Protein 2QGA (pdb70)

Solvent-accessible surface area: 38377 Å² total; per-residue (Å²): 148,90,138,157,68,179,40,57,15,54,4,196,51,69,204,28,3,24,77,8,52,68,35,29,47,69,75,2,15,3,74,41,4,0,22,2,1,0,84,0,1,22,0,0,7,60,66,81,50,28,32,148,115,14,74,126,93,0,45,93,29,0,62,103,10,9,93,63,24,70,110,82,16,15,64,98,2,75,37,8,33,157,137,44,134,85,23,0,75,0,0,14,110,3,1,45,47,72,0,131,104,18,188,64,138,19,0,72,142,6,23,12,8,5,21,0,2,11,20,23,13,0,0,16,13,0,0,23,0,31,6,5,56,36,0,4,64,97,22,0,3,46,12,0,58,127,0,22,100,44,0,41,68,3,0,79,115,17,7,134,9,32,1,3,0,49,14,98,43,121,54,13,8,0,0,2,3,0,0,5,0,0,10,12,6,10,23,0,57,54,0,8,17,27,3,114,130,21,142,16,22,0,0,0,0,0,17,0,0,0,1,3,3,0,78,43,4,22,143,128,19,83,3,17,96,18,0,20,60,0,0,131,117,26,23,107,7,63,36,23,24,11,4,20,23,11,5,25,7,7,12,3,0,16,4,6,14,0,1,18,11,0,0,4,0,0,13,11,0,0,39,6,0,98,43,7,20,71,63,91,7,7,110,19,105,68,124,115,101,131,173,105,81,51,17,113,16,0,73,45,0,48,32,8,0,98,69,0,20,58,43,1,80,67,0,20,33,116,2,3,43,10,135,21,0,5,12,92,73,8,30,87,28,11,107,49,2,8,32,0,2,2,19,0,1,4,0,0,67,14,0,20,118,0,1,90,54,18,62,9,32,137,166,41,4,98,86,26,2,81,146,26,9,47,14,1,26,46,0,0,25,6,3,0,43,63,55,97,59,83,82,0,145,38,35,9,124,127,34,13,202,87,92,136,66,67,71,72,30,1,47,83,0,2,132,71,80,0,60,105,6,68,115,106,22,6,60,101,6,53,132,21,44,1,34,89,4,19,7,48,0,27,90,0,0,98,26,0,105,204,48,25,49,133,150,88,136,162,70,180,40,56,14,56,4,193,53,66,107,30,3,22,76,8,51,68,34,30,44,76,73,2,16,4,65,37,5,0,18,2,0,0,90,0,0,17,0,0,6,62,65,84,48,26,30,150,107,12,73,130,73,0,44,83,33,0,53,101,8,10,102,97,25,54,109,79,16,15,64,106,1,70,39,13,36,147,153,41,139,83,27,1,73,0,0,15,110,4,0,41,49,70,0,129,120,19,169,47,142,35,0,76,129,6,21,13,8,4,19,0,2,12,18,24,12,0,0,16,14,0,0,22,0,31,6,4,59,36,0,4,65,94,23,0,2,46,12,0,50,127,0,32,95,41,0,45,71,2,0,78,111,16,9,134,7,29,0,2,0,48,14,102,42,120,54,15,8,0,0,2,2,0,0,5,0,0,10,11,8,15,23,0,65,72,2,8,19,28,2,109,167,21,129,13,20,0,0,0,0,1,19,0,0,0,0,4,4,0,80,41,5,23,138,137,22,69,1,16,96,19,0,21,78,0,0,129,120,26,24,91,6,59,35,22,25,11,4,21,22,10,6,24,9,8,14,4,0,16,4,4,11,1,1,19,13,0,0,3,0,0,12,11,0,1,38,4,0,98,43,6,22,73,58,92,6,7,109,23,105,170,101,27,123,118,101,133,174,98,51,47,17,111,13,1,72,45,0,51,33,6,0,97,70,0,18,56,42,1,84,67,0,23,37,111,2,3,44,11,133,20,1,6,12,94,72,7,27,91,31,11,106,53,1,8,32,0,1,2,18,0,1,4,0,0,68,16,0,18,125,0,0,88,58,10,49,12,26,132,168,47,4,96,98,25,2,80,142,26,9,44,15,0,27,46,0,0,23,7,3,0,42,62,58,116,61,81,81,2,144,74,35,11,115,116,37,14,202,90,93,134,68,67,74,70,32,1,31,76,0,1,106,74,79,0,64,103,7,70,111,109,22,6,61,112,4,52,132,22,44,1,34,90,4,18,8,49,0,30,87,0,0,105,34,0,108,161,27,13,100

B-factor: mean 28.93, std 9.99, range [12.29, 94.06]

Secondary structure (DSSP, 8-state):
-GGG-SSTTTTTTHHHHGGGGGTSSHHHHHHHHHHHHHHHHHHHHHHTSSS----HHHHHHHHHHHH---HHHHHHHHHHHHHHS-HHHHHHHHHHHHHHTS--HHHHHHGGGTTTT--HHHHHHHHHHHHHHHHIIIIIHHHHHHHHHHHHHHHHHTTT-EEEEEETTEEEEEEEHHHHHHHHHHHHHHHHHHHHHSPPEE----TTSS-HHHHHH-TT--HHHHHHHHHHHHH--EE----SSS---HHHHHHHHHHHHHHHHHHHHHHHHHHHHHTTSEEE---S-TT----HHHHHHHHHHHHHHHHHHHHHHHTT--STTB-THHHHHHTTHHHHHHHHHHHHHHHHHHHHHEEE-HHHHHHHHHT-GGGGHHHHHHHHHHTT-S-HHHHHHHHHTTS---HHHHHHHHHHHSTTS-HHHHHHHHH--GGG--TTHHHHHHTHHHHS--/-GGG-SSTTTTTTHHHHGGGGGTSSHHHHHHHHHHHHHHHHHHHHHHTSSSPPPPHHHHHHHHHHHH---HHHHHHHHHHHHHHS-HHHHHHHHHHHHHHTSS-HHHHHHGGGTTTT--HHHHHHHHHHHHHHHHIIIIIHHHHHHHHHHHHHHHHHTTT-EEEEEETTEEEEEEEHHHHHHHHHHHHHHHHHHHHHSPPEE----TTSS-HHHHHH-TTS-HHHHHHHHHHHHH--EE----SSS---HHHHHHHHHHHHHHHHHHHHHHHHHHHHHTTSEEE----SS-TT----HHHHHHHHHHHHHHHHHHHHHHHTT--STT--THHHHHHTTHHHHHHHHHHHHHHHHHHHTTEEE-HHHHHHHHHT-GGGGHHHHHHHHHHTT-S-HHHHHHHHHTTS---HHHHHHHHHHHSTTS-HHHHHHHHH--TTT--TTHHHHHHTHHHH--

Foldseek 3Di:
DQCPPPDCCSHVCCVLQVVLVCLADVLNLLLQLLQLLLLVLVLCLVVVQPHHRDDPVVNVLSVCSNVDQDVVLVVQLVVQCVVVVPNSVSSLVSSLVSQVPSPGPVSPVCSVCRCPQFDSQLSNLLSNLLSVVCCCVPPQLVLLVLLLVLLLVLLQVFLQQKFFDADVHHGAFIFIRLLVSLVLSLQSVVLSVQLVPQAREHETQHQFLPSPSVCVSRVPDPVVVSRCCSCCVSRVHHYDSDATNHDQCVSVLSNLVSLLSNLVSLLVVLVVVQVCVVLVFKDFLDPPDPPDDHLVLSVLLNVLSVVLNVLSVVCNVPSNDAPPSGDCPVVVSSSCPSVSSSSSSSSSVSSSVSSVGIDGDSVSRVVVQQFPQVNCLVVVLVQCVVVPDDPSVVVLCVQCVPHDDHLVSNLCCLVPVVVPDDVVVSVVSNVDGSSNRHPCSSVCSNCSVVPSDD/DLCVPPDCCSHVCVVLAVVLVCLADLQNLLLQLLLLLLLVLLLCLVVVQDHDHDDPVVNVLSVCSNVDQDVVLSVQLVVQCVVVVDNSVSSLVSSLVSLVPDPDPVSPVCSVCRCPQFDSQQSNLLSNLLSVVCCCVPPQLVLLVLLLVLLLVLLQVFLQQKFFDADVHHGAFIAIRSLVSLVLSLQSVVLSVQLVPLAREHETQHDFLPSPSVCVSHVVDPVVVSGCCSCCVSRVHHYDSDATSHDQCVSVLSNLVSLLSNLVSLLVVLVVVQVCVVLVFKDFDDVDPPDVPHHHLVLSVLLNVLSVVLNVLSVVCNVPSNDAPDSGDCPVVVSSSCPSVSSSSSSSSSVSSVVSSVGIDGDSVSRVVVQQFPQVNLLVVLLVQCVVVPHDPSVVVLCVQCPPHDDHPVSQLVCLVPVVVVDDVVVSVVSNVDGSSVRHPCSSVCSNCSVPPSD

InterPro domains:
  IPR000362 Fumarate lyase family [PR00149] (115-133)
  IPR000362 Fumarate lyase family [PR00149] (161-179)
  IPR000362 Fumarate lyase family [PR00149] (250-277)
  IPR000362 Fumarate lyase family [PR00149] (293-309)
  IPR004769 Adenylosuccinate lyase [TIGR00928] (10-456)
  IPR008948 L-Aspartase-like [SSF48557] (4-449)
  IPR013539 Adenylosuccinate lyase PurB, C-terminal [PF08328] (330-446)
  IPR020557 Fumarate lyase, conserved site [PS00163] (293-302)
  IPR022761 Fumarate lyase, N-terminal [PF00206] (12-311)
  IPR024083 Fumarase/histidase, N-terminal [G3DSA:1.10.275.10] (1-115)
  IPR047136 Adenylosuccinate lyase PurB, bacteria [NF006764] (2-456)
  IPR047136 Adenylosuccinate lyase PurB, bacteria [PTHR43411] (2-458)

Sequence (909 aa):
EEHLKNISPIDGRYKKACGELSAFFSEHALIKHRIIVEVRWLLFLNEEELFFEKVTDHSVEVLNQIATNITDSDIARVKAIEEETNHDVKAVEYFVKEKLKNSKREDLLKIKEYVHYLCTSEDINNVAYATCLKACLNDVVIPCLEKIMLKLKDLAVEYSHVPLLSRTHGQPASSTTFGKEMANFYARIHHHVGVIRRVKVCAKFNGAVGNFNAHKVASKDTDWVNTIGLFLKKHFNLTYSIYCTQIQDHDYICELCDGLARANGTLIDLCVDIWLYISNNLLKLKSSTMPHKVNPIDFENAEGNLHIANAFFKLFSSKLPTSRLQRDLSDSTVLRNIGSSLAYCLIAYKSVLKGLNKIIDIDRRNLEEELNQQNWSTLAEPIQIVMKRHNYVDAYEELKQFTRGKVIDQKIMQEFIKKTKCAFLPQDVVDQLLELTPATYTGYADYLAKNVERLSGEEHLKNISPIDGRYKKACGELSAFFSEHALIKHRIIVEVRWLLFLNEEELFFEKVTDHSVEVLNQIATNITDSDIARVKAIEEETNHDVKAVEYFVKEKLKNSKREDLLKIKEYVHYLCTSEDINNVAYATCLKACLNDVVIPCLEKIMLKLKDLAVEYSHVPLLSRTHGQPASSTTFGKEMANFYARIHHHVGVIRRVKVCAKFNGAVGNFNAHKVASKDTDWVNTIGLFLKKHFNLTYSIYCTQIQDHDYICELCDGLARANGTLIDLCVDIWLYISNNLLKLKVGSSTMPHKVNPIDFENAEGNLHIANAFFKLFSSSKLPTSSRLQRDLSDSTVLRNIGSSLAYCLIAYKSVLKGLNKIDIDRRNLEEELNQNWSTLAEPIQIVMKRHNYVDAYEELKQFTRGKVIDQKIMQEFIKTKCAFLPQDVVDQLLELTPATYTGYADYLAKNVERLSG

Radius of gyration: 33.31 Å; Cα contacts (8 Å, |Δi|>4): 1459; chains: 2; bounding box: 88×102×46 Å

Organism: Plasmodium vivax (strain Salvador I) (NCBI:txid126793)

Structure (mmCIF, N/CA/C/O backbone):
data_2QGA
#
_entry.id   2QGA
#
_cell.length_a   118.247
_cell.length_b   179.545
_cell.length_c   68.575
_cell.angle_alpha   90.00
_cell.angle_beta   99.37
_cell.angle_gamma   90.00
#
_symmetry.space_group_name_H-M   'C 1 2 1'
#
loop_
_entity.id
_entity.type
_entity.pdbx_description
1 polymer 'Adenylosuccinate lyase'
2 non-polymer 'CALCIUM ION'
3 non-polymer 'SULFATE ION'
4 non-polymer 'ADENOSINE MONOPHOSPHATE'
5 water water
#
loop_
_atom_site.group_PDB
_atom_site.id
_atom_site.type_symbol
_atom_site.label_atom_id
_atom_site.label_alt_id
_atom_site.label_comp_id
_atom_site.label_asym_id
_atom_site.label_entity_id
_atom_site.label_seq_id
_atom_site.pdbx_PDB_ins_code
_atom_site.Cartn_x
_atom_site.Cartn_y
_atom_site.Cartn_z
_atom_site.occupancy
_atom_site.B_iso_or_equiv
_atom_site.auth_seq_id
_atom_site.auth_comp_id
_atom_site.auth_asym_id
_atom_site.auth_atom_id
_atom_site.pdbx_PDB_model_num
ATOM 1 N N A GLU A 1 3 ? 33.577 43.974 -3.616 0.50 36.70 1 GLU B N 1
ATOM 2 N N B GLU A 1 3 ? 34.321 43.048 -3.115 0.50 38.03 1 GLU B N 1
ATOM 3 C CA A GLU A 1 3 ? 33.584 42.480 -3.825 0.50 36.98 1 GLU B CA 1
ATOM 4 C CA B GLU A 1 3 ? 33.870 41.639 -3.391 0.50 37.49 1 GLU B CA 1
ATOM 5 C C A GLU A 1 3 ? 32.322 41.817 -3.222 0.50 36.75 1 GLU B C 1
ATOM 6 C C B GLU A 1 3 ? 32.420 41.403 -2.926 0.50 37.11 1 GLU B C 1
ATOM 7 O O A GLU A 1 3 ? 31.709 40.919 -3.826 0.50 36.52 1 GLU B O 1
ATOM 8 O O B GLU A 1 3 ? 31.725 40.486 -3.397 0.50 36.52 1 GLU B O 1
ATOM 19 N N . HIS A 1 4 ? 31.954 42.252 -2.017 1.00 36.08 2 HIS B N 1
ATOM 20 C CA . HIS A 1 4 ? 30.614 42.098 -1.545 1.00 35.31 2 HIS B CA 1
ATOM 21 C C . HIS A 1 4 ? 29.676 42.821 -2.551 1.00 34.02 2 HIS B C 1
ATOM 22 O O . HIS A 1 4 ? 28.477 42.621 -2.546 1.00 33.20 2 HIS B O 1
ATOM 29 N N . LEU A 1 5 ? 30.250 43.662 -3.415 1.00 32.50 3 LEU B N 1
ATOM 30 C CA . LEU A 1 5 ? 29.493 44.339 -4.488 1.00 31.61 3 LEU B CA 1
ATOM 31 C C . LEU A 1 5 ? 29.018 43.361 -5.555 1.00 29.27 3 LEU B C 1
ATOM 32 O O . LEU A 1 5 ? 28.150 43.684 -6.331 1.00 27.95 3 LEU B O 1
ATOM 37 N N . LYS A 1 6 ? 29.587 42.161 -5.579 1.00 27.30 4 LYS B N 1
ATOM 38 C CA . LYS A 1 6 ? 29.144 41.159 -6.547 1.00 24.98 4 LYS B CA 1
ATOM 39 C C . LYS A 1 6 ? 28.041 40.275 -5.984 1.00 23.94 4 LYS B C 1
ATOM 40 O O . LYS A 1 6 ? 27.536 39.414 -6.684 1.00 24.18 4 LYS B O 1
ATOM 46 N N . ASN A 1 7 ? 27.681 40.482 -4.717 1.00 21.58 5 ASN B N 1
ATOM 47 C CA . ASN A 1 7 ? 26.586 39.735 -4.116 1.00 21.75 5 ASN B CA 1
ATOM 48 C C . ASN A 1 7 ? 25.258 40.143 -4.752 1.00 20.54 5 ASN B C 1
ATOM 49 O O . ASN A 1 7 ? 25.067 41.309 -5.114 1.00 17.97 5 ASN B O 1
ATOM 54 N N . ILE A 1 8 ? 24.360 39.170 -4.869 1.00 21.02 6 ILE B N 1
ATOM 55 C CA . ILE A 1 8 ? 23.056 39.377 -5.536 1.00 20.55 6 ILE B CA 1
ATOM 56 C C . ILE A 1 8 ? 22.048 40.038 -4.611 1.00 20.85 6 ILE B C 1
ATOM 57 O O . ILE A 1 8 ? 21.335 40.959 -5.018 1.00 21.06 6 ILE B O 1
ATOM 62 N N . SER A 1 9 ? 21.981 39.556 -3.368 1.00 19.98 7 SER B N 1
ATOM 63 C CA . SER A 1 9 ? 21.096 40.122 -2.346 1.00 19.12 7 SER B CA 1
ATOM 64 C C . SER A 1 9 ? 21.582 41.473 -1.832 1.00 19.70 7 SER B C 1
ATOM 65 O O . SER A 1 9 ? 22.765 41.612 -1.463 1.00 19.77 7 SER B O 1
ATOM 68 N N . PRO A 1 10 ? 20.695 42.490 -1.819 1.00 19.22 8 PRO B N 1
ATOM 69 C CA . PRO A 1 10 ? 21.118 43.789 -1.286 1.00 18.97 8 PRO B CA 1
ATOM 70 C C . PRO A 1 10 ? 21.516 43.749 0.199 1.00 19.64 8 PRO B C 1
ATOM 71 O O . PRO A 1 10 ? 22.235 44.627 0.634 1.00 18.06 8 PRO B O 1
ATOM 75 N N . ILE A 1 11 ? 21.056 42.723 0.913 1.00 19.94 9 ILE B N 1
ATOM 76 C CA . ILE A 1 11 ? 21.387 42.443 2.322 1.00 23.14 9 ILE B CA 1
ATOM 77 C C . ILE A 1 11 ? 22.906 42.275 2.508 1.00 23.18 9 ILE B C 1
ATOM 78 O O . ILE A 1 11 ? 23.512 42.829 3.444 1.00 23.63 9 ILE B O 1
ATOM 83 N N . ASP A 1 12 ? 23.491 41.482 1.634 1.00 22.83 10 ASP B N 1
ATOM 84 C CA . ASP A 1 12 ? 24.928 41.246 1.662 1.00 23.88 10 ASP B CA 1
ATOM 85 C C . ASP A 1 12 ? 25.713 42.116 0.662 1.00 23.65 10 ASP B C 1
ATOM 86 O O . ASP A 1 12 ? 26.930 41.981 0.530 1.00 23.39 10 ASP B O 1
ATOM 91 N N . GLY A 1 13 ? 25.012 42.973 -0.079 1.00 23.59 11 GLY B N 1
ATOM 92 C CA . GLY A 1 13 ? 25.676 43.889 -0.995 1.00 23.41 11 GLY B CA 1
ATOM 93 C C . GLY A 1 13 ? 25.570 45.315 -0.526 1.00 23.20 11 GLY B C 1
ATOM 94 O O . GLY A 1 13 ? 26.272 45.711 0.403 1.00 23.64 11 GLY B O 1
ATOM 95 N N . ARG A 1 14 ? 24.664 46.086 -1.129 1.00 22.18 12 ARG B N 1
ATOM 96 C CA . ARG A 1 14 ? 24.594 47.550 -0.861 1.00 22.45 12 ARG B CA 1
ATOM 97 C C . ARG A 1 14 ? 24.389 47.873 0.629 1.00 22.48 12 ARG B C 1
ATOM 98 O O . ARG A 1 14 ? 24.962 48.827 1.135 1.00 22.50 12 ARG B O 1
ATOM 106 N N . TYR A 1 15 ? 23.590 47.063 1.327 1.00 21.93 13 TYR B N 1
ATOM 107 C CA . TYR A 1 15 ? 23.234 47.348 2.723 1.00 22.16 13 TYR B CA 1
ATOM 108 C C . TYR A 1 15 ? 24.012 46.538 3.771 1.00 22.68 13 TYR B C 1
ATOM 109 O O . TYR A 1 15 ? 23.615 46.511 4.963 1.00 23.13 13 TYR B O 1
ATOM 118 N N . LYS A 1 16 ? 25.102 45.894 3.351 1.00 24.20 14 LYS B N 1
ATOM 119 C CA . LYS A 1 16 ? 25.881 45.055 4.268 1.00 25.40 14 LYS B CA 1
ATOM 120 C C . LYS A 1 16 ? 26.264 45.800 5.533 1.00 25.96 14 LYS B C 1
ATOM 121 O O . LYS A 1 16 ? 26.172 45.245 6.617 1.00 25.49 14 LYS B O 1
ATOM 127 N N . LYS A 1 17 ? 26.650 47.069 5.390 1.00 27.96 15 LYS B N 1
ATOM 128 C CA . LYS A 1 17 ? 27.092 47.902 6.515 1.00 31.19 15 LYS B CA 1
ATOM 129 C C . LYS A 1 17 ? 25.992 48.064 7.578 1.00 30.42 15 LYS B C 1
ATOM 130 O O . LYS A 1 17 ? 26.247 47.952 8.790 1.00 31.96 15 LYS B O 1
ATOM 136 N N . ALA A 1 18 ? 24.760 48.266 7.122 1.00 29.21 16 ALA B N 1
ATOM 137 C CA . ALA A 1 18 ? 23.608 48.480 8.001 1.00 28.63 16 ALA B CA 1
ATOM 138 C C . ALA A 1 18 ? 23.098 47.228 8.709 1.00 28.02 16 ALA B C 1
ATOM 139 O O . ALA A 1 18 ? 22.382 47.324 9.680 1.00 28.05 16 ALA B O 1
ATOM 141 N N . CYS A 1 19 ? 23.423 46.046 8.221 1.00 27.23 17 CYS B N 1
ATOM 142 C CA . CYS A 1 19 ? 22.839 44.861 8.826 1.00 27.44 17 CYS B CA 1
ATOM 143 C C . CYS A 1 19 ? 23.849 43.775 9.176 1.00 26.35 17 CYS B C 1
ATOM 144 O O . CYS A 1 19 ? 23.456 42.717 9.586 1.00 25.85 17 CYS B O 1
ATOM 147 N N . GLY A 1 20 ? 25.142 44.059 9.021 1.00 26.28 18 GLY B N 1
ATOM 148 C CA . GLY A 1 20 ? 26.198 43.081 9.214 1.00 26.48 18 GLY B CA 1
ATOM 149 C C . GLY A 1 20 ? 26.233 42.411 10.561 1.00 27.37 18 GLY B C 1
ATOM 150 O O . GLY A 1 20 ? 26.604 41.237 10.644 1.00 28.24 18 GLY B O 1
ATOM 151 N N . GLU A 1 21 ? 25.808 43.117 11.609 1.00 27.00 19 GLU B N 1
ATOM 152 C CA . GLU A 1 21 ? 25.740 42.522 12.958 1.00 27.46 19 GLU B CA 1
ATOM 153 C C . GLU A 1 21 ? 24.778 41.319 13.031 1.00 26.49 19 GLU B C 1
ATOM 154 O O . GLU A 1 21 ? 24.856 40.493 13.957 1.00 26.08 19 GLU B O 1
ATOM 160 N N . LEU A 1 22 ? 23.892 41.194 12.043 1.00 24.62 20 LEU B N 1
ATOM 161 C CA . LEU A 1 22 ? 23.021 40.021 11.975 1.00 23.70 20 LEU B CA 1
ATOM 162 C C . LEU A 1 22 ? 23.733 38.715 11.625 1.00 23.48 20 LEU B C 1
ATOM 163 O O . LEU A 1 22 ? 23.232 37.644 11.944 1.00 22.84 20 LEU B O 1
ATOM 168 N N . SER A 1 23 ? 24.869 38.760 10.933 1.00 24.58 21 SER B N 1
ATOM 169 C CA . SER A 1 23 ? 25.475 37.471 10.520 1.00 25.35 21 SER B CA 1
ATOM 170 C C . SER A 1 23 ? 25.893 36.550 11.699 1.00 24.69 21 SER B C 1
ATOM 171 O O . SER A 1 23 ? 25.914 35.338 11.537 1.00 24.67 21 SER B O 1
ATOM 174 N N . ALA A 1 24 ? 26.132 37.118 12.885 1.00 25.00 22 ALA B N 1
ATOM 175 C CA . ALA A 1 24 ? 26.414 36.329 14.107 1.00 25.62 22 ALA B CA 1
ATOM 176 C C . ALA A 1 24 ? 25.227 35.463 14.563 1.00 26.11 22 ALA B C 1
ATOM 177 O O . ALA A 1 24 ? 25.395 34.526 15.365 1.00 25.96 22 ALA B O 1
ATOM 179 N N . PHE A 1 25 ? 24.034 35.807 14.065 1.00 25.51 23 PHE B N 1
ATOM 180 C CA . PHE A 1 25 ? 22.782 35.166 14.459 1.00 25.32 23 PHE B CA 1
ATOM 181 C C . PHE A 1 25 ? 22.307 34.289 13.297 1.00 25.16 23 PHE B C 1
ATOM 182 O O . PHE A 1 25 ? 21.847 33.179 13.500 1.00 24.24 23 PHE B O 1
ATOM 190 N N . PHE A 1 26 ? 22.467 34.801 12.080 1.00 25.62 24 PHE B N 1
ATOM 191 C CA . PHE A 1 26 ? 21.893 34.183 10.920 1.00 26.40 24 PHE B CA 1
ATOM 192 C C . PHE A 1 26 ? 22.861 34.291 9.759 1.00 27.59 24 PHE B C 1
ATOM 193 O O . PHE A 1 26 ? 23.071 35.379 9.179 1.00 29.78 24 PHE B O 1
ATOM 201 N N . SER A 1 27 ? 23.463 33.166 9.445 1.00 26.68 25 SER B N 1
ATOM 202 C CA . SER A 1 27 ? 24.285 32.950 8.273 1.00 27.21 25 SER B CA 1
ATOM 203 C C . SER A 1 27 ? 24.538 31.475 8.416 1.00 27.31 25 SER B C 1
ATOM 204 O O . SER A 1 27 ? 24.306 30.915 9.495 1.00 27.37 25 SER B O 1
ATOM 207 N N . GLU A 1 28 ? 25.021 30.824 7.376 1.00 27.69 26 GLU B N 1
ATOM 208 C CA . GLU A 1 28 ? 25.311 29.410 7.547 1.00 28.60 26 GLU B CA 1
ATOM 209 C C . GLU A 1 28 ? 26.423 29.158 8.569 1.00 28.21 26 GLU B C 1
ATOM 210 O O . GLU A 1 28 ? 26.391 28.156 9.281 1.00 28.70 26 GLU B O 1
ATOM 216 N N . HIS A 1 29 ? 27.388 30.071 8.631 1.00 27.25 27 HIS B N 1
ATOM 217 C CA . HIS A 1 29 ? 28.447 30.031 9.629 1.00 26.54 27 HIS B CA 1
ATOM 218 C C . HIS A 1 29 ? 27.842 30.056 11.047 1.00 25.91 27 HIS B C 1
ATOM 219 O O . HIS A 1 29 ? 28.192 29.213 11.883 1.00 25.87 27 HIS B O 1
ATOM 226 N N . ALA A 1 30 ? 26.916 30.983 11.313 1.00 23.66 28 ALA B N 1
ATOM 227 C CA . ALA A 1 30 ? 26.247 31.049 12.629 1.00 22.69 28 ALA B CA 1
ATOM 228 C C . ALA A 1 30 ? 25.464 29.779 12.953 1.00 23.21 28 ALA B C 1
ATOM 229 O O . ALA A 1 30 ? 25.454 29.329 14.102 1.00 21.80 28 ALA B O 1
ATOM 231 N N . LEU A 1 31 ? 24.809 29.207 11.943 1.00 22.89 29 LEU B N 1
ATOM 232 C CA . LEU A 1 31 ? 23.981 28.013 12.126 1.00 24.42 29 LEU B CA 1
ATOM 233 C C . LEU A 1 31 ? 24.882 26.811 12.450 1.00 24.41 29 LEU B C 1
ATOM 234 O O . LEU A 1 31 ? 24.556 26.009 13.338 1.00 24.20 29 LEU B O 1
ATOM 239 N N . ILE A 1 32 ? 25.995 26.695 11.717 1.00 24.87 30 ILE B N 1
ATOM 240 C CA . ILE A 1 32 ? 26.993 25.632 11.950 1.00 25.09 30 ILE B CA 1
ATOM 241 C C . ILE A 1 32 ? 27.532 25.759 13.360 1.00 25.21 30 ILE B C 1
ATOM 242 O O . ILE A 1 32 ? 27.577 24.797 14.088 1.00 25.62 30 ILE B O 1
ATOM 247 N N . LYS A 1 33 ? 27.889 26.972 13.749 1.00 25.57 31 LYS B N 1
ATOM 248 C CA . LYS A 1 33 ? 28.437 27.238 15.035 1.00 25.68 31 LYS B CA 1
ATOM 249 C C . LYS A 1 33 ? 27.460 26.841 16.127 1.00 26.32 31 LYS B C 1
ATOM 250 O O . LYS A 1 33 ? 27.838 26.241 17.133 1.00 26.16 31 LYS B O 1
ATOM 256 N N . HIS A 1 34 ? 26.194 27.187 15.944 1.00 25.78 32 HIS B N 1
ATOM 257 C CA . HIS A 1 34 ? 25.226 26.891 16.995 1.00 25.89 32 HIS B CA 1
ATOM 258 C C . HIS A 1 34 ? 24.828 25.432 17.094 1.00 25.00 32 HIS B C 1
ATOM 259 O O . HIS A 1 34 ? 24.556 24.925 18.170 1.00 24.41 32 HIS B O 1
ATOM 266 N N . ARG A 1 35 ? 24.867 24.750 15.969 1.00 24.62 33 ARG B N 1
ATOM 267 C CA . ARG A 1 35 ? 24.637 23.322 15.954 1.00 24.93 33 ARG B CA 1
ATOM 268 C C . ARG A 1 35 ? 25.722 22.576 16.749 1.00 25.31 33 ARG B C 1
ATOM 269 O O . ARG A 1 35 ? 25.410 21.688 17.541 1.00 24.94 33 ARG B O 1
ATOM 277 N N . ILE A 1 36 ? 26.983 22.938 16.509 1.00 25.58 34 ILE B N 1
ATOM 278 C CA . ILE A 1 36 ? 28.121 22.422 17.283 1.00 25.93 34 ILE B CA 1
ATOM 279 C C . ILE A 1 36 ? 27.898 22.643 18.771 1.00 25.23 34 ILE B C 1
ATOM 280 O O . ILE A 1 36 ? 28.086 21.726 19.568 1.00 26.07 34 ILE B O 1
ATOM 285 N N . ILE A 1 37 ? 27.452 23.845 19.144 1.00 25.61 35 ILE B N 1
ATOM 286 C CA . ILE A 1 37 ? 27.175 24.182 20.552 1.00 24.65 35 ILE B CA 1
ATOM 287 C C . ILE A 1 37 ? 26.082 23.308 21.160 1.00 25.01 35 ILE B C 1
ATOM 288 O O . ILE A 1 37 ? 26.227 22.839 22.307 1.00 25.52 35 ILE B O 1
ATOM 293 N N . VAL A 1 38 ? 24.994 23.096 20.416 1.00 23.89 36 VAL B N 1
ATOM 294 C CA . VAL A 1 38 ? 23.886 22.250 20.898 1.00 23.80 36 VAL B CA 1
ATOM 295 C C . VAL A 1 38 ? 24.397 20.808 21.111 1.00 24.23 36 VAL B C 1
ATOM 296 O O . VAL A 1 38 ? 24.157 20.232 22.147 1.00 22.85 36 VAL B O 1
ATOM 300 N N . GLU A 1 39 ? 25.097 20.259 20.119 1.00 24.25 37 GLU B N 1
ATOM 301 C CA . GLU A 1 39 ? 25.688 18.912 20.248 1.00 24.93 37 GLU B CA 1
ATOM 302 C C . GLU A 1 39 ? 26.569 18.764 21.504 1.00 24.75 37 GLU B C 1
ATOM 303 O O . GLU A 1 39 ? 26.435 17.804 22.244 1.00 25.04 37 GLU B O 1
ATOM 309 N N . VAL A 1 40 ? 27.446 19.732 21.737 1.00 25.37 38 VAL B N 1
ATOM 310 C CA . VAL A 1 40 ? 28.366 19.730 22.872 1.00 24.36 38 VAL B CA 1
ATOM 311 C C . VAL A 1 40 ? 27.609 19.802 24.184 1.00 24.38 38 VAL B C 1
ATOM 312 O O . VAL A 1 40 ? 27.860 19.001 25.067 1.00 22.67 38 VAL B O 1
ATOM 316 N N . ARG A 1 41 ? 26.653 20.730 24.293 1.00 24.32 39 ARG B N 1
ATOM 317 C CA . ARG A 1 41 ? 25.812 20.813 25.488 1.00 24.36 39 ARG B CA 1
ATOM 318 C C . ARG A 1 41 ? 24.935 19.588 25.761 1.00 23.63 39 ARG B C 1
ATOM 319 O O . ARG A 1 41 ? 24.724 19.267 26.920 1.00 24.64 39 ARG B O 1
ATOM 327 N N . TRP A 1 42 ? 24.436 18.900 24.737 1.00 23.21 40 TRP B N 1
ATOM 328 C CA . TRP A 1 42 ? 23.729 17.616 24.954 1.00 24.30 40 TRP B CA 1
ATOM 329 C C . TRP A 1 42 ? 24.646 16.570 25.599 1.00 24.97 40 TRP B C 1
ATOM 330 O O . TRP A 1 42 ? 24.234 15.886 26.543 1.00 25.15 40 TRP B O 1
ATOM 341 N N . LEU A 1 43 ? 25.866 16.449 25.086 1.00 26.49 41 LEU B N 1
ATOM 342 C CA . LEU A 1 43 ? 26.835 15.491 25.653 1.00 27.12 41 LEU B CA 1
ATOM 343 C C . LEU A 1 43 ? 27.200 15.919 27.067 1.00 27.81 41 LEU B C 1
ATOM 344 O O . LEU A 1 43 ? 27.212 15.097 27.975 1.00 27.84 41 LEU B O 1
ATOM 349 N N . LEU A 1 44 ? 27.451 17.208 27.271 1.00 28.36 42 LEU B N 1
ATOM 350 C CA . LEU A 1 44 ? 27.670 17.730 28.643 1.00 28.03 42 LEU B CA 1
ATOM 351 C C . LEU A 1 44 ? 26.534 17.378 29.581 1.00 28.71 42 LEU B C 1
ATOM 352 O O . LEU A 1 44 ? 26.752 16.975 30.755 1.00 27.92 42 LEU B O 1
ATOM 357 N N . PHE A 1 45 ? 25.305 17.512 29.075 1.00 28.13 43 PHE B N 1
ATOM 358 C CA . PHE A 1 45 ? 24.112 17.157 29.838 1.00 27.81 43 PHE B CA 1
ATOM 359 C C . PHE A 1 45 ? 24.025 15.645 30.142 1.00 28.49 43 PHE B C 1
ATOM 360 O O . PHE A 1 45 ? 23.735 15.260 31.295 1.00 28.31 43 PHE B O 1
ATOM 368 N N . LEU A 1 46 ? 24.267 14.791 29.151 1.00 28.77 44 LEU B N 1
ATOM 369 C CA . LEU A 1 46 ? 24.324 13.326 29.414 1.00 30.13 44 LEU B CA 1
ATOM 370 C C . LEU A 1 46 ? 25.404 12.985 30.472 1.00 31.10 44 LEU B C 1
ATOM 371 O O . LEU A 1 46 ? 25.208 12.140 31.342 1.00 31.50 44 LEU B O 1
ATOM 376 N N . ASN A 1 47 ? 26.534 13.670 30.391 1.00 33.33 45 ASN B N 1
ATOM 377 C CA . ASN A 1 47 ? 27.590 13.541 31.405 1.00 34.99 45 ASN B CA 1
ATOM 378 C C . ASN A 1 47 ? 27.161 13.971 32.829 1.00 36.08 45 ASN B C 1
ATOM 379 O O . ASN A 1 47 ? 27.393 13.218 33.795 1.00 36.59 45 ASN B O 1
ATOM 384 N N . GLU A 1 48 ? 26.544 15.160 32.957 1.00 36.88 46 GLU B N 1
ATOM 385 C CA . GLU A 1 48 ? 25.928 15.639 34.210 1.00 37.37 46 GLU B CA 1
ATOM 386 C C . GLU A 1 48 ? 24.953 14.616 34.780 1.00 37.55 46 GLU B C 1
ATOM 387 O O . GLU A 1 48 ? 24.921 14.369 35.998 1.00 37.65 46 GLU B O 1
ATOM 393 N N . GLU A 1 49 ? 24.124 14.051 33.906 1.00 36.42 47 GLU B N 1
ATOM 394 C CA . GLU A 1 49 ? 23.030 13.198 34.353 1.00 36.50 47 GLU B CA 1
ATOM 395 C C . GLU A 1 49 ? 23.443 11.732 34.608 1.00 35.48 47 GLU B C 1
ATOM 396 O O . GLU A 1 49 ? 22.750 11.003 35.304 1.00 35.15 47 GLU B O 1
ATOM 402 N N . GLU A 1 50 ? 24.554 11.323 34.000 1.00 35.39 48 GLU B N 1
ATOM 403 C CA . GLU A 1 50 ? 25.097 9.952 34.089 1.00 34.60 48 GLU B CA 1
ATOM 404 C C . GLU A 1 50 ? 24.100 8.888 33.694 1.00 34.36 48 GLU B C 1
ATOM 405 O O . GLU A 1 50 ? 24.041 7.804 34.304 1.00 34.04 48 GLU B O 1
ATOM 411 N N . LEU A 1 51 ? 23.330 9.185 32.651 1.00 33.18 49 LEU B N 1
ATOM 412 C CA . LEU A 1 51 ? 22.274 8.285 32.207 1.00 32.42 49 LEU B CA 1
ATOM 413 C C . LEU A 1 51 ? 22.818 7.044 31.499 1.00 32.10 49 LEU B C 1
ATOM 414 O O . LEU A 1 51 ? 22.157 6.003 31.496 1.00 31.71 49 LEU B O 1
ATOM 419 N N . PHE A 1 52 ? 24.014 7.165 30.909 1.00 31.70 50 PHE B N 1
ATOM 420 C CA . PHE A 1 52 ? 24.574 6.117 30.052 1.00 32.21 50 PHE B CA 1
ATOM 421 C C . PHE A 1 52 ? 26.047 5.799 30.327 1.00 32.52 50 PHE B C 1
ATOM 422 O O . PHE A 1 52 ? 26.546 4.783 29.882 1.00 32.84 50 PHE B O 1
ATOM 430 N N . PHE A 1 53 ? 26.722 6.666 31.066 1.00 33.53 51 PHE B N 1
ATOM 431 C CA . PHE A 1 53 ? 28.127 6.475 31.414 1.00 35.34 51 PHE B CA 1
ATOM 432 C C . PHE A 1 53 ? 28.410 7.276 32.666 1.00 37.18 51 PHE B C 1
ATOM 433 O O . PHE A 1 53 ? 27.610 8.128 33.048 1.00 36.89 51 PHE B O 1
ATOM 441 N N . GLU A 1 54 ? 29.507 6.960 33.352 1.00 39.34 52 GLU B N 1
ATOM 442 C CA . GLU A 1 54 ? 29.858 7.708 34.565 1.00 41.06 52 GLU B CA 1
ATOM 443 C C . GLU A 1 54 ? 30.559 9.028 34.213 1.00 40.35 52 GLU B C 1
ATOM 444 O O . GLU A 1 54 ? 31.239 9.123 33.190 1.00 40.22 52 GLU B O 1
ATOM 450 N N . LYS A 1 55 ? 30.357 10.046 35.044 1.00 40.95 53 LYS B N 1
ATOM 451 C CA . LYS A 1 55 ? 30.951 11.370 34.821 1.00 42.21 53 LYS B CA 1
ATOM 452 C C . LYS A 1 55 ? 32.409 11.243 34.398 1.00 42.47 53 LYS B C 1
ATOM 453 O O . LYS A 1 55 ? 33.202 10.585 35.079 1.00 42.58 53 LYS B O 1
ATOM 459 N N . VAL A 1 56 ? 32.763 11.842 33.268 1.00 42.70 54 VAL B N 1
ATOM 460 C CA . VAL A 1 56 ? 34.164 11.918 32.866 1.00 42.66 54 VAL B CA 1
ATOM 461 C C . VAL A 1 56 ? 34.971 12.823 33.815 1.00 43.30 54 VAL B C 1
ATOM 462 O O . VAL A 1 56 ? 34.421 13.427 34.749 1.00 41.90 54 VAL B O 1
ATOM 466 N N . THR A 1 57 ? 36.283 12.887 33.577 1.00 44.66 55 THR B N 1
ATOM 467 C CA . THR A 1 57 ? 37.193 13.674 34.409 1.00 46.39 55 THR B CA 1
ATOM 468 C C . THR A 1 57 ? 36.922 15.162 34.296 1.00 47.85 55 THR B C 1
ATOM 469 O O . THR A 1 57 ? 36.534 15.658 33.221 1.00 47.74 55 THR B O 1
ATOM 473 N N . ASP A 1 58 ? 37.153 15.866 35.407 1.00 48.90 56 ASP B N 1
ATOM 474 C CA . ASP A 1 58 ? 36.973 17.317 35.479 1.00 50.25 56 ASP B CA 1
ATOM 475 C C . ASP A 1 58 ? 37.607 18.041 34.280 1.00 49.94 56 ASP B C 1
ATOM 476 O O . ASP A 1 58 ? 36.974 18.897 33.654 1.00 49.87 56 ASP B O 1
ATOM 481 N N . HIS A 1 59 ? 38.838 17.674 33.944 1.00 49.50 57 HIS B N 1
ATOM 482 C CA . HIS A 1 59 ? 39.514 18.298 32.825 1.00 49.11 57 HIS B CA 1
ATOM 483 C C . HIS A 1 59 ? 38.913 17.884 31.490 1.00 48.55 57 HIS B C 1
ATOM 484 O O . HIS A 1 59 ? 38.933 18.665 30.536 1.00 48.58 57 HIS B O 1
ATOM 491 N N . SER A 1 60 ? 38.396 16.657 31.408 1.00 47.72 58 SER B N 1
ATOM 492 C CA . SER A 1 60 ? 37.754 16.202 30.176 1.00 46.42 58 SER B CA 1
ATOM 493 C C . SER A 1 60 ? 36.460 16.965 29.864 1.00 45.78 58 SER B C 1
ATOM 494 O O . SER A 1 60 ? 36.139 17.152 28.691 1.00 44.72 58 SER B O 1
ATOM 497 N N . VAL A 1 61 ? 35.743 17.410 30.903 1.00 45.08 59 VAL B N 1
ATOM 498 C CA . VAL A 1 61 ? 34.579 18.267 30.702 1.00 45.55 59 VAL B CA 1
ATOM 499 C C . VAL A 1 61 ? 34.950 19.699 30.265 1.00 45.94 59 VAL B C 1
ATOM 500 O O . VAL A 1 61 ? 34.134 20.368 29.603 1.00 45.59 59 VAL B O 1
ATOM 504 N N . GLU A 1 62 ? 36.159 20.155 30.642 1.00 46.08 60 GLU B N 1
ATOM 505 C CA . GLU A 1 62 ? 36.737 21.436 30.198 1.00 46.53 60 GLU B CA 1
ATOM 506 C C . GLU A 1 62 ? 37.080 21.349 28.719 1.00 45.44 60 GLU B C 1
ATOM 507 O O . GLU A 1 62 ? 36.785 22.268 27.957 1.00 45.20 60 GLU B O 1
ATOM 513 N N . VAL A 1 63 ? 37.673 20.225 28.325 1.00 44.25 61 VAL B N 1
ATOM 514 C CA . VAL A 1 63 ? 38.049 19.952 26.937 1.00 43.23 61 VAL B CA 1
ATOM 515 C C . VAL A 1 63 ? 36.808 19.833 26.021 1.00 43.01 61 VAL B C 1
ATOM 516 O O . VAL A 1 63 ? 36.771 20.386 24.900 1.00 42.09 61 VAL B O 1
ATOM 520 N N . LEU A 1 64 ? 35.814 19.088 26.495 1.00 42.32 62 LEU B N 1
ATOM 521 C CA . LEU A 1 64 ? 34.518 19.035 25.830 1.00 41.98 62 LEU B CA 1
ATOM 522 C C . LEU A 1 64 ? 33.910 20.435 25.638 1.00 41.91 62 LEU B C 1
ATOM 523 O O . LEU A 1 64 ? 33.554 20.787 24.513 1.00 42.47 62 LEU B O 1
ATOM 528 N N . ASN A 1 65 ? 33.819 21.227 26.705 1.00 41.48 63 ASN B N 1
ATOM 529 C CA . ASN A 1 65 ? 33.237 22.570 26.600 1.00 42.57 63 ASN B CA 1
ATOM 530 C C . ASN A 1 65 ? 33.979 23.483 25.595 1.00 42.01 63 ASN B C 1
ATOM 531 O O . ASN A 1 65 ? 33.364 24.346 24.958 1.00 41.25 63 ASN B O 1
ATOM 536 N N . GLN A 1 66 ? 35.289 23.265 25.436 1.00 41.11 64 GLN B N 1
ATOM 537 C CA . GLN A 1 66 ? 36.116 24.100 24.565 1.00 40.68 64 GLN B CA 1
ATOM 538 C C . GLN A 1 66 ? 35.898 23.819 23.088 1.00 38.28 64 GLN B C 1
ATOM 539 O O . GLN A 1 66 ? 36.241 24.657 22.246 1.00 38.06 64 GLN B O 1
ATOM 545 N N . ILE A 1 67 ? 35.348 22.643 22.764 1.00 36.35 65 ILE B N 1
ATOM 546 C CA . ILE A 1 67 ? 34.908 22.356 21.391 1.00 34.71 65 ILE B CA 1
ATOM 547 C C . ILE A 1 67 ? 33.825 23.393 21.065 1.00 34.70 65 ILE B C 1
ATOM 548 O O . ILE A 1 67 ? 33.778 23.909 19.954 1.00 34.26 65 ILE B O 1
ATOM 553 N N . ALA A 1 68 ? 32.995 23.728 22.057 1.00 34.70 66 ALA B N 1
ATOM 554 C CA . ALA A 1 68 ? 31.891 24.681 21.853 1.00 35.96 66 ALA B CA 1
ATOM 555 C C . ALA A 1 68 ? 32.276 26.158 22.013 1.00 36.91 66 ALA B C 1
ATOM 556 O O . ALA A 1 68 ? 31.644 27.028 21.412 1.00 37.20 66 ALA B O 1
ATOM 558 N N . THR A 1 69 ? 33.261 26.445 22.860 1.00 37.92 67 THR B N 1
ATOM 559 C CA . THR A 1 69 ? 33.541 27.843 23.238 1.00 39.08 67 THR B CA 1
ATOM 560 C C . THR A 1 69 ? 34.643 28.432 22.382 1.00 39.54 67 THR B C 1
ATOM 561 O O . THR A 1 69 ? 34.933 29.615 22.485 1.00 40.19 67 THR B O 1
ATOM 565 N N . ASN A 1 70 ? 35.255 27.618 21.530 1.00 39.91 68 ASN B N 1
ATOM 566 C CA . ASN A 1 70 ? 36.241 28.128 20.606 1.00 40.65 68 ASN B CA 1
ATOM 567 C C . ASN A 1 70 ? 36.058 27.553 19.207 1.00 41.09 68 ASN B C 1
ATOM 568 O O . ASN A 1 70 ? 36.859 26.726 18.740 1.00 42.12 68 ASN B O 1
ATOM 570 N N . ILE A 1 71 ? 34.991 27.998 18.538 1.00 40.32 69 ILE B N 1
ATOM 571 C CA . ILE A 1 71 ? 34.698 27.564 17.179 1.00 38.77 69 ILE B CA 1
ATOM 572 C C . ILE A 1 71 ? 35.255 28.623 16.241 1.00 39.15 69 ILE B C 1
ATOM 573 O O . ILE A 1 71 ? 35.024 29.811 16.462 1.00 38.85 69 ILE B O 1
ATOM 578 N N . THR A 1 72 ? 36.002 28.193 15.217 1.00 38.26 70 THR B N 1
ATOM 579 C CA . THR A 1 72 ? 36.772 29.102 14.359 1.00 38.05 70 THR B CA 1
ATOM 580 C C . THR A 1 72 ? 36.280 28.989 12.945 1.00 38.13 70 THR B C 1
ATOM 581 O O . THR A 1 72 ? 35.487 28.093 12.642 1.00 38.14 70 THR B O 1
ATOM 585 N N . ASP A 1 73 ? 36.780 29.859 12.061 1.00 38.65 71 ASP B N 1
ATOM 586 C CA . ASP A 1 73 ? 36.453 29.754 10.636 1.00 38.97 71 ASP B CA 1
ATOM 587 C C . ASP A 1 73 ? 36.909 28.403 10.084 1.00 38.82 71 ASP B C 1
ATOM 588 O O . ASP A 1 73 ? 36.204 27.769 9.280 1.00 38.76 71 ASP B O 1
ATOM 593 N N . SER A 1 74 ? 38.088 27.960 10.536 1.00 38.55 72 SER B N 1
ATOM 594 C CA . SER A 1 74 ? 38.619 26.640 10.201 1.00 38.20 72 SER B CA 1
ATOM 595 C C . SER A 1 74 ? 37.647 25.484 10.524 1.00 37.00 72 SER B C 1
ATOM 596 O O . SER A 1 74 ? 37.413 24.610 9.697 1.00 36.84 72 SER B O 1
ATOM 599 N N . ASP A 1 75 ? 37.117 25.477 11.742 1.00 36.95 73 ASP B N 1
ATOM 600 C CA . ASP A 1 75 ? 36.100 24.512 12.168 1.00 36.38 73 ASP B CA 1
ATOM 601 C C . ASP A 1 75 ? 34.901 24.521 11.226 1.00 35.93 73 ASP B C 1
ATOM 602 O O . ASP A 1 75 ? 34.353 23.464 10.868 1.00 35.47 73 ASP B O 1
ATOM 607 N N . ILE A 1 76 ? 34.504 25.725 10.814 1.00 35.65 74 ILE B N 1
ATOM 608 C CA . ILE A 1 76 ? 33.359 25.874 9.926 1.00 35.57 74 ILE B CA 1
ATOM 609 C C . ILE A 1 76 ? 33.646 25.267 8.552 1.00 35.47 74 ILE B C 1
ATOM 610 O O . ILE A 1 76 ? 32.805 24.530 7.995 1.00 34.85 74 ILE B O 1
ATOM 615 N N . ALA A 1 77 ? 34.846 25.538 8.023 1.00 35.82 75 ALA B N 1
ATOM 616 C CA . ALA A 1 77 ? 35.261 25.005 6.713 1.00 35.56 75 ALA B CA 1
ATOM 617 C C . ALA A 1 77 ? 35.348 23.486 6.759 1.00 35.93 75 ALA B C 1
ATOM 618 O O . ALA A 1 77 ? 35.039 22.809 5.769 1.00 35.49 75 ALA B O 1
ATOM 620 N N . ARG A 1 78 ? 35.750 22.957 7.919 1.00 35.74 76 ARG B N 1
ATOM 621 C CA . ARG A 1 78 ? 35.795 21.510 8.146 1.00 35.36 76 ARG B CA 1
ATOM 622 C C . ARG A 1 78 ? 34.402 20.847 8.056 1.00 34.76 76 ARG B C 1
ATOM 623 O O . ARG A 1 78 ? 34.235 19.795 7.408 1.00 34.86 76 ARG B O 1
ATOM 631 N N . VAL A 1 79 ? 33.405 21.466 8.686 1.00 33.51 77 VAL B N 1
ATOM 632 C CA . VAL A 1 79 ? 32.024 20.991 8.598 1.00 32.32 77 VAL B CA 1
ATOM 633 C C . VAL A 1 79 ? 31.554 21.005 7.129 1.00 32.35 77 VAL B C 1
ATOM 634 O O . VAL A 1 79 ? 30.977 20.025 6.615 1.00 31.31 77 VAL B O 1
ATOM 638 N N . LYS A 1 80 ? 31.833 22.110 6.444 1.00 31.85 78 LYS B N 1
ATOM 639 C CA . LYS A 1 80 ? 31.492 22.212 5.026 1.00 32.15 78 LYS B CA 1
ATOM 640 C C . LYS A 1 80 ? 32.141 21.123 4.182 1.00 32.70 78 LYS B C 1
ATOM 641 O O . LYS A 1 80 ? 31.460 20.503 3.366 1.00 33.38 78 LYS B O 1
ATOM 647 N N . ALA A 1 81 ? 33.439 20.881 4.405 1.00 32.67 79 ALA B N 1
ATOM 648 C CA . ALA A 1 81 ? 34.171 19.780 3.783 1.00 32.94 79 ALA B CA 1
ATOM 649 C C . ALA A 1 81 ? 33.501 18.415 3.979 1.00 33.15 79 ALA B C 1
ATOM 650 O O . ALA A 1 81 ? 33.359 17.644 3.016 1.00 33.55 79 ALA B O 1
ATOM 652 N N . ILE A 1 82 ? 33.100 18.117 5.214 1.00 33.71 80 ILE B N 1
ATOM 653 C CA . ILE A 1 82 ? 32.412 16.856 5.522 1.00 34.32 80 ILE B CA 1
ATOM 654 C C . ILE A 1 82 ? 31.062 16.763 4.765 1.00 34.99 80 ILE B C 1
ATOM 655 O O . ILE A 1 82 ? 30.684 15.691 4.227 1.00 33.46 80 ILE B O 1
ATOM 660 N N . GLU A 1 83 ? 30.379 17.909 4.691 1.00 35.38 81 GLU B N 1
ATOM 661 C CA . GLU A 1 83 ? 29.080 18.018 4.021 1.00 35.76 81 GLU B CA 1
ATOM 662 C C . GLU A 1 83 ? 29.117 17.693 2.527 1.00 36.39 81 GLU B C 1
ATOM 663 O O . GLU A 1 83 ? 28.148 17.167 1.986 1.00 35.14 81 GLU B O 1
ATOM 669 N N . GLU A 1 84 ? 30.220 18.017 1.861 1.00 38.03 82 GLU B N 1
ATOM 670 C CA . GLU A 1 84 ? 30.434 17.589 0.460 1.00 41.27 82 GLU B CA 1
ATOM 671 C C . GLU A 1 84 ? 30.323 16.070 0.323 1.00 40.52 82 GLU B C 1
ATOM 672 O O . GLU A 1 84 ? 29.856 15.577 -0.696 1.00 40.33 82 GLU B O 1
ATOM 678 N N . GLU A 1 85 ? 30.779 15.348 1.346 1.00 40.98 83 GLU B N 1
ATOM 679 C CA . GLU A 1 85 ? 30.654 13.888 1.403 1.00 42.69 83 GLU B CA 1
ATOM 680 C C . GLU A 1 85 ? 29.213 13.464 1.745 1.00 41.31 83 GLU B C 1
ATOM 681 O O . GLU A 1 85 ? 28.581 12.692 1.012 1.00 41.70 83 GLU B O 1
ATOM 687 N N . THR A 1 86 ? 28.697 13.983 2.858 1.00 40.34 84 THR B N 1
ATOM 688 C CA . THR A 1 86 ? 27.420 13.518 3.400 1.00 38.15 84 THR B CA 1
ATOM 689 C C . THR A 1 86 ? 26.195 14.005 2.628 1.00 37.63 84 THR B C 1
ATOM 690 O O . THR A 1 86 ? 25.179 13.292 2.570 1.00 37.41 84 THR B O 1
ATOM 694 N N . ASN A 1 87 ? 26.280 15.203 2.043 1.00 36.45 85 ASN B N 1
ATOM 695 C CA . ASN A 1 87 ? 25.104 15.950 1.612 1.00 35.98 85 ASN B CA 1
ATOM 696 C C . ASN A 1 87 ? 24.005 15.971 2.713 1.00 34.73 85 ASN B C 1
ATOM 697 O O . ASN A 1 87 ? 22.796 15.859 2.434 1.00 34.02 85 ASN B O 1
ATOM 702 N N . HIS A 1 88 ? 24.452 16.086 3.962 1.00 33.34 86 HIS B N 1
ATOM 703 C CA . HIS A 1 88 ? 23.577 16.172 5.117 1.00 32.07 86 HIS B CA 1
ATOM 704 C C . HIS A 1 88 ? 24.312 17.059 6.118 1.00 31.96 86 HIS B C 1
ATOM 705 O O . HIS A 1 88 ? 25.386 16.682 6.634 1.00 30.87 86 HIS B O 1
ATOM 712 N N . ASP A 1 89 ? 23.736 18.244 6.375 1.00 31.30 87 ASP B N 1
ATOM 713 C CA . ASP A 1 89 ? 24.435 19.284 7.125 1.00 30.40 87 ASP B CA 1
ATOM 714 C C . ASP A 1 89 ? 24.627 18.943 8.604 1.00 30.33 87 ASP B C 1
ATOM 715 O O . ASP A 1 89 ? 25.754 19.063 9.109 1.00 29.92 87 ASP B O 1
ATOM 720 N N . VAL A 1 90 ? 23.569 18.476 9.273 1.00 29.49 88 VAL B N 1
ATOM 721 C CA . VAL A 1 90 ? 23.661 18.128 10.699 1.00 30.34 88 VAL B CA 1
ATOM 722 C C . VAL A 1 90 ? 24.538 16.897 10.934 1.00 30.76 88 VAL B C 1
ATOM 723 O O . VAL A 1 90 ? 25.264 16.837 11.911 1.00 31.26 88 VAL B O 1
ATOM 727 N N . LYS A 1 91 ? 24.430 15.919 10.039 1.00 31.27 89 LYS B N 1
ATOM 728 C CA . LYS A 1 91 ? 25.299 14.747 10.061 1.00 32.18 89 LYS B CA 1
ATOM 729 C C . LYS A 1 91 ? 26.738 15.210 10.033 1.00 31.51 89 LYS B C 1
ATOM 730 O O . LYS A 1 91 ? 27.559 14.721 10.790 1.00 31.45 89 LYS B O 1
ATOM 736 N N . ALA A 1 92 ? 27.026 16.192 9.183 1.00 31.46 90 ALA B N 1
ATOM 737 C CA . ALA A 1 92 ? 28.391 16.702 9.036 1.00 31.49 90 ALA B CA 1
ATOM 738 C C . ALA A 1 92 ? 28.867 17.308 10.357 1.00 31.87 90 ALA B C 1
ATOM 739 O O . ALA A 1 92 ? 30.048 17.202 10.680 1.00 31.64 90 ALA B O 1
ATOM 741 N N . VAL A 1 93 ? 27.953 17.934 11.113 1.00 31.29 91 VAL B N 1
ATOM 742 C CA . VAL A 1 93 ? 28.285 18.395 12.483 1.00 32.08 91 VAL B CA 1
ATOM 743 C C . VAL A 1 93 ? 28.534 17.231 13.477 1.00 32.39 91 VAL B C 1
ATOM 744 O O . VAL A 1 93 ? 29.432 17.334 14.316 1.00 32.48 91 VAL B O 1
ATOM 748 N N . GLU A 1 94 ? 27.740 16.159 13.408 1.00 33.41 92 GLU B N 1
ATOM 749 C CA . GLU A 1 94 ? 27.997 14.984 14.260 1.00 35.66 92 GLU B CA 1
ATOM 750 C C . GLU A 1 94 ? 29.439 14.521 14.019 1.00 35.52 92 GLU B C 1
ATOM 751 O O . GLU A 1 94 ? 30.224 14.441 14.957 1.00 35.07 92 GLU B O 1
ATOM 757 N N . TYR A 1 95 ? 29.775 14.254 12.750 1.00 36.25 93 TYR B N 1
ATOM 758 C CA . TYR A 1 95 ? 31.134 13.821 12.379 1.00 37.04 93 TYR B CA 1
ATOM 759 C C . TYR A 1 95 ? 32.200 14.748 12.918 1.00 36.04 93 TYR B C 1
ATOM 760 O O . TYR A 1 95 ? 33.220 14.275 13.391 1.00 36.15 93 TYR B O 1
ATOM 769 N N . PHE A 1 96 ? 31.961 16.058 12.860 1.00 34.91 94 PHE B N 1
ATOM 770 C CA . PHE A 1 96 ? 32.962 17.042 13.276 1.00 33.81 94 PHE B CA 1
ATOM 771 C C . PHE A 1 96 ? 33.238 16.988 14.774 1.00 34.12 94 PHE B C 1
ATOM 772 O O . PHE A 1 96 ? 34.393 17.094 15.193 1.00 33.31 94 PHE B O 1
ATOM 780 N N . VAL A 1 97 ? 32.173 16.883 15.577 1.00 34.23 95 VAL B N 1
ATOM 781 C CA . VAL A 1 97 ? 32.309 16.857 17.042 1.00 35.31 95 VAL B CA 1
ATOM 782 C C . VAL A 1 97 ? 33.014 15.552 17.490 1.00 36.16 95 VAL B C 1
ATOM 783 O O . VAL A 1 97 ? 33.805 15.545 18.426 1.00 34.90 95 VAL B O 1
ATOM 787 N N . LYS A 1 98 ? 32.710 14.469 16.789 1.00 38.03 96 LYS B N 1
ATOM 788 C CA . LYS A 1 98 ? 33.305 13.178 17.064 1.00 40.23 96 LYS B CA 1
ATOM 789 C C . LYS A 1 98 ? 34.791 13.217 16.806 1.00 41.43 96 LYS B C 1
ATOM 790 O O . LYS A 1 98 ? 35.563 12.821 17.672 1.00 41.91 96 LYS B O 1
ATOM 796 N N . GLU A 1 99 ? 35.190 13.756 15.652 1.00 43.03 97 GLU B N 1
ATOM 797 C CA . GLU A 1 99 ? 36.614 13.854 15.307 1.00 45.26 97 GLU B 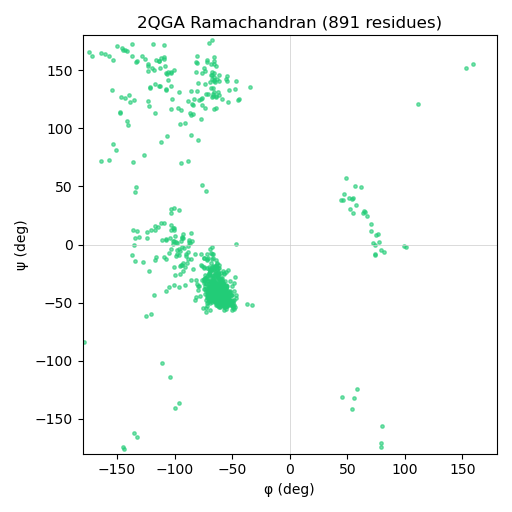CA 1
ATOM 798 C C . GLU A 1 99 ? 37.405 14.794 16.212 1.00 44.94 97 GLU B C 1
ATOM 799 O O . GLU A 1 99 ? 38.566 14.538 16.485 1.00 45.00 97 GLU B O 1
ATOM 805 N N . LYS A 1 100 ? 36.769 15.847 16.714 1.00 45.69 98 LYS B N 1
ATOM 806 C CA . LYS A 1 100 ? 37.372 16.681 17.768 1.00 46.06 98 LYS B CA 1
ATOM 807 C C . LYS A 1 100 ? 37.584 15.857 19.027 1.00 46.43 98 LYS B C 1
ATOM 808 O O . LYS A 1 100 ? 38.584 16.022 19.734 1.00 46.63 98 LYS B O 1
ATOM 814 N N . LEU A 1 101 ? 36.635 14.962 19.299 1.00 46.75 99 LEU B N 1
ATOM 815 C CA . LEU A 1 101 ? 36.730 14.078 20.455 1.00 47.04 99 LEU B CA 1
ATOM 816 C C . LEU A 1 101 ? 37.777 12.972 20.236 1.00 47.66 99 LEU B C 1
ATOM 817 O O . LEU A 1 101 ? 38.555 12.685 21.131 1.00 47.27 99 LEU B O 1
ATOM 822 N N . LYS A 1 102 ? 37.801 12.377 19.043 1.00 48.81 100 LYS B N 1
ATOM 823 C CA . LYS A 1 102 ? 38.803 11.351 18.724 1.00 50.45 100 LYS B CA 1
ATOM 824 C C . LYS A 1 102 ? 40.228 11.919 18.884 1.00 51.06 100 LYS B C 1
ATOM 825 O O . LYS A 1 102 ? 41.134 11.209 19.315 1.00 51.23 100 LYS B O 1
ATOM 831 N N . ASN A 1 103 ? 40.401 13.208 18.579 1.00 51.74 101 ASN B N 1
ATOM 832 C CA . ASN A 1 103 ? 41.718 13.843 18.549 1.00 52.54 101 ASN B CA 1
ATOM 833 C C . ASN A 1 103 ? 42.081 14.543 19.845 1.00 52.91 101 ASN B C 1
ATOM 834 O O . ASN A 1 103 ? 43.151 15.135 19.951 1.00 53.44 101 ASN B O 1
ATOM 839 N N . SER A 1 104 ? 41.209 14.441 20.843 1.00 53.57 102 SER B N 1
ATOM 840 C CA . SER A 1 104 ? 41.336 15.224 22.086 1.00 54.01 102 SER B CA 1
ATOM 841 C C . SER A 1 104 ? 42.501 14.834 23.004 1.00 54.82 102 SER B C 1
ATOM 842 O O . SER A 1 104 ? 42.940 15.632 23.848 1.00 54.88 102 SER B O 1
ATOM 845 N N . LYS A 1 105 ? 42.985 13.607 22.827 1.00 55.58 103 LYS B N 1
ATOM 846 C CA . LYS A 1 105 ? 43.979 12.976 23.710 1.00 56.96 103 LYS B CA 1
ATOM 847 C C . LYS A 1 105 ? 43.418 12.827 25.129 1.00 56.79 103 LYS B C 1
ATOM 848 O O . LYS A 1 105 ? 44.059 13.244 26.104 1.00 57.19 103 LYS B O 1
ATOM 854 N N . ARG A 1 106 ? 42.206 12.267 25.224 1.00 55.94 104 ARG B N 1
ATOM 855 C CA . ARG A 1 106 ? 41.591 11.918 26.508 1.00 55.07 104 ARG B CA 1
ATOM 856 C C . ARG A 1 106 ? 40.892 10.567 26.363 1.00 54.38 104 ARG B C 1
ATOM 857 O O . ARG A 1 106 ? 40.088 10.360 25.442 1.00 54.26 104 ARG B O 1
ATOM 865 N N . GLU A 1 107 ? 41.209 9.662 27.284 1.00 52.95 105 GLU B N 1
ATOM 866 C CA . GLU A 1 107 ? 40.698 8.299 27.264 1.00 51.90 105 GLU B CA 1
ATOM 867 C C . GLU A 1 107 ? 39.184 8.272 27.406 1.00 49.62 105 GLU B C 1
ATOM 868 O O . GLU A 1 107 ? 38.503 7.587 26.640 1.00 48.85 105 GLU B O 1
ATOM 874 N N . ASP A 1 108 ? 38.685 9.012 28.399 1.00 47.44 106 ASP B N 1
ATOM 875 C CA . ASP A 1 108 ? 37.277 8.999 28.746 1.00 46.05 106 ASP B CA 1
ATOM 876 C C . ASP A 1 108 ? 36.405 9.678 27.686 1.00 45.27 106 ASP B C 1
ATOM 877 O O . ASP A 1 108 ? 35.244 9.332 27.548 1.00 45.20 106 ASP B O 1
ATOM 882 N N . LEU A 1 109 ? 37.002 10.596 26.931 1.00 43.96 107 LEU B N 1
ATOM 883 C CA . LEU A 1 109 ? 36.347 11.262 25.809 1.00 43.31 107 LEU B CA 1
ATOM 884 C C . LEU A 1 109 ? 36.295 10.388 24.549 1.00 43.01 107 LEU B C 1
ATOM 885 O O . LEU A 1 109 ? 35.309 10.428 23.796 1.00 42.05 107 LEU B O 1
ATOM 890 N N . LEU A 1 110 ? 37.342 9.588 24.331 1.00 42.99 108 LEU B N 1
ATOM 891 C CA . LEU A 1 110 ? 37.318 8.539 23.295 1.00 43.22 108 LEU B CA 1
ATOM 892 C C . LEU A 1 110 ? 36.231 7.534 23.633 1.00 43.12 108 LEU B C 1
ATOM 893 O O . LEU A 1 110 ? 35.558 7.008 22.742 1.00 43.21 108 LEU B O 1
ATOM 898 N N . LYS A 1 111 ? 36.062 7.282 24.930 1.00 43.05 109 LYS B N 1
ATOM 899 C CA . LYS A 1 111 ? 35.021 6.369 25.441 1.00 44.10 109 LYS B CA 1
ATOM 900 C C . LYS A 1 111 ? 33.585 6.819 25.140 1.00 43.59 109 LYS B C 1
ATOM 901 O O . LYS A 1 111 ? 32.723 5.984 24.863 1.00 44.50 109 LYS B O 1
ATOM 907 N N . ILE A 1 112 ? 33.332 8.130 25.186 1.00 43.04 110 ILE B N 1
ATOM 908 C CA . ILE A 1 112 ? 31.952 8.666 25.109 1.00 41.78 110 ILE B CA 1
ATOM 909 C C . ILE A 1 112 ? 31.580 9.292 23.756 1.00 41.50 110 ILE B C 1
ATOM 910 O O . ILE A 1 112 ? 30.424 9.628 23.517 1.00 41.43 110 ILE B O 1
ATOM 915 N N . LYS A 1 113 ? 32.550 9.428 22.864 1.00 40.64 111 LYS B N 1
ATOM 916 C CA . LYS A 1 113 ? 32.301 10.035 21.562 1.00 39.44 111 LYS B CA 1
ATOM 917 C C . LYS A 1 113 ? 31.222 9.351 20.747 1.00 37.85 111 LYS B C 1
ATOM 918 O O . LYS A 1 113 ? 30.635 9.981 19.875 1.00 36.78 111 LYS B O 1
ATOM 924 N N . GLU A 1 114 ? 30.958 8.065 21.001 1.00 36.47 112 GLU B N 1
ATOM 925 C CA . GLU A 1 114 ? 29.891 7.362 20.264 1.00 35.66 112 GLU B CA 1
ATOM 926 C C . GLU A 1 114 ? 28.510 7.856 20.685 1.00 33.96 112 GLU B C 1
ATOM 927 O O . GLU A 1 114 ? 27.525 7.523 20.042 1.00 34.59 112 GLU B O 1
ATOM 933 N N . TYR A 1 115 ? 28.466 8.623 21.773 1.00 31.99 113 TYR B N 1
ATOM 934 C CA . TYR A 1 115 ? 27.244 9.208 22.300 1.00 30.69 113 TYR B CA 1
ATOM 935 C C . TYR A 1 115 ? 26.991 10.625 21.747 1.00 29.77 113 TYR B C 1
ATOM 936 O O . TYR A 1 115 ? 26.058 11.275 22.177 1.00 29.05 113 TYR B O 1
ATOM 945 N N . VAL A 1 116 ? 27.807 11.094 20.809 1.00 28.78 114 VAL B N 1
ATOM 946 C CA . VAL A 1 116 ? 27.506 12.366 20.152 1.00 28.42 114 VAL B CA 1
ATOM 947 C C . VAL A 1 116 ? 26.164 12.199 19.443 1.00 27.44 114 VAL B C 1
ATOM 948 O O . VAL A 1 116 ? 25.969 11.214 18.708 1.00 27.14 114 VAL B O 1
ATOM 952 N N . HIS A 1 117 ? 25.227 13.129 19.691 1.00 26.53 115 HIS B N 1
ATOM 953 C CA . HIS A 1 117 ? 23.917 13.107 19.020 1.00 25.71 115 HIS B CA 1
ATOM 954 C C . HIS A 1 117 ? 23.109 11.895 19.471 1.00 25.41 115 HIS B C 1
ATOM 955 O O . HIS A 1 117 ? 22.233 11.436 18.731 1.00 25.26 115 HIS B O 1
ATOM 962 N N . TYR A 1 118 ? 23.383 11.356 20.669 1.00 25.19 116 TYR B N 1
ATOM 963 C CA . TYR A 1 118 ? 22.697 10.116 21.099 1.00 25.09 116 TYR B CA 1
ATOM 964 C C . TYR A 1 118 ? 21.218 10.372 21.280 1.00 24.68 116 TYR B C 1
ATOM 965 O O . TYR A 1 118 ? 20.853 11.334 21.964 1.00 24.81 116 TYR B O 1
ATOM 974 N N . LEU A 1 119 ? 20.386 9.502 20.695 1.00 23.58 117 LEU B N 1
ATOM 975 C CA . LEU A 1 119 ? 18.893 9.586 20.800 1.00 24.74 117 LEU B CA 1
ATOM 976 C C . LEU A 1 119 ? 18.247 10.732 19.948 1.00 25.12 117 LEU B C 1
ATOM 977 O O . LEU A 1 119 ? 17.026 10.776 19.766 1.00 26.20 117 LEU B O 1
ATOM 982 N N . CYS A 1 120 ? 19.069 11.603 19.390 1.00 24.74 118 CYS B N 1
ATOM 983 C CA . CYS A 1 120 ? 18.586 12.797 18.690 1.00 25.97 118 CYS B CA 1
ATOM 984 C C . CYS A 1 120 ? 18.140 12.576 17.252 1.00 25.13 118 CYS B C 1
ATOM 985 O O . CYS A 1 120 ? 18.563 11.616 16.597 1.00 26.52 118 CYS B O 1
ATOM 988 N N . THR A 1 121 ? 17.284 13.480 16.766 1.00 24.56 119 THR B N 1
ATOM 989 C CA . THR A 1 121 ? 17.081 13.661 15.340 1.00 23.59 119 THR B CA 1
ATOM 990 C C . THR A 1 121 ? 17.715 15.013 14.947 1.00 23.06 119 THR B C 1
ATOM 991 O O . THR A 1 121 ? 17.999 15.841 15.812 1.00 22.64 119 THR B O 1
ATOM 995 N N . SER A 1 122 ? 17.998 15.232 13.669 1.00 22.74 120 SER B N 1
ATOM 996 C CA . SER A 1 122 ? 18.683 16.498 13.287 1.00 23.57 120 SER B CA 1
ATOM 997 C C . SER A 1 122 ? 17.902 17.740 13.747 1.00 22.39 120 SER B C 1
ATOM 998 O O . SER A 1 122 ? 18.503 18.704 14.172 1.00 22.59 120 SER B O 1
ATOM 1001 N N . GLU A 1 123 ? 16.564 17.679 13.694 1.00 23.07 121 GLU B N 1
ATOM 1002 C CA . GLU A 1 123 ? 15.700 18.818 14.058 1.00 24.02 121 GLU B CA 1
ATOM 1003 C C . GLU A 1 123 ? 15.735 19.145 15.546 1.00 23.94 121 GLU B C 1
ATOM 1004 O O . GLU A 1 123 ? 15.394 20.258 15.936 1.00 23.89 121 GLU B O 1
ATOM 1010 N N . ASP A 1 124 ? 16.118 18.167 16.382 1.00 23.48 122 ASP B N 1
ATOM 1011 C CA . ASP A 1 124 ? 16.429 18.463 17.798 1.00 23.17 122 ASP B CA 1
ATOM 1012 C C . ASP A 1 124 ? 17.537 19.483 17.905 1.00 22.06 122 ASP B C 1
ATOM 1013 O O . ASP A 1 124 ? 17.421 20.438 18.664 1.00 21.79 122 ASP B O 1
ATOM 1018 N N . ILE A 1 125 ? 18.583 19.292 17.110 1.00 22.40 123 ILE B N 1
ATOM 1019 C CA . ILE A 1 125 ? 19.677 20.232 17.054 1.00 22.90 123 ILE B CA 1
ATOM 1020 C C . ILE A 1 125 ? 19.270 21.569 16.365 1.00 23.20 123 ILE B C 1
ATOM 1021 O O . ILE A 1 125 ? 19.549 22.662 16.903 1.00 22.58 123 ILE B O 1
ATOM 1026 N N . ASN A 1 126 ? 18.618 21.475 15.206 1.00 22.67 124 ASN B N 1
ATOM 1027 C CA . ASN A 1 126 ? 18.238 22.665 14.403 1.00 22.95 124 ASN B CA 1
ATOM 1028 C C . ASN A 1 126 ? 17.309 23.593 15.169 1.00 22.80 124 ASN B C 1
ATOM 1029 O O . ASN A 1 126 ? 17.528 24.804 15.222 1.00 23.39 124 ASN B O 1
ATOM 1034 N N . ASN A 1 127 ? 16.257 23.030 15.758 1.00 21.91 125 ASN B N 1
ATOM 1035 C CA . ASN A 1 127 ? 15.276 23.881 16.367 1.00 22.24 125 ASN B CA 1
ATOM 1036 C C . ASN A 1 127 ? 15.816 24.625 17.579 1.00 21.49 125 ASN B C 1
ATOM 1037 O O . ASN A 1 127 ? 15.393 25.761 17.837 1.00 19.67 125 ASN B O 1
ATOM 1042 N N . VAL A 1 128 ? 16.724 23.999 18.337 1.00 20.78 126 VAL B N 1
ATOM 1043 C CA . VAL A 1 128 ? 17.308 24.706 19.477 1.00 20.11 126 VAL B CA 1
ATOM 1044 C C . VAL A 1 128 ? 18.265 25.777 18.969 1.00 20.74 126 VAL B C 1
ATOM 1045 O O . VAL A 1 128 ? 18.288 26.882 19.486 1.00 19.20 126 VAL B O 1
ATOM 1049 N N . ALA A 1 129 ? 19.066 25.435 17.960 1.00 21.33 127 ALA B N 1
ATOM 1050 C CA . ALA A 1 129 ? 19.931 26.417 17.316 1.00 23.33 127 ALA B CA 1
ATOM 1051 C C . ALA A 1 129 ? 19.158 27.647 16.777 1.00 23.64 127 ALA B C 1
ATOM 1052 O O . ALA A 1 129 ? 19.570 28.773 16.998 1.00 23.80 127 ALA B O 1
ATOM 1054 N N . TYR A 1 130 ? 18.046 27.411 16.084 1.00 24.59 128 TYR B N 1
ATOM 1055 C CA . TYR A 1 130 ? 17.207 28.512 15.581 1.00 24.71 128 TYR B CA 1
ATOM 1056 C C . TYR A 1 130 ? 16.590 29.285 16.722 1.00 24.34 128 TYR B C 1
ATOM 1057 O O . TYR A 1 130 ? 16.621 30.534 16.668 1.00 22.89 128 TYR B O 1
ATOM 1066 N N . ALA A 1 131 ? 16.031 28.563 17.724 1.00 22.25 129 ALA B N 1
ATOM 1067 C CA . ALA A 1 131 ? 15.373 29.219 18.867 1.00 24.18 129 ALA B CA 1
ATOM 1068 C C . ALA A 1 131 ? 16.284 30.181 19.589 1.00 23.92 129 ALA B C 1
ATOM 1069 O O . ALA A 1 131 ? 15.886 31.299 19.891 1.00 24.88 129 ALA B O 1
ATOM 1071 N N . THR A 1 132 ? 17.494 29.736 19.886 1.00 24.03 130 THR B N 1
ATOM 1072 C CA . THR A 1 132 ? 18.417 30.549 20.667 1.00 24.83 130 THR B CA 1
ATOM 1073 C C . THR A 1 132 ? 18.914 31.755 19.852 1.00 23.78 130 THR B C 1
ATOM 1074 O O . THR A 1 132 ? 19.120 32.829 20.410 1.00 23.56 130 THR B O 1
ATOM 1078 N N . CYS A 1 133 ? 19.134 31.537 18.558 1.00 23.64 131 CYS B N 1
ATOM 1079 C CA . CYS A 1 133 ? 19.611 32.571 17.649 1.00 24.78 131 CYS B CA 1
ATOM 1080 C C . CYS A 1 133 ? 18.560 33.646 17.458 1.00 24.07 131 CYS B C 1
ATOM 1081 O O . CYS A 1 133 ? 18.864 34.837 17.544 1.00 25.24 131 CYS B O 1
ATOM 1084 N N . LEU A 1 134 ? 17.327 33.212 17.218 1.00 23.78 132 LEU B N 1
ATOM 1085 C CA . LEU A 1 134 ? 16.201 34.130 17.041 1.00 23.71 132 LEU B CA 1
ATOM 1086 C C . LEU A 1 134 ? 15.950 34.912 18.328 1.00 24.65 132 LEU B C 1
ATOM 1087 O O . LEU A 1 134 ? 15.804 36.149 18.289 1.00 24.52 132 LEU B O 1
ATOM 1092 N N . LYS A 1 135 ? 15.907 34.222 19.477 1.00 24.25 133 LYS B N 1
ATOM 1093 C CA . LYS A 1 135 ? 15.696 34.912 20.738 1.00 24.39 133 LYS B CA 1
ATOM 1094 C C . LYS A 1 135 ? 16.743 35.987 21.012 1.00 24.53 133 LYS B C 1
ATOM 1095 O O . LYS A 1 135 ? 16.384 37.125 21.300 1.00 25.20 133 LYS B O 1
ATOM 1101 N N . ALA A 1 136 ? 18.020 35.608 20.953 1.00 24.29 134 ALA B N 1
ATOM 1102 C CA . ALA A 1 136 ? 19.135 36.520 21.159 1.00 24.94 134 ALA B CA 1
ATOM 1103 C C . ALA A 1 136 ? 19.107 37.677 20.127 1.00 24.41 134 ALA B C 1
ATOM 1104 O O . ALA A 1 136 ? 19.211 38.845 20.482 1.00 24.59 134 ALA B O 1
ATOM 1106 N N . CYS A 1 137 ? 18.915 37.358 18.852 1.00 24.88 135 CYS B N 1
ATOM 1107 C CA . CYS A 1 137 ? 18.831 38.410 17.829 1.00 23.90 135 CYS B CA 1
ATOM 1108 C C . CYS A 1 137 ? 17.768 39.471 18.151 1.00 23.93 135 CYS B C 1
ATOM 1109 O O . CYS A 1 137 ? 18.034 40.683 18.061 1.00 23.27 135 CYS B O 1
ATOM 1112 N N . LEU A 1 138 ? 16.562 39.017 18.487 1.00 23.67 136 LEU B N 1
ATOM 1113 C CA . LEU A 1 138 ? 15.458 39.953 18.755 1.00 23.76 136 LEU B CA 1
ATOM 1114 C C . LEU A 1 138 ? 15.771 40.720 20.019 1.00 24.25 136 LEU B C 1
ATOM 1115 O O . LEU A 1 138 ? 15.681 41.934 20.006 1.00 22.34 136 LEU B O 1
ATOM 1120 N N . ASN A 1 139 ? 16.174 40.007 21.079 1.00 24.92 137 ASN B N 1
ATOM 1121 C CA . ASN A 1 139 ? 16.417 40.647 22.372 1.00 27.45 137 ASN B CA 1
ATOM 1122 C C . ASN A 1 139 ? 17.604 41.640 22.292 1.00 26.58 137 ASN B C 1
ATOM 1123 O O . ASN A 1 139 ? 17.573 42.712 22.906 1.00 25.26 137 ASN B O 1
ATOM 1128 N N . ASP A 1 140 ? 18.630 41.300 21.499 1.00 26.91 138 ASP B N 1
ATOM 1129 C CA . ASP A 1 140 ? 19.883 42.071 21.503 1.00 27.94 138 ASP B CA 1
ATOM 1130 C C . ASP A 1 140 ? 20.074 43.080 20.376 1.00 26.62 138 ASP B C 1
ATOM 1131 O O . ASP A 1 140 ? 20.829 44.023 20.554 1.00 26.37 138 ASP B O 1
ATOM 1136 N N . VAL A 1 141 ? 19.441 42.857 19.223 1.00 25.54 139 VAL B N 1
ATOM 1137 C CA . VAL A 1 141 ? 19.603 43.734 18.035 1.00 24.25 139 VAL B CA 1
ATOM 1138 C C . VAL A 1 141 ? 18.259 44.351 17.588 1.00 24.00 139 VAL B C 1
ATOM 1139 O O . VAL A 1 141 ? 18.101 45.580 17.585 1.00 22.40 139 VAL B O 1
ATOM 1143 N N . VAL A 1 142 ? 17.303 43.488 17.251 1.00 23.52 140 VAL B N 1
ATOM 1144 C CA . VAL A 1 142 ? 16.098 43.910 16.557 1.00 25.07 140 VAL B CA 1
ATOM 1145 C C . VAL A 1 142 ? 15.172 44.748 17.417 1.00 25.30 140 VAL B C 1
ATOM 1146 O O . VAL A 1 142 ? 14.878 45.862 17.048 1.00 25.78 140 VAL B O 1
ATOM 1150 N N . ILE A 1 143 ? 14.753 44.237 18.577 1.00 25.51 141 ILE B N 1
ATOM 1151 C CA . ILE A 1 143 ? 13.874 45.009 19.448 1.00 26.07 141 ILE B CA 1
ATOM 1152 C C . ILE A 1 143 ? 14.546 46.285 20.004 1.00 25.77 141 ILE B C 1
ATOM 1153 O O . ILE A 1 143 ? 13.907 47.343 20.032 1.00 26.00 141 ILE B O 1
ATOM 1158 N N . PRO A 1 144 ? 15.824 46.202 20.469 1.00 24.76 142 PRO B N 1
ATOM 1159 C CA . PRO A 1 144 ? 16.441 47.473 20.831 1.00 23.81 142 PRO B CA 1
ATOM 1160 C C . PRO A 1 144 ? 16.438 48.501 19.698 1.00 23.59 142 PRO B C 1
ATOM 1161 O O . PRO A 1 144 ? 16.285 49.673 19.980 1.00 22.65 142 PRO B O 1
ATOM 1165 N N . CYS A 1 145 ? 16.615 48.097 18.440 1.00 23.53 143 CYS B N 1
ATOM 1166 C CA . CYS A 1 145 ? 16.466 49.079 17.349 1.00 23.22 143 CYS B CA 1
ATOM 1167 C C . CYS A 1 145 ? 15.035 49.698 17.264 1.00 23.11 143 CYS B C 1
ATOM 1168 O O . CYS A 1 145 ? 14.885 50.920 17.115 1.00 22.66 143 CYS B O 1
ATOM 1171 N N . LEU A 1 146 ? 13.984 48.870 17.364 1.00 22.95 144 LEU B N 1
ATOM 1172 C CA . LEU A 1 146 ? 12.602 49.393 17.512 1.00 23.35 144 LEU B CA 1
ATOM 1173 C C . LEU A 1 146 ? 12.395 50.328 18.704 1.00 23.13 144 LEU B C 1
ATOM 1174 O O . LEU A 1 146 ? 11.712 51.344 18.607 1.00 23.37 144 LEU B O 1
ATOM 1179 N N . GLU A 1 147 ? 12.949 49.952 19.845 1.00 22.89 145 GLU B N 1
ATOM 1180 C CA . GLU A 1 147 ? 12.958 50.803 21.025 1.00 23.43 145 GLU B CA 1
ATOM 1181 C C . GLU A 1 147 ? 13.671 52.130 20.852 1.00 22.69 145 GLU B C 1
ATOM 1182 O O . GLU A 1 147 ? 13.242 53.107 21.443 1.00 23.16 145 GLU B O 1
ATOM 1188 N N . LYS A 1 148 ? 14.693 52.199 19.996 1.00 23.69 146 LYS B N 1
ATOM 1189 C CA . LYS A 1 148 ? 15.305 53.493 19.631 1.00 23.24 146 LYS B CA 1
ATOM 1190 C C . LYS A 1 148 ? 14.381 54.396 18.819 1.00 21.73 146 LYS B C 1
ATOM 1191 O O . LYS A 1 148 ? 14.365 55.603 19.006 1.00 20.74 146 LYS B O 1
ATOM 1197 N N . ILE A 1 149 ? 13.622 53.813 17.896 1.00 21.09 147 ILE B N 1
ATOM 1198 C CA . ILE A 1 149 ? 12.557 54.556 17.202 1.00 19.94 147 ILE B CA 1
ATOM 1199 C C . ILE A 1 149 ? 11.476 55.055 18.201 1.00 19.80 147 ILE B C 1
ATOM 1200 O O . ILE A 1 149 ? 11.082 56.214 18.167 1.00 18.54 147 ILE B O 1
ATOM 1205 N N . MET A 1 150 ? 11.001 54.161 19.069 1.00 21.53 148 MET B N 1
ATOM 1206 C CA . MET A 1 150 ? 10.081 54.534 20.170 1.00 24.30 148 MET B CA 1
ATOM 1207 C C . MET A 1 150 ? 10.585 55.738 20.947 1.00 23.81 148 MET B C 1
ATOM 1208 O O . MET A 1 150 ? 9.885 56.722 21.116 1.00 24.84 148 MET B O 1
ATOM 1213 N N . LEU A 1 151 ? 11.829 55.663 21.397 1.00 24.61 149 LEU B N 1
ATOM 1214 C CA . LEU A 1 151 ? 12.431 56.742 22.156 1.00 23.86 149 LEU B CA 1
ATOM 1215 C C . LEU A 1 151 ? 12.431 58.070 21.378 1.00 23.13 149 LEU B C 1
ATOM 1216 O O . LEU A 1 151 ? 12.099 59.120 21.929 1.00 21.71 149 LEU B O 1
ATOM 1221 N N . LYS A 1 152 ? 12.839 58.029 20.107 1.00 21.85 150 LYS B N 1
ATOM 1222 C CA . LYS A 1 152 ? 12.836 59.236 19.265 1.00 21.09 150 LYS B CA 1
ATOM 1223 C C . LYS A 1 152 ? 11.419 59.811 19.032 1.00 20.77 150 LYS B C 1
ATOM 1224 O O . LYS A 1 152 ? 11.227 61.045 19.080 1.00 20.43 150 LYS B O 1
ATOM 1230 N N . LEU A 1 153 ? 10.443 58.931 18.755 1.00 20.55 151 LEU B N 1
ATOM 1231 C CA . LEU A 1 153 ? 9.038 59.372 18.611 1.00 20.56 151 LEU B CA 1
ATOM 1232 C C . LEU A 1 153 ? 8.550 60.053 19.908 1.00 20.95 151 LEU B C 1
ATOM 1233 O O . LEU A 1 153 ? 7.834 61.064 19.863 1.00 19.66 151 LEU B O 1
ATOM 1238 N N . LYS A 1 154 ? 8.931 59.498 21.058 1.00 21.14 152 LYS B N 1
ATOM 1239 C CA . LYS A 1 154 ? 8.530 60.116 22.314 1.00 22.76 152 LYS B CA 1
ATOM 1240 C C . LYS A 1 154 ? 9.256 61.437 22.545 1.00 22.34 152 LYS B C 1
ATOM 1241 O O . LYS A 1 154 ? 8.662 62.391 23.033 1.00 22.35 152 LYS B O 1
ATOM 1247 N N . ASP A 1 155 ? 10.526 61.517 22.143 1.00 21.48 153 ASP B N 1
ATOM 1248 C CA . ASP A 1 155 ? 11.245 62.774 22.223 1.00 21.12 153 ASP B CA 1
ATOM 1249 C C . ASP A 1 155 ? 10.619 63.855 21.315 1.00 20.99 153 ASP B C 1
ATOM 1250 O O . ASP A 1 155 ? 10.537 65.057 21.685 1.00 20.62 153 ASP B O 1
ATOM 1255 N N . LEU A 1 156 ? 10.223 63.452 20.114 1.00 18.19 154 LEU B N 1
ATOM 1256 C CA . LEU A 1 156 ? 9.509 64.353 19.231 1.00 18.33 154 LEU B CA 1
ATOM 1257 C C . LEU A 1 156 ? 8.134 64.779 19.774 1.00 17.60 154 LEU B C 1
ATOM 1258 O O . LEU A 1 156 ? 7.732 65.943 19.667 1.00 18.79 154 LEU B O 1
ATOM 1263 N N . ALA A 1 157 ? 7.413 63.822 20.339 1.00 17.36 155 ALA B N 1
ATOM 1264 C CA . ALA A 1 157 ? 6.108 64.069 20.936 1.00 19.01 155 ALA B CA 1
ATOM 1265 C C . ALA A 1 157 ? 6.213 65.133 22.057 1.00 20.13 155 ALA B C 1
ATOM 1266 O O . ALA A 1 157 ? 5.402 66.067 22.127 1.00 20.95 155 ALA B O 1
ATOM 1268 N N . VAL A 1 158 ? 7.240 65.029 22.893 1.00 21.23 156 VAL B N 1
ATOM 1269 C CA . VAL A 1 158 ? 7.439 65.995 23.979 1.00 23.36 156 VAL B CA 1
ATOM 1270 C C . VAL A 1 158 ? 7.927 67.344 23.461 1.00 24.36 156 VAL B C 1
ATOM 1271 O O . VAL A 1 158 ? 7.353 68.412 23.768 1.00 24.46 156 VAL B O 1
ATOM 1275 N N . GLU A 1 159 ? 8.938 67.317 22.607 1.00 25.74 157 GLU B N 1
ATOM 1276 C CA . GLU A 1 159 ? 9.520 68.564 22.127 1.00 26.74 157 GLU B CA 1
ATOM 1277 C C . GLU A 1 159 ? 8.468 69.408 21.364 1.00 25.71 157 GLU B C 1
ATOM 1278 O O . GLU A 1 159 ? 8.417 70.630 21.495 1.00 25.48 157 GLU B O 1
ATOM 1284 N N . TYR A 1 160 ? 7.627 68.753 20.568 1.00 24.49 158 TYR B N 1
ATOM 1285 C CA . TYR A 1 160 ? 6.696 69.471 19.703 1.00 22.02 158 TYR B CA 1
ATOM 1286 C C . TYR A 1 160 ? 5.268 69.329 20.172 1.00 21.09 158 TYR B C 1
ATOM 1287 O O . TYR A 1 160 ? 4.335 69.581 19.401 1.00 20.59 158 TYR B O 1
ATOM 1296 N N . SER A 1 161 ? 5.085 68.933 21.439 1.00 21.04 159 SER B N 1
ATOM 1297 C CA . SER A 1 161 ? 3.750 68.731 22.022 1.00 19.27 159 SER B CA 1
ATOM 1298 C C . SER A 1 161 ? 2.831 69.910 21.788 1.00 19.63 159 SER B C 1
ATOM 1299 O O . SER A 1 161 ? 1.628 69.759 21.554 1.00 19.20 159 SER B O 1
ATOM 1302 N N . HIS A 1 162 ? 3.381 71.117 21.803 1.00 20.92 160 HIS B N 1
ATOM 1303 C CA . HIS A 1 162 ? 2.534 72.281 21.792 1.00 22.93 160 HIS B CA 1
ATOM 1304 C C . HIS A 1 162 ? 2.441 72.926 20.383 1.00 23.63 160 HIS B C 1
ATOM 1305 O O . HIS A 1 162 ? 1.779 73.928 20.202 1.00 27.47 160 HIS B O 1
ATOM 1312 N N . VAL A 1 163 ? 3.115 72.371 19.376 1.00 23.37 161 VAL B N 1
ATOM 1313 C CA . VAL A 1 163 ? 3.217 73.073 18.086 1.00 20.57 161 VAL B CA 1
ATOM 1314 C C . VAL A 1 163 ? 1.957 72.750 17.285 1.00 20.04 161 VAL B C 1
ATOM 1315 O O . VAL A 1 163 ? 1.757 71.603 16.900 1.00 20.51 161 VAL B O 1
ATOM 1319 N N . PRO A 1 164 ? 1.091 73.744 17.058 1.00 18.84 162 PRO B N 1
ATOM 1320 C CA . PRO A 1 164 ? -0.154 73.482 16.331 1.00 18.86 162 PRO B CA 1
ATOM 1321 C C . PRO A 1 164 ? 0.069 73.126 14.841 1.00 20.37 162 PRO B C 1
ATOM 1322 O O . PRO A 1 164 ? 1.006 73.651 14.197 1.00 18.82 162 PRO B O 1
ATOM 1326 N N . LEU A 1 165 ? -0.810 72.235 14.350 1.00 18.94 163 LEU B N 1
ATOM 1327 C CA . LEU A 1 165 ? -0.712 71.639 13.029 1.00 18.74 163 LEU B CA 1
ATOM 1328 C C . LEU A 1 165 ? -2.112 71.436 12.546 1.00 17.88 163 LEU B C 1
ATOM 1329 O O . LEU A 1 165 ? -2.944 70.850 13.250 1.00 18.09 163 LEU B O 1
ATOM 1334 N N . LEU A 1 166 ? -2.382 71.955 11.357 1.00 18.76 164 LEU B N 1
ATOM 1335 C CA . LEU A 1 166 ? -3.657 71.716 10.688 1.00 19.72 164 LEU B CA 1
ATOM 1336 C C . LEU A 1 166 ? -3.850 70.226 10.331 1.00 19.80 164 LEU B C 1
ATOM 1337 O O . LEU A 1 166 ? -3.076 69.643 9.550 1.00 21.20 164 LEU B O 1
ATOM 1342 N N . SER A 1 167 ? -4.882 69.615 10.916 1.00 19.95 165 SER B N 1
ATOM 1343 C CA . SER A 1 167 ? -5.205 68.221 10.636 1.00 18.55 165 SER B CA 1
ATOM 1344 C C . SER A 1 167 ? -5.789 68.110 9.235 1.00 18.36 165 SER B C 1
ATOM 1345 O O . SER A 1 167 ? -6.340 69.068 8.684 1.00 18.40 165 SER B O 1
ATOM 1348 N N . ARG A 1 168 ? -5.686 66.913 8.681 1.00 17.74 166 ARG B N 1
ATOM 1349 C CA . ARG A 1 168 ? -6.282 66.607 7.397 1.00 17.13 166 ARG B CA 1
ATOM 1350 C C . ARG A 1 168 ? -6.986 65.284 7.445 1.00 16.59 166 ARG B C 1
ATOM 1351 O O . ARG A 1 168 ? -6.384 64.260 7.776 1.00 14.97 166 ARG B O 1
ATOM 1359 N N . THR A 1 169 ? -8.269 65.301 7.099 1.00 16.36 167 THR B N 1
ATOM 1360 C CA . THR A 1 169 ? -9.052 64.069 7.014 1.00 17.26 167 THR B CA 1
ATOM 1361 C C . THR A 1 169 ? -9.535 64.039 5.576 1.00 16.95 167 THR B C 1
ATOM 1362 O O . THR A 1 169 ? -9.976 65.073 5.050 1.00 16.54 167 THR B O 1
ATOM 1366 N N . HIS A 1 170 ? -9.437 62.880 4.936 1.00 17.20 168 HIS B N 1
ATOM 1367 C CA . HIS A 1 170 ? -9.596 62.746 3.471 1.00 18.64 168 HIS B CA 1
ATOM 1368 C C . HIS A 1 170 ? -8.682 63.718 2.721 1.00 18.65 168 HIS B C 1
ATOM 1369 O O . HIS A 1 170 ? -9.054 64.177 1.655 1.00 18.12 168 HIS B O 1
ATOM 1376 N N . GLY A 1 171 ? -7.516 64.045 3.296 1.00 18.25 169 GLY B N 1
ATOM 1377 C CA . GLY A 1 171 ? -6.571 65.003 2.695 1.00 18.30 169 GLY B CA 1
ATOM 1378 C C . GLY A 1 171 ? -6.910 66.481 2.872 1.00 19.01 169 GLY B C 1
ATOM 1379 O O . GLY A 1 171 ? -6.134 67.353 2.476 1.00 19.58 169 GLY B O 1
ATOM 1380 N N . GLN A 1 172 ? -8.062 66.775 3.467 1.00 19.51 170 GLN B N 1
ATOM 1381 C CA . GLN A 1 172 ? -8.556 68.130 3.568 1.00 19.30 170 GLN B CA 1
ATOM 1382 C C . GLN A 1 172 ? -8.675 68.666 5.029 1.00 19.44 170 GLN B C 1
ATOM 1383 O O . GLN A 1 172 ? -8.765 67.865 5.968 1.00 18.83 170 GLN B O 1
ATOM 1389 N N . PRO A 1 173 ? -8.691 70.019 5.203 1.00 19.20 171 PRO B N 1
ATOM 1390 C CA . PRO A 1 173 ? -8.620 70.656 6.510 1.00 19.63 171 PRO B CA 1
ATOM 1391 C C . PRO A 1 173 ? -9.657 70.131 7.495 1.00 19.96 171 PRO B C 1
ATOM 1392 O O . PRO A 1 173 ? -10.849 69.978 7.164 1.00 19.93 171 PRO B O 1
ATOM 1396 N N . ALA A 1 174 ? -9.160 69.846 8.699 1.00 19.67 172 ALA B N 1
ATOM 1397 C CA . ALA A 1 174 ? -9.957 69.393 9.808 1.00 19.87 172 ALA B CA 1
ATOM 1398 C C . ALA A 1 174 ? -9.391 70.074 11.070 1.00 19.87 172 ALA B C 1
ATOM 1399 O O . ALA A 1 174 ? -8.270 70.621 11.047 1.00 21.06 172 ALA B O 1
ATOM 1401 N N . SER A 1 175 ? -10.152 70.017 12.157 1.00 19.68 173 SER B N 1
ATOM 1402 C CA . SER A 1 175 ? -9.728 70.469 13.499 1.00 19.88 173 SER B CA 1
ATOM 1403 C C . SER A 1 175 ? -8.250 70.256 13.854 1.00 19.57 173 SER B C 1
ATOM 1404 O O . SER A 1 175 ? -7.693 69.172 13.658 1.00 19.23 173 SER B O 1
ATOM 1407 N N . SER A 1 176 ? -7.622 71.265 14.438 1.00 19.72 174 SER B N 1
ATOM 1408 C CA . SER A 1 176 ? -6.157 71.204 14.603 1.00 19.87 174 SER B CA 1
ATOM 1409 C C . SER A 1 176 ? -5.706 70.118 15.543 1.00 18.89 174 SER B C 1
ATOM 1410 O O . SER A 1 176 ? -6.465 69.627 16.389 1.00 19.23 174 SER B O 1
ATOM 1413 N N . THR A 1 177 ? -4.433 69.805 15.404 1.00 17.56 175 THR B N 1
ATOM 1414 C CA . THR A 1 177 ? -3.731 68.898 16.273 1.00 16.79 175 THR B CA 1
ATOM 1415 C C . THR A 1 177 ? -2.417 69.568 16.582 1.00 16.07 175 THR B C 1
ATOM 1416 O O . THR A 1 177 ? -2.298 70.774 16.427 1.00 15.78 175 THR B O 1
ATOM 1420 N N . THR A 1 178 ? -1.437 68.813 17.066 1.00 16.22 176 THR B N 1
ATOM 1421 C CA . THR A 1 178 ? -0.093 69.360 17.158 1.00 16.50 176 THR B CA 1
ATOM 1422 C C . THR A 1 178 ? 0.854 68.342 16.594 1.00 17.12 176 THR B C 1
ATOM 1423 O O . THR A 1 178 ? 0.531 67.188 16.558 1.00 17.15 176 THR B O 1
ATOM 1427 N N . PHE A 1 179 ? 2.042 68.782 16.163 1.00 17.70 177 PHE B N 1
ATOM 1428 C CA . PHE A 1 179 ? 2.973 67.845 15.579 1.00 18.76 177 PHE B CA 1
ATOM 1429 C C . PHE A 1 179 ? 3.370 66.760 16.596 1.00 18.12 177 PHE B C 1
ATOM 1430 O O . PHE A 1 179 ? 3.436 65.574 16.231 1.00 19.05 177 PHE B O 1
ATOM 1438 N N . GLY A 1 180 ? 3.623 67.150 17.852 1.00 18.10 178 GLY B N 1
ATOM 1439 C CA . GLY A 1 180 ? 3.980 66.195 18.898 1.00 15.31 178 GLY B CA 1
ATOM 1440 C C . GLY A 1 180 ? 2.911 65.156 19.118 1.00 16.09 178 GLY B C 1
ATOM 1441 O O . GLY A 1 180 ? 3.199 63.965 19.345 1.00 16.62 178 GLY B O 1
ATOM 1442 N N . LYS A 1 181 ? 1.650 65.585 19.090 1.00 16.68 179 LYS B N 1
ATOM 1443 C CA . LYS A 1 181 ? 0.537 64.638 19.229 1.00 16.41 179 LYS B CA 1
ATOM 1444 C C . LYS A 1 181 ? 0.519 63.581 18.114 1.00 17.25 179 LYS B C 1
ATOM 1445 O O . LYS A 1 181 ? 0.348 62.379 18.357 1.00 17.16 179 LYS B O 1
ATOM 1451 N N . GLU A 1 182 ? 0.728 64.011 16.882 1.00 17.24 180 GLU B N 1
ATOM 1452 C CA . GLU A 1 182 ? 0.738 63.049 15.767 1.00 17.22 180 GLU B CA 1
ATOM 1453 C C . GLU A 1 182 ? 1.896 62.041 15.903 1.00 18.02 180 GLU B C 1
ATOM 1454 O O . GLU A 1 182 ? 1.735 60.849 15.568 1.00 18.31 180 GLU B O 1
ATOM 1460 N N . MET A 1 183 ? 3.031 62.480 16.454 1.00 17.25 181 MET B N 1
ATOM 1461 C CA . MET A 1 183 ? 4.142 61.528 16.760 1.00 17.61 181 MET B CA 1
ATOM 1462 C C . MET A 1 183 ? 3.852 60.619 17.984 1.00 18.35 181 MET B C 1
ATOM 1463 O O . MET A 1 183 ? 4.227 59.411 17.979 1.00 19.17 181 MET B O 1
ATOM 1468 N N . ALA A 1 184 ? 3.168 61.177 18.986 1.00 17.45 182 ALA B N 1
ATOM 1469 C CA . ALA A 1 184 ? 2.693 60.388 20.144 1.00 17.95 182 ALA B CA 1
ATOM 1470 C C . ALA A 1 184 ? 1.798 59.231 19.723 1.00 17.64 182 ALA B C 1
ATOM 1471 O O . ALA A 1 184 ? 1.950 58.121 20.264 1.00 16.95 182 ALA B O 1
ATOM 1473 N N . ASN A 1 185 ? 0.912 59.454 18.735 1.00 17.34 183 ASN B N 1
ATOM 1474 C CA . ASN A 1 185 ? 0.087 58.368 18.225 1.00 17.34 183 ASN B CA 1
ATOM 1475 C C . ASN A 1 185 ? 0.922 57.196 17.775 1.00 16.42 183 ASN B C 1
ATOM 1476 O O . ASN A 1 185 ? 0.604 56.072 18.117 1.00 17.94 183 ASN B O 1
ATOM 1481 N N . PHE A 1 186 ? 1.976 57.437 16.986 1.00 17.14 184 PHE B N 1
ATOM 1482 C CA . PHE A 1 186 ? 2.859 56.347 16.546 1.00 16.30 184 PHE B CA 1
ATOM 1483 C C . PHE A 1 186 ? 3.644 55.689 17.701 1.00 16.85 184 PHE B C 1
ATOM 1484 O O . PHE A 1 186 ? 3.816 54.463 17.730 1.00 16.47 184 PHE B O 1
ATOM 1492 N N . TYR A 1 187 ? 4.154 56.502 18.618 1.00 17.08 185 TYR B N 1
ATOM 1493 C CA . TYR A 1 187 ? 4.788 55.969 19.833 1.00 18.42 185 TYR B CA 1
ATOM 1494 C C . TYR A 1 187 ? 3.845 54.947 20.533 1.00 18.22 185 TYR B C 1
ATOM 1495 O O . TYR A 1 187 ? 4.278 53.843 20.895 1.00 17.47 185 TYR B O 1
ATOM 1504 N N . ALA A 1 188 ? 2.579 55.334 20.759 1.00 17.61 186 ALA B N 1
ATOM 1505 C CA . ALA A 1 188 ? 1.675 54.457 21.514 1.00 18.24 186 ALA B CA 1
ATOM 1506 C C . ALA A 1 188 ? 1.474 53.111 20.799 1.00 17.63 186 ALA B C 1
ATOM 1507 O O . ALA A 1 188 ? 1.437 52.033 21.415 1.00 16.68 186 ALA B O 1
ATOM 1509 N N . ARG A 1 189 ? 1.404 53.159 19.477 1.00 16.88 187 ARG B N 1
ATOM 1510 C CA . ARG A 1 189 ? 1.219 51.912 18.735 1.00 16.68 187 ARG B CA 1
ATOM 1511 C C . ARG A 1 189 ? 2.490 51.027 18.763 1.00 15.97 187 ARG B C 1
ATOM 1512 O O . ARG A 1 189 ? 2.411 49.826 18.991 1.00 16.11 187 ARG B O 1
ATOM 1520 N N . ILE A 1 190 ? 3.660 51.614 18.542 1.00 17.08 188 ILE B N 1
ATOM 1521 C CA . ILE A 1 190 ? 4.897 50.844 18.550 1.00 17.61 188 ILE B CA 1
ATOM 1522 C C . ILE A 1 190 ? 5.159 50.278 19.943 1.00 18.49 188 ILE B C 1
ATOM 1523 O O . ILE A 1 190 ? 5.571 49.129 20.072 1.00 17.80 188 ILE B O 1
ATOM 1528 N N . HIS A 1 191 ? 4.923 51.097 20.976 1.00 18.97 189 HIS B N 1
ATOM 1529 C CA . HIS A 1 191 ? 5.006 50.594 22.349 1.00 20.36 189 HIS B CA 1
ATOM 1530 C C . HIS A 1 191 ? 4.127 49.340 22.512 1.00 20.12 189 HIS B C 1
ATOM 1531 O O . HIS A 1 191 ? 4.605 48.307 22.992 1.00 20.34 189 HIS B O 1
ATOM 1538 N N . HIS A 1 192 ? 2.878 49.391 22.055 1.00 20.15 190 HIS B N 1
ATOM 1539 C CA . HIS A 1 192 ? 2.011 48.219 22.166 1.00 20.32 190 HIS B CA 1
ATOM 1540 C C . HIS A 1 192 ? 2.584 47.009 21.415 1.00 20.41 190 HIS B C 1
ATOM 1541 O O . HIS A 1 192 ? 2.639 45.890 21.958 1.00 20.22 190 HIS B O 1
ATOM 1548 N N . HIS A 1 193 ? 3.006 47.222 20.162 1.00 20.17 191 HIS B N 1
ATOM 1549 C CA . HIS A 1 193 ? 3.567 46.131 19.378 1.00 19.76 191 HIS B CA 1
ATOM 1550 C C . HIS A 1 193 ? 4.781 45.485 20.018 1.00 19.48 191 HIS B C 1
ATOM 1551 O O . HIS A 1 193 ? 4.875 44.270 20.071 1.00 18.95 191 HIS B O 1
ATOM 1558 N N . VAL A 1 194 ? 5.710 46.302 20.495 1.00 20.35 192 VAL B N 1
ATOM 1559 C CA . VAL A 1 194 ? 6.925 45.795 21.152 1.00 21.36 192 VAL B CA 1
ATOM 1560 C C . VAL A 1 194 ? 6.552 44.937 22.387 1.00 21.69 192 VAL B C 1
ATOM 1561 O O . VAL A 1 194 ? 7.170 43.911 22.637 1.00 22.78 192 VAL B O 1
ATOM 1565 N N . GLY A 1 195 ? 5.538 45.353 23.135 1.00 21.61 193 GLY B N 1
ATOM 1566 C CA . GLY A 1 195 ? 5.092 44.592 24.294 1.00 22.89 193 GLY B CA 1
ATOM 1567 C C . GLY A 1 195 ? 4.549 43.232 23.890 1.00 22.80 193 GLY B C 1
ATOM 1568 O O . GLY A 1 195 ? 4.901 42.230 24.498 1.00 23.49 193 GLY B O 1
ATOM 1569 N N . VAL A 1 196 ? 3.725 43.181 22.841 1.00 22.73 194 VAL B N 1
ATOM 1570 C CA . VAL A 1 196 ? 3.252 41.916 22.316 1.00 22.08 194 VAL B CA 1
ATOM 1571 C C . VAL A 1 196 ? 4.395 41.005 21.853 1.00 23.00 194 VAL B C 1
ATOM 1572 O O . VAL A 1 196 ? 4.451 39.818 22.230 1.00 22.72 194 VAL B O 1
ATOM 1576 N N . ILE A 1 197 ? 5.306 41.538 21.047 1.00 21.84 195 ILE B N 1
ATOM 1577 C CA . ILE A 1 197 ? 6.435 40.762 20.566 1.00 22.44 195 ILE B CA 1
ATOM 1578 C C . ILE A 1 197 ? 7.274 40.201 21.743 1.00 24.01 195 ILE B C 1
ATOM 1579 O O . ILE A 1 197 ? 7.620 39.007 21.738 1.00 24.40 195 ILE B O 1
ATOM 1584 N N . ARG A 1 198 ? 7.592 41.051 22.728 1.00 24.64 196 ARG B N 1
ATOM 1585 C CA . ARG A 1 198 ? 8.365 40.623 23.910 1.00 26.46 196 ARG B CA 1
ATOM 1586 C C . ARG A 1 198 ? 7.660 39.505 24.718 1.00 26.02 196 ARG B C 1
ATOM 1587 O O . ARG A 1 198 ? 8.317 38.707 25.345 1.00 24.34 196 ARG B O 1
ATOM 1595 N N . ARG A 1 199 ? 6.326 39.464 24.703 1.00 26.46 197 ARG B N 1
ATOM 1596 C CA . ARG A 1 199 ? 5.585 38.439 25.415 1.00 27.57 197 ARG B CA 1
ATOM 1597 C C . ARG A 1 199 ? 5.451 37.090 24.685 1.00 26.44 197 ARG B C 1
ATOM 1598 O O . ARG A 1 199 ? 4.940 36.132 25.263 1.00 26.88 197 ARG B O 1
ATOM 1606 N N . VAL A 1 200 ? 5.860 37.008 23.420 1.00 24.97 198 VAL B N 1
ATOM 1607 C CA . VAL A 1 200 ? 5.864 35.704 22.732 1.00 24.36 198 VAL B CA 1
ATOM 1608 C C . VAL A 1 200 ? 6.926 34.810 23.407 1.00 25.83 198 VAL B C 1
ATOM 1609 O O . VAL A 1 200 ? 8.063 35.230 23.592 1.00 25.76 198 VAL B O 1
ATOM 1613 N N . LYS A 1 201 ? 6.533 33.591 23.781 1.00 26.09 199 LYS B N 1
ATOM 1614 C CA . LYS A 1 201 ? 7.458 32.621 24.366 1.00 27.30 199 LYS B CA 1
ATOM 1615 C C . LYS A 1 201 ? 8.202 31.889 23.260 1.00 25.71 199 LYS B C 1
ATOM 1616 O O . LYS A 1 201 ? 7.572 31.247 22.422 1.00 25.82 199 LYS B O 1
ATOM 1622 N N . VAL A 1 202 ? 9.525 32.000 23.241 1.00 25.89 200 VAL B N 1
ATOM 1623 C CA . VAL A 1 202 ? 10.339 31.214 22.296 1.00 25.19 200 VAL B CA 1
ATOM 1624 C C . VAL A 1 202 ? 10.418 29.759 22.833 1.00 26.30 200 VAL B C 1
ATOM 1625 O O . VAL A 1 202 ? 10.791 29.544 24.001 1.00 25.75 200 VAL B O 1
ATOM 1629 N N . CYS A 1 203 ? 10.047 28.796 21.983 1.00 25.91 201 CYS B N 1
ATOM 1630 C CA . CYS A 1 203 ? 9.836 27.373 22.362 1.00 27.29 201 CYS B CA 1
ATOM 1631 C C . CYS A 1 203 ? 10.802 26.508 21.629 1.00 25.78 201 CYS B C 1
ATOM 1632 O O . CYS A 1 203 ? 11.146 26.802 20.495 1.00 27.49 201 CYS B O 1
ATOM 1635 N N . ALA A 1 204 ? 11.174 25.396 22.237 1.00 24.94 202 ALA B N 1
ATOM 1636 C CA . ALA A 1 204 ? 12.032 24.415 21.576 1.00 24.06 202 ALA B CA 1
ATOM 1637 C C . ALA A 1 204 ? 11.631 22.981 22.010 1.00 22.90 202 ALA B C 1
ATOM 1638 O O . ALA A 1 204 ? 10.860 22.811 22.967 1.00 23.02 202 ALA B O 1
ATOM 1640 N N . LYS A 1 205 ? 12.139 21.971 21.296 1.00 22.37 203 LYS B N 1
ATOM 1641 C CA . LYS A 1 205 ? 11.890 20.559 21.662 1.00 21.57 203 LYS B CA 1
ATOM 1642 C C . LYS A 1 205 ? 13.190 19.758 21.541 1.00 21.45 203 LYS B C 1
ATOM 1643 O O . LYS A 1 205 ? 14.199 20.268 21.061 1.00 21.41 203 LYS B O 1
ATOM 1649 N N . PHE A 1 206 ? 13.180 18.501 21.973 1.00 22.25 204 PHE B N 1
ATOM 1650 C CA . PHE A 1 206 ? 14.367 17.651 21.833 1.00 22.82 204 PHE B CA 1
ATOM 1651 C C . PHE A 1 206 ? 13.865 16.219 22.040 1.00 22.99 204 PHE B C 1
ATOM 1652 O O . PHE A 1 206 ? 14.046 15.638 23.103 1.00 24.70 204 PHE B O 1
ATOM 1660 N N . ASN A 1 207 ? 13.128 15.712 21.065 1.00 22.10 205 ASN B N 1
ATOM 1661 C CA . ASN A 1 207 ? 12.241 14.568 21.282 1.00 22.57 205 ASN B CA 1
ATOM 1662 C C . ASN A 1 207 ? 12.513 13.364 20.342 1.00 22.19 205 ASN B C 1
ATOM 1663 O O . ASN A 1 207 ? 11.711 12.425 20.274 1.00 22.85 205 ASN B O 1
ATOM 1668 N N . GLY A 1 208 ? 13.617 13.381 19.607 1.00 21.98 206 GLY B N 1
ATOM 1669 C CA . GLY A 1 208 ? 13.931 12.241 18.728 1.00 21.65 206 GLY B CA 1
ATOM 1670 C C . GLY A 1 208 ? 13.186 12.206 17.406 1.00 22.43 206 GLY B C 1
ATOM 1671 O O . GLY A 1 208 ? 12.469 13.145 17.093 1.00 24.07 206 GLY B O 1
ATOM 1672 N N . ALA A 1 209 ? 13.350 11.120 16.634 1.00 21.65 207 ALA B N 1
ATOM 1673 C CA . ALA A 1 209 ? 12.842 10.958 15.254 1.00 22.14 207 ALA B CA 1
ATOM 1674 C C . ALA A 1 209 ? 11.523 11.650 14.902 1.00 22.58 207 ALA B C 1
ATOM 1675 O O . ALA A 1 209 ? 11.442 12.341 13.876 1.00 23.18 207 ALA B O 1
ATOM 1677 N N . VAL A 1 210 ? 10.490 11.416 15.714 1.00 21.76 208 VAL B N 1
ATOM 1678 C CA . VAL A 1 210 ? 9.130 11.781 15.332 1.00 22.06 208 VAL B CA 1
ATOM 1679 C C . VAL A 1 210 ? 8.388 12.436 16.486 1.00 21.79 208 VAL B C 1
ATOM 1680 O O . VAL A 1 210 ? 7.183 12.575 16.423 1.00 22.73 208 VAL B O 1
ATOM 1684 N N . GLY A 1 211 ? 9.113 12.807 17.542 1.00 21.80 209 GLY B N 1
ATOM 1685 C CA . GLY A 1 211 ? 8.553 13.588 18.629 1.00 21.46 209 GLY B CA 1
ATOM 1686 C C . GLY A 1 211 ? 8.153 12.800 19.855 1.00 22.55 209 GLY B C 1
ATOM 1687 O O . GLY A 1 211 ? 7.750 13.392 20.849 1.00 23.42 209 GLY B O 1
ATOM 1688 N N . ASN A 1 212 ? 8.326 11.471 19.804 1.00 23.08 210 ASN B N 1
ATOM 1689 C CA . ASN A 1 212 ? 7.747 10.536 20.789 1.00 23.96 210 ASN B CA 1
ATOM 1690 C C . ASN A 1 212 ? 8.730 9.869 21.804 1.00 24.59 210 ASN B C 1
ATOM 1691 O O . ASN A 1 212 ? 8.313 9.065 22.628 1.00 26.04 210 ASN B O 1
ATOM 1696 N N . PHE A 1 213 ? 10.010 10.256 21.754 1.00 24.44 211 PHE B N 1
ATOM 1697 C CA . PHE A 1 213 ? 11.071 9.670 22.557 1.00 24.50 211 PHE B CA 1
ATOM 1698 C C . PHE A 1 213 ? 11.151 8.148 22.301 1.00 24.45 211 PHE B C 1
ATOM 1699 O O . PHE A 1 213 ? 11.406 7.400 23.242 1.00 24.75 211 PHE B O 1
ATOM 1707 N N . ASN A 1 214 ? 10.879 7.689 21.073 1.00 24.18 212 ASN B N 1
ATOM 1708 C CA . ASN A 1 214 ? 11.009 6.258 20.740 1.00 24.19 212 ASN B CA 1
ATOM 1709 C C . ASN A 1 214 ? 12.357 5.669 21.176 1.00 25.30 212 ASN B C 1
ATOM 1710 O O . ASN A 1 214 ? 12.383 4.656 21.889 1.00 25.37 212 ASN B O 1
ATOM 1715 N N . ALA A 1 215 ? 13.449 6.299 20.733 1.00 25.23 213 ALA B N 1
ATOM 1716 C CA . ALA A 1 215 ? 14.816 5.851 20.998 1.00 25.87 213 ALA B CA 1
ATOM 1717 C C . ALA A 1 215 ? 15.103 5.940 22.484 1.00 26.71 213 ALA B C 1
ATOM 1718 O O . ALA A 1 215 ? 15.701 5.008 23.080 1.00 27.47 213 ALA B O 1
ATOM 1720 N N . HIS A 1 216 ? 14.668 7.053 23.083 1.00 26.62 214 HIS B N 1
ATOM 1721 C CA . HIS A 1 216 ? 14.976 7.378 24.468 1.00 27.33 214 HIS B CA 1
ATOM 1722 C C . HIS A 1 216 ? 14.398 6.334 25.404 1.00 28.33 214 HIS B C 1
ATOM 1723 O O . HIS A 1 216 ? 15.032 5.953 26.394 1.00 28.38 214 HIS B O 1
ATOM 1730 N N . LYS A 1 217 ? 13.149 5.964 25.130 1.00 28.17 215 LYS B N 1
ATOM 1731 C CA . LYS A 1 217 ? 12.428 4.986 25.910 1.00 28.60 215 LYS B CA 1
ATOM 1732 C C . LYS A 1 217 ? 13.128 3.592 25.875 1.00 28.51 215 LYS B C 1
ATOM 1733 O O . LYS A 1 217 ? 13.219 2.937 26.899 1.00 28.54 215 LYS B O 1
ATOM 1739 N N . VAL A 1 218 ? 13.605 3.169 24.705 1.00 28.30 216 VAL B N 1
ATOM 1740 C CA . VAL A 1 218 ? 14.299 1.896 24.554 1.00 29.36 216 VAL B CA 1
ATOM 1741 C C . VAL A 1 218 ? 15.619 1.955 25.307 1.00 30.51 216 VAL B C 1
ATOM 1742 O O . VAL A 1 218 ? 15.945 0.996 26.019 1.00 30.80 216 VAL B O 1
ATOM 1746 N N . ALA A 1 219 ? 16.325 3.095 25.182 1.00 30.39 217 ALA B N 1
ATOM 1747 C CA . ALA A 1 219 ? 17.663 3.309 25.757 1.00 31.72 217 ALA B CA 1
ATOM 1748 C C . ALA A 1 219 ? 17.657 3.374 27.276 1.00 32.34 217 ALA B C 1
ATOM 1749 O O . ALA A 1 219 ? 18.599 2.891 27.933 1.00 31.74 217 ALA B O 1
ATOM 1751 N N . SER A 1 220 ? 16.619 4.004 27.830 1.00 32.70 218 SER B N 1
ATOM 1752 C CA . SER A 1 220 ? 16.516 4.167 29.286 1.00 33.33 218 SER B CA 1
ATOM 1753 C C . SER A 1 220 ? 15.067 4.233 29.733 1.00 34.14 218 SER B C 1
ATOM 1754 O O . SER A 1 220 ? 14.521 5.319 29.979 1.00 34.47 218 SER B O 1
ATOM 1757 N N . LYS A 1 221 ? 14.459 3.057 29.866 1.00 34.84 219 LYS B N 1
ATOM 1758 C CA . LYS A 1 221 ? 13.017 2.915 30.092 1.00 36.08 219 LYS B CA 1
ATOM 1759 C C . LYS A 1 221 ? 12.469 3.547 31.396 1.00 35.73 219 LYS B C 1
ATOM 1760 O O . LYS A 1 221 ? 11.266 3.812 31.505 1.00 35.93 219 LYS B O 1
ATOM 1766 N N . ASP A 1 222 ? 13.325 3.791 32.376 1.00 35.47 220 ASP B N 1
ATOM 1767 C CA . ASP A 1 222 ? 12.844 4.392 33.614 1.00 35.86 220 ASP B CA 1
ATOM 1768 C C . ASP A 1 222 ? 13.086 5.900 33.745 1.00 35.20 220 ASP B C 1
ATOM 1769 O O . ASP A 1 222 ? 12.838 6.479 34.813 1.00 34.61 220 ASP B O 1
ATOM 1774 N N . THR A 1 223 ? 13.567 6.534 32.675 1.00 33.53 221 THR B N 1
ATOM 1775 C CA . THR A 1 223 ? 13.819 7.981 32.715 1.00 32.92 221 THR B CA 1
ATOM 1776 C C . THR A 1 223 ? 12.524 8.742 32.360 1.00 32.33 221 THR B C 1
ATOM 1777 O O . THR A 1 223 ? 11.831 8.377 31.420 1.00 32.54 221 THR B O 1
ATOM 1781 N N . ASP A 1 224 ? 12.169 9.744 33.154 1.00 32.28 222 ASP B N 1
ATOM 1782 C CA . ASP A 1 224 ? 11.054 10.639 32.801 1.00 32.11 222 ASP B CA 1
ATOM 1783 C C . ASP A 1 224 ? 11.632 11.643 31.784 1.00 30.80 222 ASP B C 1
ATOM 1784 O O . ASP A 1 224 ? 12.195 12.680 32.150 1.00 30.78 222 ASP B O 1
ATOM 1789 N N . TRP A 1 225 ? 11.552 11.287 30.506 1.00 30.02 223 TRP B N 1
ATOM 1790 C CA . TRP A 1 225 ? 12.117 12.136 29.469 1.00 29.31 223 TRP B CA 1
ATOM 1791 C C . TRP A 1 225 ? 11.440 13.513 29.320 1.00 28.82 223 TRP B C 1
ATOM 1792 O O . TRP A 1 225 ? 12.111 14.482 29.015 1.00 28.33 223 TRP B O 1
ATOM 1803 N N . VAL A 1 226 ? 10.133 13.610 29.541 1.00 29.11 224 VAL B N 1
ATOM 1804 C CA . VAL A 1 226 ? 9.472 14.932 29.477 1.00 29.67 224 VAL B CA 1
ATOM 1805 C C . VAL A 1 226 ? 10.158 15.889 30.466 1.00 29.67 224 VAL B C 1
ATOM 1806 O O . VAL A 1 226 ? 10.545 17.021 30.121 1.00 28.87 224 VAL B O 1
ATOM 1810 N N . ASN A 1 227 ? 10.349 15.406 31.686 1.00 30.21 225 ASN B N 1
ATOM 1811 C CA . ASN A 1 227 ? 11.004 16.205 32.716 1.00 30.61 225 ASN B CA 1
ATOM 1812 C C . ASN A 1 227 ? 12.497 16.446 32.499 1.00 29.83 225 ASN B C 1
ATOM 1813 O O . ASN A 1 227 ? 12.988 17.556 32.750 1.00 29.77 225 ASN B O 1
ATOM 1818 N N . THR A 1 228 ? 13.186 15.444 31.948 1.00 28.64 226 THR B N 1
ATOM 1819 C CA . THR A 1 228 ? 14.637 15.502 31.681 1.00 28.48 226 THR B CA 1
ATOM 1820 C C . THR A 1 228 ? 14.974 16.526 30.582 1.00 28.02 226 THR B C 1
ATOM 1821 O O . THR A 1 228 ? 15.958 17.259 30.699 1.00 29.09 226 THR B O 1
ATOM 1825 N N . ILE A 1 229 ? 14.150 16.559 29.539 1.00 27.63 227 ILE B N 1
ATOM 1826 C CA . ILE A 1 229 ? 14.321 17.507 28.424 1.00 27.26 227 ILE B CA 1
ATOM 1827 C C . ILE A 1 229 ? 13.939 18.924 28.841 1.00 26.86 227 ILE B C 1
ATOM 1828 O O . ILE A 1 229 ? 14.653 19.867 28.509 1.00 27.58 227 ILE B O 1
ATOM 1833 N N . GLY A 1 230 ? 12.868 19.060 29.617 1.00 26.33 228 GLY B N 1
ATOM 1834 C CA . GLY A 1 230 ? 12.524 20.321 30.247 1.00 26.75 228 GLY B CA 1
ATOM 1835 C C . GLY A 1 230 ? 13.711 20.933 30.954 1.00 27.01 228 GLY B C 1
ATOM 1836 O O . GLY A 1 230 ? 14.056 22.113 30.737 1.00 27.75 228 GLY B O 1
ATOM 1837 N N . LEU A 1 231 ? 14.381 20.112 31.757 1.00 26.38 229 LEU B N 1
ATOM 1838 C CA . LEU A 1 231 ? 15.613 20.495 32.443 1.00 26.46 229 LEU B CA 1
ATOM 1839 C C . LEU A 1 231 ? 16.736 20.847 31.467 1.00 25.61 229 LEU B C 1
ATOM 1840 O O . LEU A 1 231 ? 17.381 21.891 31.619 1.00 25.43 229 LEU B O 1
ATOM 1845 N N . PHE A 1 232 ? 16.980 19.980 30.486 1.00 25.21 230 PHE B N 1
ATOM 1846 C CA . PHE A 1 232 ? 18.029 20.230 29.505 1.00 25.30 230 PHE B CA 1
ATOM 1847 C C . PHE A 1 232 ? 17.877 21.612 28.857 1.00 25.67 230 PHE B C 1
ATOM 1848 O O . PHE A 1 232 ? 18.835 22.406 28.807 1.00 25.91 230 PHE B O 1
ATOM 1856 N N . LEU A 1 233 ? 16.665 21.884 28.381 1.00 26.07 231 LEU B N 1
ATOM 1857 C CA . LEU A 1 233 ? 16.356 23.114 27.648 1.00 27.03 231 LEU B CA 1
ATOM 1858 C C . LEU A 1 233 ? 16.419 24.353 28.508 1.00 27.58 231 LEU B C 1
ATOM 1859 O O . LEU A 1 233 ? 16.968 25.358 28.085 1.00 27.84 231 LEU B O 1
ATOM 1864 N N . LYS A 1 234 ? 15.874 24.287 29.722 1.00 28.33 232 LYS B N 1
ATOM 1865 C CA . LYS A 1 234 ? 15.963 25.398 30.672 1.00 30.68 232 LYS B CA 1
ATOM 1866 C C . LYS A 1 234 ? 17.400 25.634 31.160 1.00 30.09 232 LYS B C 1
ATOM 1867 O O . LYS A 1 234 ? 17.915 26.760 31.092 1.00 29.15 232 LYS B O 1
ATOM 1873 N N . LYS A 1 235 ? 18.063 24.567 31.598 1.00 30.39 233 LYS B N 1
ATOM 1874 C CA . LYS A 1 235 ? 19.414 24.688 32.179 1.00 30.80 233 LYS B CA 1
ATOM 1875 C C . LYS A 1 235 ? 20.466 25.077 31.154 1.00 29.91 233 LYS B C 1
ATOM 1876 O O . LYS A 1 235 ? 21.286 25.939 31.417 1.00 29.61 233 LYS B O 1
ATOM 1882 N N . HIS A 1 236 ? 20.450 24.447 29.978 1.00 29.37 234 HIS B N 1
ATOM 1883 C CA . HIS A 1 236 ? 21.489 24.714 29.013 1.00 28.79 234 HIS B CA 1
ATOM 1884 C C . HIS A 1 236 ? 21.191 25.845 28.029 1.00 28.06 234 HIS B C 1
ATOM 1885 O O . HIS A 1 236 ? 22.100 26.403 27.443 1.00 27.28 234 HIS B O 1
ATOM 1892 N N . PHE A 1 237 ? 19.926 26.208 27.863 1.00 27.58 235 PHE B N 1
ATOM 1893 C CA . PHE A 1 237 ? 19.607 27.230 26.850 1.00 26.53 235 PHE B CA 1
ATOM 1894 C C . PHE A 1 237 ? 18.637 28.303 27.294 1.00 26.62 235 PHE B C 1
ATOM 1895 O O . PHE A 1 237 ? 18.367 29.222 26.521 1.00 27.02 235 PHE B O 1
ATOM 1903 N N . ASN A 1 238 ? 18.165 28.216 28.533 1.00 26.90 236 ASN B N 1
ATOM 1904 C CA . ASN A 1 238 ? 17.072 29.040 29.027 1.00 28.19 236 ASN B CA 1
ATOM 1905 C C . ASN A 1 238 ? 15.855 29.116 28.071 1.00 28.09 236 ASN B C 1
ATOM 1906 O O . ASN A 1 238 ? 15.264 30.172 27.882 1.00 27.81 236 ASN B O 1
ATOM 1911 N N . LEU A 1 239 ? 15.471 27.975 27.507 1.00 27.51 237 LEU B N 1
ATOM 1912 C CA . LEU A 1 239 ? 14.309 27.895 26.627 1.00 27.14 237 LEU B CA 1
ATOM 1913 C C . LEU A 1 239 ? 13.082 27.212 27.249 1.00 27.20 237 LEU B C 1
ATOM 1914 O O . LEU A 1 239 ? 13.210 26.268 28.038 1.00 26.93 237 LEU B O 1
ATOM 1919 N N . THR A 1 240 ? 11.904 27.684 26.849 1.00 27.72 238 THR B N 1
ATOM 1920 C CA . THR A 1 240 ? 10.608 27.058 27.162 1.00 28.66 238 THR B CA 1
ATOM 1921 C C . THR A 1 240 ? 10.447 25.791 26.333 1.00 28.12 238 THR B C 1
ATOM 1922 O O . THR A 1 240 ? 10.797 25.772 25.137 1.00 27.89 238 THR B O 1
ATOM 1926 N N . TYR A 1 241 ? 9.938 24.735 26.970 1.00 27.49 239 TYR B N 1
ATOM 1927 C CA . TYR A 1 241 ? 9.795 23.431 26.310 1.00 26.65 239 TYR B CA 1
ATOM 1928 C C . TYR A 1 241 ? 8.390 23.249 25.705 1.00 26.43 239 TYR B C 1
ATOM 1929 O O . TYR A 1 241 ? 7.395 23.235 26.435 1.00 26.65 239 TYR B O 1
ATOM 1938 N N . SER A 1 242 ? 8.293 23.137 24.377 1.00 26.00 240 SER B N 1
ATOM 1939 C CA . SER A 1 242 ? 7.019 22.746 23.806 1.00 26.38 240 SER B CA 1
ATOM 1940 C C . SER A 1 242 ? 7.038 21.223 23.584 1.00 25.06 240 SER B C 1
ATOM 1941 O O . SER A 1 242 ? 7.671 20.707 22.642 1.00 25.00 240 SER B O 1
ATOM 1944 N N . ILE A 1 243 ? 6.337 20.522 24.478 1.00 24.39 241 ILE B N 1
ATOM 1945 C CA . ILE A 1 243 ? 6.354 19.055 24.550 1.00 23.26 241 ILE B CA 1
ATOM 1946 C C . ILE A 1 243 ? 5.893 18.395 23.262 1.00 22.42 241 ILE B C 1
ATOM 1947 O O . ILE A 1 243 ? 6.519 17.433 22.825 1.00 22.97 241 ILE B O 1
ATOM 1952 N N . TYR A 1 244 ? 4.828 18.927 22.647 1.00 21.89 242 TYR B N 1
ATOM 1953 C CA . TYR A 1 244 ? 4.171 18.314 21.494 1.00 21.60 242 TYR B CA 1
ATOM 1954 C C . TYR A 1 244 ? 4.760 18.719 20.161 1.00 21.77 242 TYR B C 1
ATOM 1955 O O . TYR A 1 244 ? 4.819 19.904 19.836 1.00 21.98 242 TYR B O 1
ATOM 1964 N N . CYS A 1 245 ? 5.188 17.729 19.388 1.00 21.32 243 CYS B N 1
ATOM 1965 C CA . CYS A 1 245 ? 5.905 17.965 18.130 1.00 22.02 243 CYS B CA 1
ATOM 1966 C C . CYS A 1 245 ? 5.898 16.670 17.311 1.00 21.68 243 CYS B C 1
ATOM 1967 O O . CYS A 1 245 ? 5.620 15.593 17.862 1.00 22.94 243 CYS B O 1
ATOM 1970 N N . THR A 1 246 ? 6.228 16.771 16.026 1.00 21.31 244 THR B N 1
ATOM 1971 C CA . THR A 1 246 ? 6.503 15.623 15.178 1.00 20.62 244 THR B CA 1
ATOM 1972 C C . THR A 1 246 ? 8.018 15.500 15.102 1.00 20.50 244 THR B C 1
ATOM 1973 O O . THR A 1 246 ? 8.684 15.703 16.106 1.00 21.08 244 THR B O 1
ATOM 1977 N N . GLN A 1 247 ? 8.560 15.165 13.936 1.00 19.56 245 GLN B N 1
ATOM 1978 C CA . GLN A 1 247 ? 9.989 15.368 13.738 1.00 20.10 245 GLN B CA 1
ATOM 1979 C C . GLN A 1 247 ? 10.372 16.864 13.891 1.00 20.56 245 GLN B C 1
ATOM 1980 O O . GLN A 1 247 ? 11.451 17.195 14.385 1.00 19.74 245 GLN B O 1
ATOM 1986 N N . ILE A 1 248 ? 9.466 17.767 13.492 1.00 20.98 246 ILE B N 1
ATOM 1987 C CA . ILE A 1 248 ? 9.734 19.213 13.597 1.00 20.56 246 ILE B CA 1
ATOM 1988 C C . ILE A 1 248 ? 9.042 19.835 14.812 1.00 21.34 246 ILE B C 1
ATOM 1989 O O . ILE A 1 248 ? 7.986 19.365 15.258 1.00 21.46 246 ILE B O 1
ATOM 1994 N N . GLN A 1 249 ? 9.661 20.885 15.347 1.00 21.44 247 GLN B N 1
ATOM 1995 C CA . GLN A 1 249 ? 8.999 21.844 16.237 1.00 21.10 247 GLN B CA 1
ATOM 1996 C C . GLN A 1 249 ? 7.941 22.557 15.347 1.00 21.87 247 GLN B C 1
ATOM 1997 O O . GLN A 1 249 ? 8.205 22.764 14.139 1.00 20.74 247 GLN B O 1
ATOM 2003 N N . ASP A 1 250 ? 6.741 22.843 15.881 1.00 21.99 248 ASP B N 1
ATOM 2004 C CA . ASP A 1 250 ? 5.601 23.304 15.034 1.00 22.77 248 ASP B CA 1
ATOM 2005 C C . ASP A 1 250 ? 5.797 24.678 14.324 1.00 23.25 248 ASP B C 1
ATOM 2006 O O . ASP A 1 250 ? 5.094 25.023 13.343 1.00 24.45 248 ASP B O 1
ATOM 2011 N N . HIS A 1 251 ? 6.751 25.452 14.820 1.00 23.49 249 HIS B N 1
ATOM 2012 C CA . HIS A 1 251 ? 7.112 26.774 14.288 1.00 23.72 249 HIS B CA 1
ATOM 2013 C C . HIS A 1 251 ? 6.077 27.868 14.591 1.00 23.36 249 HIS B C 1
ATOM 2014 O O . HIS A 1 251 ? 6.271 29.021 14.131 1.00 22.81 249 HIS B O 1
ATOM 2021 N N . ASP A 1 252 ? 5.003 27.538 15.307 1.00 21.41 250 ASP B N 1
ATOM 2022 C CA . ASP A 1 252 ? 3.969 28.539 15.585 1.00 21.74 250 ASP B CA 1
ATOM 2023 C C . ASP A 1 252 ? 4.510 29.788 16.267 1.00 22.58 250 ASP B C 1
ATOM 2024 O O . ASP A 1 252 ? 4.027 30.867 15.976 1.00 23.04 250 ASP B O 1
ATOM 2029 N N . TYR A 1 253 ? 5.518 29.657 17.146 1.00 22.45 251 TYR B N 1
ATOM 2030 C CA . TYR A 1 253 ? 6.059 30.817 17.854 1.00 21.94 251 TYR B CA 1
ATOM 2031 C C . TYR A 1 253 ? 6.798 31.754 16.879 1.00 21.30 251 TYR B C 1
ATOM 2032 O O . TYR A 1 253 ? 6.801 32.951 17.095 1.00 20.06 251 TYR B O 1
ATOM 2041 N N . ILE A 1 254 ? 7.447 31.194 15.851 1.00 20.27 252 ILE B N 1
ATOM 2042 C CA . ILE A 1 254 ? 8.103 31.991 14.789 1.00 19.28 252 ILE B CA 1
ATOM 2043 C C . ILE A 1 254 ? 7.039 32.851 14.064 1.00 18.66 252 ILE B C 1
ATOM 2044 O O . ILE A 1 254 ? 7.211 34.053 13.918 1.00 17.83 252 ILE B O 1
ATOM 2049 N N . CYS A 1 255 ? 5.937 32.230 13.670 1.00 18.24 253 CYS B N 1
ATOM 2050 C CA . CYS A 1 255 ? 4.811 32.925 13.036 1.00 18.89 253 CYS B CA 1
ATOM 2051 C C . CYS A 1 255 ? 4.273 34.084 13.895 1.00 19.61 253 CYS B C 1
ATOM 2052 O O . CYS A 1 255 ? 4.013 35.209 13.368 1.00 19.01 253 CYS B O 1
ATOM 2055 N N . GLU A 1 256 ? 4.099 33.831 15.200 1.00 18.00 254 GLU B N 1
ATOM 2056 C CA . GLU A 1 256 ? 3.688 34.870 16.122 1.00 18.60 254 GLU B CA 1
ATOM 2057 C C . GLU A 1 256 ? 4.623 36.033 16.218 1.00 17.59 254 GLU B C 1
ATOM 2058 O O . GLU A 1 256 ? 4.180 37.159 16.239 1.00 17.15 254 GLU B O 1
ATOM 2064 N N . LEU A 1 257 ? 5.928 35.762 16.312 1.00 18.87 255 LEU B N 1
ATOM 2065 C CA . LEU A 1 257 ? 6.942 36.826 16.351 1.00 19.69 255 LEU B CA 1
ATOM 2066 C C . LEU A 1 257 ? 6.925 37.642 15.054 1.00 19.40 255 LEU B C 1
ATOM 2067 O O . LEU A 1 257 ? 6.931 38.895 15.079 1.00 20.94 255 LEU B O 1
ATOM 2072 N N . CYS A 1 258 ? 6.864 36.930 13.937 1.00 19.36 256 CYS B N 1
ATOM 2073 C CA . CYS A 1 258 ? 6.808 37.516 12.595 1.00 20.02 256 CYS B CA 1
ATOM 2074 C C . CYS A 1 258 ? 5.557 38.366 12.340 1.00 19.10 256 CYS B C 1
ATOM 2075 O O . CYS A 1 258 ? 5.661 39.489 11.782 1.00 16.65 256 CYS B O 1
ATOM 2078 N N . ASP A 1 259 ? 4.393 37.845 12.741 1.00 18.36 257 ASP B N 1
ATOM 2079 C CA . ASP A 1 259 ? 3.155 38.619 12.701 1.00 19.53 257 ASP B CA 1
ATOM 2080 C C . ASP A 1 259 ? 3.292 39.918 13.521 1.00 19.55 257 ASP B C 1
ATOM 2081 O O . ASP A 1 259 ? 2.909 40.975 13.059 1.00 20.31 257 ASP B O 1
ATOM 2086 N N . GLY A 1 260 ? 3.798 39.817 14.752 1.00 19.99 258 GLY B N 1
ATOM 2087 C CA . GLY A 1 260 ? 4.050 40.973 15.617 1.00 18.74 258 GLY B CA 1
ATOM 2088 C C . GLY A 1 260 ? 4.982 42.005 14.997 1.00 18.85 258 GLY B C 1
ATOM 2089 O O . GLY A 1 260 ? 4.642 43.175 14.928 1.00 19.20 258 GLY B O 1
ATOM 2090 N N . LEU A 1 261 ? 6.131 41.566 14.488 1.00 18.62 259 LEU B N 1
ATOM 2091 C CA . LEU A 1 261 ? 7.014 42.427 13.691 1.00 17.31 259 LEU B CA 1
ATOM 2092 C C . LEU A 1 261 ? 6.310 43.052 12.485 1.00 17.44 259 LEU B C 1
ATOM 2093 O O . LEU A 1 261 ? 6.509 44.231 12.206 1.00 17.32 259 LEU B O 1
ATOM 2098 N N . ALA A 1 262 ? 5.498 42.271 11.772 1.00 17.34 260 ALA B N 1
ATOM 2099 C CA . ALA A 1 262 ? 4.833 42.799 10.585 1.00 18.44 260 ALA B CA 1
ATOM 2100 C C . ALA A 1 262 ? 3.831 43.892 10.945 1.00 17.83 260 ALA B C 1
ATOM 2101 O O . ALA A 1 262 ? 3.645 44.846 10.184 1.00 18.92 260 ALA B O 1
ATOM 2103 N N . ARG A 1 263 ? 3.184 43.775 12.107 1.00 18.39 261 ARG B N 1
ATOM 2104 C CA . ARG A 1 263 ? 2.280 44.827 12.576 1.00 17.29 261 ARG B CA 1
ATOM 2105 C C . ARG A 1 263 ? 3.030 46.060 12.987 1.00 16.77 261 ARG B C 1
ATOM 2106 O O . ARG A 1 263 ? 2.636 47.162 12.650 1.00 17.83 261 ARG B O 1
ATOM 2114 N N . ALA A 1 264 ? 4.159 45.905 13.651 1.00 17.04 262 ALA B N 1
ATOM 2115 C CA . ALA A 1 264 ? 5.013 47.066 13.906 1.00 16.95 262 ALA B CA 1
ATOM 2116 C C . ALA A 1 264 ? 5.476 47.715 12.597 1.00 17.28 262 ALA B C 1
ATOM 2117 O O . ALA A 1 264 ? 5.466 48.961 12.480 1.00 16.10 262 ALA B O 1
ATOM 2119 N N . ASN A 1 265 ? 5.862 46.885 11.617 1.00 16.28 263 ASN B N 1
ATOM 2120 C CA . ASN A 1 265 ? 6.229 47.412 10.266 1.00 17.47 263 ASN B CA 1
ATOM 2121 C C . ASN A 1 265 ? 5.121 48.210 9.546 1.00 16.63 263 ASN B C 1
ATOM 2122 O O . ASN A 1 265 ? 5.387 49.242 8.929 1.00 17.46 263 ASN B O 1
ATOM 2127 N N . GLY A 1 266 ? 3.887 47.720 9.630 1.00 17.06 264 GLY B N 1
ATOM 2128 C CA . GLY A 1 266 ? 2.736 48.438 9.091 1.00 17.59 264 GLY B CA 1
ATOM 2129 C C . GLY A 1 266 ? 2.585 49.812 9.749 1.00 17.41 264 GLY B C 1
ATOM 2130 O O . GLY A 1 266 ? 2.297 50.793 9.086 1.00 17.87 264 GLY B O 1
ATOM 2131 N N . THR A 1 267 ? 2.738 49.880 11.071 1.00 17.20 265 THR B N 1
ATOM 2132 C CA . THR A 1 267 ? 2.709 51.173 11.787 1.00 17.13 265 THR B CA 1
ATOM 2133 C C . THR A 1 267 ? 3.848 52.078 11.292 1.00 16.43 265 THR B C 1
ATOM 2134 O O . THR A 1 267 ? 3.666 53.289 11.150 1.00 16.44 265 THR B O 1
ATOM 2138 N N . LEU A 1 268 ? 5.023 51.495 11.047 1.00 15.54 266 LEU B N 1
ATOM 2139 C CA . LEU A 1 268 ? 6.144 52.304 10.611 1.00 16.06 266 LEU B CA 1
ATOM 2140 C C . LEU A 1 268 ? 5.964 52.743 9.170 1.00 15.32 266 LEU B C 1
ATOM 2141 O O . LEU A 1 268 ? 6.401 53.803 8.799 1.00 15.03 266 LEU B O 1
ATOM 2146 N N . ILE A 1 269 ? 5.287 51.938 8.368 1.00 16.18 267 ILE B N 1
ATOM 2147 C CA . ILE A 1 269 ? 4.954 52.383 6.998 1.00 16.69 267 ILE B CA 1
ATOM 2148 C C . ILE A 1 269 ? 3.989 53.587 7.045 1.00 16.90 267 ILE B C 1
ATOM 2149 O O . ILE A 1 269 ? 4.135 54.544 6.274 1.00 16.70 267 ILE B O 1
ATOM 2154 N N . ASP A 1 270 ? 3.004 53.518 7.942 1.00 16.64 268 ASP B N 1
ATOM 2155 C CA . ASP A 1 270 ? 2.030 54.579 8.152 1.00 16.71 268 ASP B CA 1
ATOM 2156 C C . ASP A 1 270 ? 2.779 55.877 8.469 1.00 16.86 268 ASP B C 1
ATOM 2157 O O . ASP A 1 270 ? 2.487 56.938 7.915 1.00 15.15 268 ASP B O 1
ATOM 2162 N N . LEU A 1 271 ? 3.734 55.776 9.402 1.00 17.30 269 LEU B N 1
ATOM 2163 C CA . LEU A 1 271 ? 4.608 56.895 9.807 1.00 15.89 269 LEU B CA 1
ATOM 2164 C C . LEU A 1 271 ? 5.479 57.434 8.640 1.00 15.77 269 LEU B C 1
ATOM 2165 O O . LEU A 1 271 ? 5.534 58.636 8.399 1.00 13.90 269 LEU B O 1
ATOM 2170 N N . CYS A 1 272 ? 6.173 56.549 7.935 1.00 16.00 270 CYS B N 1
ATOM 2171 C CA . CYS A 1 272 ? 6.979 56.992 6.775 1.00 16.35 270 CYS B CA 1
ATOM 2172 C C . CYS A 1 272 ? 6.178 57.808 5.761 1.00 16.43 270 CYS B C 1
ATOM 2173 O O . CYS A 1 272 ? 6.670 58.850 5.320 1.00 16.66 270 CYS B O 1
ATOM 2176 N N . VAL A 1 273 ? 4.957 57.363 5.419 1.00 16.56 271 VAL B N 1
ATOM 2177 C CA . VAL A 1 273 ? 4.117 58.050 4.427 1.00 16.48 271 VAL B CA 1
ATOM 2178 C C . VAL A 1 273 ? 3.617 59.370 5.018 1.00 17.39 271 VAL B C 1
ATOM 2179 O O . VAL A 1 273 ? 3.593 60.383 4.323 1.00 17.11 271 VAL B O 1
ATOM 2183 N N . ASP A 1 274 ? 3.251 59.380 6.306 1.00 15.65 272 ASP B N 1
ATOM 2184 C CA . ASP A 1 274 ? 2.778 60.660 6.889 1.00 16.11 272 ASP B CA 1
ATOM 2185 C C . ASP A 1 274 ? 3.879 61.722 6.948 1.00 15.75 272 ASP B C 1
ATOM 2186 O O . ASP A 1 274 ? 3.637 62.880 6.608 1.00 17.11 272 ASP B O 1
ATOM 2191 N N . ILE A 1 275 ? 5.080 61.347 7.390 1.00 15.82 273 ILE B N 1
ATOM 2192 C CA . ILE A 1 275 ? 6.226 62.303 7.413 1.00 15.82 273 ILE B CA 1
ATOM 2193 C C . ILE A 1 275 ? 6.509 62.837 5.989 1.00 15.66 273 ILE B C 1
ATOM 2194 O O . ILE A 1 275 ? 6.745 64.037 5.763 1.00 14.78 273 ILE B O 1
ATOM 2199 N N . TRP A 1 276 ? 6.453 61.922 5.021 1.00 15.20 274 TRP B N 1
ATOM 2200 C CA . TRP A 1 276 ? 6.607 62.269 3.594 1.00 15.45 274 TRP B CA 1
ATOM 2201 C C . TRP A 1 276 ? 5.556 63.312 3.196 1.00 15.52 274 TRP B C 1
ATOM 2202 O O . TRP A 1 276 ? 5.898 64.288 2.565 1.00 16.72 274 TRP B O 1
ATOM 2213 N N . LEU A 1 277 ? 4.288 63.098 3.584 1.00 15.08 275 LEU B N 1
ATOM 2214 C CA . LEU A 1 277 ? 3.179 64.062 3.346 1.00 14.88 275 LEU B CA 1
ATOM 2215 C C . LEU A 1 277 ? 3.385 65.400 4.063 1.00 15.56 275 LEU B C 1
ATOM 2216 O O . LEU A 1 277 ? 3.089 66.441 3.492 1.00 14.95 275 LEU B O 1
ATOM 2221 N N . TYR A 1 278 ? 3.880 65.372 5.311 1.00 16.70 276 TYR B N 1
ATOM 2222 C CA . TYR A 1 278 ? 4.146 66.640 6.033 1.00 17.47 276 TYR B CA 1
ATOM 2223 C C . TYR A 1 278 ? 5.245 67.441 5.340 1.00 17.10 276 TYR B C 1
ATOM 2224 O O . TYR A 1 278 ? 5.139 68.649 5.190 1.00 15.59 276 TYR B O 1
ATOM 2233 N N . ILE A 1 279 ? 6.307 66.740 4.967 1.00 18.25 277 ILE B N 1
ATOM 2234 C CA . ILE A 1 279 ? 7.407 67.336 4.198 1.00 19.24 277 ILE B CA 1
ATOM 2235 C C . ILE A 1 279 ? 6.917 67.866 2.844 1.00 19.08 277 ILE B C 1
ATOM 2236 O O . ILE A 1 279 ? 7.270 68.968 2.469 1.00 20.01 277 ILE B O 1
ATOM 2241 N N . SER A 1 280 ? 6.078 67.100 2.150 1.00 18.42 278 SER B N 1
ATOM 2242 C CA . SER A 1 280 ? 5.493 67.536 0.870 1.00 18.91 278 SER B CA 1
ATOM 2243 C C . SER A 1 280 ? 4.717 68.861 0.998 1.00 20.28 278 SER B C 1
ATOM 2244 O O . SER A 1 280 ? 4.746 69.723 0.092 1.00 20.88 278 SER B O 1
ATOM 2247 N N . ASN A 1 281 ? 4.003 68.993 2.113 1.00 19.39 279 ASN B N 1
ATOM 2248 C CA . ASN A 1 281 ? 3.205 70.163 2.405 1.00 20.39 279 ASN B CA 1
ATOM 2249 C C . ASN A 1 281 ? 4.029 71.270 3.080 1.00 19.86 279 ASN B C 1
ATOM 2250 O O . ASN A 1 281 ? 3.460 72.240 3.575 1.00 21.69 279 ASN B O 1
ATOM 2255 N N . ASN A 1 282 ? 5.352 71.100 3.115 1.00 19.82 280 ASN B N 1
ATOM 2256 C CA . ASN A 1 282 ? 6.314 72.100 3.594 1.00 19.54 280 ASN B CA 1
ATOM 2257 C C . ASN A 1 282 ? 6.212 72.435 5.101 1.00 19.93 280 ASN B C 1
ATOM 2258 O O . ASN A 1 282 ? 6.567 73.535 5.528 1.00 19.00 280 ASN B O 1
ATOM 2263 N N . LEU A 1 283 ? 5.740 71.479 5.896 1.00 19.24 281 LEU B N 1
ATOM 2264 C CA . LEU A 1 283 ? 5.424 71.757 7.318 1.00 19.36 281 LEU B CA 1
ATOM 2265 C C . LEU A 1 283 ? 6.548 71.264 8.185 1.00 20.34 281 LEU B C 1
ATOM 2266 O O . LEU A 1 283 ? 6.666 71.657 9.358 1.00 20.54 281 LEU B O 1
ATOM 2271 N N . LEU A 1 284 ? 7.345 70.357 7.610 1.00 20.58 282 LEU B N 1
ATOM 2272 C CA . LEU A 1 284 ? 8.599 69.895 8.198 1.00 21.84 282 LEU B CA 1
ATOM 2273 C C . LEU A 1 284 ? 9.702 70.229 7.243 1.00 24.39 282 LEU B C 1
ATOM 2274 O O . LEU A 1 284 ? 9.487 70.304 6.032 1.00 23.88 282 LEU B O 1
ATOM 2279 N N . LYS A 1 285 ? 10.891 70.421 7.798 1.00 27.05 283 LYS B N 1
ATOM 2280 C CA . LYS A 1 285 ? 12.093 70.588 7.007 1.00 30.68 283 LYS B CA 1
ATOM 2281 C C . LYS A 1 285 ? 13.109 69.540 7.418 1.00 31.59 283 LYS B C 1
ATOM 2282 O O . LYS A 1 285 ? 13.078 69.027 8.539 1.00 30.59 283 LYS B O 1
ATOM 2288 N N . LEU A 1 286 ? 13.983 69.205 6.476 1.00 33.79 284 LEU B N 1
ATOM 2289 C CA . LEU A 1 286 ? 15.034 68.208 6.675 1.00 35.13 284 LEU B CA 1
ATOM 2290 C C . LEU A 1 286 ? 16.431 68.831 6.779 1.00 36.44 284 LEU B C 1
ATOM 2291 O O . LEU A 1 286 ? 16.802 69.626 5.922 1.00 35.83 284 LEU B O 1
ATOM 2296 N N . LYS A 1 287 ? 17.202 68.404 7.785 1.00 38.44 285 LYS B N 1
ATOM 2297 C CA . LYS A 1 287 ? 18.621 68.814 8.007 1.00 40.42 285 LYS B CA 1
ATOM 2298 C C . LYS A 1 287 ? 19.534 68.786 6.769 1.00 41.62 285 LYS B C 1
ATOM 2299 O O . LYS A 1 287 ? 19.836 67.713 6.212 1.00 44.30 285 LYS B O 1
ATOM 2301 N N . SER A 1 295 ? 19.027 66.298 -4.495 1.00 42.22 293 SER B N 1
ATOM 2302 C CA . SER A 1 295 ? 18.631 66.597 -5.885 1.00 41.65 293 SER B CA 1
ATOM 2303 C C . SER A 1 295 ? 19.816 66.910 -6.815 1.00 42.17 293 SER B C 1
ATOM 2304 O O . SER A 1 295 ? 20.586 67.861 -6.603 1.00 41.96 293 SER B O 1
ATOM 2307 N N . SER A 1 296 ? 19.926 66.107 -7.867 1.00 42.32 294 SER B N 1
ATOM 2308 C CA . SER A 1 296 ? 21.022 66.222 -8.821 1.00 42.82 294 SER B CA 1
ATOM 2309 C C . SER A 1 296 ? 20.907 67.473 -9.709 1.00 42.32 294 SER B C 1
ATOM 2310 O O . SER A 1 296 ? 21.888 67.847 -10.375 1.00 42.87 294 SER B O 1
ATOM 2313 N N . THR A 1 297 ? 19.736 68.129 -9.697 1.00 41.07 295 THR B N 1
ATOM 2314 C CA . THR A 1 297 ? 19.484 69.319 -10.547 1.00 40.31 295 THR B CA 1
ATOM 2315 C C . THR A 1 297 ? 19.183 70.651 -9.821 1.00 39.05 295 THR B C 1
ATOM 2316 O O . THR A 1 297 ? 19.706 71.695 -10.219 1.00 39.34 295 THR B O 1
ATOM 2320 N N . MET A 1 298 ? 18.344 70.611 -8.780 1.00 37.63 296 MET B N 1
ATOM 2321 C CA . MET A 1 298 ? 17.940 71.804 -8.001 1.00 36.01 296 MET B CA 1
ATOM 2322 C C . MET A 1 298 ? 18.793 71.942 -6.738 1.00 35.93 296 MET B C 1
ATOM 2323 O O . MET A 1 298 ? 18.771 71.055 -5.893 1.00 35.77 296 MET B O 1
ATOM 2328 N N . PRO A 1 299 ? 19.571 73.041 -6.627 1.00 35.91 297 PRO B N 1
ATOM 2329 C CA . PRO A 1 299 ? 20.616 73.290 -5.607 1.00 35.98 297 PRO B CA 1
ATOM 2330 C C . PRO A 1 299 ? 20.186 73.261 -4.143 1.00 35.34 297 PRO B C 1
ATOM 2331 O O . PRO A 1 299 ? 20.990 72.898 -3.278 1.00 35.65 297 PRO B O 1
ATOM 2335 N N . HIS A 1 300 ? 18.953 73.660 -3.865 1.00 35.40 298 HIS B N 1
ATOM 2336 C CA . HIS A 1 300 ? 18.439 73.689 -2.470 1.00 35.25 298 HIS B CA 1
ATOM 2337 C C . HIS A 1 300 ? 17.402 72.601 -2.086 1.00 34.46 298 HIS B C 1
ATOM 2338 O O . HIS A 1 300 ? 16.880 72.608 -0.951 1.00 34.67 298 HIS B O 1
ATOM 2345 N N . LYS A 1 301 ? 17.132 71.671 -3.007 1.00 32.94 299 LYS B N 1
ATOM 2346 C CA . LYS A 1 301 ? 16.139 70.627 -2.777 1.00 32.06 299 LYS B CA 1
ATOM 2347 C C . LYS A 1 301 ? 16.683 69.483 -1.901 1.00 32.03 299 LYS B C 1
ATOM 2348 O O . LYS A 1 301 ? 17.717 68.890 -2.203 1.00 31.54 299 LYS B O 1
ATOM 2354 N N . VAL A 1 302 ? 15.978 69.213 -0.810 1.00 31.99 300 VAL B N 1
ATOM 2355 C CA . VAL A 1 302 ? 16.318 68.107 0.097 1.00 31.95 300 VAL B CA 1
ATOM 2356 C C . VAL A 1 302 ? 15.127 67.140 0.220 1.00 30.37 300 VAL B C 1
ATOM 2357 O O . VAL A 1 302 ? 14.032 67.507 0.675 1.00 30.51 300 VAL B O 1
ATOM 2361 N N . ASN A 1 303 ? 15.367 65.892 -0.183 1.00 27.86 301 ASN B N 1
ATOM 2362 C CA . ASN A 1 303 ? 14.304 64.904 -0.305 1.00 25.28 301 ASN B CA 1
ATOM 2363 C C . ASN A 1 303 ? 14.302 63.918 0.853 1.00 22.87 301 ASN B C 1
ATOM 2364 O O . ASN A 1 303 ? 15.354 63.549 1.319 1.00 22.74 301 ASN B O 1
ATOM 2369 N N . PRO A 1 304 ? 13.118 63.444 1.241 1.00 21.27 302 PRO B N 1
ATOM 2370 C CA . PRO A 1 304 ? 12.893 62.495 2.340 1.00 20.45 302 PRO B CA 1
ATOM 2371 C C . PRO A 1 304 ? 13.351 61.059 2.011 1.00 20.82 302 PRO B C 1
ATOM 2372 O O . PRO A 1 304 ? 12.629 60.118 2.301 1.00 19.51 302 PRO B O 1
ATOM 2376 N N . ILE A 1 305 ? 14.552 60.899 1.438 1.00 21.65 303 ILE B N 1
ATOM 2377 C CA . ILE A 1 305 ? 14.989 59.597 0.919 1.00 23.02 303 ILE B CA 1
ATOM 2378 C C . ILE A 1 305 ? 15.151 58.516 2.009 1.00 21.54 303 ILE B C 1
ATOM 2379 O O . ILE A 1 305 ? 15.007 57.335 1.714 1.00 21.60 303 ILE B O 1
ATOM 2384 N N . ASP A 1 306 ? 15.442 58.903 3.253 1.00 20.60 304 ASP B N 1
ATOM 2385 C CA . ASP A 1 306 ? 15.475 57.911 4.349 1.00 19.82 304 ASP B CA 1
ATOM 2386 C C . ASP A 1 306 ? 14.124 57.259 4.620 1.00 18.84 304 ASP B C 1
ATOM 2387 O O . ASP A 1 306 ? 14.039 56.053 4.851 1.00 18.46 304 ASP B O 1
ATOM 2392 N N . PHE A 1 307 ? 13.078 58.063 4.640 1.00 17.18 305 PHE B N 1
ATOM 2393 C CA . PHE A 1 307 ? 11.747 57.550 4.869 1.00 18.06 305 PHE B CA 1
ATOM 2394 C C . PHE A 1 307 ? 11.307 56.713 3.661 1.00 17.53 305 PHE B C 1
ATOM 2395 O O . PHE A 1 307 ? 10.673 55.695 3.834 1.00 17.25 305 PHE B O 1
ATOM 2403 N N . GLU A 1 308 ? 11.658 57.150 2.439 1.00 17.40 306 GLU B N 1
ATOM 2404 C CA . GLU A 1 308 ? 11.271 56.378 1.238 1.00 17.09 306 GLU B CA 1
ATOM 2405 C C . GLU A 1 308 ? 11.948 54.993 1.173 1.00 16.97 306 GLU B C 1
ATOM 2406 O O . GLU A 1 308 ? 11.315 53.992 0.817 1.00 16.93 306 GLU B O 1
ATOM 2412 N N . ASN A 1 309 ? 13.233 54.950 1.514 1.00 17.01 307 ASN B N 1
ATOM 2413 C CA . ASN A 1 309 ? 13.967 53.687 1.646 1.00 17.06 307 ASN B CA 1
ATOM 2414 C C . ASN A 1 309 ? 13.343 52.793 2.719 1.00 16.33 307 ASN B C 1
ATOM 2415 O O . ASN A 1 309 ? 13.196 51.596 2.496 1.00 16.72 307 ASN B O 1
ATOM 2420 N N . ALA A 1 310 ? 13.048 53.360 3.909 1.00 16.56 308 ALA B N 1
ATOM 2421 C CA . ALA A 1 310 ? 12.424 52.609 4.977 1.00 16.42 308 ALA B CA 1
ATOM 2422 C C . ALA A 1 310 ? 11.166 51.982 4.445 1.00 16.72 308 ALA B C 1
ATOM 2423 O O . ALA A 1 310 ? 10.935 50.821 4.633 1.00 16.83 308 ALA B O 1
ATOM 2425 N N . GLU A 1 311 ? 10.319 52.795 3.805 1.00 17.98 309 GLU B N 1
ATOM 2426 C CA . GLU A 1 311 ? 8.997 52.371 3.321 1.00 17.50 309 GLU B CA 1
ATOM 2427 C C . GLU A 1 311 ? 9.112 51.110 2.451 1.00 17.11 309 GLU B C 1
ATOM 2428 O O . GLU A 1 311 ? 8.387 50.113 2.649 1.00 16.81 309 GLU B O 1
ATOM 2434 N N . GLY A 1 312 ? 10.045 51.154 1.499 1.00 17.04 310 GLY B N 1
ATOM 2435 C CA . GLY A 1 312 ? 10.324 50.031 0.626 1.00 16.62 310 GLY B CA 1
ATOM 2436 C C . GLY A 1 312 ? 10.802 48.771 1.365 1.00 15.82 310 GLY B C 1
ATOM 2437 O O . GLY A 1 312 ? 10.314 47.699 1.107 1.00 15.97 310 GLY B O 1
ATOM 2438 N N . ASN A 1 313 ? 11.775 48.899 2.259 1.00 15.35 311 ASN B N 1
ATOM 2439 C CA . ASN A 1 313 ? 12.285 47.761 3.040 1.00 15.18 311 ASN B CA 1
ATOM 2440 C C . ASN A 1 313 ? 11.301 47.177 4.068 1.00 15.12 311 ASN B C 1
ATOM 2441 O O . ASN A 1 313 ? 11.354 46.018 4.403 1.00 16.09 311 ASN B O 1
ATOM 2446 N N . LEU A 1 314 ? 10.397 47.989 4.572 1.00 14.93 312 LEU B N 1
ATOM 2447 C CA . LEU A 1 314 ? 9.331 47.472 5.445 1.00 16.21 312 LEU B CA 1
ATOM 2448 C C . LEU A 1 314 ? 8.362 46.599 4.635 1.00 16.85 312 LEU B C 1
ATOM 2449 O O . LEU A 1 314 ? 7.950 45.572 5.112 1.00 16.22 312 LEU B O 1
ATOM 2454 N N . HIS A 1 315 ? 8.008 47.016 3.408 1.00 16.71 313 HIS B N 1
ATOM 2455 C CA . HIS A 1 315 ? 7.219 46.152 2.526 1.00 17.25 313 HIS B CA 1
ATOM 2456 C C . HIS A 1 315 ? 7.904 44.821 2.257 1.00 16.38 313 HIS B C 1
ATOM 2457 O O . HIS A 1 315 ? 7.273 43.795 2.246 1.00 16.99 313 HIS B O 1
ATOM 2464 N N . ILE A 1 316 ? 9.203 44.855 1.999 1.00 17.03 314 ILE B N 1
ATOM 2465 C CA . ILE A 1 316 ? 9.973 43.623 1.803 1.00 17.08 314 ILE B CA 1
ATOM 2466 C C . ILE A 1 316 ? 9.998 42.714 3.040 1.00 16.58 314 ILE B C 1
ATOM 2467 O O . ILE A 1 316 ? 9.734 41.503 2.917 1.00 17.38 314 ILE B O 1
ATOM 2472 N N . ALA A 1 317 ? 10.379 43.254 4.216 1.00 16.42 315 ALA B N 1
ATOM 2473 C CA . ALA A 1 317 ? 10.332 42.464 5.456 1.00 16.01 315 ALA B CA 1
ATOM 2474 C C . ALA A 1 317 ? 8.936 41.789 5.525 1.00 16.46 315 ALA B C 1
ATOM 2475 O O . ALA A 1 317 ? 8.845 40.594 5.786 1.00 18.61 315 ALA B O 1
ATOM 2477 N N . ASN A 1 318 ? 7.864 42.548 5.286 1.00 16.23 316 ASN B N 1
ATOM 2478 C CA . ASN A 1 318 ? 6.498 41.998 5.423 1.00 15.73 316 ASN B CA 1
ATOM 2479 C C . ASN A 1 318 ? 6.163 40.929 4.432 1.00 15.99 316 ASN B C 1
ATOM 2480 O O . ASN A 1 318 ? 5.378 40.036 4.755 1.00 16.90 316 ASN B O 1
ATOM 2485 N N . ALA A 1 319 ? 6.721 41.019 3.220 1.00 16.09 317 ALA B N 1
ATOM 2486 C CA . ALA A 1 319 ? 6.557 39.903 2.260 1.00 16.98 317 ALA B CA 1
ATOM 2487 C C . ALA A 1 319 ? 7.086 38.566 2.839 1.00 16.77 317 ALA B C 1
ATOM 2488 O O . ALA A 1 319 ? 6.389 37.562 2.803 1.00 17.33 317 ALA B O 1
ATOM 2490 N N . PHE A 1 320 ? 8.294 38.572 3.400 1.00 16.16 318 PHE B N 1
ATOM 2491 C CA . PHE A 1 320 ? 8.839 37.398 4.101 1.00 17.19 318 PHE B CA 1
ATOM 2492 C C . PHE A 1 320 ? 7.959 36.960 5.286 1.00 17.61 318 PHE B C 1
ATOM 2493 O O . PHE A 1 320 ? 7.697 35.765 5.499 1.00 18.31 318 PHE B O 1
ATOM 2501 N N . PHE A 1 321 ? 7.542 37.923 6.088 1.00 16.82 319 PHE B N 1
ATOM 2502 C CA . PHE A 1 321 ? 6.733 37.616 7.254 1.00 18.78 319 PHE B CA 1
ATOM 2503 C C . PHE A 1 321 ? 5.427 36.947 6.854 1.00 20.96 319 PHE B C 1
ATOM 2504 O O . PHE A 1 321 ? 5.039 35.965 7.496 1.00 21.09 319 PHE B O 1
ATOM 2512 N N . LYS A 1 322 ? 4.769 37.442 5.790 1.00 20.74 320 LYS B N 1
ATOM 2513 C CA . LYS A 1 322 ? 3.530 36.799 5.334 1.00 21.81 320 LYS B CA 1
ATOM 2514 C C . LYS A 1 322 ? 3.784 35.380 4.820 1.00 20.26 320 LYS B C 1
ATOM 2515 O O . LYS A 1 322 ? 2.986 34.493 5.085 1.00 17.51 320 LYS B O 1
ATOM 2521 N N . LEU A 1 323 ? 4.906 35.204 4.122 1.00 19.45 321 LEU B N 1
ATOM 2522 C CA . LEU A 1 323 ? 5.386 33.903 3.680 1.00 20.53 321 LEU B CA 1
ATOM 2523 C C . LEU A 1 323 ? 5.571 32.919 4.836 1.00 19.48 321 LEU B C 1
ATOM 2524 O O . LEU A 1 323 ? 4.993 31.800 4.827 1.00 19.71 321 LEU B O 1
ATOM 2529 N N . PHE A 1 324 ? 6.339 33.327 5.838 1.00 18.18 322 PHE B N 1
ATOM 2530 C CA . PHE A 1 324 ? 6.555 32.480 7.008 1.00 19.48 322 PHE B CA 1
ATOM 2531 C C . PHE A 1 324 ? 5.242 32.065 7.625 1.00 19.33 322 PHE B C 1
ATOM 2532 O O . PHE A 1 324 ? 4.993 30.878 7.801 1.00 19.27 322 PHE B O 1
ATOM 2540 N N . SER A 1 325 ? 4.377 33.034 7.933 1.00 20.87 323 SER B N 1
ATOM 2541 C CA . SER A 1 325 ? 3.120 32.719 8.608 1.00 22.67 323 SER B CA 1
ATOM 2542 C C . SER A 1 325 ? 2.165 31.845 7.821 1.00 23.39 323 SER B C 1
ATOM 2543 O O . SER A 1 325 ? 1.312 31.187 8.414 1.00 23.40 323 SER B O 1
ATOM 2546 N N . SER A 1 326 ? 2.281 31.849 6.500 1.00 23.09 324 SER B N 1
ATOM 2547 C CA . SER A 1 326 ? 1.408 31.014 5.737 1.00 24.21 324 SER B CA 1
ATOM 2548 C C . SER A 1 326 ? 1.952 29.618 5.447 1.00 22.96 324 SER B C 1
ATOM 2549 O O . SER A 1 326 ? 1.166 28.678 5.463 1.00 21.87 324 SER B O 1
ATOM 2552 N N . LYS A 1 327 ? 3.271 29.484 5.237 1.00 22.38 325 LYS B N 1
ATOM 2553 C CA . LYS A 1 327 ? 3.904 28.209 4.887 1.00 23.41 325 LYS B CA 1
ATOM 2554 C C . LYS A 1 327 ? 4.503 27.447 6.054 1.00 23.60 325 LYS B C 1
ATOM 2555 O O . LYS A 1 327 ? 4.449 26.232 6.057 1.00 24.51 325 LYS B O 1
ATOM 2561 N N . LEU A 1 328 ? 5.088 28.124 7.037 1.00 23.21 326 LEU B N 1
ATOM 2562 C CA . LEU A 1 328 ? 5.627 27.389 8.200 1.00 23.64 326 LEU B CA 1
ATOM 2563 C C . LEU A 1 328 ? 4.651 26.455 8.958 1.00 23.68 326 LEU B C 1
ATOM 2564 O O . LEU A 1 328 ? 5.086 25.398 9.430 1.00 23.19 326 LEU B O 1
ATOM 2569 N N . PRO A 1 329 ? 3.364 26.850 9.115 1.00 23.45 327 PRO B N 1
ATOM 2570 C CA . PRO A 1 329 ? 2.380 26.044 9.857 1.00 24.01 327 PRO B CA 1
ATOM 2571 C C . PRO A 1 329 ? 1.992 24.728 9.234 1.00 23.47 327 PRO B C 1
ATOM 2572 O O . PRO A 1 329 ? 1.323 23.948 9.888 1.00 22.62 327 PRO B O 1
ATOM 2576 N N . THR A 1 330 ? 2.350 24.493 7.979 1.00 23.96 328 THR B N 1
ATOM 2577 C CA . THR A 1 330 ? 1.921 23.256 7.338 1.00 24.97 328 THR B CA 1
ATOM 2578 C C . THR A 1 330 ? 3.152 22.407 6.985 1.00 25.81 328 THR B C 1
ATOM 2579 O O . THR A 1 330 ? 4.176 22.921 6.515 1.00 26.81 328 THR B O 1
ATOM 2583 N N . SER A 1 331 ? 3.038 21.110 7.228 1.00 26.97 329 SER B N 1
ATOM 2584 C CA . SER A 1 331 ? 4.114 20.150 6.945 1.00 26.99 329 SER B CA 1
ATOM 2585 C C . SER A 1 331 ? 3.416 18.811 6.732 1.00 26.69 329 SER B C 1
ATOM 2586 O O . SER A 1 331 ? 2.503 18.421 7.516 1.00 28.62 329 SER B O 1
ATOM 2589 N N . ARG A 1 332 ? 3.783 18.103 5.682 1.00 24.48 330 ARG B N 1
ATOM 2590 C CA . ARG A 1 332 ? 3.029 16.893 5.368 1.00 24.25 330 ARG B CA 1
ATOM 2591 C C . ARG A 1 332 ? 3.378 15.799 6.357 1.00 24.25 330 ARG B C 1
ATOM 2592 O O . ARG A 1 332 ? 4.541 15.367 6.439 1.00 24.02 330 ARG B O 1
ATOM 2600 N N . LEU A 1 333 ? 2.357 15.377 7.108 1.00 23.94 331 LEU B N 1
ATOM 2601 C CA . LEU A 1 333 ? 2.486 14.317 8.125 1.00 23.99 331 LEU B CA 1
ATOM 2602 C C . LEU A 1 333 ? 3.538 14.646 9.210 1.00 24.38 331 LEU B C 1
ATOM 2603 O O . LEU A 1 333 ? 3.462 15.692 9.872 1.00 24.31 331 LEU B O 1
ATOM 2608 N N . GLN A 1 334 ? 4.515 13.762 9.397 1.00 23.56 332 GLN B N 1
ATOM 2609 C CA . GLN A 1 334 ? 5.447 13.895 10.510 1.00 22.58 332 GLN B CA 1
ATOM 2610 C C . GLN A 1 334 ? 6.660 14.762 10.126 1.00 22.10 332 GLN B C 1
ATOM 2611 O O . GLN A 1 334 ? 7.524 15.040 10.960 1.00 22.01 332 GLN B O 1
ATOM 2617 N N . ARG A 1 335 ? 6.722 15.116 8.842 1.00 22.36 333 ARG B N 1
ATOM 2618 C CA . ARG A 1 335 ? 7.205 16.416 8.301 1.00 21.88 333 ARG B CA 1
ATOM 2619 C C . ARG A 1 335 ? 7.611 16.240 6.819 1.00 22.33 333 ARG B C 1
ATOM 2620 O O . ARG A 1 335 ? 7.918 15.115 6.355 1.00 22.26 333 ARG B O 1
ATOM 2628 N N . ASP A 1 336 ? 7.574 17.331 6.068 1.00 22.07 334 ASP B N 1
ATOM 2629 C CA . ASP A 1 336 ? 8.246 17.370 4.769 1.00 20.89 334 ASP B CA 1
ATOM 2630 C C . ASP A 1 336 ? 9.384 18.349 4.962 1.00 21.06 334 ASP B C 1
ATOM 2631 O O . ASP A 1 336 ? 9.356 19.128 5.904 1.00 21.08 334 ASP B O 1
ATOM 2636 N N . LEU A 1 337 ? 10.397 18.299 4.111 1.00 21.85 335 LEU B N 1
ATOM 2637 C CA . LEU A 1 337 ? 11.575 19.112 4.337 1.00 22.39 335 LEU B CA 1
ATOM 2638 C C . LEU A 1 337 ? 11.524 20.509 3.754 1.00 22.53 335 LEU B C 1
ATOM 2639 O O . LEU A 1 337 ? 12.523 21.252 3.851 1.00 23.27 335 LEU B O 1
ATOM 2644 N N . SER A 1 338 ? 10.392 20.902 3.161 1.00 22.42 336 SER B N 1
ATOM 2645 C CA . SER A 1 338 ? 10.315 22.201 2.497 1.00 23.02 336 SER B CA 1
ATOM 2646 C C . SER A 1 338 ? 10.478 23.396 3.473 1.00 23.73 336 SER B C 1
ATOM 2647 O O . SER A 1 338 ? 10.855 24.499 3.046 1.00 23.68 336 SER B O 1
ATOM 2650 N N . ASP A 1 339 ? 10.165 23.202 4.757 1.00 23.70 337 ASP B N 1
ATOM 2651 C CA . ASP A 1 339 ? 10.443 24.222 5.757 1.00 23.67 337 ASP B CA 1
ATOM 2652 C C . ASP A 1 339 ? 11.941 24.597 6.002 1.00 23.09 337 ASP B C 1
ATOM 2653 O O . ASP A 1 339 ? 12.229 25.708 6.421 1.00 23.18 337 ASP B O 1
ATOM 2658 N N . SER A 1 340 ? 12.863 23.671 5.751 1.00 22.14 338 SER B N 1
ATOM 2659 C CA . SER A 1 340 ? 14.272 23.861 6.032 1.00 22.70 338 SER B CA 1
ATOM 2660 C C . SER A 1 340 ? 14.784 25.060 5.253 1.00 22.20 338 SER B C 1
ATOM 2661 O O . SER A 1 340 ? 15.381 25.991 5.828 1.00 20.34 338 SER B O 1
ATOM 2664 N N . THR A 1 341 ? 14.517 25.070 3.943 1.00 22.46 339 THR B N 1
ATOM 2665 C CA . THR A 1 341 ? 15.065 26.140 3.127 1.00 21.93 339 THR B CA 1
ATOM 2666 C C . THR A 1 341 ? 14.382 27.488 3.435 1.00 22.37 339 THR B C 1
ATOM 2667 O O . THR A 1 341 ? 15.028 28.537 3.410 1.00 23.81 339 THR B O 1
ATOM 2671 N N . VAL A 1 342 ? 13.107 27.444 3.802 1.00 21.31 340 VAL B N 1
ATOM 2672 C CA . VAL A 1 342 ? 12.379 28.630 4.207 1.00 20.28 340 VAL B CA 1
ATOM 2673 C C . VAL A 1 342 ? 12.942 29.280 5.476 1.00 20.99 340 VAL B C 1
ATOM 2674 O O . VAL A 1 342 ? 13.157 30.494 5.498 1.00 20.33 340 VAL B O 1
ATOM 2678 N N . LEU A 1 343 ? 13.226 28.476 6.503 1.00 20.41 341 LEU B N 1
ATOM 2679 C CA . LEU A 1 343 ? 13.807 28.969 7.764 1.00 21.49 341 LEU B CA 1
ATOM 2680 C C . LEU A 1 343 ? 15.158 29.643 7.565 1.00 20.21 341 LEU B C 1
ATOM 2681 O O . LEU A 1 343 ? 15.538 30.487 8.362 1.00 20.37 341 LEU B O 1
ATOM 2686 N N . ARG A 1 344 ? 15.870 29.292 6.492 1.00 20.31 342 ARG B N 1
ATOM 2687 C CA . ARG A 1 344 ? 17.192 29.917 6.199 1.00 20.00 342 ARG B CA 1
ATOM 2688 C C . ARG A 1 344 ? 17.041 31.396 5.826 1.00 19.39 342 ARG B C 1
ATOM 2689 O O . ARG A 1 344 ? 18.020 32.113 5.752 1.00 20.55 342 ARG B O 1
ATOM 2697 N N . ASN A 1 345 ? 15.802 31.843 5.655 1.00 19.12 343 ASN B N 1
ATOM 2698 C CA . ASN A 1 345 ? 15.487 33.216 5.296 1.00 18.01 343 ASN B CA 1
ATOM 2699 C C . ASN A 1 345 ? 15.015 34.081 6.437 1.00 18.66 343 ASN B C 1
ATOM 2700 O O . ASN A 1 345 ? 14.672 35.234 6.233 1.00 16.76 343 ASN B O 1
ATOM 2705 N N . ILE A 1 346 ? 14.991 33.525 7.644 1.00 18.42 344 ILE B N 1
ATOM 2706 C CA . ILE A 1 346 ? 14.619 34.335 8.822 1.00 20.18 344 ILE B CA 1
ATOM 2707 C C . ILE A 1 346 ? 15.568 35.527 9.015 1.00 20.03 344 ILE B C 1
ATOM 2708 O O . ILE A 1 346 ? 15.113 36.656 9.322 1.00 18.65 344 ILE B O 1
ATOM 2713 N N . GLY A 1 347 ? 16.873 35.281 8.820 1.00 19.47 345 GLY B N 1
ATOM 2714 C CA . GLY A 1 347 ? 17.867 36.347 8.955 1.00 19.67 345 GLY B CA 1
ATOM 2715 C C . GLY A 1 347 ? 17.673 37.466 7.938 1.00 19.01 345 GLY B C 1
ATOM 2716 O O . GLY A 1 347 ? 17.727 38.618 8.299 1.00 18.84 345 GLY B O 1
ATOM 2717 N N . SER A 1 348 ? 17.452 37.118 6.659 1.00 20.66 346 SER B N 1
ATOM 2718 C CA . SER A 1 348 ? 17.061 38.090 5.613 1.00 20.13 346 SER B CA 1
ATOM 2719 C C . SER A 1 348 ? 15.869 38.941 5.988 1.00 19.11 346 SER B C 1
ATOM 2720 O O . SER A 1 348 ? 15.895 40.147 5.798 1.00 19.40 346 SER B O 1
ATOM 2723 N N . SER A 1 349 ? 14.805 38.319 6.480 1.00 18.14 347 SER B N 1
ATOM 2724 C CA . SER A 1 349 ? 13.610 39.067 6.916 1.00 17.87 347 SER B CA 1
ATOM 2725 C C . SER A 1 349 ? 13.929 40.113 7.998 1.00 17.72 347 SER B C 1
ATOM 2726 O O . SER A 1 349 ? 13.425 41.228 7.930 1.00 16.44 347 SER B O 1
ATOM 2729 N N . LEU A 1 350 ? 14.789 39.745 8.952 1.00 17.52 348 LEU B N 1
ATOM 2730 C CA . LEU A 1 350 ? 15.204 40.648 10.025 1.00 17.51 348 LEU B CA 1
ATOM 2731 C C . LEU A 1 350 ? 16.220 41.687 9.547 1.00 16.23 348 LEU B C 1
ATOM 2732 O O . LEU A 1 350 ? 16.249 42.812 10.062 1.00 17.68 348 LEU B O 1
ATOM 2737 N N . ALA A 1 351 ? 17.043 41.337 8.558 1.00 16.14 349 ALA B N 1
ATOM 2738 C CA . ALA A 1 351 ? 17.914 42.322 7.890 1.00 15.60 349 ALA B CA 1
ATOM 2739 C C . ALA A 1 351 ? 17.101 43.411 7.182 1.00 15.79 349 ALA B C 1
ATOM 2740 O O . ALA A 1 351 ? 17.440 44.566 7.317 1.00 15.67 349 ALA B O 1
ATOM 2742 N N . TYR A 1 352 ? 16.065 43.056 6.402 1.00 16.13 350 TYR B N 1
ATOM 2743 C CA . TYR A 1 352 ? 15.132 44.090 5.908 1.00 17.28 350 TYR B CA 1
ATOM 2744 C C . TYR A 1 352 ? 14.522 45.003 6.995 1.00 16.85 350 TYR B C 1
ATOM 2745 O O . TYR A 1 352 ? 14.462 46.218 6.819 1.00 16.96 350 TYR B O 1
ATOM 2754 N N . CYS A 1 353 ? 14.028 44.425 8.092 1.00 16.57 351 CYS B N 1
ATOM 2755 C CA . CYS A 1 353 ? 13.614 45.192 9.258 1.00 16.94 351 CYS B CA 1
ATOM 2756 C C . CYS A 1 353 ? 14.704 46.144 9.698 1.00 16.25 351 CYS B C 1
ATOM 2757 O O . CYS A 1 353 ? 14.466 47.340 9.812 1.00 17.48 351 CYS B O 1
ATOM 2760 N N . LEU A 1 354 ? 15.923 45.627 9.884 1.00 16.53 352 LEU B N 1
ATOM 2761 C CA . LEU A 1 354 ? 16.993 46.450 10.484 1.00 18.24 352 LEU B CA 1
ATOM 2762 C C . LEU A 1 354 ? 17.403 47.580 9.552 1.00 18.15 352 LEU B C 1
ATOM 2763 O O . LEU A 1 354 ? 17.603 48.728 9.985 1.00 19.10 352 LEU B O 1
ATOM 2768 N N . ILE A 1 355 ? 17.478 47.275 8.262 1.00 17.90 353 ILE B N 1
ATOM 2769 C CA . ILE A 1 355 ? 17.750 48.332 7.283 1.00 17.53 353 ILE B CA 1
ATOM 2770 C C . ILE A 1 355 ? 16.712 49.428 7.370 1.00 16.49 353 ILE B C 1
ATOM 2771 O O . ILE A 1 355 ? 17.050 50.608 7.395 1.00 17.16 353 ILE B O 1
ATOM 2776 N N . ALA A 1 356 ? 15.442 49.048 7.319 1.00 15.89 354 ALA B N 1
ATOM 2777 C CA . ALA A 1 356 ? 14.322 49.971 7.412 1.00 15.42 354 ALA B CA 1
ATOM 2778 C C . ALA A 1 356 ? 14.343 50.775 8.741 1.00 14.70 354 ALA B C 1
ATOM 2779 O O . ALA A 1 356 ? 14.116 51.974 8.732 1.00 15.53 354 ALA B O 1
ATOM 2781 N N . TYR A 1 357 ? 14.578 50.106 9.868 1.00 15.74 355 TYR B N 1
ATOM 2782 C CA . TYR A 1 357 ? 14.547 50.799 11.181 1.00 16.88 355 TYR B CA 1
ATOM 2783 C C . TYR A 1 357 ? 15.653 51.819 11.280 1.00 16.85 355 TYR B C 1
ATOM 2784 O O . TYR A 1 357 ? 15.436 52.912 11.763 1.00 17.53 355 TYR B O 1
ATOM 2793 N N . LYS A 1 358 ? 16.837 51.454 10.805 1.00 18.64 356 LYS B N 1
ATOM 2794 C CA . LYS A 1 358 ? 17.956 52.388 10.728 1.00 19.73 356 LYS B CA 1
ATOM 2795 C C . LYS A 1 358 ? 17.694 53.580 9.774 1.00 19.62 356 LYS B C 1
ATOM 2796 O O . LYS A 1 358 ? 18.056 54.709 10.100 1.00 20.90 356 LYS B O 1
ATOM 2802 N N . SER A 1 359 ? 17.046 53.362 8.623 1.00 19.32 357 SER B N 1
ATOM 2803 C CA . SER A 1 359 ? 16.591 54.507 7.786 1.00 18.86 357 SER B CA 1
ATOM 2804 C C . SER A 1 359 ? 15.559 55.436 8.493 1.00 18.22 357 SER B C 1
ATOM 2805 O O . SER A 1 359 ? 15.674 56.666 8.410 1.00 18.30 357 SER B O 1
ATOM 2808 N N . VAL A 1 360 ? 14.567 54.852 9.158 1.00 17.02 358 VAL B N 1
ATOM 2809 C CA . VAL A 1 360 ? 13.629 55.645 9.981 1.00 17.85 358 VAL B CA 1
ATOM 2810 C C . VAL A 1 360 ? 14.365 56.492 10.995 1.00 17.54 358 VAL B C 1
ATOM 2811 O O . VAL A 1 360 ? 14.108 57.678 11.081 1.00 18.01 358 VAL B O 1
ATOM 2815 N N . LEU A 1 361 ? 15.274 55.879 11.745 1.00 18.58 359 LEU B N 1
ATOM 2816 C CA . LEU A 1 361 ? 16.058 56.617 12.742 1.00 20.87 359 LEU B CA 1
ATOM 2817 C C . LEU A 1 361 ? 16.861 57.749 12.122 1.00 21.27 359 LEU B C 1
ATOM 2818 O O . LEU A 1 361 ? 16.853 58.881 12.645 1.00 21.74 359 LEU B O 1
ATOM 2823 N N . LYS A 1 362 ? 17.528 57.468 11.003 1.00 21.32 360 LYS B N 1
ATOM 2824 C CA . LYS A 1 362 ? 18.256 58.504 10.271 1.00 23.14 360 LYS B CA 1
ATOM 2825 C C . LYS A 1 362 ? 17.304 59.657 9.796 1.00 21.52 360 LYS B C 1
ATOM 2826 O O . LYS A 1 362 ? 17.613 60.859 9.954 1.00 19.09 360 LYS B O 1
ATOM 2832 N N . GLY A 1 363 ? 16.153 59.302 9.217 1.00 20.46 361 GLY B N 1
ATOM 2833 C CA . GLY A 1 363 ? 15.196 60.329 8.817 1.00 18.15 361 GLY B CA 1
ATOM 2834 C C . GLY A 1 363 ? 14.640 61.154 9.995 1.00 19.15 361 GLY B C 1
ATOM 2835 O O . GLY A 1 363 ? 14.559 62.383 9.910 1.00 18.29 361 GLY B O 1
ATOM 2836 N N . LEU A 1 364 ? 14.193 60.484 11.061 1.00 18.49 362 LEU B N 1
ATOM 2837 C CA . LEU A 1 364 ? 13.616 61.195 12.215 1.00 19.94 362 LEU B CA 1
ATOM 2838 C C . LEU A 1 364 ? 14.615 62.156 12.828 1.00 21.33 362 LEU B C 1
ATOM 2839 O O . LEU A 1 364 ? 14.231 63.216 13.299 1.00 22.09 362 LEU B O 1
ATOM 2844 N N . ASN A 1 365 ? 15.889 61.792 12.789 1.00 22.98 363 ASN B N 1
ATOM 2845 C CA . ASN A 1 365 ? 16.923 62.692 13.279 1.00 25.24 363 ASN B CA 1
ATOM 2846 C C . ASN A 1 365 ? 17.250 63.901 12.367 1.00 25.43 363 ASN B C 1
ATOM 2847 O O . ASN A 1 365 ? 17.853 64.881 12.831 1.00 24.96 363 ASN B O 1
ATOM 2852 N N . LYS A 1 366 ? 16.755 63.894 11.123 1.00 24.09 364 LYS B N 1
ATOM 2853 C CA . LYS A 1 366 ? 16.837 65.071 10.250 1.00 25.48 364 LYS B CA 1
ATOM 2854 C C . LYS A 1 366 ? 15.684 66.101 10.381 1.00 25.16 364 LYS B C 1
ATOM 2855 O O . LYS A 1 366 ? 15.799 67.241 9.892 1.00 25.20 364 LYS B O 1
ATOM 2861 N N A ILE A 1 367 ? 14.599 65.673 11.035 0.50 24.90 365 ILE B N 1
ATOM 2862 N N B ILE A 1 367 ? 14.605 65.704 11.044 0.50 24.99 365 ILE B N 1
ATOM 2863 C CA A ILE A 1 367 ? 13.352 66.441 11.150 0.50 24.63 365 ILE B CA 1
ATOM 2864 C CA B ILE A 1 367 ? 13.342 66.442 10.999 0.50 24.84 365 ILE B CA 1
ATOM 2865 C C A ILE A 1 367 ? 13.545 67.752 11.905 0.50 24.81 365 ILE B C 1
ATOM 2866 C C B ILE A 1 367 ? 13.324 67.667 11.923 0.50 24.92 365 ILE B C 1
ATOM 2867 O O A ILE A 1 367 ? 14.168 67.780 12.962 0.50 24.33 365 ILE B O 1
ATOM 2868 O O B ILE A 1 367 ? 13.598 67.554 13.119 0.50 24.04 365 ILE B O 1
ATOM 2877 N N . ASP A 1 368 ? 12.992 68.826 11.353 1.00 25.16 366 ASP B N 1
ATOM 2878 C CA . ASP A 1 368 ? 12.636 69.996 12.145 1.00 26.03 366 ASP B CA 1
ATOM 2879 C C . ASP A 1 368 ? 11.270 70.487 11.693 1.00 24.99 366 ASP B C 1
ATOM 2880 O O . ASP A 1 368 ? 10.889 70.255 10.557 1.00 23.71 366 ASP B O 1
ATOM 2885 N N . ILE A 1 369 ? 10.550 71.179 12.567 1.00 24.34 367 ILE B N 1
ATOM 2886 C CA . ILE A 1 369 ? 9.307 71.854 12.182 1.00 24.80 367 ILE B CA 1
ATOM 2887 C C . ILE A 1 369 ? 9.573 73.120 11.351 1.00 24.84 367 ILE B C 1
ATOM 2888 O O . ILE A 1 369 ? 10.610 73.781 11.482 1.00 24.04 367 ILE B O 1
ATOM 2893 N N . ASP A 1 370 ? 8.651 73.443 10.463 1.00 25.15 368 ASP B N 1
ATOM 2894 C CA . ASP A 1 370 ? 8.672 74.745 9.814 1.00 25.98 368 ASP B CA 1
ATOM 2895 C C . ASP A 1 370 ? 7.536 75.597 10.400 1.00 26.32 368 ASP B C 1
ATOM 2896 O O . ASP A 1 370 ? 6.384 75.526 9.942 1.00 25.31 368 ASP B O 1
ATOM 2901 N N . ARG A 1 371 ? 7.861 76.394 11.427 1.00 27.13 369 ARG B N 1
ATOM 2902 C CA . ARG A 1 371 ? 6.840 77.098 12.239 1.00 27.98 369 ARG B CA 1
ATOM 2903 C C . ARG A 1 371 ? 6.040 78.078 11.407 1.00 26.28 369 ARG B C 1
ATOM 2904 O O . ARG A 1 371 ? 4.820 78.128 11.490 1.00 24.29 369 ARG B O 1
ATOM 2912 N N . ARG A 1 372 ? 6.729 78.845 10.567 1.00 26.50 370 ARG B N 1
ATOM 2913 C CA . ARG A 1 372 ? 6.040 79.819 9.738 1.00 26.72 370 ARG B CA 1
ATOM 2914 C C . ARG A 1 372 ? 4.998 79.145 8.846 1.00 25.53 370 ARG B C 1
ATOM 2915 O O . ARG A 1 372 ? 3.890 79.674 8.672 1.00 25.03 370 ARG B O 1
ATOM 2923 N N . ASN A 1 373 ? 5.351 78.000 8.238 1.00 24.40 371 ASN B N 1
ATOM 2924 C CA . ASN A 1 373 ? 4.437 77.362 7.282 1.00 23.54 371 ASN B CA 1
ATOM 2925 C C . ASN A 1 373 ? 3.290 76.705 8.039 1.00 22.55 371 ASN B C 1
ATOM 2926 O O . ASN A 1 373 ? 2.155 76.786 7.602 1.00 23.60 371 ASN B O 1
ATOM 2931 N N . LEU A 1 374 ? 3.597 76.107 9.183 1.00 21.10 372 LEU B N 1
ATOM 2932 C CA . LEU A 1 374 ? 2.562 75.591 10.086 1.00 21.41 372 LEU B CA 1
ATOM 2933 C C . LEU A 1 374 ? 1.570 76.695 10.469 1.00 21.31 372 LEU B C 1
ATOM 2934 O O . LEU A 1 374 ? 0.363 76.517 10.307 1.00 20.11 372 LEU B O 1
ATOM 2939 N N . GLU A 1 375 ? 2.086 77.848 10.931 1.00 21.94 373 GLU B N 1
ATOM 2940 C CA . GLU A 1 375 ? 1.230 78.985 11.335 1.00 24.05 373 GLU B CA 1
ATOM 2941 C C . GLU A 1 375 ? 0.412 79.558 10.188 1.00 23.08 373 GLU B C 1
ATOM 2942 O O . GLU A 1 375 ? -0.790 79.817 10.333 1.00 22.46 373 GLU B O 1
ATOM 2948 N N . GLU A 1 376 ? 1.073 79.784 9.049 1.00 22.51 374 GLU B N 1
ATOM 2949 C CA . GLU A 1 376 ? 0.399 80.335 7.870 1.00 24.14 374 GLU B CA 1
ATOM 2950 C C . GLU A 1 376 ? -0.759 79.449 7.402 1.00 22.20 374 GLU B C 1
ATOM 2951 O O . GLU A 1 376 ? -1.848 79.929 7.084 1.00 21.41 374 GLU B O 1
ATOM 2957 N N . GLU A 1 377 ? -0.522 78.144 7.339 1.00 21.92 375 GLU B N 1
ATOM 2958 C CA . GLU A 1 377 ? -1.593 77.231 6.917 1.00 21.09 375 GLU B CA 1
ATOM 2959 C C . GLU A 1 377 ? -2.797 77.304 7.864 1.00 20.63 375 GLU B C 1
ATOM 2960 O O . GLU A 1 377 ? -3.941 77.350 7.423 1.00 21.89 375 GLU B O 1
ATOM 2966 N N . LEU A 1 378 ? -2.540 77.326 9.166 1.00 22.04 376 LEU B N 1
ATOM 2967 C CA . LEU A 1 378 ? -3.615 77.326 10.143 1.00 22.22 376 LEU B CA 1
ATOM 2968 C C . LEU A 1 378 ? -4.422 78.608 10.000 1.00 22.82 376 LEU B C 1
ATOM 2969 O O . LEU A 1 378 ? -5.656 78.587 10.051 1.00 23.27 376 LEU B O 1
ATOM 2974 N N . ASN A 1 379 ? -3.711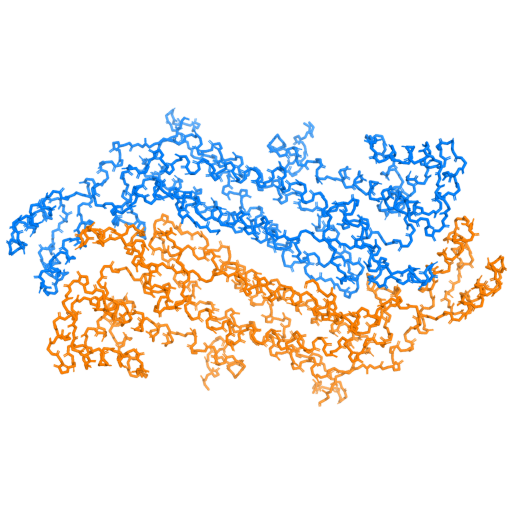 79.713 9.757 1.00 23.69 377 ASN B N 1
ATOM 2975 C CA . ASN A 1 379 ? -4.333 81.035 9.649 1.00 24.20 377 ASN B CA 1
ATOM 2976 C C . ASN A 1 379 ? -5.147 81.234 8.363 1.00 24.46 377 ASN B C 1
ATOM 2977 O O . ASN A 1 379 ? -5.929 82.179 8.257 1.00 24.92 377 ASN B O 1
ATOM 2982 N N . GLN A 1 380 ? -4.979 80.325 7.408 1.00 23.94 378 GLN B N 1
ATOM 2983 C CA A GLN A 1 380 ? -5.787 80.349 6.188 0.50 23.67 378 GLN B CA 1
ATOM 2984 C CA B GLN A 1 380 ? -5.739 80.304 6.151 0.50 24.44 378 GLN B CA 1
ATOM 2985 C C . GLN A 1 380 ? -6.883 79.269 6.177 1.00 23.30 378 GLN B C 1
ATOM 2986 O O . GLN A 1 380 ? -7.494 78.980 5.136 1.00 22.24 378 GLN B O 1
ATOM 2997 N N . ASN A 1 381 ? -7.168 78.702 7.354 1.00 22.52 379 ASN B N 1
ATOM 2998 C CA . ASN A 1 381 ? -8.169 77.615 7.476 1.00 21.87 379 ASN B CA 1
ATOM 2999 C C . ASN A 1 381 ? -9.160 77.782 8.644 1.00 22.23 379 ASN B C 1
ATOM 3000 O O . ASN A 1 381 ? -9.480 76.842 9.387 1.00 21.72 379 ASN B O 1
ATOM 3005 N N . TRP A 1 382 ? -9.651 79.011 8.754 1.00 22.48 380 TRP B N 1
ATOM 3006 C CA . TRP A 1 382 ? -10.735 79.423 9.653 1.00 22.68 380 TRP B CA 1
ATOM 3007 C C . TRP A 1 382 ? -12.044 78.648 9.515 1.00 23.32 380 TRP B C 1
ATOM 3008 O O . TRP A 1 382 ? -12.809 78.561 10.476 1.00 22.32 380 TRP B O 1
ATOM 3019 N N . SER A 1 383 ? -12.301 78.037 8.356 1.00 24.05 381 SER B N 1
ATOM 3020 C CA . SER A 1 383 ? -13.493 77.172 8.236 1.00 24.18 381 SER B CA 1
ATOM 3021 C C . SER A 1 383 ? -13.516 76.036 9.272 1.00 24.38 381 SER B C 1
ATOM 3022 O O . SER A 1 383 ? -14.584 75.541 9.594 1.00 23.67 381 SER B O 1
ATOM 3025 N N . THR A 1 384 ? -12.347 75.622 9.779 1.00 23.39 382 THR B N 1
ATOM 3026 C CA . THR A 1 384 ? -12.270 74.541 10.775 1.00 23.27 382 THR B CA 1
ATOM 3027 C C . THR A 1 384 ? -12.848 74.926 12.156 1.00 23.31 382 THR B C 1
ATOM 3028 O O . THR A 1 384 ? -12.906 74.090 13.064 1.00 23.99 382 THR B O 1
ATOM 3032 N N . LEU A 1 385 ? -13.261 76.177 12.318 1.00 22.65 383 LEU B N 1
ATOM 3033 C CA . LEU A 1 385 ? -13.854 76.623 13.599 1.00 23.20 383 LEU B CA 1
ATOM 3034 C C . LEU A 1 385 ? -15.366 76.508 13.546 1.00 24.04 383 LEU B C 1
ATOM 3035 O O . LEU A 1 385 ? -16.062 76.919 14.476 1.00 24.96 383 LEU B O 1
ATOM 3040 N N . ALA A 1 386 ? -15.871 75.914 12.460 1.00 23.36 384 ALA B N 1
ATOM 3041 C CA . ALA A 1 386 ? -17.306 75.692 12.306 1.00 24.13 384 ALA B CA 1
ATO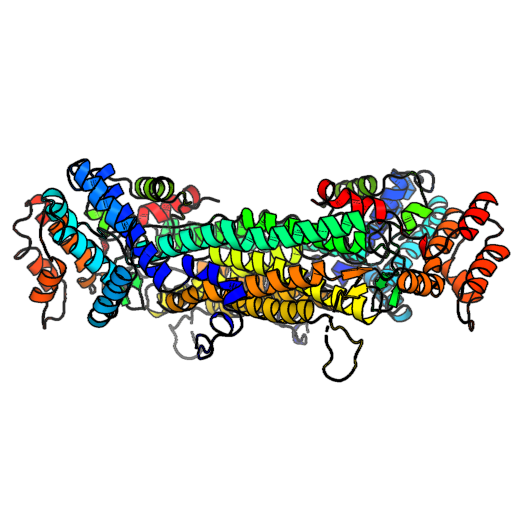M 3042 C C . ALA A 1 386 ? -17.866 74.844 13.459 1.00 23.98 384 ALA B C 1
ATOM 3043 O O . ALA A 1 386 ? -18.896 75.210 14.054 1.00 23.98 384 ALA B O 1
ATOM 3045 N N . GLU A 1 387 ? -17.208 73.724 13.771 1.00 22.66 385 GLU B N 1
ATOM 3046 C CA . GLU A 1 387 ? -17.670 72.851 14.858 1.00 24.33 385 GLU B CA 1
ATOM 3047 C C . GLU A 1 387 ? -17.693 73.503 16.272 1.00 21.99 385 GLU B C 1
ATOM 3048 O O . GLU A 1 387 ? -18.698 73.428 16.950 1.00 22.94 385 GLU B O 1
ATOM 3054 N N . PRO A 1 388 ? -16.575 74.080 16.737 1.00 21.97 386 PRO B N 1
ATOM 3055 C CA . PRO A 1 388 ? -16.681 74.658 18.075 1.00 21.52 386 PRO B CA 1
ATOM 3056 C C . PRO A 1 388 ? -17.760 75.768 18.163 1.00 22.11 386 PRO B C 1
ATOM 3057 O O . PRO A 1 388 ? -18.405 75.898 19.210 1.00 21.34 386 PRO B O 1
ATOM 3061 N N . ILE A 1 389 ? -17.959 76.538 17.097 1.00 22.09 387 ILE B N 1
ATOM 3062 C CA . ILE A 1 389 ? -19.033 77.551 17.111 1.00 22.90 387 ILE B CA 1
ATOM 3063 C C . ILE A 1 389 ? -20.400 76.854 17.315 1.00 22.73 387 ILE B C 1
ATOM 3064 O O . ILE A 1 389 ? -21.167 77.233 18.212 1.00 21.49 387 ILE B O 1
ATOM 3069 N N . GLN A 1 390 ? -20.650 75.791 16.555 1.00 22.11 388 GLN B N 1
ATOM 3070 C CA . GLN A 1 390 ? -21.911 75.049 16.645 1.00 23.13 388 GLN B CA 1
ATOM 3071 C C . GLN A 1 390 ? -22.138 74.354 17.998 1.00 22.99 388 GLN B C 1
ATOM 3072 O O . GLN A 1 390 ? -23.262 74.319 18.504 1.00 23.65 388 GLN B O 1
ATOM 3078 N N . ILE A 1 391 ? -21.073 73.764 18.514 1.00 22.03 389 ILE B N 1
ATOM 3079 C CA . ILE A 1 391 ? -21.029 73.100 19.802 1.00 23.58 389 ILE B CA 1
ATOM 3080 C C . ILE A 1 391 ? -21.540 74.035 20.925 1.00 22.31 389 ILE B C 1
ATOM 3081 O O . ILE A 1 391 ? -22.371 73.637 21.739 1.00 23.09 389 ILE B O 1
ATOM 3086 N N . VAL A 1 392 ? -21.000 75.249 20.947 1.00 22.54 390 VAL B N 1
ATOM 3087 C CA . VAL A 1 392 ? -21.282 76.270 21.959 1.00 23.30 390 VAL B CA 1
ATOM 3088 C C . VAL A 1 392 ? -22.702 76.811 21.736 1.00 23.27 390 VAL B C 1
ATOM 3089 O O . VAL A 1 392 ? -23.478 76.895 22.691 1.00 23.01 390 VAL B O 1
ATOM 3093 N N . MET A 1 393 ? -23.082 77.089 20.482 1.00 22.81 391 MET B N 1
ATOM 3094 C CA . MET A 1 393 ? -24.487 77.450 20.203 1.00 23.56 391 MET B CA 1
ATOM 3095 C C . MET A 1 393 ? -25.464 76.419 20.793 1.00 23.19 391 MET B C 1
ATOM 3096 O O . MET A 1 393 ? -26.427 76.784 21.510 1.00 21.91 391 MET B O 1
ATOM 3101 N N . LYS A 1 394 ? -25.217 75.139 20.496 1.00 22.56 392 LYS B N 1
ATOM 3102 C CA . LYS A 1 394 ? -26.028 74.030 20.996 1.00 23.98 392 LYS B CA 1
ATOM 3103 C C . LYS A 1 394 ? -26.101 73.945 22.507 1.00 23.48 392 LYS B C 1
ATOM 3104 O O . LYS A 1 394 ? -27.140 73.614 23.051 1.00 23.19 392 LYS B O 1
ATOM 3110 N N . ARG A 1 395 ? -24.964 74.166 23.155 1.00 24.41 393 ARG B N 1
ATOM 3111 C CA . ARG A 1 395 ? -24.855 74.144 24.607 1.00 25.52 393 ARG B CA 1
ATOM 3112 C C . ARG A 1 395 ? -25.809 75.173 25.245 1.00 26.37 393 ARG B C 1
ATOM 3113 O O . ARG A 1 395 ? -26.367 74.937 26.328 1.00 26.23 393 ARG B O 1
ATOM 3121 N N . HIS A 1 396 ? -26.008 76.295 24.544 1.00 27.50 394 HIS B N 1
ATOM 3122 C CA . HIS A 1 396 ? -26.927 77.351 24.967 1.00 27.64 394 HIS B CA 1
ATOM 3123 C C . HIS A 1 396 ? -28.274 77.284 24.229 1.00 27.87 394 HIS B C 1
ATOM 3124 O O . HIS A 1 396 ? -28.930 78.305 23.978 1.00 28.82 394 HIS B O 1
ATOM 3131 N N . ASN A 1 397 ? -28.660 76.061 23.881 1.00 27.43 395 ASN B N 1
ATOM 3132 C CA . ASN A 1 397 ? -30.015 75.675 23.424 1.00 28.55 395 ASN B CA 1
ATOM 3133 C C . ASN A 1 397 ? -30.406 76.036 22.009 1.00 28.18 395 ASN B C 1
ATOM 3134 O O . ASN A 1 397 ? -31.567 75.879 21.652 1.00 29.03 395 ASN B O 1
ATOM 3139 N N . TYR A 1 398 ? -29.447 76.500 21.210 1.00 27.42 396 TYR B N 1
ATOM 3140 C CA . TYR A 1 398 ? -29.670 76.735 19.787 1.00 27.40 396 TYR B CA 1
ATOM 3141 C C . TYR A 1 398 ? -29.994 75.449 19.054 1.00 27.77 396 TYR B C 1
ATOM 3142 O O . TYR A 1 398 ? -29.448 74.388 19.353 1.00 28.43 396 TYR B O 1
ATOM 3151 N N . VAL A 1 399 ? -30.904 75.564 18.096 1.00 29.32 397 VAL B N 1
ATOM 3152 C CA . VAL A 1 399 ? -31.415 74.454 17.300 1.00 30.54 397 VAL B CA 1
ATOM 3153 C C . VAL A 1 399 ? -30.978 74.593 15.815 1.00 31.44 397 VAL B C 1
ATOM 3154 O O . VAL A 1 399 ? -31.028 75.689 15.239 1.00 31.70 397 VAL B O 1
ATOM 3158 N N . ASP A 1 400 ? -30.542 73.485 15.222 1.00 31.82 398 ASP B N 1
ATOM 3159 C CA . ASP A 1 400 ? -29.974 73.449 13.872 1.00 32.41 398 ASP B CA 1
ATOM 3160 C C . ASP A 1 400 ? -28.894 74.525 13.656 1.00 31.75 398 ASP B C 1
ATOM 3161 O O . ASP A 1 400 ? -29.025 75.394 12.764 1.00 30.81 398 ASP B O 1
ATOM 3166 N N . ALA A 1 401 ? -27.860 74.493 14.512 1.00 30.55 399 ALA B N 1
ATOM 3167 C CA . ALA A 1 401 ? -26.703 75.386 14.400 1.00 30.40 399 ALA B CA 1
ATOM 3168 C C . ALA A 1 401 ? -25.954 75.237 13.072 1.00 29.90 399 ALA B C 1
ATOM 3169 O O . ALA A 1 401 ? -25.428 76.210 12.524 1.00 29.22 399 ALA B O 1
ATOM 3171 N N . TYR A 1 402 ? -25.865 74.002 12.589 1.00 31.55 400 TYR B N 1
ATOM 3172 C CA . TYR A 1 402 ? -25.211 73.713 11.296 1.00 32.13 400 TYR B CA 1
ATOM 3173 C C . TYR A 1 402 ? -25.898 74.425 10.137 1.00 32.09 400 TYR B C 1
ATOM 3174 O O . TYR A 1 402 ? -25.221 75.047 9.306 1.00 31.83 400 TYR B O 1
ATOM 3183 N N . GLU A 1 403 ? -27.227 74.318 10.063 1.00 31.84 401 GLU B N 1
ATOM 3184 C CA . GLU A 1 403 ? -27.988 74.978 8.994 1.00 31.99 401 GLU B CA 1
ATOM 3185 C C . GLU A 1 403 ? -27.844 76.497 9.078 1.00 31.34 401 GLU B C 1
ATOM 3186 O O . GLU A 1 403 ? -27.720 77.148 8.058 1.00 31.87 401 GLU B O 1
ATOM 3188 N N . GLU A 1 404 ? -27.824 77.053 10.291 1.00 30.60 402 GLU B N 1
ATOM 3189 C CA . GLU A 1 404 ? -27.597 78.485 10.488 1.00 30.06 402 GLU B CA 1
ATOM 3190 C C . GLU A 1 404 ? -26.273 78.976 9.910 1.00 29.83 402 GLU B C 1
ATOM 3191 O O . GLU A 1 404 ? -26.231 80.010 9.259 1.00 28.81 402 GLU B O 1
ATOM 3197 N N . LEU A 1 405 ? -25.193 78.230 10.152 1.00 30.72 403 LEU B N 1
ATOM 3198 C CA . LEU A 1 405 ? -23.867 78.595 9.634 1.00 31.31 403 LEU B CA 1
ATOM 3199 C C . LEU A 1 405 ? -23.787 78.403 8.118 1.00 32.38 403 LEU B C 1
ATOM 3200 O O . LEU A 1 405 ? -23.191 79.213 7.408 1.00 31.77 403 LEU B O 1
ATOM 3205 N N . LYS A 1 406 ? -24.343 77.290 7.656 1.00 33.47 404 LYS B N 1
ATOM 3206 C CA . LYS A 1 406 ? -24.480 77.005 6.241 1.00 35.42 404 LYS B CA 1
ATOM 3207 C C . LYS A 1 406 ? -25.274 78.120 5.513 1.00 35.51 404 LYS B C 1
ATOM 3208 O O . LYS A 1 406 ? -24.824 78.621 4.476 1.00 35.61 404 LYS B O 1
ATOM 3214 N N . GLN A 1 407 ? -26.431 78.503 6.073 1.00 35.65 405 GLN B N 1
ATOM 3215 C CA . GLN A 1 407 ? -27.241 79.616 5.561 1.00 36.67 405 GLN B CA 1
ATOM 3216 C C . GLN A 1 407 ? -26.398 80.865 5.429 1.00 35.22 405 GLN B C 1
ATOM 3217 O O . GLN A 1 407 ? -26.404 81.507 4.380 1.00 35.32 405 GLN B O 1
ATOM 3223 N N . PHE A 1 408 ? -25.665 81.198 6.491 1.00 33.90 406 PHE B N 1
ATOM 3224 C CA . PHE A 1 408 ? -24.835 82.403 6.528 1.00 33.10 406 PHE B CA 1
ATOM 3225 C C . PHE A 1 408 ? -23.684 82.387 5.516 1.00 32.98 406 PHE B C 1
ATOM 3226 O O . PHE A 1 408 ? -23.267 83.433 5.020 1.00 32.04 406 PHE B O 1
ATOM 3234 N N . THR A 1 409 ? -23.123 81.214 5.249 1.00 33.19 407 THR B N 1
ATOM 3235 C CA . THR A 1 409 ? -21.917 81.173 4.413 1.00 34.32 407 THR B CA 1
ATOM 3236 C C . THR A 1 409 ? -22.244 80.880 2.941 1.00 35.41 407 THR B C 1
ATOM 3237 O O . THR A 1 409 ? -21.350 80.868 2.093 1.00 34.67 407 THR B O 1
ATOM 3241 N N . ARG A 1 410 ? -23.527 80.639 2.662 1.00 37.48 408 ARG B N 1
ATOM 3242 C CA . ARG A 1 410 ? -24.003 80.340 1.308 1.00 39.62 408 ARG B CA 1
ATOM 3243 C C . ARG A 1 410 ? -23.373 81.315 0.321 1.00 39.94 408 ARG B C 1
ATOM 3244 O O . ARG A 1 410 ? -23.422 82.540 0.508 1.00 39.62 408 ARG B O 1
ATOM 3252 N N . GLY A 1 411 ? -22.706 80.749 -0.682 1.00 40.12 409 GLY B N 1
ATOM 3253 C CA . GLY A 1 411 ? -22.117 81.535 -1.760 1.00 40.69 409 GLY B CA 1
ATOM 3254 C C . GLY A 1 411 ? -20.873 82.306 -1.384 1.00 40.80 409 GLY B C 1
ATOM 3255 O O . GLY A 1 411 ? -20.288 82.983 -2.224 1.00 41.50 409 GLY B O 1
ATOM 3256 N N . LYS A 1 412 ? -20.449 82.206 -0.129 1.00 40.23 410 LYS B N 1
ATOM 3257 C CA . LYS A 1 412 ? -19.266 82.933 0.319 1.00 39.80 410 LYS B CA 1
ATOM 3258 C C . LYS A 1 412 ? -18.060 81.994 0.416 1.00 39.10 410 LYS B C 1
ATOM 3259 O O . LYS A 1 412 ? -18.205 80.802 0.684 1.00 40.28 410 LYS B O 1
ATOM 3265 N N . VAL A 1 413 ? -16.876 82.526 0.172 1.00 37.58 411 VAL B N 1
ATOM 3266 C CA . VAL A 1 413 ? -15.658 81.779 0.428 1.00 36.96 411 VAL B CA 1
ATOM 3267 C C . VAL A 1 413 ? -15.310 82.012 1.891 1.00 36.00 411 VAL B C 1
ATOM 3268 O O . VAL A 1 413 ? -14.979 83.130 2.283 1.00 35.85 411 VAL B O 1
ATOM 3272 N N . ILE A 1 414 ? -15.420 80.958 2.698 1.00 35.19 412 ILE B N 1
ATOM 3273 C CA . ILE A 1 414 ? -15.280 81.081 4.166 1.00 33.51 412 ILE B CA 1
ATOM 3274 C C . ILE A 1 414 ? -13.852 81.475 4.542 1.00 32.87 412 ILE B C 1
ATOM 3275 O O . ILE A 1 414 ? -12.898 80.844 4.093 1.00 32.94 412 ILE B O 1
ATOM 3280 N N . ASP A 1 415 ? -13.711 82.531 5.343 1.00 31.19 413 ASP B N 1
ATOM 3281 C CA . ASP A 1 415 ? -12.419 82.997 5.805 1.00 30.60 413 ASP B CA 1
ATOM 3282 C C . ASP A 1 415 ? -12.558 83.528 7.247 1.00 29.90 413 ASP B C 1
ATOM 3283 O O . ASP A 1 415 ? -13.635 83.440 7.817 1.00 30.55 413 ASP B O 1
ATOM 3288 N N . GLN A 1 416 ? -11.503 84.103 7.811 1.00 29.20 414 GLN B N 1
ATOM 3289 C CA . GLN A 1 416 ? -11.545 84.629 9.195 1.00 29.50 414 GLN B CA 1
ATOM 3290 C C . GLN A 1 416 ? -12.638 85.670 9.419 1.00 29.31 414 GLN B C 1
ATOM 3291 O O . GLN A 1 416 ? -13.373 85.599 10.416 1.00 28.66 414 GLN B O 1
ATOM 3297 N N . LYS A 1 417 ? -12.721 86.633 8.493 1.00 29.30 415 LYS B N 1
ATOM 3298 C CA . LYS A 1 417 ? -13.629 87.762 8.601 1.00 28.92 415 LYS B CA 1
ATOM 3299 C C . LYS A 1 417 ? -15.058 87.258 8.697 1.00 28.58 415 LYS B C 1
ATOM 3300 O O . LYS A 1 417 ? -15.800 87.675 9.584 1.00 28.05 415 LYS B O 1
ATOM 3302 N N . ILE A 1 418 ? -15.411 86.339 7.800 1.00 28.25 416 ILE B N 1
ATOM 3303 C CA . ILE A 1 418 ? -16.740 85.713 7.758 1.00 28.96 416 ILE B CA 1
ATOM 3304 C C . ILE A 1 418 ? -17.068 84.929 9.034 1.00 28.69 416 ILE B C 1
ATOM 3305 O O . ILE A 1 418 ? -18.190 85.009 9.525 1.00 28.40 416 ILE B O 1
ATOM 3310 N N . MET A 1 419 ? -16.106 84.150 9.539 1.00 28.69 417 MET B N 1
ATOM 3311 C CA . MET A 1 419 ? -16.332 83.316 10.738 1.00 27.50 417 MET B CA 1
ATOM 3312 C C . MET A 1 419 ? -16.514 84.184 11.973 1.00 26.75 417 MET B C 1
ATOM 3313 O O . MET A 1 419 ? -17.374 83.896 12.813 1.00 27.43 417 MET B O 1
ATOM 3318 N N . GLN A 1 420 ? -15.710 85.230 12.090 1.00 26.04 418 GLN B N 1
ATOM 3319 C CA . GLN A 1 420 ? -15.813 86.133 13.242 1.00 27.41 418 GLN B CA 1
ATOM 3320 C C . GLN A 1 420 ? -17.041 87.023 13.149 1.00 28.03 418 GLN B C 1
ATOM 3321 O O . GLN A 1 420 ? -17.606 87.407 14.176 1.00 26.82 418 GLN B O 1
ATOM 3327 N N . GLU A 1 421 ? -17.466 87.311 11.920 1.00 28.28 419 GLU B N 1
ATOM 3328 C CA . GLU A 1 421 ? -18.744 88.014 11.691 1.00 29.99 419 GLU B CA 1
ATOM 3329 C C . GLU A 1 421 ? -19.944 87.156 12.076 1.00 28.61 419 GLU B C 1
ATOM 3330 O O . GLU A 1 421 ? -20.923 87.647 12.668 1.00 28.29 419 GLU B O 1
ATOM 3336 N N . PHE A 1 422 ? -19.860 85.861 11.781 1.00 27.21 420 PHE B N 1
ATOM 3337 C CA . PHE A 1 422 ? -20.866 84.940 12.246 1.00 26.76 420 PHE B CA 1
ATOM 3338 C C . PHE A 1 422 ? -20.991 84.955 13.796 1.00 27.18 420 PHE B C 1
ATOM 3339 O O . PHE A 1 422 ? -22.102 84.990 14.318 1.00 27.13 420 PHE B O 1
ATOM 3347 N N . ILE A 1 423 ? -19.864 84.872 14.499 1.00 26.69 421 ILE B N 1
ATOM 3348 C CA . ILE A 1 423 ? -19.842 84.894 15.970 1.00 27.34 421 ILE B CA 1
ATOM 3349 C C . ILE A 1 423 ? -20.449 86.193 16.521 1.00 27.99 421 ILE B C 1
ATOM 3350 O O . ILE A 1 423 ? -21.342 86.153 17.383 1.00 27.06 421 ILE B O 1
ATOM 3355 N N A LYS A 1 424 ? -19.978 87.325 16.006 0.50 28.06 422 LYS B N 1
ATOM 3356 N N B LYS A 1 424 ? -19.969 87.326 16.016 0.50 28.20 422 LYS B N 1
ATOM 3357 C CA A LYS A 1 424 ? -20.396 88.639 16.489 0.50 29.09 422 LYS B CA 1
ATOM 3358 C CA B LYS A 1 424 ? -20.411 88.639 16.486 0.50 29.38 422 LYS B CA 1
ATOM 3359 C C A LYS A 1 424 ? -21.868 88.962 16.206 0.50 29.50 422 LYS B C 1
ATOM 3360 C C B LYS A 1 424 ? -21.879 88.951 16.212 0.50 29.65 422 LYS B C 1
ATOM 3361 O O A LYS A 1 424 ? -22.537 89.607 17.023 0.50 30.05 422 LYS B O 1
ATOM 3362 O O B LYS A 1 424 ? -22.553 89.581 17.036 0.50 30.18 422 LYS B O 1
ATOM 3373 N N . THR A 1 425 ? -22.383 88.502 15.068 1.00 29.76 423 THR B N 1
ATOM 3374 C CA . THR A 1 425 ? -23.748 88.844 14.673 1.00 30.10 423 THR B CA 1
ATOM 3375 C C . THR A 1 425 ? -24.780 87.736 14.836 1.00 29.80 423 THR B C 1
ATOM 3376 O O . THR A 1 425 ? -25.975 88.027 14.987 1.00 31.06 423 THR B O 1
ATOM 3380 N N . LYS A 1 426 ? -24.344 86.481 14.809 1.00 28.45 424 LYS B N 1
ATOM 3381 C CA . LYS A 1 426 ? -25.270 85.356 14.932 1.00 27.57 424 LYS B CA 1
ATOM 3382 C C . LYS A 1 426 ? -25.190 84.632 16.272 1.00 27.06 424 LYS B C 1
ATOM 3383 O O . LYS A 1 426 ? -26.057 83.832 16.591 1.00 26.00 424 LYS B O 1
ATOM 3389 N N . CYS A 1 427 ? -24.149 84.915 17.048 1.00 26.49 425 CYS B N 1
ATOM 3390 C CA . CYS A 1 427 ? -23.971 84.235 18.323 1.00 27.08 425 CYS B CA 1
ATOM 3391 C C . CYS A 1 427 ? -24.035 85.196 19.477 1.00 26.73 425 CYS B C 1
ATOM 3392 O O . CYS A 1 427 ? -23.622 84.827 20.559 1.00 27.80 425 CYS B O 1
ATOM 3395 N N . ALA A 1 428 ? -24.557 86.408 19.246 1.00 26.55 426 ALA B N 1
ATOM 3396 C CA . ALA A 1 428 ? -24.527 87.476 20.244 1.00 26.21 426 ALA B CA 1
ATOM 3397 C C . ALA A 1 428 ? -25.439 87.215 21.425 1.00 26.24 426 ALA B C 1
ATOM 3398 O O . ALA A 1 428 ? -25.254 87.791 22.486 1.00 26.24 426 ALA B O 1
ATOM 3400 N N . PHE A 1 429 ? -26.405 86.325 21.236 1.00 27.11 427 PHE B N 1
ATOM 3401 C CA . PHE A 1 429 ? -27.302 85.854 22.314 1.00 27.36 427 PHE B CA 1
ATOM 3402 C C . PHE A 1 429 ? -26.569 85.092 23.438 1.00 27.68 427 PHE B C 1
ATOM 3403 O O . PHE A 1 429 ? -27.097 84.928 24.541 1.00 27.54 427 PHE B O 1
ATOM 3411 N N . LEU A 1 430 ? -25.363 84.622 23.134 1.00 27.78 428 LEU B N 1
ATOM 3412 C CA . LEU A 1 430 ? -24.532 83.925 24.118 1.00 28.08 428 LEU B CA 1
ATOM 3413 C C . LEU A 1 430 ? -24.121 84.884 25.234 1.00 28.56 428 LEU B C 1
ATOM 3414 O O . LEU A 1 430 ? -24.067 86.094 25.009 1.00 28.26 428 LEU B O 1
ATOM 3419 N N . PRO A 1 431 ? -23.807 84.340 26.433 1.00 28.76 429 PRO B N 1
ATOM 3420 C CA . PRO A 1 431 ? -23.236 85.190 27.477 1.00 29.53 429 PRO B CA 1
ATOM 3421 C C . PRO A 1 431 ? -22.000 85.901 26.920 1.00 30.23 429 PRO B C 1
ATOM 3422 O O . PRO A 1 431 ? -21.288 85.335 26.048 1.00 30.46 429 PRO B O 1
ATOM 3426 N N . GLN A 1 432 ? -21.756 87.143 27.331 1.00 30.61 430 GLN B N 1
ATOM 3427 C CA . GLN A 1 432 ? -20.675 87.900 26.667 1.00 31.97 430 GLN B CA 1
ATOM 3428 C C . GLN A 1 432 ? -19.301 87.286 26.884 1.00 31.81 430 GLN B C 1
ATOM 3429 O O . GLN A 1 432 ? -18.451 87.363 25.997 1.00 31.94 430 GLN B O 1
ATOM 3435 N N . ASP A 1 433 ? -19.081 86.680 28.049 1.00 32.21 431 ASP B N 1
ATOM 3436 C CA . ASP A 1 433 ? -17.815 85.976 28.301 1.00 32.36 431 ASP B CA 1
ATOM 3437 C C . ASP A 1 433 ? -17.608 84.833 27.280 1.00 31.56 431 ASP B C 1
ATOM 3438 O O . ASP A 1 433 ? -16.485 84.573 26.869 1.00 30.61 431 ASP B O 1
ATOM 3443 N N . VAL A 1 434 ? -18.695 84.149 26.922 1.00 30.24 432 VAL B N 1
ATOM 3444 C CA . VAL A 1 434 ? -18.670 83.050 25.942 1.00 29.56 432 VAL B CA 1
ATOM 3445 C C . VAL A 1 434 ? -18.432 83.631 24.539 1.00 29.22 432 VAL B C 1
ATOM 3446 O O . VAL A 1 434 ? -17.600 83.134 23.797 1.00 28.95 432 VAL B O 1
ATOM 3450 N N . VAL A 1 435 ? -19.121 84.720 24.206 1.00 28.93 433 VAL B N 1
ATOM 3451 C CA . VAL A 1 435 ? -18.848 85.430 22.958 1.00 28.85 433 VAL B CA 1
ATOM 3452 C C . VAL A 1 435 ? -17.361 85.816 22.853 1.00 29.99 433 VAL B C 1
ATOM 3453 O O . VAL A 1 435 ? -16.715 85.582 21.809 1.00 29.49 433 VAL B O 1
ATOM 3457 N N . ASP A 1 436 ? -16.829 86.365 23.944 1.00 30.07 434 ASP B N 1
ATOM 3458 C CA . ASP A 1 436 ? -15.443 86.818 24.017 1.00 30.85 434 ASP B CA 1
ATOM 3459 C C . ASP A 1 436 ? -14.476 85.653 23.816 1.00 30.59 434 ASP B C 1
ATOM 3460 O O . ASP A 1 436 ? -13.445 85.810 23.150 1.00 29.89 434 ASP B O 1
ATOM 3465 N N . GLN A 1 437 ? -14.805 84.490 24.382 1.00 29.87 435 GLN B N 1
ATOM 3466 C CA . GLN A 1 437 ? -13.945 83.322 24.183 1.00 30.81 435 GLN B CA 1
ATOM 3467 C C . GLN A 1 437 ? -13.989 82.764 22.765 1.00 29.44 435 GLN B C 1
ATOM 3468 O O . GLN A 1 437 ? -12.968 82.334 22.245 1.00 29.83 435 GLN B O 1
ATOM 3474 N N . LEU A 1 438 ? -15.156 82.801 22.134 1.00 28.83 436 LEU B N 1
ATOM 3475 C CA . LEU A 1 438 ? -15.271 82.402 20.746 1.00 28.22 436 LEU B CA 1
ATOM 3476 C C . LEU A 1 438 ? -14.460 83.315 19.843 1.00 28.28 436 LEU B C 1
ATOM 3477 O O . LEU A 1 438 ? -13.830 82.863 18.850 1.00 27.16 436 LEU B O 1
ATOM 3482 N N . LEU A 1 439 ? -14.447 84.599 20.187 1.00 27.71 437 LEU B N 1
ATOM 3483 C CA . LEU A 1 439 ? -13.762 85.585 19.353 1.00 28.17 437 LEU B CA 1
ATOM 3484 C C . LEU A 1 439 ? -12.270 85.503 19.557 1.00 27.93 437 LEU B C 1
ATOM 3485 O O . LEU A 1 439 ? -11.514 85.995 18.735 1.00 27.79 437 LEU B O 1
ATOM 3490 N N . GLU A 1 440 ? -11.835 84.870 20.642 1.00 28.46 438 GLU B N 1
ATOM 3491 C CA . GLU A 1 440 ? -10.384 84.668 20.844 1.00 29.94 438 GLU B CA 1
ATOM 3492 C C . GLU A 1 440 ? -9.856 83.344 20.235 1.00 28.85 438 GLU B C 1
ATOM 3493 O O . GLU A 1 440 ? -8.653 83.111 20.177 1.00 29.23 438 GLU B O 1
ATOM 3499 N N . LEU A 1 441 ? -10.764 82.483 19.797 1.00 27.42 439 LEU B N 1
ATOM 3500 C CA . LEU A 1 441 ? -10.395 81.217 19.164 1.00 26.65 439 LEU B CA 1
ATOM 3501 C C . LEU A 1 441 ? -9.769 81.455 17.799 1.00 25.60 439 LEU B C 1
ATOM 3502 O O . LEU A 1 441 ? -10.220 82.310 17.017 1.00 24.65 439 LEU B O 1
ATOM 3507 N N . THR A 1 442 ? -8.733 80.682 17.510 1.00 24.06 440 THR B N 1
ATOM 3508 C CA . THR A 1 442 ? -8.144 80.662 16.184 1.00 23.07 440 THR B CA 1
ATOM 3509 C C . THR A 1 442 ? -7.886 79.179 15.868 1.00 22.42 440 THR B C 1
ATOM 3510 O O . THR A 1 442 ? -7.868 78.334 16.778 1.00 20.84 440 THR B O 1
ATOM 3514 N N . PRO A 1 443 ? -7.696 78.860 14.588 1.00 21.95 441 PRO B N 1
ATOM 3515 C CA . PRO A 1 443 ? -7.392 77.475 14.264 1.00 22.11 441 PRO B CA 1
ATOM 3516 C C . PRO A 1 443 ? -6.137 76.978 14.987 1.00 21.16 441 PRO B C 1
ATOM 3517 O O . PRO A 1 443 ? -6.120 75.828 15.389 1.00 22.12 441 PRO B O 1
ATOM 3521 N N . ALA A 1 444 ? -5.137 77.832 15.206 1.00 21.01 442 ALA B N 1
ATOM 3522 C CA . ALA A 1 444 ? -3.945 77.426 15.964 1.00 21.16 442 ALA B CA 1
ATOM 3523 C C . ALA A 1 444 ? -4.208 77.171 17.429 1.00 22.19 442 ALA B C 1
ATOM 3524 O O . ALA A 1 444 ? -3.419 76.470 18.062 1.00 21.81 442 ALA B O 1
ATOM 3526 N N . THR A 1 445 ? -5.297 77.728 17.986 1.00 21.31 443 THR B N 1
ATOM 3527 C CA . THR A 1 445 ? -5.570 77.536 19.431 1.00 22.74 443 THR B CA 1
ATOM 3528 C C . THR A 1 445 ? -6.678 76.505 19.664 1.00 22.86 443 THR B C 1
ATOM 3529 O O . THR A 1 445 ? -6.990 76.159 20.820 1.00 24.12 443 THR B O 1
ATOM 3533 N N . TYR A 1 446 ? -7.260 76.011 18.576 1.00 21.42 444 TYR B N 1
ATOM 3534 C CA . TYR A 1 446 ? -8.292 75.033 18.691 1.00 20.21 444 TYR B CA 1
ATOM 3535 C C . TYR A 1 446 ? -7.662 73.642 18.574 1.00 20.09 444 TYR B C 1
ATOM 3536 O O . TYR A 1 446 ? -7.878 72.919 17.593 1.00 19.85 444 TYR B O 1
ATOM 3545 N N . THR A 1 447 ? -6.903 73.246 19.583 1.00 20.52 445 THR B N 1
ATOM 3546 C CA . THR A 1 447 ? -6.180 71.975 19.489 1.00 20.68 445 THR B CA 1
ATOM 3547 C C . THR A 1 447 ? -6.588 70.911 20.513 1.00 20.35 445 THR B C 1
ATOM 3548 O O . THR A 1 447 ? -5.914 69.913 20.625 1.00 20.77 445 THR B O 1
ATOM 3552 N N . GLY A 1 448 ? -7.705 71.104 21.220 1.00 20.50 446 GLY B N 1
ATOM 3553 C CA . GLY A 1 448 ? -8.131 70.231 22.330 1.00 19.75 446 GLY B CA 1
ATOM 3554 C C . GLY A 1 448 ? -7.014 69.881 23.307 1.00 20.01 446 GLY B C 1
ATOM 3555 O O . GLY A 1 448 ? -6.245 70.739 23.730 1.00 20.43 446 GLY B O 1
ATOM 3556 N N . TYR A 1 449 ? -6.878 68.608 23.611 1.00 19.92 447 TYR B N 1
ATOM 3557 C CA . TYR A 1 449 ? -5.849 68.163 24.543 1.00 20.71 447 TYR B CA 1
ATOM 3558 C C . TYR A 1 449 ? -4.664 67.534 23.841 1.00 20.12 447 TYR B C 1
ATOM 3559 O O . TYR A 1 449 ? -3.958 66.729 24.412 1.00 20.51 447 TYR B O 1
ATOM 3568 N N . ALA A 1 450 ? -4.423 67.948 22.597 1.00 18.89 448 ALA B N 1
ATOM 3569 C CA . ALA A 1 450 ? -3.261 67.466 21.851 1.00 17.76 448 ALA B CA 1
ATOM 3570 C C . ALA A 1 450 ? -1.928 67.636 22.621 1.00 18.01 448 ALA B C 1
ATOM 3571 O O . ALA A 1 450 ? -1.117 66.721 22.670 1.00 17.95 448 ALA B O 1
ATOM 3573 N N . ASP A 1 451 ? -1.684 68.824 23.172 1.00 18.12 449 ASP B N 1
ATOM 3574 C CA . ASP A 1 451 ? -0.442 69.098 23.880 1.00 19.09 449 ASP B CA 1
ATOM 3575 C C . ASP A 1 451 ? -0.361 68.178 25.121 1.00 18.59 449 ASP B C 1
ATOM 3576 O O . ASP A 1 451 ? 0.637 67.476 25.346 1.00 17.54 449 ASP B O 1
ATOM 3581 N N . TYR A 1 452 ? -1.420 68.185 25.922 1.00 18.36 450 TYR B N 1
ATOM 3582 C CA . TYR A 1 452 ? -1.522 67.290 27.070 1.00 18.71 450 TYR B CA 1
ATOM 3583 C C . TYR A 1 452 ? -1.220 65.816 26.701 1.00 18.37 450 TYR B C 1
ATOM 3584 O O . TYR A 1 452 ? -0.392 65.171 27.334 1.00 15.98 450 TYR B O 1
ATOM 3593 N N . LEU A 1 453 ? -1.896 65.293 25.671 1.00 17.55 451 LEU B N 1
ATOM 3594 C CA . LEU A 1 453 ? -1.747 63.875 25.299 1.00 17.66 451 LEU B CA 1
ATOM 3595 C C . LEU A 1 453 ? -0.335 63.592 24.785 1.00 18.84 451 LEU B C 1
ATOM 3596 O O . LEU A 1 453 ? 0.233 62.533 25.068 1.00 19.49 451 LEU B O 1
ATOM 3601 N N . ALA A 1 454 ? 0.214 64.523 24.018 1.00 18.16 452 ALA B N 1
ATOM 3602 C CA . ALA A 1 454 ? 1.565 64.343 23.471 1.00 19.61 452 ALA B CA 1
ATOM 3603 C C . ALA A 1 454 ? 2.591 64.260 24.601 1.00 20.45 452 ALA B C 1
ATOM 3604 O O . ALA A 1 454 ? 3.389 63.343 24.619 1.00 20.37 452 ALA B O 1
ATOM 3606 N N . LYS A 1 455 ? 2.536 65.193 25.571 1.00 20.38 453 LYS B N 1
ATOM 3607 C CA . LYS A 1 455 ? 3.491 65.211 26.709 1.00 22.53 453 LYS B CA 1
ATOM 3608 C C . LYS A 1 455 ? 3.324 64.027 27.613 1.00 21.27 453 LYS B C 1
ATOM 3609 O O . LYS A 1 455 ? 4.265 63.609 28.235 1.00 22.67 453 LYS B O 1
ATOM 3615 N N . ASN A 1 456 ? 2.127 63.483 27.699 1.00 21.40 454 ASN B N 1
ATOM 3616 C CA . ASN A 1 456 ? 1.871 62.403 28.620 1.00 21.27 454 ASN B CA 1
ATOM 3617 C C . ASN A 1 456 ? 1.853 61.011 28.031 1.00 21.24 454 ASN B C 1
ATOM 3618 O O . ASN A 1 456 ? 1.437 60.057 28.707 1.00 21.05 454 ASN B O 1
ATOM 3623 N N . VAL A 1 457 ? 2.326 60.874 26.789 1.00 20.77 455 VAL B N 1
ATOM 3624 C CA . VAL A 1 457 ? 2.177 59.592 26.103 1.00 21.02 455 VAL B CA 1
ATOM 3625 C C . VAL A 1 457 ? 2.864 58.391 26.766 1.00 21.96 455 VAL B C 1
ATOM 3626 O O . VAL A 1 457 ? 2.282 57.309 26.800 1.00 22.25 455 VAL B O 1
ATOM 3630 N N . GLU A 1 458 ? 4.090 58.538 27.280 1.00 24.38 456 GLU B N 1
ATOM 3631 C CA . GLU A 1 458 ? 4.722 57.352 27.895 1.00 27.55 456 GLU B CA 1
ATOM 3632 C C . GLU A 1 458 ? 3.851 56.897 29.058 1.00 29.95 456 GLU B C 1
ATOM 3633 O O . GLU A 1 458 ? 3.555 55.699 29.216 1.00 29.86 456 GLU B O 1
ATOM 3639 N N . ARG A 1 459 ? 3.408 57.909 29.804 1.00 31.63 457 ARG B N 1
ATOM 3640 C CA . ARG A 1 459 ? 2.625 57.787 31.021 1.00 34.97 457 ARG B CA 1
ATOM 3641 C C . ARG A 1 459 ? 1.206 57.280 30.755 1.00 36.08 457 ARG B C 1
ATOM 3642 O O . ARG A 1 459 ? 0.634 56.679 31.661 1.00 38.86 457 ARG B O 1
ATOM 3650 N N . LEU A 1 460 ? 0.651 57.501 29.542 1.00 35.51 458 LEU B N 1
ATOM 3651 C CA . LEU A 1 460 ? -0.761 57.144 29.173 1.00 34.61 458 LEU B CA 1
ATOM 3652 C C . LEU A 1 460 ? -1.011 56.080 28.057 1.00 36.35 458 LEU B C 1
ATOM 3653 O O . LEU A 1 460 ? -2.153 55.659 27.845 1.00 35.39 458 LEU B O 1
ATOM 3658 N N . SER A 1 461 ? 0.031 55.685 27.321 1.00 37.44 459 SER B N 1
ATOM 3659 C CA . SER A 1 461 ? -0.149 54.775 26.171 1.00 39.71 459 SER B CA 1
ATOM 3660 C C . SER A 1 461 ? -0.637 53.367 26.592 1.00 41.33 459 SER B C 1
ATOM 3661 O O . SER A 1 461 ? -1.231 52.654 25.789 1.00 41.18 459 SER B O 1
ATOM 3664 N N . GLY A 1 462 ? -0.416 52.986 27.852 1.00 42.85 460 GLY B N 1
ATOM 3665 C CA . GLY A 1 462 ? -0.929 51.700 28.343 1.00 45.62 460 GLY B CA 1
ATOM 3666 C C . GLY A 1 462 ? -0.026 50.555 27.913 1.00 47.21 460 GLY B C 1
ATOM 3667 O O . GLY A 1 462 ? 1.149 50.778 27.613 1.00 48.01 460 GLY B O 1
ATOM 3668 N N . GLU A 1 463 ? -0.562 49.337 27.850 1.00 47.95 461 GLU B N 1
ATOM 3669 C CA . GLU A 1 463 ? 0.302 48.159 27.651 1.00 49.60 461 GLU B CA 1
ATOM 3670 C C . GLU A 1 463 ? 0.581 47.831 26.177 1.00 48.97 461 GLU B C 1
ATOM 3671 O O . GLU A 1 463 ? -0.340 47.865 25.355 1.00 48.79 461 GLU B O 1
ATOM 3677 N N . GLU B 1 3 ? -33.559 31.854 -3.721 1.00 44.39 1 GLU C N 1
ATOM 3678 C CA . GLU B 1 3 ? -33.104 33.136 -4.393 1.00 44.33 1 GLU C CA 1
ATOM 3679 C C . GLU B 1 3 ? -32.156 34.029 -3.554 1.00 42.47 1 GLU C C 1
ATOM 3680 O O . GLU B 1 3 ? -31.661 35.081 -4.010 1.00 42.36 1 GLU C O 1
ATOM 3686 N N . HIS B 1 4 ? -31.904 33.596 -2.325 1.00 39.70 2 HIS C N 1
ATOM 3687 C CA . HIS B 1 4 ? -30.601 33.801 -1.768 1.00 37.97 2 HIS C CA 1
ATOM 3688 C C . HIS B 1 4 ? -29.611 33.104 -2.755 1.00 35.82 2 HIS C C 1
ATOM 3689 O O . HIS B 1 4 ? -28.445 33.464 -2.847 1.00 34.95 2 HIS C O 1
ATOM 3696 N N . LEU B 1 5 ? -30.119 32.148 -3.538 1.00 33.94 3 LEU C N 1
ATOM 3697 C CA . LEU B 1 5 ? -29.338 31.536 -4.645 1.00 32.73 3 LEU C CA 1
ATOM 3698 C C . LEU B 1 5 ? -28.925 32.480 -5.786 1.00 29.71 3 LEU C C 1
ATOM 3699 O O . LEU B 1 5 ? -28.058 32.138 -6.565 1.00 28.80 3 LEU C O 1
ATOM 3704 N N . LYS B 1 6 ? -29.542 33.652 -5.883 1.00 28.12 4 LYS C N 1
ATOM 3705 C CA . LYS B 1 6 ? -29.103 34.684 -6.830 1.00 27.20 4 LYS C CA 1
ATOM 3706 C C . LYS B 1 6 ? -28.020 35.606 -6.227 1.00 25.83 4 LYS C C 1
ATOM 3707 O O . LYS B 1 6 ? -27.517 36.520 -6.895 1.00 24.90 4 LYS C O 1
ATOM 3713 N N . ASN B 1 7 ? -27.668 35.364 -4.967 1.00 23.90 5 ASN C N 1
ATOM 3714 C CA . ASN B 1 7 ? -26.568 36.110 -4.341 1.00 23.52 5 ASN C CA 1
ATOM 3715 C C . ASN B 1 7 ? -25.237 35.734 -4.996 1.00 22.37 5 ASN C C 1
ATOM 3716 O O . ASN B 1 7 ? -25.021 34.572 -5.349 1.00 22.73 5 ASN C O 1
ATOM 3721 N N . ILE B 1 8 ? -24.362 36.716 -5.160 1.00 21.70 6 ILE C N 1
ATOM 3722 C CA . ILE B 1 8 ? -23.025 36.519 -5.782 1.00 21.06 6 ILE C CA 1
ATOM 3723 C C . ILE B 1 8 ? -22.040 35.875 -4.784 1.00 20.16 6 ILE C C 1
ATOM 3724 O O . ILE B 1 8 ? -21.264 34.998 -5.143 1.00 19.69 6 ILE C O 1
ATOM 3729 N N . SER B 1 9 ? -22.026 36.351 -3.540 1.00 20.12 7 SER C N 1
ATOM 3730 C CA . SER B 1 9 ? -21.131 35.766 -2.525 1.00 18.70 7 SER C CA 1
ATOM 3731 C C . SER B 1 9 ? -21.570 34.373 -2.080 1.00 19.61 7 SER C C 1
ATOM 3732 O O . SER B 1 9 ? -22.726 34.205 -1.679 1.00 20.70 7 SER C O 1
ATOM 3735 N N . PRO B 1 10 ? -20.652 33.376 -2.086 1.00 19.92 8 PRO C N 1
ATOM 3736 C CA . PRO B 1 10 ? -21.082 32.068 -1.608 1.00 20.70 8 PRO C CA 1
ATOM 3737 C C . PRO B 1 10 ? -21.478 32.078 -0.119 1.00 20.86 8 PRO C C 1
ATOM 3738 O O . PRO B 1 10 ? -22.196 31.209 0.315 1.00 21.84 8 PRO C O 1
ATOM 3742 N N . ILE B 1 11 ? -21.016 33.076 0.613 1.00 21.43 9 ILE C N 1
ATOM 3743 C CA . ILE B 1 11 ? -21.408 33.372 1.996 1.00 22.19 9 ILE C CA 1
ATOM 3744 C C . ILE B 1 11 ? -22.922 33.561 2.192 1.00 21.84 9 ILE C C 1
ATOM 3745 O O . ILE B 1 11 ? -23.508 33.049 3.155 1.00 22.58 9 ILE C O 1
ATOM 3750 N N . ASP B 1 12 ? -23.511 34.355 1.328 1.00 21.29 10 ASP C N 1
ATOM 3751 C CA . ASP B 1 12 ? -24.941 34.638 1.358 1.00 22.35 10 ASP C CA 1
ATOM 3752 C C . ASP B 1 12 ? -25.713 33.756 0.363 1.00 22.18 10 ASP C C 1
ATOM 3753 O O . ASP B 1 12 ? -26.950 33.760 0.348 1.00 22.33 10 ASP C O 1
ATOM 3758 N N . GLY B 1 13 ? -24.971 32.968 -0.419 1.00 21.90 11 GLY C N 1
ATOM 3759 C CA . GLY B 1 13 ? -25.530 32.038 -1.388 1.00 21.40 11 GLY C CA 1
ATOM 3760 C C . GLY B 1 13 ? -25.442 30.617 -0.873 1.00 21.45 11 GLY C C 1
ATOM 3761 O O . GLY B 1 13 ? -26.080 30.277 0.114 1.00 21.99 11 GLY C O 1
ATOM 3762 N N . ARG B 1 14 ? -24.636 29.790 -1.530 1.00 22.22 12 ARG C N 1
ATOM 3763 C CA . ARG B 1 14 ? -24.522 28.346 -1.230 1.00 23.10 12 ARG C CA 1
ATOM 3764 C C . ARG B 1 14 ? -24.344 28.020 0.251 1.00 23.68 12 ARG C C 1
ATOM 3765 O O . ARG B 1 14 ? -24.951 27.062 0.747 1.00 24.15 12 ARG C O 1
ATOM 3773 N N . TYR B 1 15 ? -23.540 28.811 0.960 1.00 23.32 13 TYR C N 1
ATOM 3774 C CA . TYR B 1 15 ? -23.223 28.507 2.372 1.00 23.70 13 TYR C CA 1
ATOM 3775 C C . TYR B 1 15 ? -23.995 29.296 3.451 1.00 23.98 13 TYR C C 1
ATOM 3776 O O . TYR B 1 15 ? -23.615 29.293 4.633 1.00 24.37 13 TYR C O 1
ATOM 3785 N N . LYS B 1 16 ? -25.070 29.969 3.064 1.00 24.66 14 LYS C N 1
ATOM 3786 C CA . LYS B 1 16 ? -25.810 30.815 4.009 1.00 25.74 14 LYS C CA 1
ATOM 3787 C C . LYS B 1 16 ? -26.316 30.053 5.223 1.00 25.26 14 LYS C C 1
ATOM 3788 O O . LYS B 1 16 ? -26.337 30.611 6.318 1.00 23.72 14 LYS C O 1
ATOM 3794 N N . LYS B 1 17 ? -26.701 28.781 5.045 1.00 26.16 15 LYS C N 1
ATOM 3795 C CA . LYS B 1 17 ? -27.157 27.974 6.182 1.00 27.49 15 LYS C CA 1
ATOM 3796 C C . LYS B 1 17 ? -26.053 27.763 7.217 1.00 28.68 15 LYS C C 1
ATOM 3797 O O . LYS B 1 17 ? -26.308 27.815 8.442 1.00 30.78 15 LYS C O 1
ATOM 3799 N N . ALA B 1 18 ? -24.823 27.562 6.736 1.00 28.18 16 ALA C N 1
ATOM 3800 C CA . ALA B 1 18 ? -23.659 27.391 7.599 1.00 27.60 16 ALA C CA 1
ATOM 3801 C C . ALA B 1 18 ? -23.221 28.645 8.363 1.00 26.82 16 ALA C C 1
ATOM 3802 O O . ALA B 1 18 ? -22.528 28.536 9.334 1.00 26.74 16 ALA C O 1
ATOM 3804 N N . CYS B 1 19 ? -23.564 29.830 7.904 1.00 26.39 17 CYS C N 1
ATOM 3805 C CA . CYS B 1 19 ? -22.967 31.020 8.508 1.00 26.28 17 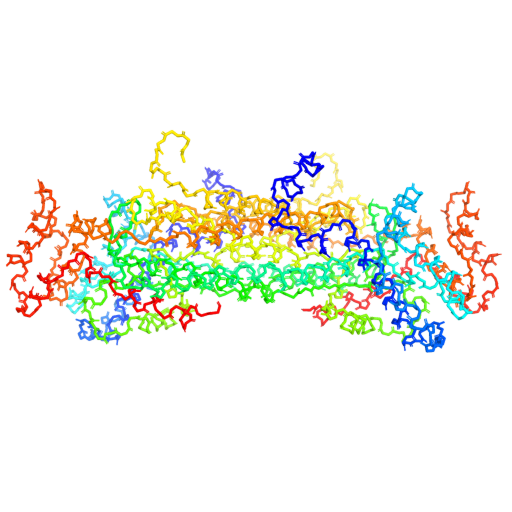CYS C CA 1
ATOM 3806 C C . CYS B 1 19 ? -23.923 32.142 8.831 1.00 25.55 17 CYS C C 1
ATOM 3807 O O . CYS B 1 19 ? -23.492 33.194 9.278 1.00 24.54 17 CYS C O 1
ATOM 3810 N N . GLY B 1 20 ? -25.212 31.889 8.640 1.00 24.70 18 GLY C N 1
ATOM 3811 C CA . GLY B 1 20 ? -26.256 32.859 8.868 1.00 25.27 18 GLY C CA 1
ATOM 3812 C C . GLY B 1 20 ? -26.287 33.497 10.228 1.00 25.88 18 GLY C C 1
ATOM 3813 O O . GLY B 1 20 ? -26.604 34.673 10.308 1.00 26.69 18 GLY C O 1
ATOM 3814 N N . GLU B 1 21 ? -25.952 32.757 11.290 1.00 25.67 19 GLU C N 1
ATOM 3815 C CA . GLU B 1 21 ? -25.854 33.348 12.646 1.00 25.62 19 GLU C CA 1
ATOM 3816 C C . GLU B 1 21 ? -24.938 34.593 12.759 1.00 25.07 19 GLU C C 1
ATOM 3817 O O . GLU B 1 21 ? -25.086 35.395 13.673 1.00 24.29 19 GLU C O 1
ATOM 3823 N N . LEU B 1 22 ? -24.006 34.748 11.809 1.00 24.61 20 LEU C N 1
ATOM 3824 C CA . LEU B 1 22 ? -23.162 35.933 11.708 1.00 23.98 20 LEU C CA 1
ATOM 3825 C C . LEU B 1 22 ? -23.892 37.227 11.328 1.00 23.96 20 LEU C C 1
ATOM 3826 O O . LEU B 1 22 ? -23.432 38.310 11.640 1.00 23.42 20 LEU C O 1
ATOM 3831 N N . SER B 1 23 ? -25.009 37.148 10.627 1.00 24.38 21 SER C N 1
ATOM 3832 C CA . SER B 1 23 ? -25.629 38.403 10.208 1.00 25.81 21 SER C CA 1
ATOM 3833 C C . SER B 1 23 ? -26.094 39.285 11.378 1.00 25.02 21 SER C C 1
ATOM 3834 O O . SER B 1 23 ? -26.201 40.490 11.216 1.00 26.06 21 SER C O 1
ATOM 3837 N N . ALA B 1 24 ? -26.305 38.707 12.565 1.00 25.31 22 ALA C N 1
ATOM 3838 C CA . ALA B 1 24 ? -26.620 39.522 13.752 1.00 25.29 22 ALA C CA 1
ATOM 3839 C C . ALA B 1 24 ? -25.451 40.401 14.211 1.00 24.72 22 ALA C C 1
ATOM 3840 O O . ALA B 1 24 ? -25.659 41.337 14.990 1.00 24.12 22 ALA C O 1
ATOM 3842 N N . PHE B 1 25 ? -24.223 40.050 13.786 1.00 23.57 23 PHE C N 1
ATOM 3843 C CA . PHE B 1 25 ? -23.013 40.773 14.186 1.00 23.21 23 PHE C CA 1
ATOM 3844 C C . PHE B 1 25 ? -22.508 41.649 13.029 1.00 23.45 23 PHE C C 1
ATOM 3845 O O . PHE B 1 25 ? -22.010 42.747 13.242 1.00 21.92 23 PHE C O 1
ATOM 3853 N N . PHE B 1 26 ? -22.655 41.136 11.816 1.00 23.50 24 PHE C N 1
ATOM 3854 C CA . PHE B 1 26 ? -22.064 41.746 10.646 1.00 24.90 24 PHE C CA 1
ATOM 3855 C C . PHE B 1 26 ? -23.031 41.668 9.469 1.00 25.79 24 PHE C C 1
ATOM 3856 O O . PHE B 1 26 ? -23.255 40.621 8.852 1.00 27.84 24 PHE C O 1
ATOM 3864 N N . SER B 1 27 ? -23.646 42.783 9.199 1.00 25.87 25 SER C N 1
ATOM 3865 C CA . SER B 1 27 ? -24.463 42.967 8.035 1.00 26.00 25 SER C CA 1
ATOM 3866 C C . SER B 1 27 ? -24.708 44.431 8.164 1.00 25.90 25 SER C C 1
ATOM 3867 O O . SER B 1 27 ? -24.520 45.005 9.243 1.00 25.06 25 SER C O 1
ATOM 3870 N N . GLU B 1 28 ? -25.125 45.052 7.076 1.00 27.20 26 GLU C N 1
ATOM 3871 C CA . GLU B 1 28 ? -25.475 46.443 7.164 1.00 28.12 26 GLU C CA 1
ATOM 3872 C C . GLU B 1 28 ? -26.598 46.656 8.205 1.00 27.82 26 GLU C C 1
ATOM 3873 O O . GLU B 1 28 ? -26.589 47.649 8.932 1.00 27.96 26 GLU C O 1
ATOM 3879 N N . HIS B 1 29 ? -27.513 45.692 8.322 1.00 27.17 27 HIS C N 1
ATOM 3880 C CA . HIS B 1 29 ? -28.590 45.750 9.326 1.00 26.05 27 HIS C CA 1
ATOM 3881 C C . HIS B 1 29 ? -28.002 45.831 10.736 1.00 26.12 27 HIS C C 1
ATOM 3882 O O . HIS B 1 29 ? -28.390 46.681 11.534 1.00 25.68 27 HIS C O 1
ATOM 3889 N N . ALA B 1 30 ? -27.063 44.931 11.051 1.00 25.04 28 ALA C N 1
ATOM 3890 C CA . ALA B 1 30 ? -26.460 44.894 12.374 1.00 24.03 28 ALA C CA 1
ATOM 3891 C C . ALA B 1 30 ? -25.641 46.162 12.602 1.00 24.52 28 ALA C C 1
ATOM 3892 O O . ALA B 1 30 ? -25.644 46.694 13.706 1.00 24.95 28 ALA C O 1
ATOM 3894 N N . LEU B 1 31 ? -24.957 46.658 11.573 1.00 24.45 29 LEU C N 1
ATOM 3895 C CA . LEU B 1 31 ? -24.161 47.888 11.709 1.00 24.84 29 LEU C CA 1
ATOM 3896 C C . LEU B 1 31 ? -25.080 49.082 12.081 1.00 25.15 29 LEU C C 1
ATOM 3897 O O . LEU B 1 31 ? -24.770 49.848 13.002 1.00 25.53 29 LEU C O 1
ATOM 3902 N N . ILE B 1 32 ? -26.196 49.237 11.365 1.00 24.96 30 ILE C N 1
ATOM 3903 C CA . ILE B 1 32 ? -27.177 50.293 11.672 1.00 24.94 30 ILE C CA 1
ATOM 3904 C C . ILE B 1 32 ? -27.724 50.160 13.106 1.00 24.25 30 ILE C C 1
ATOM 3905 O O . ILE B 1 32 ? -27.714 51.113 13.868 1.00 23.55 30 ILE C O 1
ATOM 3910 N N . LYS B 1 33 ? -28.203 48.969 13.441 1.00 24.34 31 LYS C N 1
ATOM 3911 C CA . LYS B 1 33 ? -28.655 48.625 14.779 1.00 24.61 31 LYS C CA 1
ATOM 3912 C C . LYS B 1 33 ? -27.670 49.038 15.875 1.00 24.79 31 LYS C C 1
ATOM 3913 O O . LYS B 1 33 ? -28.045 49.685 16.850 1.00 25.25 31 LYS C O 1
ATOM 3919 N N . HIS B 1 34 ? -26.418 48.614 15.755 1.00 23.45 32 HIS C N 1
ATOM 3920 C CA . HIS B 1 34 ? -25.403 48.958 16.763 1.00 24.00 32 HIS C CA 1
ATOM 3921 C C . HIS B 1 34 ? -24.994 50.409 16.801 1.00 23.82 32 HIS C C 1
ATOM 3922 O O . HIS B 1 34 ? -24.759 50.967 17.868 1.00 24.02 32 HIS C O 1
ATOM 3929 N N . ARG B 1 35 ? -25.025 51.061 15.653 1.00 22.90 33 ARG C N 1
ATOM 3930 C CA . ARG B 1 35 ? -24.848 52.504 15.655 1.00 22.39 33 ARG C CA 1
ATOM 3931 C C . ARG B 1 35 ? -25.972 53.202 16.454 1.00 22.75 33 ARG C C 1
ATOM 3932 O O . ARG B 1 35 ? -25.705 54.104 17.215 1.00 22.78 33 ARG C O 1
ATOM 3940 N N . ILE B 1 36 ? -27.230 52.791 16.259 1.00 22.64 34 ILE C N 1
ATOM 3941 C CA . ILE B 1 36 ? -28.343 53.381 17.013 1.00 22.27 34 ILE C CA 1
ATOM 3942 C C . ILE B 1 36 ? -28.100 53.197 18.517 1.00 22.51 34 ILE C C 1
ATOM 3943 O O . ILE B 1 36 ? -28.246 54.149 19.307 1.00 21.33 34 ILE C O 1
ATOM 3948 N N . ILE B 1 37 ? -27.723 51.975 18.901 1.00 22.21 35 ILE C N 1
ATOM 3949 C CA . ILE B 1 37 ? -27.423 51.669 20.316 1.00 22.10 35 ILE C CA 1
ATOM 3950 C C . ILE B 1 37 ? -26.313 52.533 20.884 1.00 22.23 35 ILE C C 1
ATOM 3951 O O . ILE B 1 37 ? -26.459 53.060 22.003 1.00 23.11 35 ILE C O 1
ATOM 3956 N N . VAL B 1 38 ? -25.219 52.702 20.126 1.00 21.60 36 VAL C N 1
ATOM 3957 C CA . VAL B 1 38 ? -24.098 53.533 20.581 1.00 20.88 36 VAL C CA 1
ATOM 3958 C C . VAL B 1 38 ? -24.578 54.978 20.773 1.00 20.96 36 VAL C C 1
ATOM 3959 O O . VAL B 1 38 ? -24.242 55.607 21.793 1.00 21.29 36 VAL C O 1
ATOM 3963 N N . GLU B 1 39 ? -25.313 55.509 19.794 1.00 20.18 37 GLU C N 1
ATOM 3964 C CA . GLU B 1 39 ? -25.909 56.878 19.943 1.00 20.92 37 GLU C CA 1
ATOM 3965 C C . GLU B 1 39 ? -26.814 57.018 21.165 1.00 19.98 37 GLU C C 1
ATOM 3966 O O . GLU B 1 39 ? -26.717 57.977 21.933 1.00 19.68 37 GLU C O 1
ATOM 3972 N N . VAL B 1 40 ? -27.696 56.059 21.348 1.00 20.72 38 VAL C N 1
ATOM 3973 C CA . VAL B 1 40 ? -28.577 56.105 22.524 1.00 21.70 38 VAL C CA 1
ATOM 3974 C C . VAL B 1 40 ? -27.782 56.038 23.837 1.00 20.49 38 VAL C C 1
ATOM 3975 O O . VAL B 1 40 ? -28.011 56.823 24.743 1.00 20.52 38 VAL C O 1
ATOM 3979 N N . ARG B 1 41 ? -26.842 55.100 23.926 1.00 20.87 39 ARG C N 1
ATOM 3980 C CA . ARG B 1 41 ? -25.989 54.986 25.118 1.00 20.90 39 ARG C CA 1
ATOM 3981 C C . ARG B 1 41 ? -25.157 56.246 25.433 1.00 21.02 39 ARG C C 1
ATOM 3982 O O . ARG B 1 41 ? -24.974 56.603 26.604 1.00 20.90 39 ARG C O 1
ATOM 3990 N N . TRP B 1 42 ? -24.688 56.944 24.407 1.00 20.21 40 TRP C N 1
ATOM 3991 C CA . TRP B 1 42 ? -24.004 58.226 24.617 1.00 20.46 40 TRP C CA 1
ATOM 3992 C C . TRP B 1 42 ? -24.902 59.286 25.285 1.00 20.87 40 TRP C C 1
ATOM 3993 O O . TRP B 1 42 ? -24.495 59.952 26.243 1.00 21.18 40 TRP C O 1
ATOM 4004 N N . LEU B 1 43 ? -26.124 59.424 24.788 1.00 22.12 41 LEU C N 1
ATOM 4005 C CA . LEU B 1 43 ? -27.077 60.370 25.355 1.00 23.01 41 LEU C CA 1
ATOM 4006 C C . LEU B 1 43 ? -27.464 59.934 26.779 1.00 22.85 41 LEU C C 1
ATOM 4007 O O . LEU B 1 43 ? -27.560 60.775 27.667 1.00 22.89 41 LEU C O 1
ATOM 4012 N N . LEU B 1 44 ? -27.637 58.637 27.001 1.00 22.52 42 LEU C N 1
ATOM 4013 C CA . LEU B 1 44 ? -27.871 58.128 28.354 1.00 22.78 42 LEU C CA 1
ATOM 4014 C C . LEU B 1 44 ? -26.742 58.481 29.317 1.00 23.71 42 LEU C C 1
ATOM 4015 O O . LEU B 1 44 ? -26.993 58.820 30.479 1.00 23.66 42 LEU C O 1
ATOM 4020 N N . PHE B 1 45 ? -25.493 58.418 28.829 1.00 22.68 43 PHE C N 1
ATOM 4021 C CA . PHE B 1 45 ? -24.320 58.757 29.629 1.00 22.99 43 PHE C CA 1
ATOM 4022 C C . PHE B 1 45 ? -24.262 60.262 29.897 1.00 22.88 43 PHE C C 1
ATOM 4023 O O . PHE B 1 45 ? -23.984 60.683 31.027 1.00 22.71 43 PHE C O 1
ATOM 4031 N N . LEU B 1 46 ? -24.543 61.077 28.890 1.00 22.63 44 LEU C N 1
ATOM 4032 C CA . LEU B 1 46 ? -24.631 62.535 29.104 1.00 22.85 44 LEU C CA 1
ATOM 4033 C C . LEU B 1 46 ? -25.720 62.891 30.147 1.00 24.33 44 LEU C C 1
ATOM 4034 O O . LEU B 1 46 ? -25.532 63.791 30.985 1.00 23.21 44 LEU C O 1
ATOM 4039 N N . ASN B 1 47 ? -26.837 62.156 30.100 1.00 24.66 45 ASN C N 1
ATOM 4040 C CA . ASN B 1 47 ? -27.889 62.302 31.099 1.00 26.32 45 ASN C CA 1
ATOM 4041 C C . ASN B 1 47 ? -27.423 61.898 32.514 1.00 26.93 45 ASN C C 1
ATOM 4042 O O . ASN B 1 47 ? -27.551 62.681 33.455 1.00 28.87 45 ASN C O 1
ATOM 4047 N N . GLU B 1 48 ? -26.813 60.716 32.634 1.00 27.68 46 GLU C N 1
ATOM 4048 C CA . GLU B 1 48 ? -26.177 60.215 33.871 1.00 28.24 46 GLU C CA 1
ATOM 4049 C C . GLU B 1 48 ? -25.212 61.199 34.468 1.00 27.97 46 GLU C C 1
ATOM 4050 O O . GLU B 1 48 ? -25.173 61.354 35.687 1.00 28.38 46 GLU C O 1
ATOM 4056 N N . GLU B 1 49 ? -24.392 61.823 33.628 1.00 26.43 47 GLU C N 1
ATOM 4057 C CA . GLU B 1 49 ? -23.316 62.644 34.082 1.00 26.07 47 GLU C CA 1
ATOM 4058 C C . GLU B 1 49 ? -23.717 64.102 34.291 1.00 25.56 47 GLU C C 1
ATOM 4059 O O . GLU B 1 49 ? -22.992 64.852 34.912 1.00 24.10 47 GLU C O 1
ATOM 4065 N N . GLU B 1 50 ? -24.856 64.489 33.735 1.00 25.82 48 GLU C N 1
ATOM 4066 C CA . GLU B 1 50 ? -25.338 65.869 33.800 1.00 26.83 48 GLU C CA 1
ATOM 4067 C C . GLU B 1 50 ? -24.325 66.905 33.375 1.00 26.91 48 GLU C C 1
ATOM 4068 O O . GLU B 1 50 ? -24.257 68.014 33.955 1.00 25.30 48 GLU C O 1
ATOM 4074 N N . LEU B 1 51 ? -23.568 66.571 32.320 1.00 25.51 49 LEU C N 1
ATOM 4075 C CA . LEU B 1 51 ? -22.521 67.481 31.830 1.00 24.99 49 LEU C CA 1
ATOM 4076 C C . LEU B 1 51 ? -23.138 68.750 31.186 1.00 25.29 49 LEU C C 1
ATOM 4077 O O . LEU B 1 51 ? -22.580 69.842 31.315 1.00 25.33 49 LEU C O 1
ATOM 4082 N N . PHE B 1 52 ? -24.289 68.602 30.515 1.00 25.35 5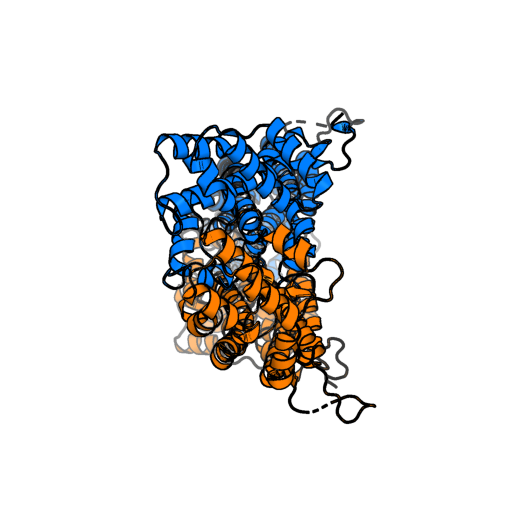0 PHE C N 1
ATOM 4083 C CA . PHE B 1 52 ? -24.846 69.662 29.686 1.00 25.99 50 PHE C CA 1
ATOM 4084 C C . PHE B 1 52 ? -26.308 70.012 29.996 1.00 27.55 50 PHE C C 1
ATOM 4085 O O . PHE B 1 52 ? -26.784 71.045 29.597 1.00 27.35 50 PHE C O 1
ATOM 4093 N N . PHE B 1 53 ? -26.994 69.152 30.730 1.00 29.79 51 PHE C N 1
ATOM 4094 C CA . PHE B 1 53 ? -28.391 69.372 31.075 1.00 31.35 51 PHE C CA 1
ATOM 4095 C C . PHE B 1 53 ? -28.688 68.641 32.399 1.00 33.70 51 PHE C C 1
ATOM 4096 O O . PHE B 1 53 ? -27.952 67.747 32.821 1.00 33.82 51 PHE C O 1
ATOM 4104 N N . GLU B 1 54 ? -29.742 69.061 33.089 1.00 35.81 52 GLU C N 1
ATOM 4105 C CA . GLU B 1 54 ? -30.170 68.347 34.282 1.00 38.33 52 GLU C CA 1
ATOM 4106 C C . GLU B 1 54 ? -30.900 67.064 33.839 1.00 37.88 52 GLU C C 1
ATOM 4107 O O . GLU B 1 54 ? -31.530 67.037 32.781 1.00 38.26 52 GLU C O 1
ATOM 4113 N N . LYS B 1 55 ? -30.774 66.011 34.635 1.00 38.79 53 LYS C N 1
ATOM 4114 C CA . LYS B 1 55 ? -31.345 64.688 34.344 1.00 39.77 53 LYS C CA 1
ATOM 4115 C C . LYS B 1 55 ? -32.795 64.694 33.909 1.00 39.74 53 LYS C C 1
ATOM 4116 O O . LYS B 1 55 ? -33.623 65.348 34.521 1.00 39.53 53 LYS C O 1
ATOM 4122 N N . VAL B 1 56 ? -33.109 63.955 32.848 1.00 40.22 54 VAL C N 1
ATOM 4123 C CA . VAL B 1 56 ? -34.495 63.809 32.438 1.00 40.55 54 VAL C CA 1
ATOM 4124 C C . VAL B 1 56 ? -35.264 62.947 33.452 1.00 41.86 54 VAL C C 1
ATOM 4125 O O . VAL B 1 56 ? -34.673 62.408 34.394 1.00 40.91 54 VAL C O 1
ATOM 4129 N N . THR B 1 57 ? -36.580 62.841 33.264 1.00 43.18 55 THR C N 1
ATOM 4130 C CA . THR B 1 57 ? -37.424 62.032 34.146 1.00 44.97 55 THR C CA 1
ATOM 4131 C C . THR B 1 57 ? -37.116 60.541 34.019 1.00 46.29 55 THR C C 1
ATOM 4132 O O . THR B 1 57 ? -36.729 60.065 32.938 1.00 45.97 55 THR C O 1
ATOM 4136 N N . ASP B 1 58 ? -37.295 59.812 35.128 1.00 47.79 56 ASP C N 1
ATOM 4137 C CA . ASP B 1 58 ? -37.072 58.356 35.171 1.00 49.06 56 ASP C CA 1
ATOM 4138 C C . ASP B 1 58 ? -37.737 57.603 34.024 1.00 48.89 56 ASP C C 1
ATOM 4139 O O . ASP B 1 58 ? -37.212 56.588 33.552 1.00 49.20 56 ASP C O 1
ATOM 4144 N N . HIS B 1 59 ? -38.888 58.105 33.592 1.00 48.59 57 HIS C N 1
ATOM 4145 C CA . HIS B 1 59 ? -39.641 57.477 32.532 1.00 48.35 57 HIS C CA 1
ATOM 4146 C C . HIS B 1 59 ? -39.070 57.847 31.174 1.00 47.54 57 HIS C C 1
ATOM 4147 O O . HIS B 1 59 ? -39.129 57.047 30.238 1.00 48.07 57 HIS C O 1
ATOM 4154 N N . SER B 1 60 ? -38.554 59.069 31.060 1.00 46.53 58 SER C N 1
ATOM 4155 C CA . SER B 1 60 ? -37.949 59.542 29.816 1.00 45.12 58 SER C CA 1
ATOM 4156 C C . SER B 1 60 ? -36.665 58.760 29.517 1.00 44.05 58 SER C C 1
ATOM 4157 O O . SER B 1 60 ? -36.326 58.527 28.354 1.00 43.48 58 SER C O 1
ATOM 4160 N N . VAL B 1 61 ? -35.988 58.352 30.585 1.00 43.08 59 VAL C N 1
ATOM 4161 C CA . VAL B 1 61 ? -34.839 57.462 30.501 1.00 43.28 59 VAL C CA 1
ATOM 4162 C C . VAL B 1 61 ? -35.237 56.117 29.896 1.00 43.87 59 VAL C C 1
ATOM 4163 O O . VAL B 1 61 ? -34.496 55.562 29.065 1.00 43.59 59 VAL C O 1
ATOM 4167 N N . GLU B 1 62 ? -36.404 55.592 30.279 1.00 44.05 60 GLU C N 1
ATOM 4168 C CA . GLU B 1 62 ? -36.817 54.298 29.733 1.00 44.48 60 GLU C CA 1
ATOM 4169 C C . GLU B 1 62 ? -37.287 54.439 28.287 1.00 43.70 60 GLU C C 1
ATOM 4170 O O . GLU B 1 62 ? -37.039 53.543 27.457 1.00 43.77 60 GLU C O 1
ATOM 4176 N N . VAL B 1 63 ? -37.900 55.577 27.968 1.00 42.32 61 VAL C N 1
ATOM 4177 C CA . VAL B 1 63 ? -38.271 55.866 26.575 1.00 41.40 61 VAL C CA 1
ATOM 4178 C C . VAL B 1 63 ? -37.013 56.029 25.689 1.00 40.66 61 VAL C C 1
ATOM 4179 O O . VAL B 1 63 ? -36.973 55.532 24.552 1.00 39.97 61 VAL C O 1
ATOM 4183 N N . LEU B 1 64 ? -36.011 56.735 26.214 1.00 39.66 62 LEU C N 1
ATOM 4184 C CA . LEU B 1 64 ? -34.688 56.817 25.576 1.00 38.69 62 LEU C CA 1
ATOM 4185 C C . LEU B 1 64 ? -34.086 55.416 25.381 1.00 38.96 62 LEU C C 1
ATOM 4186 O O . LEU B 1 64 ? -33.697 55.074 24.271 1.00 39.15 62 LEU C O 1
ATOM 4191 N N . ASN B 1 65 ? -34.011 54.618 26.448 1.00 39.43 63 ASN C N 1
ATOM 4192 C CA . ASN B 1 65 ? -33.621 53.198 26.338 1.00 40.27 63 ASN C CA 1
ATOM 4193 C C . ASN B 1 65 ? -34.297 52.368 25.235 1.00 40.05 63 ASN C C 1
ATOM 4194 O O . ASN B 1 65 ? -33.630 51.600 24.518 1.00 38.98 63 ASN C O 1
ATOM 4199 N N . GLN B 1 66 ? -35.606 52.547 25.084 1.00 39.39 64 GLN C N 1
ATOM 4200 C CA . GLN B 1 66 ? -36.402 51.691 24.220 1.00 39.98 64 GLN C CA 1
ATOM 4201 C C . GLN B 1 66 ? -36.116 51.897 22.755 1.00 38.78 64 GLN C C 1
ATOM 4202 O O . GLN B 1 66 ? -36.348 50.993 21.949 1.00 37.70 64 GLN C O 1
ATOM 4208 N N . ILE B 1 67 ? -35.617 53.091 22.417 1.00 38.02 65 ILE C N 1
ATOM 4209 C CA . ILE B 1 67 ? -35.085 53.372 21.085 1.00 37.57 65 ILE C CA 1
ATOM 4210 C C . ILE B 1 67 ? -33.969 52.381 20.735 1.00 37.59 65 ILE C C 1
ATOM 4211 O O . ILE B 1 67 ? -33.886 51.929 19.601 1.00 37.03 65 ILE C O 1
ATOM 4216 N N . ALA B 1 68 ? -33.143 52.030 21.718 1.00 37.70 66 ALA C N 1
ATOM 4217 C CA . ALA B 1 68 ? -31.997 51.139 21.480 1.00 38.78 66 ALA C CA 1
ATOM 4218 C C . ALA B 1 68 ? -32.324 49.672 21.729 1.00 39.88 66 ALA C C 1
ATOM 4219 O O . ALA B 1 68 ? -31.637 48.796 21.228 1.00 39.55 66 ALA C O 1
ATOM 4221 N N . THR B 1 69 ? -33.345 49.395 22.529 1.00 41.17 67 THR C N 1
ATOM 4222 C CA . THR B 1 69 ? -33.611 47.997 22.868 1.00 42.99 67 THR C CA 1
ATOM 4223 C C . THR B 1 69 ? -34.718 47.387 22.011 1.00 43.78 67 THR C C 1
ATOM 4224 O O . THR B 1 69 ? -34.932 46.185 22.054 1.00 44.39 67 THR C O 1
ATOM 4228 N N . ASN B 1 70 ? -35.415 48.213 21.235 1.00 44.83 68 ASN C N 1
ATOM 4229 C CA . ASN B 1 70 ? -36.392 47.715 20.284 1.00 46.24 68 ASN C CA 1
ATOM 4230 C C . ASN B 1 70 ? -36.154 48.249 18.865 1.00 45.99 68 ASN C C 1
ATOM 4231 O O . ASN B 1 70 ? -36.858 49.166 18.387 1.00 47.34 68 ASN C O 1
ATOM 4236 N N . ILE B 1 71 ? -35.162 47.676 18.181 1.00 44.43 69 ILE C N 1
ATOM 4237 C CA . ILE B 1 71 ? -34.839 48.135 16.837 1.00 42.63 69 ILE C CA 1
ATOM 4238 C C . ILE B 1 71 ? -35.428 47.138 15.839 1.00 42.32 69 ILE C C 1
ATOM 4239 O O . ILE B 1 71 ? -35.146 45.947 15.911 1.00 41.89 69 ILE C O 1
ATOM 4244 N N . THR B 1 72 ? -36.243 47.641 14.914 1.00 41.74 70 THR C N 1
ATOM 4245 C CA . THR B 1 72 ? -37.032 46.789 14.007 1.00 41.54 70 THR C CA 1
ATOM 4246 C C . THR B 1 72 ? -36.484 46.867 12.598 1.00 41.47 70 THR C C 1
ATOM 4247 O O . THR B 1 72 ? -35.625 47.715 12.312 1.00 41.33 70 THR C O 1
ATOM 4251 N N . ASP B 1 73 ? -36.993 46.010 11.704 1.00 41.46 71 ASP C N 1
ATOM 4252 C CA . ASP B 1 73 ? -36.617 46.090 10.293 1.00 41.52 71 ASP C CA 1
ATOM 4253 C C . ASP B 1 73 ? -36.999 47.437 9.694 1.00 41.16 71 ASP C C 1
ATOM 4254 O O . ASP B 1 73 ? -36.245 47.995 8.885 1.00 41.14 71 ASP C O 1
ATOM 4259 N N . SER B 1 74 ? -38.165 47.962 10.076 1.00 41.10 72 SER C N 1
ATOM 4260 C CA . SER B 1 74 ? -38.604 49.274 9.558 1.00 41.31 72 SER C CA 1
ATOM 4261 C C . SER B 1 74 ? -37.691 50.438 10.015 1.00 40.37 72 SER C C 1
ATOM 4262 O O . SER B 1 74 ? -37.452 51.388 9.260 1.00 40.26 72 SER C O 1
ATOM 4265 N N . ASP B 1 75 ? -37.177 50.334 11.240 1.00 40.02 73 ASP C N 1
ATOM 4266 C CA . ASP B 1 75 ? -36.166 51.270 11.774 1.00 38.79 73 ASP C CA 1
ATOM 4267 C C . ASP B 1 75 ? -34.973 51.354 10.823 1.00 38.60 73 ASP C C 1
ATOM 4268 O O . ASP B 1 75 ? -34.529 52.461 10.432 1.00 38.20 73 ASP C O 1
ATOM 4273 N N . ILE B 1 76 ? -34.492 50.170 10.434 1.00 38.12 74 ILE C N 1
ATOM 4274 C CA . ILE B 1 76 ? -33.390 50.012 9.485 1.00 38.23 74 ILE C CA 1
ATOM 4275 C C . ILE B 1 76 ? -33.712 50.595 8.097 1.00 37.78 74 ILE C C 1
ATOM 4276 O O . ILE B 1 76 ? -32.898 51.336 7.525 1.00 38.00 74 ILE C O 1
ATOM 4281 N N . ALA B 1 77 ? -34.898 50.277 7.560 1.00 38.05 75 ALA C N 1
ATOM 4282 C CA . ALA B 1 77 ? -35.355 50.835 6.270 1.00 37.62 75 ALA C CA 1
ATOM 4283 C C . ALA B 1 77 ? -35.413 52.368 6.337 1.00 37.19 75 ALA C C 1
ATOM 4284 O O . ALA B 1 77 ? -35.028 53.069 5.388 1.00 37.53 75 ALA C O 1
ATOM 4286 N N . ARG B 1 78 ? -35.856 52.878 7.478 1.00 36.60 76 ARG C N 1
ATOM 4287 C CA . ARG B 1 78 ? -35.890 54.327 7.709 1.00 36.32 76 ARG C CA 1
ATOM 4288 C C . ARG B 1 78 ? -34.489 54.957 7.658 1.00 35.72 76 ARG C C 1
ATOM 4289 O O . ARG B 1 78 ? -34.295 56.001 6.994 1.00 35.81 76 ARG C O 1
ATOM 4297 N N . VAL B 1 79 ? -33.504 54.305 8.284 1.00 33.33 77 VAL C N 1
ATOM 4298 C CA . VAL B 1 79 ? -32.149 54.817 8.237 1.00 32.13 77 VAL C CA 1
ATOM 4299 C C . VAL B 1 79 ? -31.652 54.876 6.783 1.00 31.85 77 VAL C C 1
ATOM 4300 O O . VAL B 1 79 ? -31.115 55.906 6.363 1.00 31.04 77 VAL C O 1
ATOM 4304 N N . LYS B 1 80 ? -31.854 53.783 6.029 1.00 32.43 78 LYS C N 1
ATOM 4305 C CA . LYS B 1 80 ? -31.542 53.739 4.592 1.00 32.69 78 LYS C CA 1
ATOM 4306 C C . LYS B 1 80 ? -32.271 54.804 3.776 1.00 33.75 78 LYS C C 1
ATOM 4307 O O . LYS B 1 80 ? -31.652 55.423 2.898 1.00 33.60 78 LYS C O 1
ATOM 4313 N N . ALA B 1 81 ? -33.571 55.021 4.063 1.00 33.72 79 ALA C N 1
ATOM 4314 C CA . ALA B 1 81 ? -34.329 56.079 3.407 1.00 34.59 79 ALA C CA 1
ATOM 4315 C C . ALA B 1 81 ? -33.614 57.426 3.596 1.00 35.40 79 ALA C C 1
ATOM 4316 O O . ALA B 1 81 ? -33.394 58.178 2.624 1.00 35.66 79 ALA C O 1
ATOM 4318 N N . ILE B 1 82 ? -33.209 57.704 4.839 1.00 36.18 80 ILE C N 1
ATOM 4319 C CA . ILE B 1 82 ? -32.520 58.957 5.149 1.00 36.92 80 ILE C CA 1
ATOM 4320 C C . ILE B 1 82 ? -31.150 59.033 4.477 1.00 37.79 80 ILE C C 1
ATOM 4321 O O . ILE B 1 82 ? -30.746 60.107 3.992 1.00 38.43 80 ILE C O 1
ATOM 4326 N N . GLU B 1 83 ? -30.443 57.904 4.440 1.00 38.22 81 GLU C N 1
ATOM 4327 C CA . GLU B 1 83 ? -29.133 57.848 3.804 1.00 39.11 81 GLU C CA 1
ATOM 4328 C C . GLU B 1 83 ? -29.177 58.176 2.299 1.00 40.30 81 GLU C C 1
ATOM 4329 O O . GLU B 1 83 ? -28.201 58.711 1.753 1.00 40.35 81 GLU C O 1
ATOM 4335 N N . GLU B 1 84 ? -30.300 57.876 1.638 1.00 41.57 82 GLU C N 1
ATOM 4336 C CA . GLU B 1 84 ? -30.518 58.337 0.245 1.00 43.98 82 GLU C CA 1
ATOM 4337 C C . GLU B 1 84 ? -30.426 59.874 0.122 1.00 43.05 82 GLU C C 1
ATOM 4338 O O . GLU B 1 84 ? -29.926 60.396 -0.877 1.00 43.51 82 GLU C O 1
ATOM 4344 N N . GLU B 1 85 ? -30.904 60.585 1.140 1.00 42.97 83 GLU C N 1
ATOM 4345 C CA . GLU B 1 85 ? -30.766 62.043 1.208 1.00 43.55 83 GLU C CA 1
ATOM 4346 C C . GLU B 1 85 ? -29.303 62.439 1.526 1.00 42.67 83 GLU C C 1
ATOM 4347 O O . GLU B 1 85 ? -28.640 63.141 0.735 1.00 42.87 83 GLU C O 1
ATOM 4353 N N . THR B 1 86 ? -28.799 61.949 2.663 1.00 41.28 84 THR C N 1
ATOM 4354 C CA . THR B 1 86 ? -27.513 62.410 3.199 1.00 39.33 84 THR C CA 1
ATOM 4355 C C . THR B 1 86 ? -26.279 61.949 2.418 1.00 38.02 84 THR C C 1
ATOM 4356 O O . THR B 1 86 ? -25.284 62.656 2.401 1.00 37.90 84 THR C O 1
ATOM 4360 N N . ASN B 1 87 ? -26.356 60.787 1.763 1.00 36.74 85 ASN C N 1
ATOM 4361 C CA . ASN B 1 87 ? -25.172 60.026 1.325 1.00 35.49 85 ASN C CA 1
ATOM 4362 C C . ASN B 1 87 ? -24.104 59.974 2.447 1.00 33.39 85 ASN C C 1
ATOM 4363 O O . ASN B 1 87 ? -22.902 60.068 2.188 1.00 32.24 85 ASN C O 1
ATOM 4368 N N . HIS B 1 88 ? -24.577 59.835 3.689 1.00 31.16 86 HIS C N 1
ATOM 4369 C CA . HIS B 1 88 ? -23.708 59.744 4.876 1.00 29.17 86 HIS C CA 1
ATOM 4370 C C . HIS B 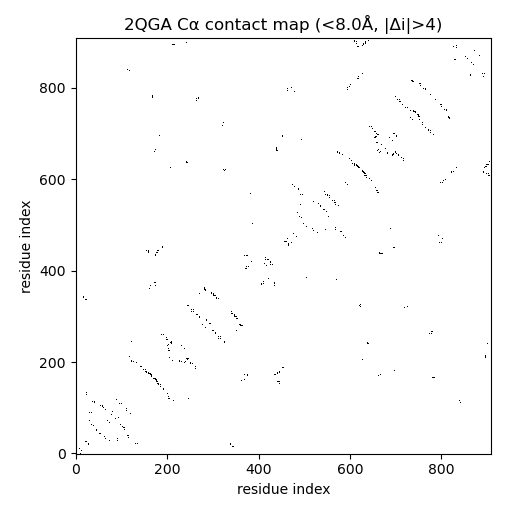1 88 ? -24.440 58.836 5.845 1.00 28.05 86 HIS C C 1
ATOM 4371 O O . HIS B 1 88 ? -25.515 59.184 6.345 1.00 26.56 86 HIS C O 1
ATOM 4378 N N . ASP B 1 89 ? -23.857 57.664 6.081 1.00 28.07 87 ASP C N 1
ATOM 4379 C CA . ASP B 1 89 ? -24.565 56.579 6.771 1.00 28.06 87 ASP C CA 1
ATOM 4380 C C . ASP B 1 89 ? -24.776 56.856 8.273 1.00 27.98 87 ASP C C 1
ATOM 4381 O O . ASP B 1 89 ? -25.877 56.675 8.782 1.00 26.98 87 ASP C O 1
ATOM 4386 N N . VAL B 1 90 ? -23.732 57.328 8.968 1.00 28.87 88 VAL C N 1
ATOM 4387 C CA . VAL B 1 90 ? -23.865 57.721 10.401 1.00 28.50 88 VAL C CA 1
ATOM 4388 C C . VAL B 1 90 ? -24.772 58.945 10.628 1.00 30.07 88 VAL C C 1
ATOM 4389 O O . VAL B 1 90 ? -25.568 58.987 11.572 1.00 30.68 88 VAL C O 1
ATOM 4393 N N . LYS B 1 91 ? -24.646 59.943 9.764 1.00 31.36 89 LYS C N 1
ATOM 4394 C CA . LYS B 1 91 ? -25.488 61.134 9.855 1.00 32.23 89 LYS C CA 1
ATOM 4395 C C . LYS B 1 91 ? -26.962 60.747 9.764 1.00 31.74 89 LYS C C 1
ATOM 4396 O O . LYS B 1 91 ? -27.811 61.285 10.480 1.00 31.56 89 LYS C O 1
ATOM 4402 N N . ALA B 1 92 ? -27.254 59.787 8.892 1.00 31.68 90 ALA C N 1
ATOM 4403 C CA . ALA B 1 92 ? -28.599 59.212 8.792 1.00 31.38 90 ALA C CA 1
ATOM 4404 C C . ALA B 1 92 ? -29.080 58.620 10.120 1.00 30.98 90 ALA C C 1
ATOM 4405 O O . ALA B 1 92 ? -30.246 58.736 10.442 1.00 30.51 90 ALA C O 1
ATOM 4407 N N . VAL B 1 93 ? -28.196 57.962 10.885 1.00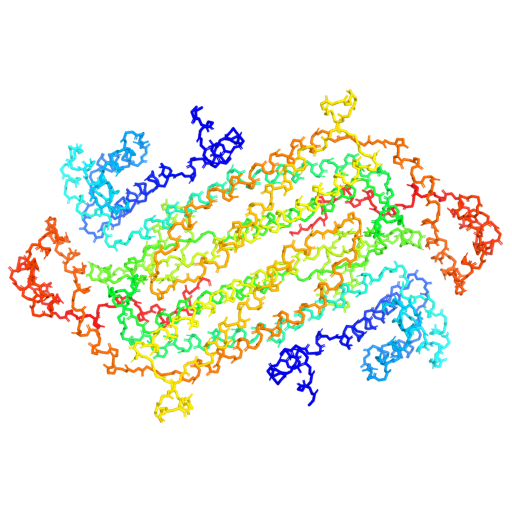 31.25 91 VAL C N 1
ATOM 4408 C CA . VAL B 1 93 ? -28.570 57.461 12.240 1.00 30.75 91 VAL C CA 1
ATOM 4409 C C . VAL B 1 93 ? -28.834 58.612 13.259 1.00 31.71 91 VAL C C 1
ATOM 4410 O O . VAL B 1 93 ? -29.726 58.484 14.092 1.00 32.27 91 VAL C O 1
ATOM 4414 N N . GLU B 1 94 ? -28.062 59.696 13.194 1.00 32.33 92 GLU C N 1
ATOM 4415 C CA . GLU B 1 94 ? -28.295 60.855 14.077 1.00 34.62 92 GLU C CA 1
ATOM 4416 C C . GLU B 1 94 ? -29.731 61.310 13.831 1.00 34.85 92 GLU C C 1
ATOM 4417 O O . GLU B 1 94 ? -30.534 61.330 14.762 1.00 33.89 92 GLU C O 1
ATOM 4423 N N . TYR B 1 95 ? -30.042 61.619 12.558 1.00 35.40 93 TYR C N 1
ATOM 4424 C CA . TYR B 1 95 ? -31.387 62.046 12.166 1.00 36.27 93 TYR C CA 1
ATOM 4425 C C . TYR B 1 95 ? -32.436 61.077 12.670 1.00 35.39 93 TYR C C 1
ATOM 4426 O O . TYR B 1 95 ? -33.464 61.508 13.142 1.00 35.01 93 TYR C O 1
ATOM 4435 N N . PHE B 1 96 ? -32.188 59.769 12.552 1.00 34.68 94 PHE C N 1
ATOM 4436 C CA . PHE B 1 96 ? -33.163 58.763 12.997 1.00 33.78 94 PHE C CA 1
ATOM 4437 C C . PHE B 1 96 ? -33.438 58.836 14.492 1.00 33.64 94 PHE C C 1
ATOM 4438 O O . PHE B 1 96 ? -34.582 58.709 14.920 1.00 32.95 94 PHE C O 1
ATOM 4446 N N . VAL B 1 97 ? -32.376 58.979 15.289 1.00 33.99 95 VAL C N 1
ATOM 4447 C CA . VAL B 1 97 ? -32.503 59.029 16.759 1.00 35.11 95 VAL C CA 1
ATOM 4448 C C . VAL B 1 97 ? -33.187 60.340 17.207 1.00 36.11 95 VAL C C 1
ATOM 4449 O O . VAL B 1 97 ? -33.986 60.330 18.131 1.00 35.29 95 VAL C O 1
ATOM 4453 N N . LYS B 1 98 ? -32.847 61.452 16.550 1.00 38.17 96 LYS C N 1
ATOM 4454 C CA . LYS B 1 98 ? -33.482 62.758 16.852 1.00 40.56 96 LYS C CA 1
ATOM 4455 C C . LYS B 1 98 ? -34.971 62.721 16.553 1.00 41.75 96 LYS C C 1
ATOM 4456 O O . LYS B 1 98 ? -35.758 63.158 17.368 1.00 42.04 96 LYS C O 1
ATOM 4462 N N . GLU B 1 99 ? -35.327 62.164 15.390 1.00 43.89 97 GLU C N 1
ATOM 4463 C CA . GLU B 1 99 ? -36.710 61.887 14.949 1.00 46.05 97 GLU C CA 1
ATOM 4464 C C . GLU B 1 99 ? -37.555 61.113 15.962 1.00 45.79 97 GLU C C 1
ATOM 4465 O O . GLU B 1 99 ? -38.676 61.515 16.265 1.00 45.66 97 GLU C O 1
ATOM 4471 N N . LYS B 1 100 ? -37.013 60.007 16.479 1.00 46.77 98 LYS C N 1
ATOM 4472 C CA . LYS B 1 100 ? -37.671 59.160 17.507 1.00 47.16 98 LYS C CA 1
ATOM 4473 C C . LYS B 1 100 ? -37.859 59.886 18.825 1.00 47.41 98 LYS C C 1
ATOM 4474 O O . LYS B 1 100 ? -38.717 59.520 19.638 1.00 47.83 98 LYS C O 1
ATOM 4480 N N . LEU B 1 101 ? -37.004 60.878 19.056 1.00 47.88 99 LEU C N 1
ATOM 4481 C CA . LEU B 1 101 ? -37.076 61.710 20.253 1.00 47.88 99 LEU C CA 1
ATOM 4482 C C . LEU B 1 101 ? -38.118 62.812 20.065 1.00 48.55 99 LEU C C 1
ATOM 4483 O O . LEU B 1 101 ? -38.952 63.026 20.939 1.00 48.10 99 LEU C O 1
ATOM 4488 N N . LYS B 1 102 ? -38.058 63.498 18.920 1.00 49.71 100 LYS C N 1
ATOM 4489 C CA . LYS B 1 102 ? -39.115 64.425 18.487 1.00 51.06 100 LYS C CA 1
ATOM 4490 C C . LYS B 1 102 ? -40.461 63.702 18.589 1.00 51.52 100 LYS C C 1
ATOM 4491 O O . LYS B 1 102 ? -41.346 64.152 19.312 1.00 51.93 100 LYS C O 1
ATOM 4497 N N . ASN B 1 103 ? -40.578 62.558 17.910 1.00 52.47 101 ASN C N 1
ATOM 4498 C CA . ASN B 1 103 ? -41.822 61.775 17.871 1.00 53.43 101 ASN C CA 1
ATOM 4499 C C . ASN B 1 103 ? -42.224 61.144 19.198 1.00 53.93 101 ASN C C 1
ATOM 4500 O O . ASN B 1 103 ? -43.253 60.488 19.277 1.00 54.09 101 ASN C O 1
ATOM 4505 N N . SER B 1 104 ? -41.416 61.322 20.233 1.00 55.06 102 SER C N 1
ATOM 4506 C CA . SER B 1 104 ? -41.791 60.818 21.549 1.00 56.35 102 SER C CA 1
ATOM 4507 C C . SER B 1 104 ? -42.747 61.823 22.148 1.00 57.46 102 SER C C 1
ATOM 4508 O O . SER B 1 104 ? -42.828 62.977 21.686 1.00 58.10 102 SER C O 1
ATOM 4511 N N . LYS B 1 105 ? -43.482 61.393 23.166 1.00 58.39 103 LYS C N 1
ATOM 4512 C CA . LYS B 1 105 ? -44.296 62.326 23.918 1.00 58.94 103 LYS C CA 1
ATOM 4513 C C . LYS B 1 105 ? -43.400 63.442 24.469 1.00 58.59 103 LYS C C 1
ATOM 4514 O O . LYS B 1 105 ? -43.648 64.640 24.236 1.00 58.91 103 LYS C O 1
ATOM 4520 N N . ARG B 1 106 ? -42.311 63.009 25.109 1.00 57.54 104 ARG C N 1
ATOM 4521 C CA . ARG B 1 106 ? -41.699 63.699 26.249 1.00 56.62 104 ARG C CA 1
ATOM 4522 C C . ARG B 1 106 ? -41.058 65.070 25.999 1.00 55.69 104 ARG C C 1
ATOM 4523 O O . ARG B 1 106 ? -40.317 65.277 25.035 1.00 54.87 104 ARG C O 1
ATOM 4531 N N . GLU B 1 107 ? -41.358 65.998 26.905 1.00 54.50 105 GLU C N 1
ATOM 4532 C CA . GLU B 1 107 ? -40.906 67.387 26.805 1.00 53.67 105 GLU C CA 1
ATOM 4533 C C . GLU B 1 107 ? -39.400 67.517 27.076 1.00 51.45 105 GLU C C 1
ATOM 4534 O O . GLU B 1 107 ? -38.699 68.214 26.325 1.00 51.33 105 GLU C O 1
ATOM 4540 N N . ASP B 1 108 ? -38.922 66.860 28.143 1.00 48.94 106 ASP C N 1
ATOM 4541 C CA . ASP B 1 108 ? -37.493 66.832 28.467 1.00 46.95 106 ASP C CA 1
ATOM 4542 C C . ASP B 1 108 ? -36.672 66.169 27.356 1.00 46.19 106 ASP C C 1
ATOM 4543 O O . ASP B 1 108 ? -35.572 66.634 27.047 1.00 45.77 106 ASP C O 1
ATOM 4548 N N . LEU B 1 109 ? -37.239 65.127 26.733 1.00 45.10 107 LEU C N 1
ATOM 4549 C CA . LEU B 1 109 ? -36.633 64.473 25.573 1.00 44.15 107 LEU C CA 1
ATOM 4550 C C . LEU B 1 109 ? -36.610 65.361 24.342 1.00 43.71 107 LEU C C 1
ATOM 4551 O O . LEU B 1 109 ? -35.684 65.283 23.533 1.00 43.04 107 LEU C O 1
ATOM 4556 N N . LEU B 1 110 ? -37.617 66.217 24.205 1.00 42.63 108 LEU C N 1
ATOM 4557 C CA . LEU B 1 110 ? -37.626 67.215 23.127 1.00 42.61 108 LEU C CA 1
ATOM 4558 C C . LEU B 1 110 ? -36.559 68.265 23.351 1.00 41.72 108 LEU C C 1
ATOM 4559 O O . LEU B 1 110 ? -36.004 68.806 22.394 1.00 41.49 108 LEU C O 1
ATOM 4564 N N . LYS B 1 111 ? -36.273 68.553 24.613 1.00 41.36 109 LYS C N 1
ATOM 4565 C CA . LYS B 1 111 ? -35.166 69.457 24.951 1.00 42.62 109 LYS C CA 1
ATOM 4566 C C . LYS B 1 111 ? -33.770 68.885 24.603 1.00 41.74 109 LYS C C 1
ATOM 4567 O O . LYS B 1 111 ? -32.951 69.574 23.996 1.00 43.25 109 LYS C O 1
ATOM 4573 N N . ILE B 1 112 ? -33.541 67.618 24.937 1.00 40.57 110 ILE C N 1
ATOM 4574 C CA . ILE B 1 112 ? -32.202 67.029 24.911 1.00 39.10 110 ILE C CA 1
ATOM 4575 C C . ILE B 1 112 ? -31.837 66.397 23.574 1.00 39.45 110 ILE C C 1
ATOM 4576 O O . ILE B 1 112 ? -30.678 66.017 23.342 1.00 38.71 110 ILE C O 1
ATOM 4581 N N . LYS B 1 113 ? -32.825 66.308 22.690 1.00 38.52 111 LYS C N 1
ATOM 4582 C CA . LYS B 1 113 ? -32.628 65.700 21.391 1.00 38.30 111 LYS C CA 1
ATOM 4583 C C . LYS B 1 113 ? -31.542 66.378 20.558 1.00 37.20 111 LYS C C 1
ATOM 4584 O O . LYS B 1 113 ? -30.907 65.714 19.734 1.00 37.23 111 LYS C O 1
ATOM 4590 N N . GLU B 1 114 ? -31.321 67.684 20.755 1.00 35.28 112 GLU C N 1
ATOM 4591 C CA . GLU B 1 114 ? -30.215 68.378 20.085 1.00 34.28 112 GLU C CA 1
ATOM 4592 C C . GLU B 1 114 ? -28.827 67.871 20.508 1.00 32.17 112 GLU C C 1
ATOM 4593 O O . GLU B 1 114 ? -27.830 68.216 19.874 1.00 31.52 112 GLU C O 1
ATOM 4599 N N . TYR B 1 115 ? -28.771 67.097 21.595 1.00 29.73 113 TYR C N 1
ATOM 4600 C CA . TYR B 1 115 ? -27.501 66.591 22.134 1.00 28.61 113 TYR C CA 1
ATOM 4601 C C . TYR B 1 115 ? -27.174 65.199 21.594 1.00 27.49 113 TYR C C 1
ATOM 4602 O O . TYR B 1 115 ? -26.193 64.608 22.004 1.00 27.50 113 TYR C O 1
ATOM 4611 N N . VAL B 1 116 ? -27.984 64.703 20.669 1.00 27.26 114 VAL C N 1
ATOM 4612 C CA . VAL B 1 116 ? -27.725 63.421 20.003 1.00 27.04 114 VAL C CA 1
ATOM 4613 C C . VAL B 1 116 ? -26.431 63.636 19.229 1.00 25.73 114 VAL C C 1
ATOM 4614 O O . VAL B 1 116 ? -26.329 64.611 18.507 1.00 24.36 114 VAL C O 1
ATOM 4618 N N . HIS B 1 117 ? -25.442 62.751 19.441 1.00 24.77 115 HIS C N 1
ATOM 4619 C CA . HIS B 1 117 ? -24.150 62.797 18.732 1.00 24.11 115 HIS C CA 1
ATOM 4620 C C . HIS B 1 117 ? -23.319 63.991 19.206 1.00 23.97 115 HIS C C 1
ATOM 4621 O O . HIS B 1 117 ? -22.340 64.401 18.533 1.00 23.66 115 HIS C O 1
ATOM 4628 N N . TYR B 1 118 ? -23.668 64.546 20.370 1.00 22.38 116 TYR C N 1
ATOM 4629 C CA . TYR B 1 118 ? -23.011 65.769 20.775 1.00 22.09 116 TYR C CA 1
ATOM 4630 C C . TYR B 1 118 ? -21.508 65.497 20.953 1.00 21.90 116 TYR C C 1
ATOM 4631 O O . TYR B 1 118 ? -21.129 64.537 21.604 1.00 23.32 116 TYR C O 1
ATOM 4640 N N . LEU B 1 119 ? -20.686 66.355 20.362 1.00 21.52 117 LEU C N 1
ATOM 4641 C CA . LEU B 1 119 ? -19.227 66.320 20.439 1.00 21.94 117 LEU C CA 1
ATOM 4642 C C . LEU B 1 119 ? -18.557 65.223 19.610 1.00 22.13 117 LEU C C 1
ATOM 4643 O O . LEU B 1 119 ? -17.340 65.225 19.486 1.00 23.58 117 LEU C O 1
ATOM 4648 N N . CYS B 1 120 ? -19.344 64.313 19.049 1.00 22.26 118 CYS C N 1
ATOM 4649 C CA . CYS B 1 120 ? -18.845 63.132 18.351 1.00 22.91 118 CYS C CA 1
ATOM 4650 C C . CYS B 1 120 ? -18.400 63.370 16.946 1.00 22.62 118 CYS C C 1
ATOM 4651 O O . CYS B 1 120 ? -18.795 64.356 16.301 1.00 23.36 118 CYS C O 1
ATOM 4654 N N . THR B 1 121 ? -17.525 62.484 16.497 1.00 22.22 119 THR C N 1
ATOM 4655 C CA . THR B 1 121 ? -17.283 62.310 15.086 1.00 20.83 119 THR C CA 1
ATOM 4656 C C . THR B 1 121 ? -17.889 60.948 14.705 1.00 20.85 119 THR C C 1
ATOM 4657 O O . THR B 1 121 ? -18.148 60.116 15.576 1.00 20.07 119 THR C O 1
ATOM 4661 N N . SER B 1 122 ? -18.168 60.722 13.420 1.00 19.86 120 SER C N 1
ATOM 4662 C CA . SER B 1 122 ? -18.850 59.467 12.971 1.00 20.17 120 SER C CA 1
ATOM 4663 C C . SER B 1 122 ? -18.087 58.211 13.399 1.00 18.82 120 SER C C 1
ATOM 4664 O O . SER B 1 122 ? -18.710 57.215 13.806 1.00 17.42 120 SER C O 1
ATOM 4667 N N . GLU B 1 123 ? -16.746 58.259 13.269 1.00 18.00 121 GLU C N 1
ATOM 4668 C CA . GLU B 1 123 ? -15.889 57.156 13.700 1.00 19.14 121 GLU C CA 1
ATOM 4669 C C . GLU B 1 123 ? -15.983 56.862 15.193 1.00 18.69 121 GLU C C 1
ATOM 4670 O O . GLU B 1 123 ? -15.722 55.742 15.595 1.00 18.85 121 GLU C O 1
ATOM 4676 N N . ASP B 1 124 ? -16.355 57.848 16.026 1.00 18.50 122 ASP C N 1
ATOM 4677 C CA . ASP B 1 124 ? -16.657 57.517 17.475 1.00 18.37 122 ASP C CA 1
ATOM 4678 C C . ASP B 1 124 ? -17.768 56.456 17.581 1.00 19.02 122 ASP C C 1
ATOM 4679 O O . ASP B 1 124 ? -17.645 55.457 18.284 1.00 19.20 122 ASP C O 1
ATOM 4684 N N . ILE B 1 125 ? -18.833 56.657 16.818 1.00 19.83 123 ILE C N 1
ATOM 4685 C CA . ILE B 1 125 ? -19.928 55.694 16.800 1.00 20.02 123 ILE C CA 1
ATOM 4686 C C . ILE B 1 125 ? -19.518 54.361 16.127 1.00 19.96 123 ILE C C 1
ATOM 4687 O O . ILE B 1 125 ? -19.806 53.270 16.666 1.00 18.54 123 ILE C O 1
ATOM 4692 N N . ASN B 1 126 ? -18.887 54.448 14.947 1.00 20.01 124 ASN C N 1
ATOM 4693 C CA . ASN B 1 126 ? -18.514 53.253 14.175 1.00 20.24 124 ASN C CA 1
ATOM 4694 C C . ASN B 1 126 ? -17.591 52.318 14.942 1.00 20.09 124 ASN C C 1
ATOM 4695 O O . ASN B 1 126 ? -17.758 51.090 14.899 1.00 19.39 124 ASN C O 1
ATOM 4700 N N . ASN B 1 127 ? -16.557 52.885 15.569 1.00 19.29 125 ASN C N 1
ATOM 4701 C CA . ASN B 1 127 ? -15.511 52.036 16.127 1.00 19.62 125 ASN C CA 1
ATOM 4702 C C . ASN B 1 127 ? -16.026 51.257 17.333 1.00 19.57 125 ASN C C 1
ATOM 4703 O O . ASN B 1 127 ? -15.652 50.094 17.528 1.00 18.75 125 ASN C O 1
ATOM 4708 N N . VAL B 1 128 ? -16.923 51.870 18.097 1.00 18.69 126 VAL C N 1
ATOM 4709 C CA . VAL B 1 128 ? -17.573 51.178 19.199 1.00 19.65 126 VAL C CA 1
ATOM 4710 C C . VAL B 1 128 ? -18.547 50.115 18.646 1.00 19.48 126 VAL C C 1
ATOM 4711 O O . VAL B 1 128 ? -18.537 49.002 19.095 1.00 18.97 126 VAL C O 1
ATOM 4715 N N . ALA B 1 129 ? -19.373 50.466 17.655 1.00 19.91 127 ALA C N 1
ATOM 4716 C CA . ALA B 1 129 ? -20.235 49.471 16.976 1.00 21.33 127 ALA C CA 1
ATOM 4717 C C . ALA B 1 129 ? -19.425 48.234 16.562 1.00 21.58 127 ALA C C 1
ATOM 4718 O O . ALA B 1 129 ? -19.788 47.119 16.939 1.00 22.84 127 ALA C O 1
ATOM 4720 N N . TYR B 1 130 ? -18.348 48.440 15.789 1.00 21.58 128 TYR C N 1
ATOM 4721 C CA . TYR B 1 130 ? -17.451 47.334 15.319 1.00 22.40 128 TYR C CA 1
ATOM 4722 C C . TYR B 1 130 ? -16.817 46.564 16.453 1.00 22.22 128 TYR C C 1
ATOM 4723 O O . TYR B 1 130 ? -16.794 45.329 16.400 1.00 21.78 128 TYR C O 1
ATOM 4732 N N . ALA B 1 131 ? -16.243 47.279 17.433 1.00 21.31 129 ALA C N 1
ATOM 4733 C CA . ALA B 1 131 ? -15.610 46.625 18.605 1.00 21.46 129 ALA C CA 1
ATOM 4734 C C . ALA B 1 131 ? -16.572 45.725 19.385 1.00 22.05 129 ALA C C 1
ATOM 4735 O O . ALA B 1 131 ? -16.252 44.574 19.706 1.00 22.87 129 ALA C O 1
ATOM 4737 N N . THR B 1 132 ? -17.757 46.223 19.673 1.00 21.98 130 THR C N 1
ATOM 4738 C CA . THR B 1 132 ? -18.725 45.388 20.375 1.00 23.06 130 THR C CA 1
ATOM 4739 C C . THR B 1 132 ? -19.235 44.195 19.560 1.00 21.97 130 THR C C 1
ATOM 4740 O O . THR B 1 132 ? -19.429 43.123 20.110 1.00 21.25 130 THR C O 1
ATOM 4744 N N . CYS B 1 133 ? -19.448 44.394 18.271 1.00 21.17 131 CYS C N 1
ATOM 4745 C CA . CYS B 1 133 ? -19.850 43.304 17.378 1.00 22.24 131 CYS C CA 1
ATOM 4746 C C . CYS B 1 133 ? -18.744 42.259 17.189 1.00 21.73 131 CYS C C 1
ATOM 4747 O O . CYS B 1 133 ? -19.012 41.055 17.145 1.00 23.10 131 CYS C O 1
ATOM 4750 N N . LEU B 1 134 ? -17.523 42.713 16.993 1.00 20.23 132 LEU C N 1
ATOM 4751 C CA . LEU B 1 134 ? -16.422 41.806 16.826 1.00 19.28 132 LEU C CA 1
ATOM 4752 C C . LEU B 1 134 ? -16.188 40.974 18.086 1.00 20.11 132 LEU C C 1
ATOM 4753 O O . LEU B 1 134 ? -16.074 39.743 18.033 1.00 22.06 132 LEU C O 1
ATOM 4758 N N . LYS B 1 135 ? -16.060 41.647 19.223 1.00 20.25 133 LYS C N 1
ATOM 4759 C CA . LYS B 1 135 ? -15.898 40.962 20.495 1.00 21.78 133 LYS C CA 1
ATOM 4760 C C . LYS B 1 135 ? -16.976 39.888 20.724 1.00 21.70 133 LYS C C 1
ATOM 4761 O O . LYS B 1 135 ? -16.644 38.733 21.047 1.00 20.87 133 LYS C O 1
ATOM 4767 N N . ALA B 1 136 ? -18.250 40.278 20.564 1.00 21.81 134 ALA C N 1
ATOM 4768 C CA . ALA B 1 136 ? -19.380 39.381 20.822 1.00 21.76 134 ALA C CA 1
ATOM 4769 C C . ALA B 1 136 ? -19.422 38.239 19.802 1.00 22.08 134 ALA C C 1
ATOM 4770 O O . ALA B 1 136 ? -19.677 37.102 20.161 1.00 22.49 134 ALA C O 1
ATOM 4772 N N . CYS B 1 137 ? -19.092 38.533 18.549 1.00 23.00 135 CYS C N 1
ATOM 4773 C CA . CYS B 1 137 ? -19.027 37.495 17.540 1.00 22.58 135 CYS C CA 1
ATOM 4774 C C . CYS B 1 137 ? -17.985 36.422 17.863 1.00 22.75 135 CYS C C 1
ATOM 4775 O O . CYS B 1 137 ? -18.266 35.211 17.749 1.00 21.42 135 CYS C O 1
ATOM 4778 N N . LEU B 1 138 ? -16.789 36.862 18.251 1.00 21.98 136 LEU C N 1
ATOM 4779 C CA . LEU B 1 138 ? -15.703 35.939 18.535 1.00 23.47 136 LEU C CA 1
ATOM 4780 C C . LEU B 1 138 ? -16.010 35.156 19.820 1.00 24.52 136 LEU C C 1
ATOM 4781 O O . LEU B 1 138 ? -15.953 33.942 19.822 1.00 25.30 136 LEU C O 1
ATOM 4786 N N . ASN B 1 139 ? -16.372 35.862 20.883 1.00 26.27 137 ASN C N 1
ATOM 4787 C CA . ASN B 1 139 ? -16.741 35.211 22.138 1.00 28.21 137 ASN C CA 1
ATOM 4788 C C . ASN B 1 139 ? -17.964 34.272 22.038 1.00 27.21 137 ASN C C 1
ATOM 4789 O O . ASN B 1 139 ? -17.954 33.208 22.628 1.00 26.97 137 ASN C O 1
ATOM 4794 N N . ASP B 1 140 ? -18.986 34.633 21.263 1.00 27.51 138 ASP C N 1
ATOM 4795 C CA . ASP B 1 140 ? -20.209 33.827 21.204 1.00 28.16 138 ASP C CA 1
ATOM 4796 C C . ASP B 1 140 ? -20.312 32.816 20.073 1.00 26.99 138 ASP C C 1
ATOM 4797 O O . ASP B 1 140 ? -21.075 31.855 20.171 1.00 27.01 138 ASP C O 1
ATOM 4802 N N . VAL B 1 141 ? -19.610 33.056 18.977 1.00 24.82 139 VAL C N 1
ATOM 4803 C CA . VAL B 1 141 ? -19.787 32.208 17.800 1.00 23.80 139 VAL C CA 1
ATOM 4804 C C . VAL B 1 141 ? -18.449 31.611 17.332 1.00 23.84 139 VAL C C 1
ATOM 4805 O O . VAL B 1 141 ? -18.280 30.388 17.307 1.00 21.06 139 VAL C O 1
ATOM 4809 N N . VAL B 1 142 ? -17.500 32.476 16.960 1.00 24.25 140 VAL C N 1
ATOM 4810 C CA . VAL B 1 142 ? -16.330 31.995 16.224 1.00 24.08 140 VAL C CA 1
ATOM 4811 C C . VAL B 1 142 ? -15.398 31.194 17.134 1.00 24.46 140 VAL C C 1
ATOM 4812 O O . VAL B 1 142 ? -15.003 30.084 16.777 1.00 23.98 140 VAL C O 1
ATOM 4816 N N . ILE B 1 143 ? -15.042 31.742 18.285 1.00 24.14 141 ILE C N 1
ATOM 4817 C CA . ILE B 1 143 ? -14.115 30.998 19.162 1.00 25.09 141 ILE C CA 1
ATOM 4818 C C . ILE B 1 143 ? -14.723 29.713 19.742 1.00 25.04 141 ILE C C 1
ATOM 4819 O O . ILE B 1 143 ? -14.025 28.705 19.778 1.00 24.23 141 ILE C O 1
ATOM 4824 N N . PRO B 1 144 ? -16.010 29.736 20.185 1.00 24.70 142 PRO C N 1
ATOM 4825 C CA . PRO B 1 144 ? -16.696 28.462 20.510 1.00 23.99 142 PRO C CA 1
ATOM 4826 C C . PRO B 1 144 ? -16.662 27.395 19.425 1.00 23.64 142 PRO C C 1
ATOM 4827 O O . PRO B 1 144 ? -16.489 26.243 19.744 1.00 22.75 142 PRO C O 1
ATOM 4831 N N . CYS B 1 145 ? -16.810 27.761 18.153 1.00 23.76 143 CYS C N 1
ATOM 4832 C CA . CYS B 1 145 ? -16.664 26.773 17.067 1.00 22.85 143 CYS C CA 1
ATOM 4833 C C . CYS B 1 145 ? -15.245 26.193 17.004 1.00 24.46 143 CYS C C 1
ATOM 4834 O O . CYS B 1 145 ? -15.047 24.981 16.809 1.00 24.26 143 CYS C O 1
ATOM 4837 N N . LEU B 1 146 ? -14.247 27.054 17.178 1.00 25.32 144 LEU C N 1
ATOM 4838 C CA . LEU B 1 146 ? -12.865 26.614 17.241 1.00 26.64 144 LEU C CA 1
ATOM 4839 C C . LEU B 1 146 ? -12.664 25.684 18.444 1.00 26.58 144 LEU C C 1
ATOM 4840 O O . LEU B 1 146 ? -11.989 24.671 18.347 1.00 26.72 144 LEU C O 1
ATOM 4845 N N . GLU B 1 147 ? -13.231 26.056 19.584 1.00 26.83 145 GLU C N 1
ATOM 4846 C CA . GLU B 1 147 ? -13.122 25.238 20.792 1.00 28.21 145 GLU C CA 1
ATOM 4847 C C . GLU B 1 147 ? -13.821 23.888 20.666 1.00 27.45 145 GLU C C 1
ATOM 4848 O O . GLU B 1 147 ? -13.422 22.931 21.340 1.00 27.83 145 GLU C O 1
ATOM 4854 N N . LYS B 1 148 ? -14.826 23.797 19.788 1.00 27.66 146 LYS C N 1
ATOM 4855 C CA . LYS B 1 148 ? -15.483 22.514 19.456 1.00 27.52 146 LYS C CA 1
ATOM 4856 C C . LYS B 1 148 ? -14.532 21.593 18.695 1.00 26.60 146 LYS C C 1
ATOM 4857 O O . LYS B 1 148 ? -14.490 20.389 18.946 1.00 25.98 146 LYS C O 1
ATOM 4863 N N . ILE B 1 149 ? -13.788 22.157 17.742 1.00 25.95 147 ILE C N 1
ATOM 4864 C CA . ILE B 1 149 ? -12.794 21.390 17.027 1.00 25.25 147 ILE C CA 1
ATOM 4865 C C . ILE B 1 149 ? -11.711 20.877 18.010 1.00 26.37 147 ILE C C 1
ATOM 4866 O O . ILE B 1 149 ? -11.325 19.707 17.960 1.00 25.04 147 ILE C O 1
ATOM 4871 N N . MET B 1 150 ? -11.252 21.773 18.882 1.00 26.77 148 MET C N 1
ATOM 4872 C CA . MET B 1 150 ? -10.275 21.475 19.939 1.00 28.90 148 MET C CA 1
ATOM 4873 C C . MET B 1 150 ? -10.718 20.299 20.815 1.00 28.17 148 MET C C 1
ATOM 4874 O O . MET B 1 150 ? -9.923 19.405 21.112 1.00 28.71 148 MET C O 1
ATOM 4879 N N . LEU B 1 151 ? -11.992 20.299 21.212 1.00 28.39 149 LEU C N 1
ATOM 4880 C CA . LEU B 1 151 ? -12.568 19.238 22.040 1.00 27.19 149 LEU C CA 1
ATOM 4881 C C . LEU B 1 151 ? -12.605 17.902 21.288 1.00 26.06 149 LEU C C 1
ATOM 4882 O O . LEU B 1 151 ? -12.290 16.855 21.863 1.00 24.86 149 LEU C O 1
ATOM 4887 N N . LYS B 1 152 ? -12.967 17.939 20.006 1.00 24.95 150 LYS C N 1
ATOM 4888 C CA . LYS B 1 152 ? -12.979 16.743 19.186 1.00 24.45 150 LYS C CA 1
ATOM 4889 C C . LYS B 1 152 ? -11.548 16.153 18.973 1.00 25.44 150 LYS C C 1
ATOM 4890 O O . LYS B 1 152 ? -11.327 14.919 19.038 1.00 24.67 150 LYS C O 1
ATOM 4896 N N . LEU B 1 153 ? -10.578 17.030 18.730 1.00 25.25 151 LEU C N 1
ATOM 4897 C CA . LEU B 1 153 ? -9.165 16.585 18.659 1.00 25.80 151 LEU C CA 1
ATOM 4898 C C . LEU B 1 153 ? -8.697 15.936 19.989 1.00 25.56 151 LEU C C 1
ATOM 4899 O O . LEU B 1 153 ? -8.033 14.908 19.966 1.00 25.40 151 LEU C O 1
ATOM 4904 N N . LYS B 1 154 ? -9.035 16.533 21.128 1.00 26.56 152 LYS C N 1
ATOM 4905 C CA . LYS B 1 154 ? -8.705 15.952 22.428 1.00 27.78 152 LYS C CA 1
ATOM 4906 C C . LYS B 1 154 ? -9.394 14.575 22.603 1.00 28.50 152 LYS C C 1
ATOM 4907 O O . LYS B 1 154 ? -8.761 13.609 23.079 1.00 28.43 152 LYS C O 1
ATOM 4913 N N . ASP B 1 155 ? -10.673 14.493 22.219 1.00 28.04 153 ASP C N 1
ATOM 4914 C CA . ASP B 1 155 ? -11.408 13.230 22.254 1.00 28.05 153 ASP C CA 1
ATOM 4915 C C . ASP B 1 155 ? -10.747 12.194 21.356 1.00 27.57 153 ASP C C 1
ATOM 4916 O O . ASP B 1 155 ? -10.615 11.022 21.745 1.00 28.07 153 ASP C O 1
ATOM 4921 N N . LEU B 1 156 ? -10.328 12.610 20.164 1.00 25.42 154 LEU C N 1
ATOM 4922 C CA . LEU B 1 156 ? -9.632 11.708 19.265 1.00 25.28 154 LEU C CA 1
ATOM 4923 C C . LEU B 1 156 ? -8.262 11.294 19.804 1.00 25.60 154 LEU C C 1
ATOM 4924 O O . LEU B 1 156 ? -7.853 10.137 19.633 1.00 26.23 154 LEU C O 1
ATOM 4929 N N . ALA B 1 157 ? -7.572 12.231 20.449 1.00 24.86 155 ALA C N 1
ATOM 4930 C CA . ALA B 1 157 ? -6.260 11.996 21.019 1.00 25.44 155 ALA C CA 1
ATOM 4931 C C . ALA B 1 157 ? -6.327 10.885 22.102 1.00 27.15 155 ALA C C 1
ATOM 4932 O O . ALA B 1 157 ? -5.526 9.936 22.099 1.00 27.01 155 ALA C O 1
ATOM 4934 N N . VAL B 1 158 ? -7.314 10.992 22.988 1.00 28.14 156 VAL C N 1
ATOM 4935 C CA . VAL B 1 158 ? -7.519 10.046 24.063 1.00 29.20 156 VAL C CA 1
ATOM 4936 C C . VAL B 1 158 ? -8.047 8.693 23.518 1.00 30.01 156 VAL C C 1
ATOM 4937 O O . VAL B 1 158 ? -7.461 7.626 23.789 1.00 29.10 156 VAL C O 1
ATOM 4941 N N . GLU B 1 159 ? -9.127 8.736 22.739 1.00 30.65 157 GLU C N 1
ATOM 4942 C CA . GLU B 1 159 ? -9.738 7.529 22.139 1.00 32.18 157 GLU C CA 1
ATOM 4943 C C . GLU B 1 159 ? -8.737 6.605 21.397 1.00 31.14 157 GLU C C 1
ATOM 4944 O O . GLU B 1 159 ? -8.807 5.381 21.509 1.00 30.83 157 GLU C O 1
ATOM 4950 N N . TYR B 1 160 ? -7.844 7.206 20.612 1.00 30.12 158 TYR C N 1
ATOM 4951 C CA . TYR B 1 160 ? -6.924 6.458 19.783 1.00 28.79 158 TYR C CA 1
ATOM 4952 C C . TYR B 1 160 ? -5.490 6.590 20.263 1.00 27.84 158 TYR C C 1
ATOM 4953 O O . TYR B 1 160 ? -4.566 6.340 19.503 1.00 26.91 158 TYR C O 1
ATOM 4962 N N . SER B 1 161 ? -5.301 7.004 21.515 1.00 27.54 159 SER C N 1
ATOM 4963 C CA . SER B 1 161 ? -3.948 7.206 22.066 1.00 27.96 159 SER C CA 1
ATOM 4964 C C . SER B 1 161 ? -2.997 6.015 21.889 1.00 28.33 159 SER C C 1
ATOM 4965 O O . SER B 1 161 ? -1.794 6.212 21.706 1.00 27.35 159 SER C O 1
ATOM 4968 N N . HIS B 1 162 ? -3.543 4.799 21.886 1.00 29.45 160 HIS C N 1
ATOM 4969 C CA . HIS B 1 162 ? -2.736 3.571 21.832 1.00 31.27 160 HIS C CA 1
ATOM 4970 C C . HIS B 1 162 ? -2.580 2.995 20.439 1.00 30.68 160 HIS C C 1
ATOM 4971 O O . HIS B 1 162 ? -1.796 2.075 20.245 1.00 32.29 160 HIS C O 1
ATOM 4978 N N . VAL B 1 163 ? -3.311 3.511 19.460 1.00 29.55 161 VAL C N 1
ATOM 4979 C CA . VAL B 1 163 ? -3.398 2.835 18.168 1.00 28.26 161 VAL C CA 1
ATOM 4980 C C . VAL B 1 163 ? -2.127 3.088 17.362 1.00 28.71 161 VAL C C 1
ATOM 4981 O O . VAL B 1 163 ? -1.909 4.209 16.881 1.00 28.52 161 VAL C O 1
ATOM 4985 N N . PRO B 1 164 ? -1.282 2.055 17.208 1.00 28.59 162 PRO C N 1
ATOM 4986 C CA . PRO B 1 164 ? -0.036 2.336 16.474 1.00 27.95 162 PRO C CA 1
ATOM 4987 C C . PRO B 1 164 ? -0.246 2.804 15.019 1.00 27.03 162 PRO C C 1
ATOM 4988 O O . PRO B 1 164 ? -1.134 2.315 14.303 1.00 25.28 162 PRO C O 1
ATOM 4992 N N . LEU B 1 165 ? 0.647 3.697 14.580 1.00 25.97 163 LEU C N 1
ATOM 4993 C CA . LEU B 1 165 ? 0.569 4.314 13.265 1.00 25.55 163 LEU C CA 1
ATOM 4994 C C . LEU B 1 165 ? 1.984 4.475 12.710 1.00 24.50 163 LEU C C 1
ATOM 4995 O O . LEU B 1 165 ? 2.825 5.055 13.373 1.00 25.82 163 LEU C O 1
ATOM 5000 N N . LEU B 1 166 ? 2.243 3.969 11.502 1.00 23.99 164 LEU C N 1
ATOM 5001 C CA . LEU B 1 166 ? 3.524 4.211 10.856 1.00 23.92 164 LEU C CA 1
ATOM 5002 C C . LEU B 1 166 ? 3.730 5.713 10.501 1.00 23.57 164 LEU C C 1
ATOM 5003 O O . LEU B 1 166 ? 2.991 6.304 9.664 1.00 22.59 164 LEU C O 1
ATOM 5008 N N . SER B 1 167 ? 4.744 6.325 11.113 1.00 22.89 165 SER C N 1
ATOM 5009 C CA . SER B 1 167 ? 5.068 7.729 10.796 1.00 22.89 165 SER C CA 1
ATOM 5010 C C . SER B 1 167 ? 5.695 7.808 9.416 1.00 23.47 165 SER C C 1
ATOM 5011 O O . SER B 1 167 ? 6.240 6.825 8.931 1.00 23.69 165 SER C O 1
ATOM 5014 N N . ARG B 1 168 ? 5.635 8.996 8.811 1.00 23.26 166 ARG C N 1
ATOM 5015 C CA . ARG B 1 168 ? 6.230 9.281 7.509 1.00 22.95 166 ARG C CA 1
ATOM 5016 C C . ARG B 1 168 ? 6.877 10.660 7.542 1.00 22.97 166 ARG C C 1
ATOM 5017 O O . ARG B 1 168 ? 6.228 11.682 7.850 1.00 22.21 166 ARG C O 1
ATOM 5025 N N . THR B 1 169 ? 8.175 10.672 7.239 1.00 23.05 167 THR C N 1
ATOM 5026 C CA . THR B 1 169 ? 8.952 11.891 7.195 1.00 21.86 167 THR C CA 1
ATOM 5027 C C . THR B 1 169 ? 9.462 11.893 5.762 1.00 22.69 167 THR C C 1
ATOM 5028 O O . THR B 1 169 ? 9.910 10.852 5.265 1.00 22.26 167 THR C O 1
ATOM 5032 N N . HIS B 1 170 ? 9.370 13.045 5.085 1.00 21.60 168 HIS C N 1
ATOM 5033 C CA . HIS B 1 170 ? 9.530 13.140 3.614 1.00 21.89 168 HIS C CA 1
ATOM 5034 C C . HIS B 1 170 ? 8.597 12.206 2.844 1.00 21.29 168 HIS C C 1
ATOM 5035 O O . HIS B 1 170 ? 8.939 11.793 1.735 1.00 21.07 168 HIS C O 1
ATOM 5042 N N . GLY B 1 171 ? 7.443 11.864 3.439 1.00 21.33 169 GLY C N 1
ATOM 5043 C CA . GLY B 1 171 ? 6.513 10.917 2.856 1.00 21.08 169 GLY C CA 1
ATOM 5044 C C . GLY B 1 171 ? 6.837 9.451 3.081 1.00 21.67 169 GLY C C 1
ATOM 5045 O O . GLY B 1 171 ? 6.025 8.570 2.761 1.00 23.61 169 GLY C O 1
ATOM 5046 N N . GLN B 1 172 ? 7.991 9.183 3.663 1.00 22.24 170 GLN C N 1
ATOM 5047 C CA . GLN B 1 172 ? 8.536 7.830 3.721 1.00 23.21 170 GLN C CA 1
ATOM 5048 C C . GLN B 1 172 ? 8.614 7.248 5.124 1.00 22.95 170 GLN C C 1
ATOM 5049 O O . GLN B 1 172 ? 8.612 7.995 6.094 1.00 23.06 170 GLN C O 1
ATOM 5055 N N . PRO B 1 173 ? 8.652 5.900 5.245 1.00 23.49 171 PRO C N 1
ATOM 5056 C CA . PRO B 1 173 ? 8.517 5.283 6.569 1.00 23.43 171 PRO C CA 1
ATOM 5057 C C . PRO B 1 173 ? 9.502 5.793 7.603 1.00 23.54 171 PRO C C 1
ATOM 5058 O O . PRO B 1 173 ? 10.676 5.979 7.302 1.00 23.86 171 PRO C O 1
ATOM 5062 N N . ALA B 1 174 ? 9.031 5.958 8.838 1.00 24.43 172 ALA C N 1
ATOM 5063 C CA . ALA B 1 174 ? 9.839 6.480 9.955 1.00 25.06 172 ALA C CA 1
ATOM 5064 C C . ALA B 1 174 ? 9.293 5.839 11.220 1.00 25.37 172 ALA C C 1
ATOM 5065 O O . ALA B 1 174 ? 8.217 5.237 11.158 1.00 27.06 172 ALA C O 1
ATOM 5067 N N . SER B 1 175 ? 9.983 6.013 12.358 1.00 25.34 173 SER C N 1
ATOM 5068 C CA . SER B 1 175 ? 9.598 5.438 13.663 1.00 26.63 173 SER C CA 1
ATOM 5069 C C . SER B 1 175 ? 8.114 5.650 13.972 1.00 26.80 173 SER C C 1
ATOM 5070 O O . SER B 1 175 ? 7.598 6.736 13.760 1.00 26.73 173 SER C O 1
ATOM 5073 N N . SER B 1 176 ? 7.464 4.657 14.551 1.00 25.75 174 SER C N 1
ATOM 5074 C CA . SER B 1 176 ? 6.009 4.723 14.760 1.00 26.26 174 SER C CA 1
ATOM 5075 C C . SER B 1 176 ? 5.537 5.806 15.741 1.00 24.93 174 SER C C 1
ATOM 5076 O O . SER B 1 176 ? 6.276 6.293 16.614 1.00 24.87 174 SER C O 1
ATOM 5079 N N . THR B 1 177 ? 4.275 6.168 15.572 1.00 24.51 175 THR C N 1
ATOM 5080 C CA . THR B 1 177 ? 3.597 7.064 16.482 1.00 24.14 175 THR C CA 1
ATOM 5081 C C . THR B 1 177 ? 2.270 6.377 16.772 1.00 24.70 175 THR C C 1
ATOM 5082 O O . THR B 1 177 ? 2.122 5.175 16.486 1.00 26.44 175 THR C O 1
ATOM 5086 N N . THR B 1 178 ? 1.310 7.084 17.345 1.00 24.08 176 THR C N 1
ATOM 5087 C CA . THR B 1 178 ? -0.058 6.540 17.370 1.00 23.63 176 THR C CA 1
ATOM 5088 C C . THR B 1 178 ? -1.006 7.554 16.774 1.00 23.18 176 THR C C 1
ATOM 5089 O O . THR B 1 178 ? -0.654 8.715 16.711 1.00 22.28 176 THR C O 1
ATOM 5093 N N . PHE B 1 179 ? -2.198 7.120 16.325 1.00 23.29 177 PHE C N 1
ATOM 5094 C CA . PHE B 1 179 ? -3.149 8.058 15.725 1.00 23.36 177 PHE C CA 1
ATOM 5095 C C . PHE B 1 179 ? -3.575 9.138 16.706 1.00 23.11 177 PHE C C 1
ATOM 5096 O O . PHE B 1 179 ? -3.639 10.324 16.335 1.00 24.25 177 PHE C O 1
ATOM 5104 N N . GLY B 1 180 ? -3.795 8.738 17.960 1.00 22.93 178 GLY C N 1
ATOM 5105 C CA . GLY B 1 180 ? -4.079 9.659 19.083 1.00 21.51 178 GLY C CA 1
ATOM 5106 C C . GLY B 1 180 ? -3.027 10.741 19.254 1.00 22.16 178 GLY C C 1
ATOM 5107 O O . GLY B 1 180 ? -3.369 11.915 19.381 1.00 22.59 178 GLY C O 1
ATOM 5108 N N . LYS B 1 181 ? -1.742 10.354 19.249 1.00 21.50 179 LYS C N 1
ATOM 5109 C CA . LYS B 1 181 ? -0.648 11.302 19.369 1.00 21.51 179 LYS C CA 1
ATOM 5110 C C . LYS B 1 181 ? -0.620 12.371 18.271 1.00 21.64 179 LYS C C 1
ATOM 5111 O O . LYS B 1 181 ? -0.431 13.536 18.569 1.00 21.94 179 LYS C O 1
ATOM 5117 N N . GLU B 1 182 ? -0.794 11.966 17.020 1.00 21.31 180 GLU C N 1
ATOM 5118 C CA . GLU B 1 182 ? -0.837 12.925 15.947 1.00 23.25 180 GLU C CA 1
ATOM 5119 C C . GLU B 1 182 ? -1.967 13.954 16.083 1.00 23.00 180 GLU C C 1
ATOM 5120 O O . GLU B 1 182 ? -1.783 15.113 15.675 1.00 22.95 180 GLU C O 1
ATOM 5126 N N . MET B 1 183 ? -3.100 13.542 16.674 1.00 22.98 181 MET C N 1
ATOM 5127 C CA . MET B 1 183 ? -4.261 14.402 16.857 1.00 22.24 181 MET C CA 1
ATOM 5128 C C . MET B 1 183 ? -4.002 15.292 18.054 1.00 22.06 181 MET C C 1
ATOM 5129 O O . MET B 1 183 ? -4.403 16.474 18.078 1.00 22.40 181 MET C O 1
ATOM 5134 N N . ALA B 1 184 ? -3.322 14.719 19.047 1.00 21.97 182 ALA C N 1
ATOM 5135 C CA . ALA B 1 184 ? -2.886 15.456 20.255 1.00 21.80 182 ALA C CA 1
ATOM 5136 C C . ALA B 1 184 ? -2.000 16.642 19.872 1.00 21.18 182 ALA C C 1
ATOM 5137 O O . ALA B 1 184 ? -2.044 17.657 20.541 1.00 21.21 182 ALA C O 1
ATOM 5139 N N . ASN B 1 185 ? -1.194 16.483 18.813 1.00 20.98 183 ASN C N 1
ATOM 5140 C CA . ASN B 1 185 ? -0.309 17.555 18.367 1.00 21.39 183 ASN C CA 1
ATOM 5141 C C . ASN B 1 185 ? -1.143 18.730 17.876 1.00 20.66 183 ASN C C 1
ATOM 5142 O O . ASN B 1 185 ? -0.834 19.876 18.147 1.00 21.46 183 ASN C O 1
ATOM 5147 N N . PHE B 1 186 ? -2.210 18.433 17.151 1.00 22.10 184 PHE C N 1
ATOM 5148 C CA . PHE B 1 186 ? -3.118 19.475 16.641 1.00 21.99 184 PHE C CA 1
ATOM 5149 C C . PHE B 1 186 ? -3.934 20.131 17.752 1.00 21.54 184 PHE C C 1
ATOM 5150 O O . PHE B 1 186 ? -4.135 21.348 17.747 1.00 22.26 184 PHE C O 1
ATOM 5158 N N . TYR B 1 187 ? -4.398 19.342 18.703 1.00 21.44 185 TYR C N 1
ATOM 5159 C CA . TYR B 1 187 ? -5.010 19.885 19.925 1.00 20.95 185 TYR C CA 1
ATOM 5160 C C . TYR B 1 187 ? -4.127 20.918 20.588 1.00 20.56 185 TYR C C 1
ATOM 5161 O O . TYR B 1 187 ? -4.607 22.016 20.964 1.00 20.85 185 TYR C O 1
ATOM 5170 N N . ALA B 1 188 ? -2.858 20.547 20.798 1.00 20.67 186 ALA C N 1
ATOM 5171 C CA . ALA B 1 188 ? -1.947 21.379 21.572 1.00 18.70 186 ALA C CA 1
ATOM 5172 C C . ALA B 1 188 ? -1.758 22.747 20.883 1.00 18.90 186 ALA C C 1
ATOM 5173 O O . ALA B 1 188 ? -1.756 23.786 21.537 1.00 17.73 186 ALA C O 1
ATOM 5175 N N . ARG B 1 189 ? -1.592 22.736 19.559 1.00 19.60 187 ARG C N 1
ATOM 5176 C CA . ARG B 1 189 ? -1.449 23.986 18.800 1.00 19.82 187 ARG C CA 1
ATOM 5177 C C . ARG B 1 189 ? -2.757 24.798 18.808 1.00 20.23 187 ARG C C 1
ATOM 5178 O O . ARG B 1 189 ? -2.760 26.006 19.028 1.00 20.22 187 ARG C O 1
ATOM 5186 N N . ILE B 1 190 ? -3.885 24.147 18.574 1.00 21.40 188 ILE C N 1
ATOM 5187 C CA . ILE B 1 190 ? -5.126 24.913 18.523 1.00 21.90 188 ILE C CA 1
ATOM 5188 C C . ILE B 1 190 ? -5.385 25.511 19.890 1.00 21.90 188 ILE C C 1
ATOM 5189 O O . ILE B 1 190 ? -5.783 26.687 19.996 1.00 21.42 188 ILE C O 1
ATOM 5194 N N . HIS B 1 191 ? -5.134 24.719 20.930 1.00 22.31 189 HIS C N 1
ATOM 5195 C CA . HIS B 1 191 ? -5.286 25.212 22.313 1.00 22.38 189 HIS C CA 1
ATOM 5196 C C . HIS B 1 191 ? -4.447 26.483 22.535 1.00 22.13 189 HIS C C 1
ATOM 5197 O O . HIS B 1 191 ? -4.951 27.445 23.087 1.00 22.53 189 HIS C O 1
ATOM 5204 N N . HIS B 1 192 ? -3.176 26.472 22.117 1.00 21.73 190 HIS C N 1
ATOM 5205 C CA . HIS B 1 192 ? -2.327 27.655 22.251 1.00 21.56 190 HIS C CA 1
ATOM 5206 C C . HIS B 1 192 ? -2.887 28.855 21.463 1.00 21.38 190 HIS C C 1
ATOM 5207 O O . HIS B 1 192 ? -2.913 29.983 21.977 1.00 20.30 190 HIS C O 1
ATOM 5214 N N . HIS B 1 193 ? -3.325 28.616 20.218 1.00 21.08 191 HIS C N 1
ATOM 5215 C CA . HIS B 1 193 ? -3.887 29.698 19.361 1.00 20.98 191 HIS C CA 1
ATOM 5216 C C . HIS B 1 193 ? -5.107 30.316 19.978 1.00 20.60 191 HIS C C 1
ATOM 5217 O O . HIS B 1 193 ? -5.281 31.525 19.966 1.00 20.83 191 HIS C O 1
ATOM 5224 N N . VAL B 1 194 ? -5.993 29.482 20.479 1.00 21.50 192 VAL C N 1
ATOM 5225 C CA . VAL B 1 194 ? -7.215 30.012 21.119 1.00 21.20 192 VAL C CA 1
ATOM 5226 C C . VAL B 1 194 ? -6.850 30.897 22.322 1.00 20.98 192 VAL C C 1
ATOM 5227 O O . VAL B 1 194 ? -7.439 31.942 22.517 1.00 21.95 192 VAL C O 1
ATOM 5231 N N . GLY B 1 195 ? -5.864 30.494 23.103 1.00 20.30 193 GLY C N 1
ATOM 5232 C CA . GLY B 1 195 ? -5.463 31.288 24.251 1.00 21.11 193 GLY C CA 1
ATOM 5233 C C . GLY B 1 195 ? -4.868 32.648 23.873 1.00 21.46 193 GLY C C 1
ATOM 5234 O O . GLY B 1 195 ? -5.173 33.670 24.521 1.00 21.45 193 GLY C O 1
ATOM 5235 N N . VAL B 1 196 ? -4.015 32.674 22.841 1.00 20.58 194 VAL C N 1
ATOM 5236 C CA . VAL B 1 196 ? -3.474 33.943 22.332 1.00 20.96 194 VAL C CA 1
ATOM 5237 C C . VAL B 1 196 ? -4.608 34.872 21.850 1.00 21.86 194 VAL C C 1
ATOM 5238 O O . VAL B 1 196 ? -4.644 36.055 22.173 1.00 23.24 194 VAL C O 1
ATOM 5242 N N . ILE B 1 197 ? -5.536 34.337 21.082 1.00 21.88 195 ILE C N 1
ATOM 5243 C CA . ILE B 1 197 ? -6.631 35.123 20.543 1.00 22.56 195 ILE C CA 1
ATOM 5244 C C . ILE B 1 197 ? -7.528 35.719 21.661 1.00 23.64 195 ILE C C 1
ATOM 5245 O O . ILE B 1 197 ? -7.896 36.917 21.633 1.00 23.61 195 ILE C O 1
ATOM 5250 N N . ARG B 1 198 ? -7.881 34.896 22.645 1.00 24.31 196 ARG C N 1
ATOM 5251 C CA . ARG B 1 198 ? -8.696 35.357 23.765 1.00 26.23 196 ARG C CA 1
ATOM 5252 C C . ARG B 1 198 ? -8.029 36.446 24.605 1.00 25.79 196 ARG C C 1
ATOM 5253 O O . ARG B 1 198 ? -8.729 37.196 25.287 1.00 24.01 196 ARG C O 1
ATOM 5261 N N . ARG B 1 199 ? -6.691 36.515 24.571 1.00 25.63 197 ARG C N 1
ATOM 5262 C CA . ARG B 1 199 ? -5.951 37.543 25.300 1.00 25.92 197 ARG C CA 1
ATOM 5263 C C . ARG B 1 199 ? -5.769 38.889 24.565 1.00 24.25 197 ARG C C 1
ATOM 5264 O O . ARG B 1 199 ? -5.345 39.854 25.168 1.00 24.40 197 ARG C O 1
ATOM 5272 N N . VAL B 1 200 ? -6.053 38.961 23.271 1.00 23.30 198 VAL C N 1
ATOM 5273 C CA . VAL B 1 200 ? -6.055 40.265 22.609 1.00 21.33 198 VAL C CA 1
ATOM 5274 C C . VAL B 1 200 ? -7.170 41.116 23.234 1.00 21.95 198 VAL C C 1
ATOM 5275 O O . VAL B 1 200 ? -8.320 40.688 23.276 1.00 21.92 198 VAL C O 1
ATOM 5279 N N . LYS B 1 201 ? -6.858 42.330 23.686 1.00 22.73 199 LYS C N 1
ATOM 5280 C CA . LYS B 1 201 ? -7.905 43.272 24.148 1.00 23.23 199 LYS C CA 1
ATOM 5281 C C . LYS B 1 201 ? -8.547 44.036 22.979 1.00 22.09 199 LYS C C 1
ATOM 5282 O O . LYS B 1 201 ? -7.865 44.686 22.189 1.00 22.04 199 LYS C O 1
ATOM 5288 N N . VAL B 1 202 ? -9.856 43.947 22.909 1.00 21.45 200 VAL C N 1
ATOM 5289 C CA . VAL B 1 202 ? -10.665 44.723 22.008 1.00 21.63 200 VAL C CA 1
ATOM 5290 C C . VAL B 1 202 ? -10.763 46.159 22.578 1.00 22.28 200 VAL C C 1
ATOM 5291 O O . VAL B 1 202 ? -11.258 46.353 23.701 1.00 21.36 200 VAL C O 1
ATOM 5295 N N . CYS B 1 203 ? -10.283 47.133 21.777 1.00 22.33 201 CYS C N 1
ATOM 5296 C CA . CYS B 1 203 ? -10.088 48.549 22.161 1.00 23.20 201 CYS C CA 1
ATOM 5297 C C . CYS B 1 203 ? -11.113 49.383 21.464 1.00 22.08 201 CYS C C 1
ATOM 5298 O O . CYS B 1 203 ? -11.608 48.994 20.403 1.00 22.17 201 CYS C O 1
ATOM 5301 N N . ALA B 1 204 ? -11.435 50.519 22.066 1.00 19.65 202 ALA C N 1
ATOM 5302 C CA . ALA B 1 204 ? -12.299 51.502 21.411 1.00 19.24 202 ALA C CA 1
ATOM 5303 C C . ALA B 1 204 ? -11.845 52.878 21.836 1.00 18.14 202 ALA C C 1
ATOM 5304 O O . ALA B 1 204 ? -11.027 52.990 22.719 1.00 17.93 202 ALA C O 1
ATOM 5306 N N . LYS B 1 205 ? -12.355 53.909 21.176 1.00 18.47 203 LYS C N 1
ATOM 5307 C CA . LYS B 1 205 ? -12.073 55.302 21.510 1.00 18.43 203 LYS C CA 1
ATOM 5308 C C . LYS B 1 205 ? -13.361 56.114 21.296 1.00 18.18 203 LYS C C 1
ATOM 5309 O O . LYS B 1 205 ? -14.320 55.624 20.685 1.00 17.63 203 LYS C O 1
ATOM 5315 N N . PHE B 1 206 ? -13.375 57.347 21.787 1.00 17.61 204 PHE C N 1
ATOM 5316 C CA . PHE B 1 206 ? -14.520 58.219 21.634 1.00 18.62 204 PHE C CA 1
ATOM 5317 C C . PHE B 1 206 ? -14.037 59.664 21.771 1.00 18.59 204 PHE C C 1
ATOM 5318 O O . PHE B 1 206 ? -14.301 60.303 22.763 1.00 19.90 204 PHE C O 1
ATOM 5326 N N . ASN B 1 207 ? -13.327 60.178 20.767 1.00 18.52 205 ASN C N 1
ATOM 5327 C CA . ASN B 1 207 ? -12.455 61.347 20.979 1.00 18.94 205 ASN C CA 1
ATOM 5328 C C . ASN B 1 207 ? -12.740 62.565 20.059 1.00 18.63 205 ASN C C 1
ATOM 5329 O O . ASN B 1 207 ? -12.026 63.574 20.109 1.00 18.96 205 ASN C O 1
ATOM 5334 N N . GLY B 1 208 ? -13.794 62.485 19.259 1.00 18.82 206 GLY C N 1
ATOM 5335 C CA . GLY B 1 208 ? -14.114 63.579 18.346 1.00 19.01 206 GLY C CA 1
ATOM 5336 C C . GLY B 1 208 ? -13.275 63.619 17.070 1.00 18.69 206 GLY C C 1
ATOM 5337 O O . GLY B 1 208 ? -12.494 62.697 16.763 1.00 19.60 206 GLY C O 1
ATOM 5338 N N . ALA B 1 209 ? -13.449 64.716 16.344 1.00 18.48 207 ALA C N 1
ATOM 5339 C CA . ALA B 1 209 ? -13.009 64.918 14.959 1.00 18.14 207 ALA C CA 1
ATOM 5340 C C . ALA B 1 209 ? -11.669 64.285 14.620 1.00 18.65 207 ALA C C 1
ATOM 5341 O O . ALA B 1 209 ? -11.573 63.541 13.648 1.00 17.79 207 ALA C O 1
ATOM 5343 N N . VAL B 1 210 ? -10.641 64.564 15.437 1.00 18.71 208 VAL C N 1
ATOM 5344 C CA . VAL B 1 210 ? -9.254 64.208 15.078 1.00 17.71 208 VAL C CA 1
ATOM 5345 C C . VAL B 1 210 ? -8.490 63.520 16.202 1.00 17.51 208 VAL C C 1
ATOM 5346 O O . VAL B 1 210 ? -7.274 63.348 16.124 1.00 17.94 208 VAL C O 1
ATOM 5350 N N . GLY B 1 211 ? -9.228 63.116 17.231 1.00 17.76 209 GLY C N 1
ATOM 5351 C CA . GLY B 1 211 ? -8.681 62.317 18.313 1.00 17.90 209 GLY C CA 1
ATOM 5352 C C . GLY B 1 211 ? -8.349 63.100 19.577 1.00 17.60 209 GLY C C 1
ATOM 5353 O O . GLY B 1 211 ? -7.940 62.485 20.549 1.00 18.59 209 GLY C O 1
ATOM 5354 N N . ASN B 1 212 ? -8.538 64.434 19.557 1.00 17.40 210 ASN C N 1
ATOM 5355 C CA . ASN B 1 212 ? -8.006 65.338 20.574 1.00 18.13 210 ASN C CA 1
ATOM 5356 C C . ASN B 1 212 ? -9.008 65.998 21.510 1.00 18.70 210 ASN C C 1
ATOM 5357 O O . ASN B 1 212 ? -8.621 66.862 22.293 1.00 19.65 210 ASN C O 1
ATOM 5362 N N . PHE B 1 213 ? -10.292 65.661 21.399 1.00 19.13 211 PHE C N 1
ATOM 5363 C CA . PHE B 1 213 ? -11.292 66.299 22.279 1.00 19.69 211 PHE C CA 1
ATOM 5364 C C . PHE B 1 213 ? -11.404 67.800 22.062 1.00 18.99 211 PHE C C 1
ATOM 5365 O O . PHE B 1 213 ? -11.712 68.557 22.991 1.00 19.90 211 PHE C O 1
ATOM 5373 N N . ASN B 1 214 ? -11.092 68.258 20.860 1.00 18.63 212 ASN C N 1
ATOM 5374 C CA . ASN B 1 214 ? -11.193 69.688 20.532 1.00 17.39 212 ASN C CA 1
ATOM 5375 C C . ASN B 1 214 ? -12.531 70.296 20.940 1.00 18.42 212 ASN C C 1
ATOM 5376 O O . ASN B 1 214 ? -12.564 71.333 21.628 1.00 18.42 212 ASN C O 1
ATOM 5381 N N . ALA B 1 215 ? -13.613 69.658 20.490 1.00 18.50 213 ALA C N 1
ATOM 5382 C CA . ALA B 1 215 ? -14.973 70.116 20.698 1.00 19.17 213 ALA C CA 1
ATOM 5383 C C . ALA B 1 215 ? -15.281 70.034 22.204 1.00 20.00 213 ALA C C 1
ATOM 5384 O O . ALA B 1 215 ? -15.850 70.970 22.806 1.00 19.43 213 ALA C O 1
ATOM 5386 N N . HIS B 1 216 ? -14.897 68.901 22.787 1.00 20.01 214 HIS C N 1
ATOM 5387 C CA . HIS B 1 216 ? -15.209 68.585 24.186 1.00 19.91 214 HIS C CA 1
ATOM 5388 C C . HIS B 1 216 ? -14.581 69.601 25.127 1.00 20.33 214 HIS C C 1
ATOM 5389 O O . HIS B 1 216 ? -15.229 70.060 26.092 1.00 19.60 214 HIS C O 1
ATOM 5396 N N . LYS B 1 217 ? -13.324 69.945 24.864 1.00 20.27 215 LYS C N 1
ATOM 5397 C CA . LYS B 1 217 ? -12.610 70.927 25.664 1.00 20.91 215 LYS C CA 1
ATOM 5398 C C . LYS B 1 217 ? -13.292 72.336 25.657 1.00 21.70 215 LYS C C 1
ATOM 5399 O O . LYS B 1 217 ? -13.365 73.016 26.699 1.00 20.63 215 LYS C O 1
ATOM 5405 N N . VAL B 1 218 ? -13.748 72.765 24.487 1.00 21.16 216 VAL C N 1
ATOM 5406 C CA . VAL B 1 218 ? -14.469 74.027 24.338 1.00 21.80 216 VAL C CA 1
ATOM 5407 C C . VAL B 1 218 ? -15.828 73.958 25.071 1.00 22.56 216 VAL C C 1
ATOM 5408 O O . VAL B 1 218 ? -16.186 74.907 25.762 1.00 23.13 216 VAL C O 1
ATOM 5412 N N . ALA B 1 219 ? -16.556 72.845 24.924 1.00 21.54 217 ALA C N 1
ATOM 5413 C CA . ALA B 1 219 ? -17.878 72.660 25.535 1.00 22.67 217 ALA C CA 1
ATOM 5414 C C . ALA B 1 219 ? -17.850 72.587 27.064 1.00 23.53 217 ALA C C 1
ATOM 5415 O O . ALA B 1 219 ? -18.774 73.058 27.722 1.00 22.23 217 ALA C O 1
ATOM 5417 N N . SER B 1 220 ? -16.792 71.995 27.616 1.00 23.67 218 SER C N 1
ATOM 5418 C CA . SER B 1 220 ? -16.720 71.740 29.067 1.00 25.67 218 SER C CA 1
ATOM 5419 C C . SER B 1 220 ? -15.248 71.685 29.473 1.00 25.49 218 SER C C 1
ATOM 5420 O O . SER B 1 220 ? -14.644 70.636 29.479 1.00 26.75 218 SER C O 1
ATOM 5423 N N . LYS B 1 221 ? -14.679 72.848 29.769 1.00 26.07 219 LYS C N 1
ATOM 5424 C CA . LYS B 1 221 ? -13.238 72.997 29.965 1.00 28.45 219 LYS C CA 1
ATOM 5425 C C . LYS B 1 221 ? -12.702 72.313 31.237 1.00 27.87 219 LYS C C 1
ATOM 5426 O O . LYS B 1 221 ? -11.527 72.002 31.309 1.00 26.92 219 LYS C O 1
ATOM 5432 N N . ASP B 1 222 ? -13.558 72.079 32.232 1.00 28.18 220 ASP C N 1
ATOM 5433 C CA . ASP B 1 222 ? -13.066 71.487 33.477 1.00 29.34 220 ASP C CA 1
ATOM 5434 C C . ASP B 1 222 ? -13.288 69.979 33.588 1.00 28.15 220 ASP C C 1
ATOM 5435 O O . ASP B 1 222 ? -12.922 69.357 34.600 1.00 28.60 220 ASP C O 1
ATOM 5440 N N . THR B 1 223 ? -13.851 69.389 32.525 1.00 26.39 221 THR C N 1
ATOM 5441 C CA . THR B 1 223 ? -14.062 67.951 32.432 1.00 23.89 221 THR C CA 1
ATOM 5442 C C . THR B 1 223 ? -12.743 67.275 32.025 1.00 23.81 221 THR C C 1
ATOM 5443 O O . THR B 1 223 ? -12.054 67.723 31.122 1.00 22.76 221 THR C O 1
ATOM 5447 N N . ASP B 1 224 ? -12.376 66.214 32.730 1.00 21.92 222 ASP C N 1
ATOM 5448 C CA . ASP B 1 224 ? -11.269 65.413 32.292 1.00 21.93 222 ASP C CA 1
ATOM 5449 C C . ASP B 1 224 ? -11.862 64.415 31.309 1.00 20.37 222 ASP C C 1
ATOM 5450 O O . ASP B 1 224 ? -12.395 63.378 31.700 1.00 19.60 222 ASP C O 1
ATOM 5455 N N . TRP B 1 225 ? -11.814 64.774 30.026 1.00 20.20 223 TRP C N 1
ATOM 5456 C CA . TRP B 1 225 ? -12.360 63.904 29.006 1.00 19.48 223 TRP C CA 1
ATOM 5457 C C . TRP B 1 225 ? -11.691 62.538 28.882 1.00 18.76 223 TRP C C 1
ATOM 5458 O O . TRP B 1 225 ? -12.358 61.591 28.551 1.00 20.36 223 TRP C O 1
ATOM 5469 N N . VAL B 1 226 ? -10.403 62.400 29.174 1.00 19.32 224 VAL C N 1
ATOM 5470 C CA . VAL B 1 226 ? -9.767 61.059 29.063 1.00 19.22 224 VAL C CA 1
ATOM 5471 C C . VAL B 1 226 ? -10.443 60.084 30.075 1.00 20.69 224 VAL C C 1
ATOM 5472 O O . VAL B 1 226 ? -10.830 58.952 29.730 1.00 19.72 224 VAL C O 1
ATOM 5476 N N . ASN B 1 227 ? -10.599 60.548 31.323 1.00 20.72 225 ASN C N 1
ATOM 5477 C CA . ASN B 1 227 ? -11.222 59.747 32.364 1.00 21.30 225 ASN C CA 1
ATOM 5478 C C . ASN B 1 227 ? -12.698 59.510 32.088 1.00 20.20 225 ASN C C 1
ATOM 5479 O O . ASN B 1 227 ? -13.189 58.408 32.327 1.00 21.32 225 ASN C O 1
ATOM 5484 N N . THR B 1 228 ? -13.396 60.527 31.577 1.00 19.34 226 THR C N 1
ATOM 5485 C CA . THR B 1 228 ? -14.850 60.478 31.336 1.00 19.79 226 THR C CA 1
ATOM 5486 C C . THR B 1 228 ? -15.176 59.472 30.215 1.00 19.38 226 THR C C 1
ATOM 5487 O O . THR B 1 228 ? -16.128 58.681 30.293 1.00 19.37 226 THR C O 1
ATOM 5491 N N . ILE B 1 229 ? -14.368 59.488 29.169 1.00 18.18 227 ILE C N 1
ATOM 5492 C CA . ILE B 1 229 ? -14.596 58.519 28.094 1.00 18.68 227 ILE C CA 1
ATOM 5493 C C . ILE B 1 229 ? -14.234 57.074 28.533 1.00 17.94 227 ILE C C 1
ATOM 5494 O O . ILE B 1 229 ? -14.949 56.127 28.215 1.00 19.33 227 ILE C O 1
ATOM 5499 N N . GLY B 1 230 ? -13.151 56.916 29.275 1.00 18.80 228 GLY C N 1
ATOM 5500 C CA . GLY B 1 230 ? -12.778 55.607 29.797 1.00 19.28 228 GLY C CA 1
ATOM 5501 C C . GLY B 1 230 ? -13.929 55.040 30.609 1.00 20.87 228 GLY C C 1
ATOM 5502 O O . GLY B 1 230 ? -14.263 53.816 30.515 1.00 20.66 228 GLY C O 1
ATOM 5503 N N . LEU B 1 231 ? -14.585 55.919 31.377 1.00 20.08 229 LEU C N 1
ATOM 5504 C CA . LEU B 1 231 ? -15.758 55.488 32.150 1.00 20.54 229 LEU C CA 1
ATOM 5505 C C . LEU B 1 231 ? -16.910 55.119 31.203 1.00 20.28 229 LEU C C 1
ATOM 5506 O O . LEU B 1 231 ? -17.574 54.095 31.368 1.00 19.91 229 LEU C O 1
ATOM 5511 N N . PHE B 1 232 ? -17.147 55.962 30.203 1.00 20.50 230 PHE C N 1
ATOM 5512 C CA . PHE B 1 232 ? -18.225 55.685 29.276 1.00 19.53 230 PHE C CA 1
ATOM 5513 C C . PHE B 1 232 ? -18.058 54.304 28.597 1.00 18.89 230 PHE C C 1
ATOM 5514 O O . PHE B 1 232 ? -19.001 53.496 28.561 1.00 17.74 230 PHE C O 1
ATOM 5522 N N . LEU B 1 233 ? -16.851 54.004 28.138 1.00 19.45 231 LEU C N 1
ATOM 5523 C CA . LEU B 1 233 ? -16.613 52.782 27.377 1.00 20.07 231 LEU C CA 1
ATOM 5524 C C . LEU B 1 233 ? -16.650 51.549 28.252 1.00 20.86 231 LEU C C 1
ATOM 5525 O O . LEU B 1 233 ? -17.099 50.480 27.813 1.00 19.77 231 LEU C O 1
ATOM 5530 N N . LYS B 1 234 ? -16.196 51.697 29.500 1.00 21.79 232 LYS C N 1
ATOM 5531 C CA . LYS B 1 234 ? -16.180 50.574 30.450 1.00 23.50 232 LYS C CA 1
ATOM 5532 C C . LYS B 1 234 ? -17.620 50.281 30.903 1.00 24.41 232 LYS C C 1
ATOM 5533 O O . LYS B 1 234 ? -18.136 49.154 30.755 1.00 23.74 232 LYS C O 1
ATOM 5539 N N . LYS B 1 235 ? -18.280 51.326 31.401 1.00 24.95 233 LYS C N 1
ATOM 5540 C CA . LYS B 1 235 ? -19.630 51.199 31.953 1.00 25.31 233 LYS C CA 1
ATOM 5541 C C . LYS B 1 235 ? -20.720 50.813 30.922 1.00 24.53 233 LYS C C 1
ATOM 5542 O O . LYS B 1 235 ? -21.595 49.977 31.176 1.00 24.21 233 LYS C O 1
ATOM 5548 N N . HIS B 1 236 ? -20.680 51.412 29.747 1.00 24.14 234 HIS C N 1
ATOM 5549 C CA . HIS B 1 236 ? -21.723 51.150 28.777 1.00 23.59 234 HIS C CA 1
ATOM 5550 C C . HIS B 1 236 ? -21.418 50.028 27.803 1.00 22.74 234 HIS C C 1
ATOM 5551 O O . HIS B 1 236 ? -22.335 49.542 27.128 1.00 23.32 234 HIS C O 1
ATOM 5558 N N . PHE B 1 237 ? -20.147 49.619 27.709 1.00 21.84 235 PHE C N 1
ATOM 5559 C CA . PHE B 1 237 ? -19.757 48.640 26.671 1.00 21.73 235 PHE C CA 1
ATOM 5560 C C . PHE B 1 237 ? -18.813 47.537 27.145 1.00 22.66 235 PHE C C 1
ATOM 5561 O O . PHE B 1 237 ? -18.581 46.577 26.408 1.00 22.49 235 PHE C O 1
ATOM 5569 N N . ASN B 1 238 ? -18.294 47.668 28.370 1.00 22.39 236 ASN C N 1
ATOM 5570 C CA . ASN B 1 238 ? -17.223 46.801 28.863 1.00 23.86 236 ASN C CA 1
ATOM 5571 C C . ASN B 1 238 ? -15.996 46.793 27.902 1.00 23.44 236 ASN C C 1
ATOM 5572 O O . ASN B 1 238 ? -15.385 45.754 27.649 1.00 22.55 236 ASN C O 1
ATOM 5577 N N . LEU B 1 239 ? -15.668 47.958 27.352 1.00 22.26 237 LEU C N 1
ATOM 5578 C CA . LEU B 1 239 ? -14.538 48.065 26.456 1.00 21.68 237 LEU C CA 1
ATOM 5579 C C . LEU B 1 239 ? -13.331 48.740 27.084 1.00 21.35 237 LEU C C 1
ATOM 5580 O O . LEU B 1 239 ? -13.466 49.713 27.816 1.00 21.23 237 LEU C O 1
ATOM 5585 N N . THR B 1 240 ? -12.160 48.215 26.749 1.00 21.47 238 THR C N 1
ATOM 5586 C CA . THR B 1 240 ? -10.850 48.884 26.947 1.00 22.66 238 THR C CA 1
ATOM 5587 C C . THR B 1 240 ? -10.719 50.133 26.101 1.00 22.13 238 THR C C 1
ATOM 5588 O O . THR B 1 240 ? -11.106 50.137 24.936 1.00 21.96 238 THR C O 1
ATOM 5592 N N . TYR B 1 241 ? -10.127 51.181 26.673 1.00 20.85 239 TYR C N 1
ATOM 5593 C CA . TYR B 1 241 ? -10.028 52.457 25.960 1.00 21.14 239 TYR C CA 1
ATOM 5594 C C . TYR B 1 241 ? -8.626 52.660 25.410 1.00 20.80 239 TYR C C 1
ATOM 5595 O O . TYR B 1 241 ? -7.665 52.748 26.178 1.00 20.26 239 TYR C O 1
ATOM 5604 N N . SER B 1 242 ? -8.514 52.729 24.086 1.00 20.57 240 SER C N 1
ATOM 5605 C CA . SER B 1 242 ? -7.256 53.155 23.468 1.00 21.81 240 SER C CA 1
ATOM 5606 C C . SER B 1 242 ? -7.312 54.664 23.273 1.00 20.09 240 SER C C 1
ATOM 5607 O O . SER B 1 242 ? -7.979 55.165 22.367 1.00 19.67 240 SER C O 1
ATOM 5610 N N . ILE B 1 243 ? -6.588 55.378 24.144 1.00 18.57 241 ILE C N 1
ATOM 5611 C CA . ILE B 1 243 ? -6.612 56.848 24.237 1.00 17.34 241 ILE C CA 1
ATOM 5612 C C . ILE B 1 243 ? -6.109 57.566 22.967 1.00 15.87 241 ILE C C 1
ATOM 5613 O O . ILE B 1 243 ? -6.701 58.555 22.550 1.00 16.62 241 ILE C O 1
ATOM 5618 N N . TYR B 1 244 ? -5.037 57.039 22.366 1.00 16.12 242 TYR C N 1
ATOM 5619 C CA . TYR B 1 244 ? -4.387 57.614 21.182 1.00 16.12 242 TYR C CA 1
ATOM 5620 C C . TYR B 1 244 ? -5.024 57.202 19.891 1.00 15.76 242 TYR C C 1
ATOM 5621 O O . TYR B 1 244 ? -5.061 56.027 19.553 1.00 15.08 242 TYR C O 1
ATOM 5630 N N . CYS B 1 245 ? -5.476 58.194 19.145 1.00 17.08 243 CYS C N 1
ATOM 5631 C CA . CYS B 1 245 ? -6.150 57.942 17.877 1.00 17.24 243 CYS C CA 1
ATOM 5632 C C . CYS B 1 245 ? -6.083 59.257 17.093 1.00 17.43 243 CYS C C 1
ATOM 5633 O O . CYS B 1 245 ? -5.808 60.338 17.671 1.00 17.75 243 CYS C O 1
ATOM 5636 N N . THR B 1 246 ? -6.346 59.164 15.792 1.00 15.52 244 THR C N 1
ATOM 5637 C CA . THR B 1 246 ? -6.694 60.319 14.962 1.00 15.17 244 THR C CA 1
ATOM 5638 C C . THR B 1 246 ? -8.215 60.370 14.883 1.00 15.30 244 THR C C 1
ATOM 5639 O O . THR B 1 246 ? -8.903 60.129 15.888 1.00 15.77 244 THR C O 1
ATOM 5643 N N . GLN B 1 247 ? -8.757 60.611 13.693 1.00 15.83 245 GLN C N 1
ATOM 5644 C CA . GLN B 1 247 ? -10.185 60.462 13.518 1.00 17.04 245 GLN C CA 1
ATOM 5645 C C . GLN B 1 247 ? -10.597 58.968 13.670 1.00 16.98 245 GLN C C 1
ATOM 5646 O O . GLN B 1 247 ? -11.717 58.657 14.055 1.00 16.28 245 GLN C O 1
ATOM 5652 N N . ILE B 1 248 ? -9.672 58.067 13.379 1.00 17.07 246 ILE C N 1
ATOM 5653 C CA . ILE B 1 248 ? -9.927 56.638 13.448 1.00 17.23 246 ILE C CA 1
ATOM 5654 C C . ILE B 1 248 ? -9.224 56.029 14.639 1.00 17.75 246 ILE C C 1
ATOM 5655 O O . ILE B 1 248 ? -8.125 56.470 15.022 1.00 17.92 246 ILE C O 1
ATOM 5660 N N . GLN B 1 249 ? -9.857 54.991 15.190 1.00 18.39 247 GLN C N 1
ATOM 5661 C CA . GLN B 1 249 ? -9.194 54.035 16.095 1.00 18.75 247 GLN C CA 1
ATOM 5662 C C . GLN B 1 249 ? -8.156 53.335 15.194 1.00 19.59 247 GLN C C 1
ATOM 5663 O O . GLN B 1 249 ? -8.420 53.083 14.006 1.00 18.92 247 GLN C O 1
ATOM 5669 N N . ASP B 1 250 ? -6.966 53.046 15.721 1.00 19.32 248 ASP C N 1
ATOM 5670 C CA . ASP B 1 250 ? -5.864 52.628 14.846 1.00 20.69 248 ASP C CA 1
ATOM 5671 C C . ASP B 1 250 ? -6.040 51.245 14.107 1.00 20.90 248 ASP C C 1
ATOM 5672 O O . ASP B 1 250 ? -5.367 50.989 13.117 1.00 21.40 248 ASP C O 1
ATOM 5677 N N . HIS B 1 251 ? -6.948 50.398 14.615 1.00 19.76 249 HIS C N 1
ATOM 5678 C CA . HIS B 1 251 ? -7.306 49.074 14.087 1.00 19.59 249 HIS C CA 1
ATOM 5679 C C . HIS B 1 251 ? -6.287 48.015 14.424 1.00 19.71 249 HIS C C 1
ATOM 5680 O O . HIS B 1 251 ? -6.438 46.868 13.963 1.00 18.55 249 HIS C O 1
ATOM 5687 N N . ASP B 1 252 ? -5.240 48.369 15.177 1.00 18.77 250 ASP C N 1
ATOM 5688 C CA . ASP B 1 252 ? -4.227 47.349 15.468 1.00 18.97 250 ASP C CA 1
ATOM 5689 C C . ASP B 1 252 ? -4.793 46.104 16.179 1.00 19.09 250 ASP C C 1
ATOM 5690 O O . ASP B 1 252 ? -4.349 45.001 15.885 1.00 20.90 250 ASP C O 1
ATOM 5695 N N . TYR B 1 253 ? -5.795 46.237 17.064 1.00 18.07 251 TYR C N 1
ATOM 5696 C CA . TYR B 1 253 ? -6.332 45.055 17.737 1.00 17.37 251 TYR C CA 1
ATOM 5697 C C . TYR B 1 253 ? -7.034 44.094 16.726 1.00 18.25 251 TYR C C 1
ATOM 5698 O O . TYR B 1 253 ? -7.031 42.897 16.915 1.00 18.36 251 TYR C O 1
ATOM 5707 N N . ILE B 1 254 ? -7.650 44.645 15.677 1.00 17.24 252 ILE C N 1
ATOM 5708 C CA . ILE B 1 254 ? -8.283 43.835 14.624 1.00 17.49 252 ILE C CA 1
ATOM 5709 C C . ILE B 1 254 ? -7.164 43.014 13.928 1.00 17.56 252 ILE C C 1
ATOM 5710 O O . ILE B 1 254 ? -7.318 41.820 13.750 1.00 19.13 252 ILE C O 1
ATOM 5715 N N . CYS B 1 255 ? -6.059 43.670 13.591 1.00 17.41 253 CYS C N 1
ATOM 5716 C CA . CYS B 1 255 ? -4.925 43.010 12.954 1.00 18.85 253 CYS C CA 1
ATOM 5717 C C . CYS B 1 255 ? -4.381 41.888 13.848 1.00 19.13 253 CYS C C 1
ATOM 5718 O O . CYS B 1 255 ? -4.073 40.803 13.365 1.00 18.26 253 CYS C O 1
ATOM 5721 N N . GLU B 1 256 ? -4.339 42.130 15.156 1.00 19.26 254 GLU C N 1
ATOM 5722 C CA . GLU B 1 256 ? -3.855 41.121 16.092 1.00 20.00 254 GLU C CA 1
ATOM 5723 C C . GLU B 1 256 ? -4.759 39.932 16.111 1.00 18.62 254 GLU C C 1
ATOM 5724 O O . GLU B 1 256 ? -4.291 38.810 16.118 1.00 17.85 254 GLU C O 1
ATOM 5730 N N . LEU B 1 257 ? -6.067 40.178 16.160 1.00 18.59 255 LEU C N 1
ATOM 5731 C CA . LEU B 1 257 ? -7.057 39.086 16.219 1.00 18.73 255 LEU C CA 1
ATOM 5732 C C . LEU B 1 257 ? -7.034 38.288 14.948 1.00 19.14 255 LEU C C 1
ATOM 5733 O O . LEU B 1 257 ? -7.023 37.047 14.982 1.00 20.77 255 LEU C O 1
ATOM 5738 N N . CYS B 1 258 ? -7.071 38.990 13.816 1.00 19.01 256 CYS C N 1
ATOM 5739 C CA . CYS B 1 258 ? -7.033 38.325 12.512 1.00 20.61 256 CYS C CA 1
ATOM 5740 C C . CYS B 1 258 ? -5.762 37.478 12.287 1.00 20.55 256 CYS C C 1
ATOM 5741 O O . CYS B 1 258 ? -5.833 36.370 11.735 1.00 19.88 256 CYS C O 1
ATOM 5744 N N . ASP B 1 259 ? -4.612 38.004 12.703 1.00 19.78 257 ASP C N 1
ATOM 5745 C CA . ASP B 1 259 ? -3.358 37.262 12.633 1.00 20.57 257 ASP C CA 1
ATOM 5746 C C . ASP B 1 259 ? -3.457 35.966 13.479 1.00 19.20 257 ASP C C 1
ATOM 5747 O O . ASP B 1 259 ? -3.021 34.919 13.063 1.00 19.57 257 ASP C O 1
ATOM 5752 N N . GLY B 1 260 ? -4.032 36.079 14.658 1.00 19.65 258 GLY C N 1
ATOM 5753 C CA . GLY B 1 260 ? -4.259 34.938 15.549 1.00 19.06 258 GLY C CA 1
ATOM 5754 C C . GLY B 1 260 ? -5.152 33.900 14.882 1.00 19.62 258 GLY C C 1
ATOM 5755 O O . GLY B 1 260 ? -4.780 32.727 14.791 1.00 19.72 258 GLY C O 1
ATOM 5756 N N . LEU B 1 261 ? -6.325 34.321 14.383 1.00 19.56 259 LEU C N 1
ATOM 5757 C CA . LEU B 1 261 ? -7.190 33.418 13.637 1.00 19.02 259 LEU C CA 1
ATOM 5758 C C . LEU B 1 261 ? -6.495 32.788 12.415 1.00 18.99 259 LEU C C 1
ATOM 5759 O O . LEU B 1 261 ? -6.687 31.617 12.122 1.00 19.05 259 LEU C O 1
ATOM 5764 N N . ALA B 1 262 ? -5.707 33.580 11.712 1.00 18.49 260 ALA C N 1
ATOM 5765 C CA . ALA B 1 262 ? -4.940 33.107 10.550 1.00 18.41 260 ALA C CA 1
ATOM 5766 C C . ALA B 1 262 ? -3.914 32.007 10.943 1.00 17.73 260 ALA C C 1
ATOM 5767 O O . ALA B 1 262 ? -3.731 31.051 10.223 1.00 18.32 260 ALA C O 1
ATOM 5769 N N . ARG B 1 263 ? -3.261 32.133 12.097 1.00 18.12 261 ARG C N 1
ATOM 5770 C CA . ARG B 1 263 ? -2.365 31.056 12.553 1.00 17.77 261 ARG C CA 1
ATOM 5771 C C . ARG B 1 263 ? -3.134 29.774 12.913 1.00 17.79 261 ARG C C 1
ATOM 5772 O O . ARG B 1 263 ? -2.716 28.644 12.550 1.00 17.29 261 ARG C O 1
ATOM 5780 N N . ALA B 1 264 ? -4.291 29.942 13.552 1.00 16.92 262 ALA C N 1
ATOM 5781 C CA . ALA B 1 264 ? -5.195 28.820 13.838 1.00 17.52 262 ALA C CA 1
ATOM 5782 C C . ALA B 1 264 ? -5.566 28.119 12.553 1.00 18.10 262 ALA C C 1
ATOM 5783 O O . ALA B 1 264 ? -5.517 26.886 12.462 1.00 18.19 262 ALA C O 1
ATOM 5785 N N . ASN B 1 265 ? -5.940 28.922 11.562 1.00 18.64 263 ASN C N 1
ATOM 5786 C CA . ASN B 1 265 ? -6.343 28.430 10.243 1.00 18.98 263 ASN C CA 1
ATOM 5787 C C . ASN B 1 265 ? -5.260 27.643 9.550 1.00 19.09 263 ASN C C 1
ATOM 5788 O O . ASN B 1 265 ? -5.545 26.618 8.916 1.00 20.83 263 ASN C O 1
ATOM 5793 N N . GLY B 1 266 ? -4.028 28.129 9.653 1.00 19.47 264 GLY C N 1
ATOM 5794 C CA . GLY B 1 266 ? -2.852 27.411 9.151 1.00 18.60 264 GLY C CA 1
ATOM 5795 C C . GLY B 1 266 ? -2.700 26.018 9.764 1.00 19.04 264 GLY C C 1
ATOM 5796 O O . GLY B 1 266 ? -2.445 25.048 9.043 1.00 18.86 264 GLY C O 1
ATOM 5797 N N . THR B 1 267 ? -2.835 25.922 11.084 1.00 18.23 265 THR C N 1
ATOM 5798 C CA . THR B 1 267 ? -2.853 24.629 11.800 1.00 19.81 265 THR C CA 1
ATOM 5799 C C . THR B 1 267 ? -3.989 23.739 11.283 1.00 19.56 265 THR C C 1
ATOM 5800 O O . THR B 1 267 ? -3.794 22.560 11.030 1.00 20.54 265 THR C O 1
ATOM 5804 N N . LEU B 1 268 ? -5.164 24.320 11.095 1.00 19.62 266 LEU C N 1
ATOM 5805 C CA . LEU B 1 268 ? -6.273 23.550 10.571 1.00 19.68 266 LEU C CA 1
ATOM 5806 C C . LEU B 1 268 ? -6.065 23.105 9.149 1.00 18.46 266 LEU C C 1
ATOM 5807 O O . LEU B 1 268 ? -6.511 22.042 8.801 1.00 19.07 266 LEU C O 1
ATOM 5812 N N . ILE B 1 269 ? -5.384 23.907 8.330 1.00 18.66 267 ILE C N 1
ATOM 5813 C CA . ILE B 1 269 ? -5.064 23.484 6.946 1.00 18.17 267 ILE C CA 1
ATOM 5814 C C . ILE B 1 269 ? -4.093 22.282 7.029 1.00 18.54 267 ILE C C 1
ATOM 5815 O O . ILE B 1 269 ? -4.226 21.309 6.280 1.00 17.73 267 ILE C O 1
ATOM 5820 N N . ASP B 1 270 ? -3.113 22.387 7.924 1.00 18.38 268 ASP C N 1
ATOM 5821 C CA . ASP B 1 270 ? -2.155 21.290 8.183 1.00 19.40 268 ASP C CA 1
ATOM 5822 C C . ASP B 1 270 ? -2.912 19.992 8.572 1.00 18.92 268 ASP C C 1
ATOM 5823 O O . ASP B 1 270 ? -2.680 18.917 8.014 1.00 18.67 268 ASP C O 1
ATOM 5828 N N . LEU B 1 271 ? -3.847 20.116 9.513 1.00 19.47 269 LEU C N 1
ATOM 5829 C CA . LEU B 1 271 ? -4.765 19.014 9.873 1.00 19.80 269 LEU C CA 1
ATOM 5830 C C . LEU B 1 271 ? -5.541 18.437 8.667 1.00 19.81 269 LEU C C 1
ATOM 5831 O O . LEU B 1 271 ? -5.573 17.221 8.477 1.00 19.77 269 LEU C O 1
ATOM 5836 N N . CYS B 1 272 ? -6.199 19.317 7.889 1.00 20.45 270 CYS C N 1
ATOM 5837 C CA . CYS B 1 272 ? -7.025 18.888 6.757 1.00 19.59 270 CYS C CA 1
ATOM 5838 C C . CYS B 1 272 ? -6.227 18.093 5.780 1.00 19.81 270 CYS C C 1
ATOM 5839 O O . CYS B 1 272 ? -6.733 17.095 5.272 1.00 19.11 270 CYS C O 1
ATOM 5842 N N . VAL B 1 273 ? -4.989 18.525 5.495 1.00 19.11 271 VAL C N 1
ATOM 5843 C CA . VAL B 1 273 ? -4.175 17.836 4.498 1.00 18.44 271 VAL C CA 1
ATOM 5844 C C . VAL B 1 273 ? -3.664 16.503 5.073 1.00 18.78 271 VAL C C 1
ATOM 5845 O O . VAL B 1 273 ? -3.638 15.527 4.356 1.00 18.66 271 VAL C O 1
ATOM 5849 N N . ASP B 1 274 ? -3.288 16.474 6.362 1.00 18.58 272 ASP C N 1
ATOM 5850 C CA . ASP B 1 274 ? -2.826 15.225 6.992 1.00 19.39 272 ASP C CA 1
ATOM 5851 C C . ASP B 1 274 ? -3.949 14.196 6.980 1.00 19.99 272 ASP C C 1
ATOM 5852 O O . ASP B 1 274 ? -3.734 13.049 6.564 1.00 20.49 272 ASP C O 1
ATOM 5857 N N . ILE B 1 275 ? -5.150 14.618 7.387 1.00 19.99 273 ILE C N 1
ATOM 5858 C CA . ILE B 1 275 ? -6.319 13.704 7.367 1.00 20.03 273 ILE C CA 1
ATOM 5859 C C . ILE B 1 275 ? -6.584 13.180 5.941 1.00 20.01 273 ILE C C 1
ATOM 5860 O O . ILE B 1 275 ? -6.776 11.985 5.729 1.00 21.69 273 ILE C O 1
ATOM 5865 N N . TRP B 1 276 ? -6.540 14.069 4.955 1.00 20.25 274 TRP C N 1
ATOM 5866 C CA . TRP B 1 276 ? -6.629 13.674 3.539 1.00 19.75 274 TRP C CA 1
ATOM 5867 C C . TRP B 1 276 ? -5.577 12.595 3.188 1.00 20.84 274 TRP C C 1
ATOM 5868 O O . TRP B 1 276 ? -5.873 11.606 2.477 1.00 21.60 274 TRP C O 1
ATOM 5879 N N . LEU B 1 277 ? -4.346 12.776 3.668 1.00 20.88 275 LEU C N 1
ATOM 5880 C CA . LEU B 1 277 ? -3.269 11.825 3.381 1.00 21.30 275 LEU C CA 1
ATOM 5881 C C . LEU B 1 277 ? -3.454 10.487 4.135 1.00 20.21 275 LEU C C 1
ATOM 5882 O O . LEU B 1 277 ? -3.193 9.439 3.580 1.00 20.45 275 LEU C O 1
ATOM 5887 N N . TYR B 1 278 ? -3.926 10.520 5.371 1.00 21.51 276 TYR C N 1
ATOM 5888 C CA . TYR B 1 278 ? -4.235 9.265 6.088 1.00 22.17 276 TYR C CA 1
ATOM 5889 C C . TYR B 1 278 ? -5.318 8.480 5.359 1.00 22.41 276 TYR C C 1
ATOM 5890 O O . TYR B 1 278 ? -5.232 7.239 5.204 1.00 21.90 276 TYR C O 1
ATOM 5899 N N . ILE B 1 279 ? -6.338 9.204 4.906 1.00 21.82 277 ILE C N 1
ATOM 5900 C CA . ILE B 1 279 ? -7.397 8.608 4.113 1.00 21.75 277 ILE C CA 1
ATOM 5901 C C . ILE B 1 279 ? -6.879 8.103 2.774 1.00 22.42 277 ILE C C 1
ATOM 5902 O O . ILE B 1 279 ? -7.238 7.006 2.339 1.00 23.91 277 ILE C O 1
ATOM 5907 N N . SER B 1 280 ? -6.025 8.874 2.107 1.00 22.63 278 SER C N 1
ATOM 5908 C CA . SER B 1 280 ? -5.441 8.426 0.846 1.00 22.78 278 SER C CA 1
ATOM 5909 C C . SER B 1 280 ? -4.719 7.079 1.021 1.00 23.71 278 SER C C 1
ATOM 5910 O O . SER B 1 280 ? -4.718 6.226 0.114 1.00 22.85 278 SER C O 1
ATOM 5913 N N . ASN B 1 281 ? -4.096 6.914 2.186 1.00 24.15 279 ASN C N 1
ATOM 5914 C CA . ASN B 1 281 ? -3.276 5.736 2.467 1.00 24.97 279 ASN C CA 1
ATOM 5915 C C . ASN B 1 281 ? -4.096 4.640 3.158 1.00 24.93 279 ASN C C 1
ATOM 5916 O O . ASN B 1 281 ? -3.539 3.642 3.631 1.00 24.80 279 ASN C O 1
ATOM 5921 N N . ASN B 1 282 ? -5.409 4.854 3.215 1.00 25.15 280 ASN C N 1
ATOM 5922 C CA . ASN B 1 282 ? -6.384 3.862 3.683 1.00 26.04 280 ASN C CA 1
ATOM 5923 C C . ASN B 1 282 ? -6.228 3.499 5.157 1.00 25.98 280 ASN C C 1
ATOM 5924 O O . ASN B 1 282 ? -6.532 2.363 5.571 1.00 25.14 280 ASN C O 1
ATOM 5929 N N . LEU B 1 283 ? -5.724 4.442 5.941 1.00 25.58 281 LEU C N 1
ATOM 5930 C CA . LEU B 1 283 ? -5.501 4.204 7.368 1.00 25.81 281 LEU C CA 1
ATOM 5931 C C . LEU B 1 283 ? -6.664 4.698 8.189 1.00 26.79 281 LEU C C 1
ATOM 5932 O O . LEU B 1 283 ? -6.801 4.348 9.364 1.00 24.95 281 LEU C O 1
ATOM 5937 N N . LEU B 1 284 ? -7.451 5.571 7.568 1.00 27.57 282 LEU C N 1
ATOM 5938 C CA . LEU B 1 284 ? -8.689 6.067 8.133 1.00 28.95 282 LEU C CA 1
ATOM 5939 C C . LEU B 1 284 ? -9.777 5.755 7.135 1.00 30.06 282 LEU C C 1
ATOM 5940 O O . LEU B 1 284 ? -9.535 5.685 5.930 1.00 29.60 282 LEU C O 1
ATOM 5945 N N . LYS B 1 285 ? -10.975 5.524 7.652 1.00 32.70 283 LYS C N 1
ATOM 5946 C CA . LYS B 1 285 ? -12.141 5.369 6.805 1.00 36.00 283 LYS C CA 1
ATOM 5947 C C . LYS B 1 285 ? -13.186 6.387 7.195 1.00 37.17 283 LYS C C 1
ATOM 5948 O O . LYS B 1 285 ? -13.211 6.878 8.348 1.00 37.51 283 LYS C O 1
ATOM 5954 N N . LEU B 1 286 ? -14.035 6.700 6.219 1.00 38.75 284 LEU C N 1
ATOM 5955 C CA . LEU B 1 286 ? -15.140 7.644 6.394 1.00 40.31 284 LEU C CA 1
ATOM 5956 C C . LEU B 1 286 ? -16.534 6.985 6.435 1.00 42.05 284 LEU C C 1
ATOM 5957 O O . LEU B 1 286 ? -16.876 6.173 5.579 1.00 41.08 284 LEU C O 1
ATOM 5962 N N . LYS B 1 287 ? -17.341 7.393 7.408 1.00 44.90 285 LYS C N 1
ATOM 5963 C CA . LYS B 1 287 ? -18.779 7.055 7.441 1.00 47.83 285 LYS C CA 1
ATOM 5964 C C . LYS B 1 287 ? -19.547 7.559 6.195 1.00 49.51 285 LYS C C 1
ATOM 5965 O O . LYS B 1 287 ? -19.486 8.755 5.851 1.00 50.10 285 LYS C O 1
ATOM 5971 N N . VAL B 1 288 ? -20.233 6.633 5.513 1.00 51.32 286 VAL C N 1
ATOM 5972 C CA . VAL B 1 288 ? -21.178 6.936 4.403 1.00 52.76 286 VAL C CA 1
ATOM 5973 C C . VAL B 1 288 ? -22.389 7.748 4.891 1.00 53.18 286 VAL C C 1
ATOM 5974 O O . VAL B 1 288 ? -23.014 7.402 5.906 1.00 53.58 286 VAL C O 1
ATOM 5978 N N . GLY B 1 294 ? -21.527 9.613 -3.030 1.00 48.40 292 GLY C N 1
ATOM 5979 C CA . GLY B 1 294 ? -20.091 9.633 -2.745 1.00 49.00 292 GLY C CA 1
ATOM 5980 C C . GLY B 1 294 ? -19.270 9.992 -3.979 1.00 48.72 292 GLY C C 1
ATOM 5981 O O . GLY B 1 294 ? -18.873 11.154 -4.170 1.00 49.19 292 GLY C O 1
ATOM 5982 N N . SER B 1 295 ? -19.009 8.970 -4.795 1.00 47.78 293 SER C N 1
ATOM 5983 C CA . SER B 1 295 ? -18.499 9.116 -6.150 1.00 46.61 293 SER C CA 1
ATOM 5984 C C . SER B 1 295 ? -19.688 8.886 -7.088 1.00 46.44 293 SER C C 1
ATOM 5985 O O . SER B 1 295 ? -20.511 7.982 -6.874 1.00 46.30 293 SER C O 1
ATOM 5988 N N . SER B 1 296 ? -19.792 9.737 -8.107 1.00 45.58 294 SER C N 1
ATOM 5989 C CA . SER B 1 296 ? -20.912 9.693 -9.033 1.00 44.94 294 SER C CA 1
ATOM 5990 C C . SER B 1 296 ? -20.797 8.506 -10.013 1.00 44.17 294 SER C C 1
ATOM 5991 O O . SER B 1 296 ? -21.766 8.163 -10.695 1.00 43.70 294 SER C O 1
ATOM 5994 N N . THR B 1 297 ? -19.620 7.866 -10.043 1.00 43.29 295 THR C N 1
ATOM 5995 C CA . THR B 1 297 ? -19.361 6.732 -10.945 1.00 42.36 295 THR C CA 1
ATOM 5996 C C . THR B 1 297 ? -18.925 5.396 -10.280 1.00 42.20 295 THR C C 1
ATOM 5997 O O . THR B 1 297 ? -19.079 4.344 -10.898 1.00 42.40 295 THR C O 1
ATOM 6001 N N . MET B 1 298 ? -18.372 5.437 -9.058 1.00 40.98 296 MET C N 1
ATOM 6002 C CA . MET B 1 298 ? -17.877 4.231 -8.345 1.00 40.26 296 MET C CA 1
ATOM 6003 C C . MET B 1 298 ? -18.671 3.997 -7.051 1.00 39.73 296 MET C C 1
ATOM 6004 O O . MET B 1 298 ? -18.567 4.795 -6.141 1.00 39.69 296 MET C O 1
ATOM 6009 N N . PRO B 1 299 ? -19.464 2.903 -6.964 1.00 39.67 297 PRO C N 1
ATOM 6010 C CA . PRO B 1 299 ? -20.494 2.729 -5.899 1.00 39.49 297 PRO C CA 1
ATOM 6011 C C . PRO B 1 299 ? -20.025 2.737 -4.437 1.00 38.33 297 PRO C C 1
ATOM 6012 O O . PRO B 1 299 ? -20.793 3.124 -3.557 1.00 39.15 297 PRO C O 1
ATOM 6016 N N . HIS B 1 300 ? -18.823 2.259 -4.150 1.00 36.95 298 HIS C N 1
ATOM 6017 C CA . HIS B 1 300 ? -18.399 2.257 -2.744 1.00 36.20 298 HIS C CA 1
ATOM 6018 C C . HIS B 1 300 ? -17.385 3.357 -2.399 1.00 34.82 298 HIS C C 1
ATOM 6019 O O . HIS B 1 300 ? -16.844 3.370 -1.292 1.00 34.26 298 HIS C O 1
ATOM 6026 N N . LYS B 1 301 ? -17.089 4.248 -3.343 1.00 32.68 299 LYS C N 1
ATOM 6027 C CA . LYS B 1 301 ? -16.090 5.297 -3.075 1.00 31.46 299 LYS C CA 1
ATOM 6028 C C . LYS B 1 301 ? -16.663 6.432 -2.208 1.00 30.99 299 LYS C C 1
ATOM 6029 O O . LYS B 1 301 ? -17.703 7.012 -2.556 1.00 30.31 299 LYS C O 1
ATOM 6035 N N . VAL B 1 302 ? -16.003 6.723 -1.079 1.00 29.86 300 VAL C N 1
ATOM 6036 C CA . VAL B 1 302 ? -16.403 7.814 -0.183 1.00 29.79 300 VAL C CA 1
ATOM 6037 C C . VAL B 1 302 ? -15.181 8.749 -0.037 1.00 29.30 300 VAL C C 1
ATOM 6038 O O . VAL B 1 302 ? -14.114 8.300 0.379 1.00 29.18 300 VAL C O 1
ATOM 6042 N N . ASN B 1 303 ? -15.356 10.034 -0.366 1.00 27.92 301 ASN C N 1
ATOM 6043 C CA . ASN B 1 303 ? -14.261 10.992 -0.449 1.00 26.79 301 ASN C CA 1
ATOM 6044 C C . ASN B 1 303 ? -14.252 11.968 0.731 1.00 25.71 301 ASN C C 1
ATOM 6045 O O . ASN B 1 303 ? -15.317 12.292 1.256 1.00 25.97 301 ASN C O 1
ATOM 6050 N N . PRO B 1 304 ? -13.046 12.442 1.152 1.00 24.81 302 PRO C N 1
ATOM 6051 C CA . PRO B 1 304 ? -12.942 13.379 2.291 1.00 24.25 302 PRO C CA 1
ATOM 6052 C C . PRO B 1 304 ? -13.356 14.804 1.872 1.00 23.60 302 PRO C C 1
ATOM 6053 O O . PRO B 1 304 ? -12.610 15.759 2.123 1.00 23.24 302 PRO C O 1
ATOM 6057 N N . ILE B 1 305 ? -14.529 14.949 1.249 1.00 23.54 303 ILE C N 1
ATOM 6058 C CA . ILE B 1 305 ? -14.937 16.258 0.710 1.00 24.88 303 ILE C CA 1
ATOM 6059 C C . ILE B 1 305 ? -15.171 17.341 1.766 1.00 24.78 303 ILE C C 1
ATOM 6060 O O . ILE B 1 305 ? -15.118 18.547 1.424 1.00 25.78 303 ILE C O 1
ATOM 6065 N N . ASP B 1 306 ? -15.409 16.958 3.029 1.00 24.14 304 ASP C N 1
ATOM 6066 C CA . ASP B 1 306 ? -15.523 17.960 4.084 1.00 24.24 304 ASP C CA 1
ATOM 6067 C C . ASP B 1 306 ? -14.173 18.595 4.413 1.00 22.89 304 ASP C C 1
ATOM 6068 O O . ASP B 1 306 ? -14.090 19.798 4.553 1.00 20.35 304 ASP C O 1
ATOM 6073 N N . PHE B 1 307 ? -13.136 17.782 4.535 1.00 21.55 305 PHE C N 1
ATOM 6074 C CA . PHE B 1 307 ? -11.769 18.285 4.706 1.00 21.06 305 PHE C CA 1
ATOM 6075 C C . PHE B 1 307 ? -11.321 19.160 3.524 1.00 20.74 305 PHE C C 1
ATOM 6076 O O . PHE B 1 307 ? -10.669 20.210 3.713 1.00 20.17 305 PHE C O 1
ATOM 6084 N N . GLU B 1 308 ? -11.700 18.758 2.315 1.00 21.26 306 GLU C N 1
ATOM 6085 C CA . GLU B 1 308 ? -11.282 19.499 1.098 1.00 21.33 306 GLU C CA 1
ATOM 6086 C C . GLU B 1 308 ? -11.965 20.872 1.047 1.00 21.14 306 GLU C C 1
ATOM 6087 O O . GLU B 1 308 ? -11.351 21.868 0.711 1.00 21.26 306 GLU C O 1
ATOM 6093 N N . ASN B 1 309 ? -13.244 20.903 1.406 1.00 21.08 307 ASN C N 1
ATOM 6094 C CA . ASN B 1 309 ? -14.018 22.126 1.404 1.00 20.50 307 ASN C CA 1
ATOM 6095 C C . ASN B 1 309 ? -13.470 23.073 2.482 1.00 20.11 307 ASN C C 1
ATOM 6096 O O . ASN B 1 309 ? -13.304 24.280 2.226 1.00 18.80 307 ASN C O 1
ATOM 6101 N N . ALA B 1 310 ? -13.164 22.504 3.661 1.00 20.20 308 ALA C N 1
ATOM 6102 C CA . ALA B 1 310 ? -12.538 23.227 4.735 1.00 19.30 308 ALA C CA 1
ATOM 6103 C C . ALA B 1 310 ? -11.196 23.822 4.304 1.00 19.61 308 ALA C C 1
ATOM 6104 O O . ALA B 1 310 ? -10.914 24.968 4.597 1.00 19.06 308 ALA C O 1
ATOM 6106 N N . GLU B 1 311 ? -10.363 23.034 3.622 1.00 19.96 309 GLU C N 1
ATOM 6107 C CA . GLU B 1 311 ? -9.034 23.507 3.209 1.00 20.31 309 GLU C CA 1
ATOM 6108 C C . GLU B 1 311 ? -9.166 24.766 2.320 1.00 20.40 309 GLU C C 1
ATOM 6109 O O . GLU B 1 311 ? -8.453 25.742 2.522 1.00 20.31 309 GLU C O 1
ATOM 6115 N N . GLY B 1 312 ? -10.037 24.719 1.309 1.00 20.11 310 GLY C N 1
ATOM 6116 C CA . GLY B 1 312 ? -10.336 25.910 0.478 1.00 18.69 310 GLY C CA 1
ATOM 6117 C C . GLY B 1 312 ? -10.764 27.145 1.271 1.00 17.96 310 GLY C C 1
ATOM 6118 O O . GLY B 1 312 ? -10.240 28.236 1.029 1.00 16.86 310 GLY C O 1
ATOM 6119 N N . ASN B 1 313 ? -11.733 27.003 2.179 1.00 16.51 311 ASN C N 1
ATOM 6120 C CA . ASN B 1 313 ? -12.272 28.137 2.892 1.00 17.57 311 ASN C CA 1
ATOM 6121 C C . ASN B 1 313 ? -11.317 28.710 3.944 1.00 18.58 311 ASN C C 1
ATOM 6122 O O . ASN B 1 313 ? -11.389 29.882 4.263 1.00 18.80 311 ASN C O 1
ATOM 6127 N N . LEU B 1 314 ? -10.454 27.870 4.506 1.00 17.99 312 LEU C N 1
ATOM 6128 C CA . LEU B 1 314 ? -9.400 28.362 5.394 1.00 17.40 312 LEU C CA 1
ATOM 6129 C C . LEU B 1 314 ? -8.444 29.244 4.579 1.00 17.23 312 LEU C C 1
ATOM 6130 O O . LEU B 1 314 ? -8.063 30.303 5.064 1.00 15.89 312 LEU C O 1
ATOM 6135 N N . HIS B 1 315 ? -8.078 28.837 3.354 1.00 16.84 313 HIS C N 1
ATOM 6136 C CA . HIS B 1 315 ? -7.236 29.699 2.507 1.00 17.65 313 HIS C CA 1
ATOM 6137 C C . HIS B 1 315 ? -7.916 31.027 2.182 1.00 17.05 313 HIS C C 1
ATOM 6138 O O . HIS B 1 315 ? -7.259 32.071 2.158 1.00 15.77 313 HIS C O 1
ATOM 6145 N N . ILE B 1 316 ? -9.217 30.982 1.886 1.00 16.68 314 ILE C N 1
ATOM 6146 C CA . ILE B 1 316 ? -9.961 32.235 1.603 1.00 16.59 314 ILE C CA 1
ATOM 6147 C C . ILE B 1 316 ? -10.001 33.140 2.826 1.00 16.93 314 ILE C C 1
ATOM 6148 O O . ILE B 1 316 ? -9.743 34.360 2.713 1.00 17.48 314 ILE C O 1
ATOM 6153 N N . ALA B 1 317 ? -10.401 32.578 3.988 1.00 15.64 315 ALA C N 1
ATOM 6154 C CA . ALA B 1 317 ? -10.379 33.355 5.228 1.00 16.30 315 ALA C CA 1
ATOM 6155 C C . ALA B 1 317 ? -8.992 34.007 5.378 1.00 16.33 315 ALA C C 1
ATOM 6156 O O . ALA B 1 317 ? -8.899 35.226 5.667 1.00 15.71 315 ALA C O 1
ATOM 6158 N N . ASN B 1 318 ? -7.910 33.222 5.182 1.00 16.22 316 ASN C N 1
ATOM 6159 C CA . ASN B 1 318 ? -6.579 33.794 5.354 1.00 15.84 316 ASN C CA 1
ATOM 6160 C C . ASN B 1 318 ? -6.232 34.867 4.351 1.00 15.60 316 ASN C C 1
ATOM 6161 O O . ASN B 1 318 ? -5.436 35.738 4.664 1.00 16.61 316 ASN C O 1
ATOM 6166 N N . ALA B 1 319 ? -6.764 34.798 3.127 1.00 15.54 317 ALA C N 1
ATOM 6167 C CA . ALA B 1 319 ? -6.621 35.949 2.208 1.00 16.20 317 ALA C CA 1
ATOM 6168 C C . ALA B 1 319 ? -7.161 37.294 2.750 1.00 16.13 317 ALA C C 1
ATOM 6169 O O . ALA B 1 319 ? -6.478 38.341 2.679 1.00 15.73 317 ALA C O 1
ATOM 6171 N N . PHE B 1 320 ? -8.384 37.272 3.281 1.00 15.96 318 PHE C N 1
ATOM 6172 C CA . PHE B 1 320 ? -8.946 38.444 3.941 1.00 17.29 318 PHE C CA 1
ATOM 6173 C C . PHE B 1 320 ? -8.041 38.898 5.104 1.00 17.50 318 PHE C C 1
ATOM 6174 O O . PHE B 1 320 ? -7.758 40.121 5.272 1.00 16.45 318 PHE C O 1
ATOM 6182 N N . PHE B 1 321 ? -7.648 37.931 5.940 1.00 17.31 319 PHE C N 1
ATOM 6183 C CA . PHE B 1 321 ? -6.872 38.237 7.132 1.00 17.80 319 PHE C CA 1
ATOM 6184 C C . PHE B 1 321 ? -5.531 38.877 6.737 1.00 18.32 319 PHE C C 1
ATOM 6185 O O . PHE B 1 321 ? -5.148 39.857 7.338 1.00 17.62 319 PHE C O 1
ATOM 6193 N N . LYS B 1 322 ? -4.840 38.355 5.716 1.00 18.29 320 LYS C N 1
ATOM 6194 C CA . LYS B 1 322 ? -3.619 39.031 5.263 1.00 21.05 320 LYS C CA 1
ATOM 6195 C C . LYS B 1 322 ? -3.922 40.443 4.712 1.00 19.66 320 LYS C C 1
ATOM 6196 O O . LYS B 1 322 ? -3.142 41.376 4.937 1.00 18.12 320 LYS C O 1
ATOM 6202 N N . LEU B 1 323 ? -5.040 40.585 3.985 1.00 18.72 321 LEU C N 1
ATOM 6203 C CA . LEU B 1 323 ? -5.467 41.925 3.519 1.00 18.84 321 LEU C CA 1
ATOM 6204 C C . LEU B 1 323 ? -5.625 42.908 4.694 1.00 18.20 321 LEU C C 1
ATOM 6205 O O . LEU B 1 323 ? -5.062 44.022 4.683 1.00 18.09 321 LEU C O 1
ATOM 6210 N N . PHE B 1 324 ? -6.377 42.491 5.716 1.00 17.46 322 PHE C N 1
ATOM 6211 C CA . PHE B 1 324 ? -6.579 43.336 6.879 1.00 17.33 322 PHE C CA 1
ATOM 6212 C C . PHE B 1 324 ? -5.280 43.777 7.520 1.00 16.91 322 PHE C C 1
ATOM 6213 O O . PHE B 1 324 ? -5.083 44.957 7.705 1.00 16.90 322 PHE C O 1
ATOM 6221 N N A SER B 1 325 ? -4.397 42.845 7.877 0.50 17.64 323 SER C N 1
ATOM 6222 N N B SER B 1 325 ? -4.391 42.842 7.847 0.50 17.64 323 SER C N 1
ATOM 6223 C CA A SER B 1 325 ? -3.196 43.250 8.617 0.50 19.42 323 SER C CA 1
ATOM 6224 C CA B SER B 1 325 ? -3.184 43.209 8.593 0.50 19.45 323 SER C CA 1
ATOM 6225 C C A SER B 1 325 ? -2.259 44.091 7.755 0.50 20.01 323 SER C C 1
ATOM 6226 C C B SER B 1 325 ? -2.172 43.970 7.747 0.50 20.09 323 SER C C 1
ATOM 6227 O O A SER B 1 325 ? -1.449 44.849 8.277 0.50 19.81 323 SER C O 1
ATOM 6228 O O B SER B 1 325 ? -1.223 44.554 8.272 0.50 20.09 323 SER C O 1
ATOM 6233 N N . SER B 1 326 ? -2.389 43.972 6.434 1.00 20.02 324 SER C N 1
ATOM 6234 C CA . SER B 1 326 ? -1.547 44.718 5.521 1.00 20.82 324 SER C CA 1
ATOM 6235 C C . SER B 1 326 ? -2.070 46.161 5.287 1.00 20.31 324 SER C C 1
ATOM 6236 O O . SER B 1 326 ? -1.278 47.112 5.246 1.00 21.06 324 SER C O 1
ATOM 6239 N N . LYS B 1 327 ? -3.380 46.325 5.141 1.00 20.08 325 LYS C N 1
ATOM 6240 C CA . LYS B 1 327 ? -3.950 47.622 4.762 1.00 21.56 325 LYS C CA 1
ATOM 6241 C C . LYS B 1 327 ? -4.519 48.411 5.931 1.00 21.21 325 LYS C C 1
ATOM 6242 O O . LYS B 1 327 ? -4.444 49.618 5.910 1.00 22.12 325 LYS C O 1
ATOM 6248 N N . LEU B 1 328 ? -5.105 47.759 6.924 1.00 19.80 326 LEU C N 1
ATOM 6249 C CA . LEU B 1 328 ? -5.685 48.524 8.053 1.00 19.96 326 LEU C CA 1
ATOM 6250 C C . LEU B 1 328 ? -4.705 49.406 8.836 1.00 19.92 326 LEU C C 1
ATOM 6251 O O . LEU B 1 328 ? -5.083 50.499 9.278 1.00 19.50 326 LEU C O 1
ATOM 6256 N N . PRO B 1 329 ? -3.431 48.963 9.001 1.00 20.38 327 PRO C N 1
ATOM 6257 C CA . PRO B 1 329 ? -2.497 49.791 9.757 1.00 20.83 327 PRO C CA 1
ATOM 6258 C C . PRO B 1 329 ? -2.112 51.121 9.145 1.00 21.04 327 PRO C C 1
ATOM 6259 O O . PRO B 1 329 ? -1.473 51.904 9.843 1.00 21.44 327 PRO C O 1
ATOM 6263 N N . THR B 1 330 ? -2.440 51.364 7.864 1.00 20.42 328 THR C N 1
ATOM 6264 C CA . THR B 1 330 ? -2.079 52.606 7.220 1.00 20.05 328 THR C CA 1
ATOM 6265 C C . THR B 1 330 ? -3.293 53.451 6.839 1.00 20.19 328 THR C C 1
ATOM 6266 O O . THR B 1 330 ? -4.297 52.953 6.325 1.00 20.15 328 THR C O 1
ATOM 6270 N N A SER B 1 331 ? -3.206 54.758 7.074 0.50 20.01 329 SER C N 1
ATOM 6271 N N B SER B 1 331 ? -3.181 54.727 7.142 0.50 20.30 329 SER C N 1
ATOM 6272 C CA A SER B 1 331 ? -4.320 55.687 6.791 0.50 20.12 329 SER C CA 1
ATOM 6273 C CA B SER B 1 331 ? -4.155 55.698 6.729 0.50 20.66 329 SER C CA 1
ATOM 6274 C C A SER B 1 331 ? -3.739 57.103 6.765 0.50 20.33 329 SER C C 1
ATOM 6275 C C B SER B 1 331 ? -3.326 56.920 6.445 0.50 20.69 329 SER C C 1
ATOM 6276 O O A SER B 1 331 ? -3.189 57.537 7.782 0.50 21.06 329 SER C O 1
ATOM 6277 O O B SER B 1 331 ? -2.213 57.077 6.961 0.50 20.71 329 SER C O 1
ATOM 6282 N N . ARG B 1 332 ? -3.846 57.800 5.620 1.00 20.33 330 ARG C N 1
ATOM 6283 C CA . ARG B 1 332 ? -3.070 58.998 5.331 1.00 19.63 330 ARG C CA 1
ATOM 6284 C C . ARG B 1 332 ? -3.440 60.082 6.323 1.00 19.33 330 ARG C C 1
ATOM 6285 O O . ARG B 1 332 ? -4.613 60.464 6.412 1.00 19.11 330 ARG C O 1
ATOM 6293 N N . LEU B 1 333 ? -2.435 60.581 7.052 1.00 18.74 331 LEU C N 1
ATOM 6294 C CA . LEU B 1 333 ? -2.611 61.702 8.019 1.00 18.11 331 LEU C CA 1
ATOM 6295 C C . LEU B 1 333 ? -3.712 61.352 9.041 1.00 18.52 331 LEU C C 1
ATOM 6296 O O . LEU B 1 333 ? -3.704 60.247 9.535 1.00 17.67 331 LEU C O 1
ATOM 6301 N N . GLN B 1 334 ? -4.669 62.241 9.302 1.00 17.95 332 GLN C N 1
ATOM 6302 C CA . GLN B 1 334 ? -5.598 62.032 10.416 1.00 17.75 332 GLN C CA 1
ATOM 6303 C C . GLN B 1 334 ? -6.809 61.208 9.969 1.00 18.84 332 GLN C C 1
ATOM 6304 O O . GLN B 1 334 ? -7.702 60.956 10.781 1.00 18.68 332 GLN C O 1
ATOM 6310 N N . ARG B 1 335 ? -6.781 60.797 8.685 1.00 18.54 333 ARG C N 1
ATOM 6311 C CA . ARG B 1 335 ? -7.358 59.533 8.126 1.00 18.85 333 ARG C CA 1
ATOM 6312 C C . ARG B 1 335 ? -7.724 59.696 6.632 1.00 19.57 333 ARG C C 1
ATOM 6313 O O . ARG B 1 335 ? -8.015 60.808 6.163 1.00 19.22 333 ARG C O 1
ATOM 6321 N N . ASP B 1 336 ? -7.679 58.595 5.899 1.00 19.20 334 ASP C N 1
ATOM 6322 C CA . ASP B 1 336 ? -8.375 58.505 4.620 1.00 19.58 334 ASP C CA 1
ATOM 6323 C C . ASP B 1 336 ? -9.468 57.476 4.789 1.00 19.42 334 ASP C C 1
ATOM 6324 O O . ASP B 1 336 ? -9.390 56.595 5.674 1.00 19.42 334 ASP C O 1
ATOM 6329 N N . LEU B 1 337 ? -10.479 57.549 3.933 1.00 18.86 335 LEU C N 1
ATOM 6330 C CA . LEU B 1 337 ? -11.663 56.738 4.111 1.00 19.08 335 LEU C CA 1
ATOM 6331 C C . LEU B 1 337 ? -11.575 55.343 3.539 1.00 18.89 335 LEU C C 1
ATOM 6332 O O . LEU B 1 337 ? -12.532 54.586 3.616 1.00 18.67 335 LEU C O 1
ATOM 6337 N N . SER B 1 338 ? -10.433 54.939 2.988 1.00 19.77 336 SER C N 1
ATOM 6338 C CA . SER B 1 338 ? -10.395 53.637 2.314 1.00 19.61 336 SER C CA 1
ATOM 6339 C C . SER B 1 338 ? -10.581 52.449 3.308 1.00 20.95 336 SER C C 1
ATOM 6340 O O . SER B 1 338 ? -10.984 51.338 2.892 1.00 19.83 336 SER C O 1
ATOM 6343 N N . ASP B 1 339 ? -10.301 52.682 4.604 1.00 20.77 337 ASP C N 1
ATOM 6344 C CA . ASP B 1 339 ? -10.529 51.669 5.621 1.00 22.44 337 ASP C CA 1
ATOM 6345 C C . ASP B 1 339 ? -12.004 51.327 5.841 1.00 22.18 337 ASP C C 1
ATOM 6346 O O . ASP B 1 339 ? -12.317 50.212 6.200 1.00 22.93 337 ASP C O 1
ATOM 6351 N N . SER B 1 340 ? -12.910 52.277 5.616 1.00 22.33 338 SER C N 1
ATOM 6352 C CA . SER B 1 340 ? -14.318 52.028 5.860 1.00 20.70 338 SER C CA 1
ATOM 6353 C C . SER B 1 340 ? -14.845 50.825 5.043 1.00 21.35 338 SER C C 1
ATOM 6354 O O . SER B 1 340 ? -15.485 49.911 5.615 1.00 19.36 338 SER C O 1
ATOM 6357 N N . THR B 1 341 ? -14.546 50.751 3.738 1.00 20.53 339 THR C N 1
ATOM 6358 C CA . THR B 1 341 ? -15.114 49.625 2.993 1.00 20.78 339 THR C CA 1
ATOM 6359 C C . THR B 1 341 ? -14.431 48.334 3.348 1.00 19.87 339 THR C C 1
ATOM 6360 O O . THR B 1 341 ? -15.045 47.277 3.235 1.00 20.62 339 THR C O 1
ATOM 6364 N N . VAL B 1 342 ? -13.134 48.409 3.643 1.00 18.38 340 VAL C N 1
ATOM 6365 C CA . VAL B 1 342 ? -12.382 47.226 4.011 1.00 18.61 340 VAL C CA 1
ATOM 6366 C C . VAL B 1 342 ? -13.017 46.577 5.236 1.00 18.95 340 VAL C C 1
ATOM 6367 O O . VAL B 1 342 ? -13.262 45.361 5.264 1.00 18.52 340 VAL C O 1
ATOM 6371 N N . LEU B 1 343 ? -13.325 47.404 6.224 1.00 19.17 341 LEU C N 1
ATOM 6372 C CA . LEU B 1 343 ? -13.893 46.910 7.499 1.00 19.75 341 LEU C CA 1
ATOM 6373 C C . LEU B 1 343 ? -15.233 46.220 7.325 1.00 19.99 341 LEU C C 1
ATOM 6374 O O . LEU B 1 343 ? -15.656 45.421 8.183 1.00 20.95 341 LEU C O 1
ATOM 6379 N N . ARG B 1 344 ? -15.961 46.585 6.271 1.00 19.73 342 ARG C N 1
ATOM 6380 C CA . ARG B 1 344 ? -17.249 45.936 5.994 1.00 19.04 342 ARG C CA 1
ATOM 6381 C C . ARG B 1 344 ? -17.109 44.475 5.607 1.00 18.53 342 ARG C C 1
ATOM 6382 O O . ARG B 1 344 ? -18.098 43.791 5.481 1.00 18.58 342 ARG C O 1
ATOM 6390 N N . ASN B 1 345 ? -15.880 44.019 5.409 1.00 18.12 343 ASN C N 1
ATOM 6391 C CA . ASN B 1 345 ? -15.590 42.641 5.085 1.00 17.63 343 ASN C CA 1
ATOM 6392 C C . ASN B 1 345 ? -15.104 41.810 6.247 1.00 18.08 343 ASN C C 1
ATOM 6393 O O . ASN B 1 345 ? -14.790 40.632 6.048 1.00 17.59 343 ASN C O 1
ATOM 6398 N N . ILE B 1 346 ? -15.045 42.384 7.450 1.00 18.30 344 ILE C N 1
ATOM 6399 C CA . ILE B 1 346 ? -14.710 41.551 8.639 1.00 18.90 344 ILE C CA 1
ATOM 6400 C C . ILE B 1 346 ? -15.709 40.363 8.735 1.00 19.70 344 ILE C C 1
ATOM 6401 O O . ILE B 1 346 ? -15.319 39.178 8.933 1.00 19.48 344 ILE C O 1
ATOM 6406 N N . GLY B 1 347 ? -16.995 40.662 8.563 1.00 19.51 345 GLY C N 1
ATOM 6407 C CA . GLY B 1 347 ? -18.007 39.601 8.613 1.00 20.41 345 GLY C CA 1
ATOM 6408 C C . GLY B 1 347 ? -17.741 38.461 7.635 1.00 20.28 345 GLY C C 1
ATOM 6409 O O . GLY B 1 347 ? -17.814 37.286 8.018 1.00 20.27 345 GLY C O 1
ATOM 6410 N N . SER B 1 348 ? -17.441 38.808 6.382 1.00 19.71 346 SER C N 1
ATOM 6411 C CA . SER B 1 348 ? -17.087 37.829 5.335 1.00 19.47 346 SER C CA 1
ATOM 6412 C C . SER B 1 348 ? -15.924 36.938 5.749 1.00 19.18 346 SER C C 1
ATOM 6413 O O . SER B 1 348 ? -15.995 35.711 5.551 1.00 18.29 346 SER C O 1
ATOM 6416 N N . SER B 1 349 ? -14.857 37.551 6.279 1.00 18.34 347 SER C N 1
ATOM 6417 C CA . SER B 1 349 ? -13.678 36.827 6.719 1.00 18.45 347 SER C CA 1
ATOM 6418 C C . SER B 1 349 ? -14.059 35.770 7.760 1.00 19.28 347 SER C C 1
ATOM 6419 O O . SER B 1 349 ? -13.606 34.612 7.678 1.00 16.52 347 SER C O 1
ATOM 6422 N N . LEU B 1 350 ? -14.889 36.160 8.741 1.00 18.52 348 LEU C N 1
ATOM 6423 C CA . LEU B 1 350 ? -15.296 35.217 9.796 1.00 18.47 348 LEU C CA 1
ATOM 6424 C C . LEU B 1 350 ? -16.318 34.170 9.311 1.00 18.12 348 LEU C C 1
ATOM 6425 O O . LEU B 1 350 ? -16.358 33.069 9.820 1.00 19.03 348 LEU C O 1
ATOM 6430 N N . ALA B 1 351 ? -17.143 34.521 8.333 1.00 18.61 349 ALA C N 1
ATOM 6431 C CA . ALA B 1 351 ? -17.969 33.532 7.630 1.00 18.05 349 ALA C CA 1
ATOM 6432 C C . ALA B 1 351 ? -17.138 32.444 6.975 1.00 17.67 349 ALA C C 1
ATOM 6433 O O . ALA B 1 351 ? -17.474 31.277 7.110 1.00 17.65 349 ALA C O 1
ATOM 6435 N N . TYR B 1 352 ? -16.102 32.804 6.202 1.00 17.88 350 TYR C N 1
ATOM 6436 C CA . TYR B 1 352 ? -15.198 31.781 5.669 1.00 17.84 350 TYR C CA 1
ATOM 6437 C C . TYR B 1 352 ? -14.574 30.895 6.774 1.00 18.46 350 TYR C C 1
ATOM 6438 O O . TYR B 1 352 ? -14.529 29.647 6.624 1.00 19.11 350 TYR C O 1
ATOM 6447 N N . CYS B 1 353 ? -14.109 31.506 7.872 1.00 18.47 351 CYS C N 1
ATOM 6448 C CA . CYS B 1 353 ? -13.692 30.715 9.049 1.00 18.78 351 CYS C CA 1
ATOM 6449 C C . CYS B 1 353 ? -14.822 29.762 9.477 1.00 18.94 351 CYS C C 1
ATOM 6450 O O . CYS B 1 353 ? -14.597 28.571 9.648 1.00 18.93 351 CYS C O 1
ATOM 6453 N N . LEU B 1 354 ? -16.057 30.272 9.609 1.00 19.72 352 LEU C N 1
ATOM 6454 C CA . LEU B 1 354 ? -17.118 29.422 10.204 1.00 21.83 352 LEU C CA 1
ATOM 6455 C C . LEU B 1 354 ? -17.502 28.267 9.275 1.00 20.61 352 LEU C C 1
ATOM 6456 O O . LEU B 1 354 ? -17.706 27.117 9.706 1.00 22.33 352 LEU C O 1
ATOM 6461 N N . ILE B 1 355 ? -17.551 28.553 7.996 1.00 20.47 353 ILE C N 1
ATOM 6462 C CA . ILE B 1 355 ? -17.797 27.519 6.990 1.00 21.12 353 ILE C CA 1
ATOM 6463 C C . ILE B 1 355 ? -16.719 26.442 7.058 1.00 21.14 353 ILE C C 1
ATOM 6464 O O . ILE B 1 355 ? -17.029 25.248 7.091 1.00 21.34 353 ILE C O 1
ATOM 6469 N N . ALA B 1 356 ? -15.453 26.866 7.084 1.00 20.29 354 ALA C N 1
ATOM 6470 C CA . ALA B 1 356 ? -14.359 25.921 7.220 1.00 19.79 354 ALA C CA 1
ATOM 6471 C C . ALA B 1 356 ? -14.424 25.160 8.549 1.00 19.03 354 ALA C C 1
ATOM 6472 O O . ALA B 1 356 ? -14.244 23.959 8.545 1.00 20.01 354 ALA C O 1
ATOM 6474 N N . TYR B 1 357 ? -14.687 25.838 9.660 1.00 19.18 355 TYR C N 1
ATOM 6475 C CA . TYR B 1 357 ? -14.678 25.149 10.967 1.00 19.77 355 TYR C CA 1
ATOM 6476 C C . TYR B 1 357 ? -15.800 24.114 11.083 1.00 20.43 355 TYR C C 1
ATOM 6477 O O . TYR B 1 357 ? -15.580 23.021 11.636 1.00 19.87 355 TYR C O 1
ATOM 6486 N N . LYS B 1 358 ? -16.989 24.466 10.589 1.00 19.98 356 LYS C N 1
ATOM 6487 C CA . LYS B 1 358 ? -18.092 23.524 10.560 1.00 20.94 356 LYS C CA 1
ATOM 6488 C C . LYS B 1 358 ? -17.811 22.336 9.623 1.00 21.32 356 LYS C C 1
ATOM 6489 O O . LYS B 1 358 ? -18.185 21.209 9.977 1.00 22.02 356 LYS C O 1
ATOM 6495 N N . SER B 1 359 ? -17.163 22.564 8.464 1.00 21.64 357 SER C N 1
ATOM 6496 C CA . SER B 1 359 ? -16.720 21.435 7.620 1.00 21.80 357 SER C CA 1
ATOM 6497 C C . SER B 1 359 ? -15.689 20.535 8.307 1.00 21.90 357 SER C C 1
ATOM 6498 O O . SER B 1 359 ? -15.761 19.302 8.189 1.00 21.80 357 SER C O 1
ATOM 6501 N N . VAL B 1 360 ? -14.704 21.133 8.979 1.00 20.96 358 VAL C N 1
ATOM 6502 C CA . VAL B 1 360 ? -13.765 20.347 9.779 1.00 21.18 358 VAL C CA 1
ATOM 6503 C C . VAL B 1 360 ? -14.479 19.439 10.790 1.00 22.34 358 VAL C C 1
ATOM 6504 O O . VAL B 1 360 ? -14.157 18.259 10.885 1.00 21.67 358 VAL C O 1
ATOM 6508 N N . LEU B 1 361 ? -15.394 20.008 11.577 1.00 23.84 359 LEU C N 1
ATOM 6509 C CA . LEU B 1 361 ? -16.188 19.231 12.547 1.00 25.29 359 LEU C CA 1
ATOM 6510 C C . LEU B 1 361 ? -16.971 18.082 11.940 1.00 25.98 359 LEU C C 1
ATOM 6511 O O . LEU B 1 361 ? -17.060 17.008 12.553 1.00 26.37 359 LEU C O 1
ATOM 6516 N N . LYS B 1 362 ? -17.521 18.316 10.745 1.00 25.73 360 LYS C N 1
ATOM 6517 C CA . LYS B 1 362 ? -18.321 17.357 10.011 1.00 26.89 360 LYS C CA 1
ATOM 6518 C C . LYS B 1 362 ? -17.414 16.207 9.532 1.00 25.90 360 LYS C C 1
ATOM 6519 O O . LYS B 1 362 ? -17.731 15.024 9.737 1.00 24.60 360 LYS C O 1
ATOM 6525 N N . GLY B 1 363 ? -16.275 16.569 8.931 1.00 25.43 361 GLY C N 1
ATOM 6526 C CA . GLY B 1 363 ? -15.250 15.605 8.561 1.00 24.46 361 GLY C CA 1
ATOM 6527 C C . GLY B 1 363 ? -14.753 14.779 9.746 1.00 25.27 361 GLY C C 1
ATOM 6528 O O . GLY B 1 363 ? -14.660 13.560 9.646 1.00 26.06 361 GLY C O 1
ATOM 6529 N N . LEU B 1 364 ? -14.391 15.425 10.858 1.00 24.15 362 LEU C N 1
ATOM 6530 C CA . LEU B 1 364 ? -13.772 14.715 11.975 1.00 25.25 362 LEU C CA 1
ATOM 6531 C C . LEU B 1 364 ? -14.720 13.684 12.582 1.00 27.08 362 LEU C C 1
ATOM 6532 O O . LEU B 1 364 ? -14.286 12.613 13.014 1.00 25.60 362 LEU C O 1
ATOM 6537 N N . ASN B 1 365 ? -16.006 14.030 12.623 1.00 27.78 363 ASN C N 1
ATOM 6538 C CA . ASN B 1 365 ? -17.016 13.117 13.116 1.00 29.87 363 ASN C CA 1
ATOM 6539 C C . ASN B 1 365 ? -17.308 11.943 12.186 1.00 29.60 363 ASN C C 1
ATOM 6540 O O . ASN B 1 365 ? -17.985 11.001 12.566 1.00 30.30 363 ASN C O 1
ATOM 6545 N N . LYS B 1 366 ? -16.750 11.971 10.989 1.00 30.32 364 LYS C N 1
ATOM 6546 C CA . LYS B 1 366 ? -16.915 10.866 10.042 1.00 31.05 364 LYS C CA 1
ATOM 6547 C C . LYS B 1 366 ? -15.790 9.827 10.079 1.00 31.83 364 LYS C C 1
ATOM 6548 O O . LYS B 1 366 ? -15.938 8.708 9.547 1.00 31.38 364 LYS C O 1
ATOM 6554 N N . ILE B 1 367 ? -14.658 10.208 10.666 1.00 32.01 365 ILE C N 1
ATOM 6555 C CA . ILE B 1 367 ? -13.491 9.349 10.632 1.00 32.94 365 ILE C CA 1
ATOM 6556 C C . ILE B 1 367 ? -13.516 8.207 11.659 1.00 32.67 365 ILE C C 1
ATOM 6557 O O . ILE B 1 367 ? -13.939 8.352 12.813 1.00 32.94 365 ILE C O 1
ATOM 6562 N N . ASP B 1 368 ? -13.068 7.057 11.192 1.00 33.40 366 ASP C N 1
ATOM 6563 C CA . ASP B 1 368 ? -12.717 5.952 12.059 1.00 33.94 366 ASP C CA 1
ATOM 6564 C C . ASP B 1 368 ? -11.368 5.418 11.594 1.00 32.89 366 ASP C C 1
ATOM 6565 O O . ASP B 1 368 ? -10.989 5.590 10.418 1.00 33.06 366 ASP C O 1
ATOM 6570 N N . ILE B 1 369 ? -10.656 4.748 12.491 1.00 32.33 367 ILE C N 1
ATOM 6571 C CA . ILE B 1 369 ? -9.407 4.078 12.115 1.00 32.92 367 ILE C CA 1
ATOM 6572 C C . ILE B 1 369 ? -9.663 2.801 11.324 1.00 33.49 367 ILE C C 1
ATOM 6573 O O . ILE B 1 369 ? -10.710 2.168 11.463 1.00 33.25 367 ILE C O 1
ATOM 6578 N N . ASP B 1 370 ? -8.723 2.435 10.474 1.00 33.36 368 ASP C N 1
ATOM 6579 C CA . ASP B 1 370 ? -8.802 1.151 9.795 1.00 34.46 368 ASP C CA 1
ATOM 6580 C C . ASP B 1 370 ? -7.677 0.303 10.353 1.00 34.75 368 ASP C C 1
ATOM 6581 O O . ASP B 1 370 ? -6.549 0.330 9.823 1.00 33.82 368 ASP C O 1
ATOM 6586 N N . ARG B 1 371 ? -7.985 -0.402 11.447 1.00 35.65 369 ARG C N 1
ATOM 6587 C CA . ARG B 1 371 ? -6.986 -1.162 12.220 1.00 36.10 369 ARG C CA 1
ATOM 6588 C C . ARG B 1 371 ? -6.204 -2.152 11.368 1.00 35.52 369 ARG C C 1
ATOM 6589 O O . ARG B 1 371 ? -4.983 -2.195 11.445 1.00 34.66 369 ARG C O 1
ATOM 6597 N N . ARG B 1 372 ? -6.890 -2.932 10.545 1.00 34.98 370 ARG C N 1
ATOM 6598 C CA . ARG B 1 372 ? -6.188 -3.936 9.746 1.00 35.87 370 ARG C CA 1
ATOM 6599 C C . ARG B 1 372 ? -5.147 -3.275 8.843 1.00 34.42 370 ARG C C 1
ATOM 6600 O O . ARG B 1 372 ? -4.009 -3.746 8.768 1.00 33.30 370 ARG C O 1
ATOM 6608 N N . ASN B 1 373 ? -5.535 -2.178 8.177 1.00 32.97 371 ASN C N 1
ATOM 6609 C CA . ASN B 1 373 ? -4.621 -1.465 7.287 1.00 31.64 371 ASN C CA 1
ATOM 6610 C C . ASN B 1 373 ? -3.479 -0.809 8.050 1.00 29.85 371 ASN C C 1
ATOM 6611 O O . ASN B 1 373 ? -2.341 -0.869 7.592 1.00 29.66 371 ASN C O 1
ATOM 6616 N N . LEU B 1 374 ? -3.784 -0.221 9.211 1.00 28.52 372 LEU C N 1
ATOM 6617 C CA . LEU B 1 374 ? -2.773 0.307 10.106 1.00 27.12 372 LEU C CA 1
ATOM 6618 C C . LEU B 1 374 ? -1.755 -0.784 10.492 1.00 27.73 372 LEU C C 1
ATOM 6619 O O . LEU B 1 374 ? -0.542 -0.568 10.378 1.00 26.98 372 LEU C O 1
ATOM 6624 N N . GLU B 1 375 ? -2.256 -1.945 10.925 1.00 27.57 373 GLU C N 1
ATOM 6625 C CA . GLU B 1 375 ? -1.403 -3.072 11.317 1.00 29.59 373 GLU C CA 1
ATOM 6626 C C . GLU B 1 375 ? -0.564 -3.639 10.163 1.00 28.09 373 GLU C C 1
ATOM 6627 O O . GLU B 1 375 ? 0.656 -3.837 10.333 1.00 29.45 373 GLU C O 1
ATOM 6633 N N . GLU B 1 376 ? -1.178 -3.898 9.010 1.00 27.92 374 GLU C N 1
ATOM 6634 C CA . GLU B 1 376 ? -0.442 -4.471 7.868 1.00 29.22 374 GLU C CA 1
ATOM 6635 C C . GLU B 1 376 ? 0.703 -3.567 7.426 1.00 27.44 374 GLU C C 1
ATOM 6636 O O . GLU B 1 376 ? 1.805 -4.036 7.132 1.00 27.71 374 GLU C O 1
ATOM 6642 N N . GLU B 1 377 ? 0.427 -2.274 7.319 1.00 25.52 375 GLU C N 1
ATOM 6643 C CA . GLU B 1 377 ? 1.483 -1.330 6.979 1.00 24.79 375 GLU C CA 1
ATOM 6644 C C . GLU B 1 377 ? 2.645 -1.410 7.972 1.00 23.39 375 GLU C C 1
ATOM 6645 O O . GLU B 1 377 ? 3.795 -1.528 7.552 1.00 24.61 375 GLU C O 1
ATOM 6651 N N . LEU B 1 378 ? 2.362 -1.342 9.268 1.00 23.80 376 LEU C N 1
ATOM 6652 C CA . LEU B 1 378 ? 3.441 -1.397 10.255 1.00 24.88 376 LEU C CA 1
ATOM 6653 C C . LEU B 1 378 ? 4.284 -2.680 10.099 1.00 26.32 376 LEU C C 1
ATOM 6654 O O . LEU B 1 378 ? 5.532 -2.639 10.177 1.00 25.60 376 LEU C O 1
ATOM 6659 N N . ASN B 1 379 ? 3.596 -3.794 9.843 1.00 26.24 377 ASN C N 1
ATOM 6660 C CA . ASN B 1 379 ? 4.252 -5.102 9.825 1.00 27.33 377 ASN C CA 1
ATOM 6661 C C . ASN B 1 379 ? 5.037 -5.322 8.532 1.00 28.32 377 ASN C C 1
ATOM 6662 O O . ASN B 1 379 ? 5.762 -6.300 8.385 1.00 29.25 377 ASN C O 1
ATOM 6667 N N . GLN B 1 380 ? 4.866 -4.403 7.586 1.00 27.97 378 GLN C N 1
ATOM 6668 C CA . GLN B 1 380 ? 5.628 -4.403 6.353 1.00 28.54 378 GLN C CA 1
ATOM 6669 C C . GLN B 1 380 ? 6.720 -3.344 6.374 1.00 26.79 378 GLN C C 1
ATOM 6670 O O . GLN B 1 380 ? 7.311 -3.072 5.353 1.00 26.48 378 GLN C O 1
ATOM 6676 N N . ASN B 1 381 ? 7.008 -2.761 7.540 1.00 26.50 379 ASN C N 1
ATOM 6677 C CA . ASN B 1 381 ? 8.008 -1.676 7.590 1.00 26.53 379 ASN C CA 1
ATOM 6678 C C . ASN B 1 381 ? 9.029 -1.811 8.723 1.00 26.15 379 ASN C C 1
ATOM 6679 O O . ASN B 1 381 ? 9.310 -0.864 9.452 1.00 25.34 379 ASN C O 1
ATOM 6684 N N . TRP B 1 382 ? 9.596 -3.017 8.806 1.00 26.72 380 TRP C N 1
ATOM 6685 C CA . TRP B 1 382 ? 10.597 -3.415 9.791 1.00 27.05 380 TRP C CA 1
ATOM 6686 C C . TRP B 1 382 ? 11.897 -2.622 9.700 1.00 26.90 380 TRP C C 1
ATOM 6687 O O . TRP B 1 382 ? 12.591 -2.459 10.692 1.00 25.95 380 TRP C O 1
ATOM 6698 N N . SER B 1 383 ? 12.222 -2.106 8.514 1.00 27.65 381 SER C N 1
ATOM 6699 C CA . SER B 1 383 ? 13.354 -1.158 8.400 1.00 26.98 381 SER C CA 1
ATOM 6700 C C . SER B 1 383 ? 13.361 -0.006 9.454 1.00 26.56 381 SER C C 1
ATOM 6701 O O . SER B 1 383 ? 14.434 0.450 9.851 1.00 25.80 381 SER C O 1
ATOM 6704 N N . THR B 1 384 ? 12.189 0.402 9.957 1.00 26.46 382 THR C N 1
ATOM 6705 C CA . THR B 1 384 ? 12.098 1.475 10.977 1.00 26.31 382 THR C CA 1
ATOM 6706 C C . THR B 1 384 ? 12.665 1.099 12.353 1.00 26.66 382 THR C C 1
ATOM 6707 O O . THR B 1 384 ? 12.771 1.936 13.261 1.00 26.62 382 THR C O 1
ATOM 6711 N N . LEU B 1 385 ? 13.016 -0.173 12.508 1.00 26.95 383 LEU C N 1
ATOM 6712 C CA . LEU B 1 385 ? 13.648 -0.647 13.724 1.00 26.63 383 LEU C CA 1
ATOM 6713 C C . LEU B 1 385 ? 15.190 -0.480 13.698 1.00 27.40 383 LEU C C 1
ATOM 6714 O O . LEU B 1 385 ? 15.860 -0.815 14.664 1.00 27.25 383 LEU C O 1
ATOM 6719 N N . ALA B 1 386 ? 15.727 0.081 12.611 1.00 27.05 384 ALA C N 1
ATOM 6720 C CA . ALA B 1 386 ? 17.158 0.341 12.505 1.00 27.27 384 ALA C CA 1
ATOM 6721 C C . ALA B 1 386 ? 17.702 1.140 13.706 1.00 27.47 384 ALA C C 1
ATOM 6722 O O . ALA B 1 386 ? 18.706 0.739 14.347 1.00 27.26 384 ALA C O 1
ATOM 6724 N N . GLU B 1 387 ? 17.040 2.255 14.017 1.00 26.20 385 GLU C N 1
ATOM 6725 C CA . GLU B 1 387 ? 17.491 3.138 15.077 1.00 26.89 385 GLU C CA 1
ATOM 6726 C C . GLU B 1 387 ? 17.539 2.479 16.466 1.00 25.29 385 GLU C C 1
ATOM 6727 O O . GLU B 1 387 ? 18.553 2.601 17.142 1.00 25.52 385 GLU C O 1
ATOM 6733 N N . PRO B 1 388 ? 16.427 1.869 16.940 1.00 25.06 386 PRO C N 1
ATOM 6734 C CA . PRO B 1 388 ? 16.565 1.329 18.319 1.00 24.89 386 PRO C CA 1
ATOM 6735 C C . PRO B 1 388 ? 17.641 0.211 18.443 1.00 24.96 386 PRO C C 1
ATOM 6736 O O . PRO B 1 388 ? 18.230 0.063 19.497 1.00 24.55 386 PRO C O 1
ATOM 6740 N N . ILE B 1 389 ? 17.876 -0.550 17.377 1.00 24.83 387 ILE C N 1
ATOM 6741 C CA . ILE B 1 389 ? 18.942 -1.580 17.384 1.00 25.27 387 ILE C CA 1
ATOM 6742 C C . ILE B 1 389 ? 20.296 -0.891 17.553 1.00 25.51 387 ILE C C 1
ATOM 6743 O O . ILE B 1 389 ? 21.066 -1.247 18.453 1.00 24.19 387 ILE C O 1
ATOM 6748 N N . GLN B 1 390 ? 20.552 0.140 16.739 1.00 25.42 388 GLN C N 1
ATOM 6749 C CA . GLN B 1 390 ? 21.778 0.927 16.846 1.00 27.16 388 GLN C CA 1
ATOM 6750 C C . GLN B 1 390 ? 21.961 1.576 18.179 1.00 27.33 388 GLN C C 1
ATOM 6751 O O . GLN B 1 390 ? 23.073 1.615 18.690 1.00 28.45 388 GLN C O 1
ATOM 6757 N N . ILE B 1 391 ? 20.877 2.117 18.731 1.00 27.74 389 ILE C N 1
ATOM 6758 C CA . ILE B 1 391 ? 20.893 2.802 20.028 1.00 27.84 389 ILE C CA 1
ATOM 6759 C C . ILE B 1 391 ? 21.369 1.872 21.184 1.00 27.01 389 ILE C C 1
ATOM 6760 O O . ILE B 1 391 ? 22.177 2.270 22.035 1.00 26.06 389 ILE C O 1
ATOM 6765 N N . VAL B 1 392 ? 20.814 0.662 21.195 1.00 26.66 390 VAL C N 1
ATOM 6766 C CA . VAL B 1 392 ? 21.166 -0.430 22.132 1.00 26.70 390 VAL C CA 1
ATOM 6767 C C . VAL B 1 392 ? 22.602 -0.929 21.903 1.00 26.30 390 VAL C C 1
ATOM 6768 O O . VAL B 1 392 ? 23.368 -1.021 22.862 1.00 26.42 390 VAL C O 1
ATOM 6772 N N . MET B 1 393 ? 22.969 -1.216 20.652 1.00 25.46 391 MET C N 1
ATOM 6773 C CA . MET B 1 393 ? 24.364 -1.543 20.322 1.00 26.07 391 MET C CA 1
ATOM 6774 C C . MET B 1 393 ? 25.339 -0.526 20.907 1.00 25.09 391 MET C C 1
ATOM 6775 O O . MET B 1 393 ? 26.288 -0.895 21.618 1.00 24.42 391 MET C O 1
ATOM 6780 N N . LYS B 1 394 ? 25.068 0.757 20.663 1.00 24.40 392 LYS C N 1
ATOM 6781 C CA . LYS B 1 394 ? 25.880 1.854 21.189 1.00 25.22 392 LYS C CA 1
ATOM 6782 C C . LYS B 1 394 ? 25.914 1.943 22.708 1.00 24.70 392 LYS C C 1
ATOM 6783 O O . LYS B 1 394 ? 26.937 2.265 23.271 1.00 23.95 392 LYS C O 1
ATOM 6789 N N . ARG B 1 395 ? 24.798 1.659 23.359 1.00 25.96 393 ARG C N 1
ATOM 6790 C CA . ARG B 1 395 ? 24.741 1.690 24.823 1.00 27.52 393 ARG C CA 1
ATOM 6791 C C . ARG B 1 395 ? 25.692 0.638 25.443 1.00 27.64 393 ARG C C 1
ATOM 6792 O O . ARG B 1 395 ? 26.205 0.808 26.566 1.00 27.19 393 ARG C O 1
ATOM 6800 N N . HIS B 1 396 ? 25.924 -0.433 24.685 1.00 28.40 394 HIS C N 1
ATOM 6801 C CA . HIS B 1 396 ? 26.852 -1.499 25.069 1.00 28.69 394 HIS C CA 1
ATOM 6802 C C . HIS B 1 396 ? 28.205 -1.436 24.333 1.00 28.54 394 HIS C C 1
ATOM 6803 O O . HIS B 1 396 ? 28.860 -2.450 24.090 1.00 29.56 394 HIS C O 1
ATOM 6810 N N . ASN B 1 397 ? 28.612 -0.210 24.001 1.00 28.75 395 ASN C N 1
ATOM 6811 C CA . ASN B 1 397 ? 29.953 0.149 23.498 1.00 28.26 395 ASN C CA 1
ATOM 6812 C C . ASN B 1 397 ? 30.329 -0.205 22.061 1.00 27.12 395 ASN C C 1
ATOM 6813 O O . ASN B 1 397 ? 31.495 -0.042 21.689 1.00 27.16 395 ASN C O 1
ATOM 6818 N N . TYR B 1 398 ? 29.357 -0.666 21.287 1.00 25.53 396 TYR C N 1
ATOM 6819 C CA . TYR B 1 398 ? 29.539 -0.897 19.864 1.00 26.62 396 TYR C CA 1
ATOM 6820 C C . TYR B 1 398 ? 29.886 0.413 19.159 1.00 27.10 396 TYR C C 1
ATOM 6821 O O . TYR B 1 398 ? 29.389 1.487 19.526 1.00 27.79 396 TYR C O 1
ATOM 6830 N N . VAL B 1 399 ? 30.803 0.326 18.205 1.00 27.54 397 VAL C N 1
ATOM 6831 C CA . VAL B 1 399 ? 31.293 1.481 17.457 1.00 28.36 397 VAL C CA 1
ATOM 6832 C C . VAL B 1 399 ? 30.828 1.360 16.000 1.00 28.83 397 VAL C C 1
ATOM 6833 O O . VAL B 1 399 ? 30.899 0.276 15.414 1.00 28.78 397 VAL C O 1
ATOM 6837 N N . ASP B 1 400 ? 30.350 2.470 15.430 1.00 29.52 398 ASP C N 1
ATOM 6838 C CA . ASP B 1 400 ? 29.838 2.498 14.050 1.00 30.33 398 ASP C CA 1
ATOM 6839 C C . ASP B 1 400 ? 28.700 1.487 13.778 1.00 29.73 398 ASP C C 1
ATOM 6840 O O . ASP B 1 400 ? 28.728 0.702 12.787 1.00 29.83 398 ASP C O 1
ATOM 6845 N N . ALA B 1 401 ? 27.685 1.507 14.646 1.00 28.93 399 ALA C N 1
ATOM 6846 C CA . ALA B 1 401 ? 26.517 0.629 14.507 1.00 28.55 399 ALA C CA 1
ATOM 6847 C C . ALA B 1 401 ? 25.780 0.747 13.139 1.00 29.44 399 ALA C C 1
ATOM 6848 O O . ALA B 1 401 ? 25.364 -0.247 12.547 1.00 26.62 399 ALA C O 1
ATOM 6850 N N . TYR B 1 402 ? 25.623 1.978 12.662 1.00 31.11 400 TYR C N 1
ATOM 6851 C CA . TYR B 1 402 ? 24.931 2.242 11.412 1.00 32.83 400 TYR C CA 1
ATOM 6852 C C . TYR B 1 402 ? 25.645 1.579 10.235 1.00 32.61 400 TYR C C 1
ATOM 6853 O O . TYR B 1 402 ? 24.999 0.927 9.408 1.00 31.55 400 TYR C O 1
ATOM 6862 N N . GLU B 1 403 ? 26.974 1.723 10.178 1.00 32.87 401 GLU C N 1
ATOM 6863 C CA . GLU B 1 403 ? 27.767 1.048 9.148 1.00 33.99 401 GLU C CA 1
ATOM 6864 C C . GLU B 1 403 ? 27.682 -0.488 9.218 1.00 33.07 401 GLU C C 1
ATOM 6865 O O . GLU B 1 403 ? 27.634 -1.157 8.185 1.00 31.62 401 GLU C O 1
ATOM 6871 N N . GLU B 1 404 ? 27.624 -1.043 10.429 1.00 32.45 402 GLU C N 1
ATOM 6872 C CA . GLU B 1 404 ? 27.411 -2.487 10.588 1.00 31.53 402 GLU C CA 1
ATOM 6873 C C . GLU B 1 404 ? 26.088 -2.951 9.979 1.00 31.54 402 GLU C C 1
ATOM 6874 O O . GLU B 1 404 ? 26.036 -3.954 9.248 1.00 30.58 402 GLU C O 1
ATOM 6880 N N . LEU B 1 405 ? 25.022 -2.197 10.244 1.00 32.42 403 LEU C N 1
ATOM 6881 C CA . LEU B 1 405 ? 23.714 -2.535 9.688 1.00 33.70 403 LEU C CA 1
ATOM 6882 C C . LEU B 1 405 ? 23.680 -2.328 8.171 1.00 34.13 403 LEU C C 1
ATOM 6883 O O . LEU B 1 405 ? 23.150 -3.169 7.443 1.00 33.25 403 LEU C O 1
ATOM 6888 N N . LYS B 1 406 ? 24.214 -1.191 7.721 1.00 35.08 404 LYS C N 1
ATOM 6889 C CA . LYS B 1 406 ? 24.403 -0.922 6.292 1.00 36.93 404 LYS C CA 1
ATOM 6890 C C . LYS B 1 406 ? 25.130 -2.084 5.574 1.00 37.19 404 LYS C C 1
ATOM 6891 O O . LYS B 1 406 ? 24.630 -2.590 4.574 1.00 37.18 404 LYS C O 1
ATOM 6897 N N . GLN B 1 407 ? 26.293 -2.505 6.086 1.00 38.09 405 GLN C N 1
ATOM 6898 C CA . GLN B 1 407 ? 27.058 -3.644 5.511 1.00 39.45 405 GLN C CA 1
ATOM 6899 C C . GLN B 1 407 ? 26.206 -4.906 5.381 1.00 38.92 405 GLN C C 1
ATOM 6900 O O . GLN B 1 407 ? 26.196 -5.563 4.345 1.00 38.92 405 GLN C O 1
ATOM 6906 N N . PHE B 1 408 ? 25.468 -5.212 6.442 1.00 38.79 406 PHE C N 1
ATOM 6907 C CA . PHE B 1 408 ? 24.686 -6.432 6.518 1.00 38.54 406 PHE C CA 1
ATOM 6908 C C . PHE B 1 408 ? 23.525 -6.457 5.541 1.00 38.95 406 PHE C C 1
ATOM 6909 O O . PHE B 1 408 ? 23.183 -7.516 5.029 1.00 38.20 406 PHE C O 1
ATOM 6917 N N . THR B 1 409 ? 22.912 -5.292 5.304 1.00 39.65 407 THR C N 1
ATOM 6918 C CA . THR B 1 409 ? 21.690 -5.208 4.479 1.00 40.58 407 THR C CA 1
ATOM 6919 C C . THR B 1 409 ? 22.026 -4.891 3.004 1.00 41.24 407 THR C C 1
ATOM 6920 O O . THR B 1 409 ? 21.144 -4.846 2.146 1.00 41.63 407 THR C O 1
ATOM 6924 N N . ARG B 1 410 ? 23.310 -4.700 2.725 1.00 42.24 408 ARG C N 1
ATOM 6925 C CA . ARG B 1 410 ? 23.772 -4.319 1.391 1.00 43.56 408 ARG C CA 1
ATOM 6926 C C . ARG B 1 410 ? 23.262 -5.276 0.311 1.00 43.57 408 ARG C C 1
ATOM 6927 O O . ARG B 1 410 ? 23.480 -6.486 0.381 1.00 43.58 408 ARG C O 1
ATOM 6935 N N . GLY B 1 411 ? 22.553 -4.714 -0.665 1.00 43.23 409 GLY C N 1
ATOM 6936 C CA . GLY B 1 411 ? 21.975 -5.498 -1.750 1.00 43.50 409 GLY C CA 1
ATOM 6937 C C . GLY B 1 411 ? 20.800 -6.385 -1.359 1.00 43.58 409 GLY C C 1
ATOM 6938 O O . GLY B 1 411 ? 20.397 -7.245 -2.144 1.00 43.94 409 GLY C O 1
ATOM 6939 N N . LYS B 1 412 ? 20.257 -6.203 -0.151 1.00 42.74 410 LYS C N 1
ATOM 6940 C CA . LYS B 1 412 ? 19.089 -6.979 0.282 1.00 42.34 410 LYS C CA 1
ATOM 6941 C C . LYS B 1 412 ? 17.865 -6.072 0.438 1.00 42.26 410 LYS C C 1
ATOM 6942 O O . LYS B 1 412 ? 17.992 -4.873 0.711 1.00 42.07 410 LYS C O 1
ATOM 6948 N N . VAL B 1 413 ? 16.682 -6.648 0.256 1.00 41.57 411 VAL C N 1
ATOM 6949 C CA . VAL B 1 413 ? 15.451 -5.938 0.545 1.00 41.29 411 VAL C CA 1
ATOM 6950 C C . VAL B 1 413 ? 15.143 -6.145 2.028 1.00 40.60 411 VAL C C 1
ATOM 6951 O O . VAL B 1 413 ? 14.874 -7.271 2.465 1.00 40.59 411 VAL C O 1
ATOM 6955 N N . ILE B 1 414 ? 15.207 -5.063 2.804 1.00 39.41 412 ILE C N 1
ATOM 6956 C CA . ILE B 1 414 ? 15.091 -5.151 4.258 1.00 37.50 412 ILE C CA 1
ATOM 6957 C C . ILE B 1 414 ? 13.690 -5.580 4.656 1.00 36.77 412 ILE C C 1
ATOM 6958 O O . ILE B 1 414 ? 12.720 -4.988 4.208 1.00 36.51 412 ILE C O 1
ATOM 6963 N N . ASP B 1 415 ? 13.585 -6.628 5.477 1.00 35.34 413 ASP C N 1
ATOM 6964 C CA . ASP B 1 415 ? 12.293 -7.093 5.983 1.00 33.83 413 ASP C CA 1
ATOM 6965 C C . ASP B 1 415 ? 12.438 -7.588 7.415 1.00 32.83 413 ASP C C 1
ATOM 6966 O O . ASP B 1 415 ? 13.519 -7.491 8.001 1.00 31.25 413 ASP C O 1
ATOM 6971 N N . GLN B 1 416 ? 11.353 -8.122 7.968 1.00 32.34 414 GLN C N 1
ATOM 6972 C CA . GLN B 1 416 ? 11.382 -8.675 9.321 1.00 32.13 414 GLN C CA 1
ATOM 6973 C C . GLN B 1 416 ? 12.476 -9.724 9.515 1.00 32.14 414 GLN C C 1
ATOM 6974 O O . GLN B 1 416 ? 13.170 -9.678 10.522 1.00 30.90 414 GLN C O 1
ATOM 6980 N N . LYS B 1 417 ? 12.601 -10.662 8.562 1.00 32.06 415 LYS C N 1
ATOM 6981 C CA . LYS B 1 417 ? 13.536 -11.779 8.689 1.00 32.82 415 LYS C CA 1
ATOM 6982 C C . LYS B 1 417 ? 14.971 -11.268 8.805 1.00 33.08 415 LYS C C 1
ATOM 6983 O O . LYS B 1 417 ? 15.666 -11.633 9.746 1.00 33.82 415 LYS C O 1
ATOM 6985 N N . ILE B 1 418 ? 15.365 -10.376 7.884 1.00 32.82 416 ILE C N 1
ATOM 6986 C CA . ILE B 1 418 ? 16.677 -9.714 7.860 1.00 32.27 416 ILE C CA 1
ATOM 6987 C C . ILE B 1 418 ? 16.967 -8.885 9.118 1.00 31.76 416 ILE C C 1
ATOM 6988 O O . ILE B 1 418 ? 18.054 -8.990 9.688 1.00 31.33 416 ILE C O 1
ATOM 6993 N N . MET B 1 419 ? 15.999 -8.093 9.570 1.00 30.64 417 MET C N 1
ATOM 6994 C CA . MET B 1 419 ? 16.181 -7.300 10.786 1.00 30.84 417 MET C CA 1
ATOM 6995 C C . MET B 1 419 ? 16.378 -8.173 12.021 1.00 30.65 417 MET C C 1
ATOM 6996 O O . MET B 1 419 ? 17.216 -7.860 12.882 1.00 30.34 417 MET C O 1
ATOM 7001 N N . GLN B 1 420 ? 15.631 -9.269 12.092 1.00 30.72 418 GLN C N 1
ATOM 7002 C CA . GLN B 1 420 ? 15.726 -10.151 13.263 1.00 31.48 418 GLN C CA 1
ATOM 7003 C C . GLN B 1 420 ? 16.923 -11.098 13.181 1.00 31.80 418 GLN C C 1
ATOM 7004 O O . GLN B 1 420 ? 17.502 -11.440 14.214 1.00 32.60 418 GLN C O 1
ATOM 7010 N N . GLU B 1 421 ? 17.321 -11.480 11.967 1.00 32.01 419 GLU C N 1
ATOM 7011 C CA . GLU B 1 421 ? 18.624 -12.137 11.763 1.00 32.95 419 GLU C CA 1
ATOM 7012 C C . GLU B 1 421 ? 19.821 -11.237 12.154 1.00 32.13 419 GLU C C 1
ATOM 7013 O O . GLU B 1 421 ? 20.809 -11.712 12.743 1.00 30.95 419 GLU C O 1
ATOM 7019 N N . PHE B 1 422 ? 19.756 -9.948 11.803 1.00 30.71 420 PHE C N 1
ATOM 7020 C CA . PHE B 1 422 ? 20.742 -9.007 12.285 1.00 29.98 420 PHE C CA 1
ATOM 7021 C C . PHE B 1 422 ? 20.818 -8.978 13.827 1.00 29.99 420 PHE C C 1
ATOM 7022 O O . PHE B 1 422 ? 21.916 -8.980 14.390 1.00 29.35 420 PHE C O 1
ATOM 7030 N N . ILE B 1 423 ? 19.671 -8.928 14.502 1.00 30.30 421 ILE C N 1
ATOM 7031 C CA . ILE B 1 423 ? 19.669 -8.932 15.971 1.00 30.31 421 ILE C CA 1
ATOM 7032 C C . ILE B 1 423 ? 20.293 -10.240 16.485 1.00 31.07 421 ILE C C 1
ATOM 7033 O O . ILE B 1 423 ? 21.179 -10.204 17.332 1.00 30.57 421 ILE C O 1
ATOM 7038 N N . LYS B 1 424 ? 19.847 -11.380 15.956 1.00 32.03 422 LYS C N 1
ATOM 7039 C CA . LYS B 1 424 ? 20.332 -12.705 16.404 1.00 33.67 422 LYS C CA 1
ATOM 7040 C C . LYS B 1 424 ? 21.827 -12.945 16.191 1.00 33.53 422 LYS C C 1
ATOM 7041 O O . LYS B 1 424 ? 22.484 -13.519 17.044 1.00 34.10 422 LYS C O 1
ATOM 7047 N N . THR B 1 425 ? 22.360 -12.530 15.049 1.00 33.11 423 THR C N 1
ATOM 7048 C CA . THR B 1 425 ? 23.715 -12.910 14.693 1.00 33.80 423 THR C CA 1
ATOM 7049 C C . THR B 1 425 ? 24.731 -11.777 14.750 1.00 33.01 423 THR C C 1
ATOM 7050 O O . THR B 1 425 ? 25.940 -12.013 14.652 1.00 34.36 423 THR C O 1
ATOM 7054 N N . LYS B 1 426 ? 24.263 -10.543 14.889 1.00 32.49 424 LYS C N 1
ATOM 7055 C CA . LYS B 1 426 ? 25.175 -9.407 14.990 1.00 30.53 424 LYS C CA 1
ATOM 7056 C C . LYS B 1 426 ? 25.067 -8.688 16.313 1.00 30.01 424 LYS C C 1
ATOM 7057 O O . LYS B 1 426 ? 25.937 -7.875 16.652 1.00 30.27 424 LYS C O 1
ATOM 7063 N N . CYS B 1 427 ? 24.007 -8.982 17.072 1.00 28.95 425 CYS C N 1
ATOM 7064 C CA . CYS B 1 427 ? 23.847 -8.355 18.381 1.00 28.23 425 CYS C CA 1
ATOM 7065 C C . CYS B 1 427 ? 23.941 -9.373 19.516 1.00 28.40 425 CYS C C 1
ATOM 7066 O O . CYS B 1 427 ? 23.570 -9.053 20.650 1.00 28.23 425 CYS C O 1
ATOM 7069 N N . ALA B 1 428 ? 24.441 -10.581 19.236 1.00 28.07 426 ALA C N 1
ATOM 7070 C CA . ALA B 1 428 ? 24.473 -11.635 20.266 1.00 27.90 426 ALA C CA 1
ATOM 7071 C C . ALA B 1 428 ? 25.404 -11.339 21.416 1.00 27.59 426 ALA C C 1
ATOM 7072 O O . ALA B 1 428 ? 25.261 -11.919 22.502 1.00 28.84 426 ALA C O 1
ATOM 7074 N N . PHE B 1 429 ? 26.330 -10.424 21.202 1.00 27.69 427 PHE C N 1
ATOM 7075 C CA . PHE B 1 429 ? 27.195 -9.934 22.275 1.00 27.90 427 PHE C CA 1
ATOM 7076 C C . PHE B 1 429 ? 26.490 -9.188 23.430 1.00 27.94 427 PHE C C 1
ATOM 7077 O O . PHE B 1 429 ? 27.105 -8.953 24.462 1.00 27.88 427 PHE C O 1
ATOM 7085 N N . LEU B 1 430 ? 25.253 -8.748 23.205 1.00 27.39 428 LEU C N 1
ATOM 7086 C CA . LEU B 1 430 ? 24.428 -8.067 24.212 1.00 28.04 428 LEU C CA 1
ATOM 7087 C C . LEU B 1 430 ? 24.011 -9.031 25.331 1.00 28.84 428 LEU C C 1
ATOM 7088 O O . LEU B 1 430 ? 23.936 -10.237 25.096 1.00 28.56 428 LEU C O 1
ATOM 7093 N N . PRO B 1 431 ? 23.708 -8.495 26.541 1.00 29.93 429 PRO C N 1
ATOM 7094 C CA . PRO B 1 431 ? 23.182 -9.407 27.559 1.00 31.14 429 PRO C CA 1
ATOM 7095 C C . PRO B 1 431 ? 21.955 -10.102 26.968 1.00 31.87 429 PRO C C 1
ATOM 7096 O O . PRO B 1 431 ? 21.201 -9.470 26.211 1.00 32.92 429 PRO C O 1
ATOM 7100 N N . GLN B 1 432 ? 21.750 -11.374 27.267 1.00 31.90 430 GLN C N 1
ATOM 7101 C CA . GLN B 1 432 ? 20.650 -12.107 26.624 1.00 32.95 430 GLN C CA 1
ATOM 7102 C C . GLN B 1 432 ? 19.254 -11.508 26.885 1.00 32.98 430 GLN C C 1
ATOM 7103 O O . GLN B 1 432 ? 18.352 -11.637 26.042 1.00 32.85 430 GLN C O 1
ATOM 7109 N N . ASP B 1 433 ? 19.071 -10.848 28.023 1.00 33.68 431 ASP C N 1
ATOM 7110 C CA . ASP B 1 433 ? 17.785 -10.182 28.284 1.00 34.60 431 ASP C CA 1
ATOM 7111 C C . ASP B 1 433 ? 17.543 -9.009 27.316 1.00 34.04 431 ASP C C 1
ATOM 7112 O O . ASP B 1 433 ? 16.430 -8.836 26.820 1.00 33.39 431 ASP C O 1
ATOM 7117 N N . VAL B 1 434 ? 18.600 -8.242 27.055 1.00 33.40 432 VAL C N 1
ATOM 7118 C CA . VAL B 1 434 ? 18.583 -7.170 26.036 1.00 32.13 432 VAL C CA 1
ATOM 7119 C C . VAL B 1 434 ? 18.357 -7.753 24.651 1.00 31.61 432 VAL C C 1
ATOM 7120 O O . VAL B 1 434 ? 17.549 -7.214 23.884 1.00 32.08 432 VAL C O 1
ATOM 7124 N N . VAL B 1 435 ? 19.025 -8.861 24.317 1.00 31.01 433 VAL C N 1
ATOM 7125 C CA . VAL B 1 435 ? 18.777 -9.517 23.040 1.00 30.05 433 VAL C CA 1
ATOM 7126 C C . VAL B 1 435 ? 17.310 -9.936 22.909 1.00 31.81 433 VAL C C 1
ATOM 7127 O O . VAL B 1 435 ? 16.688 -9.737 21.863 1.00 31.16 433 VAL C O 1
ATOM 7131 N N . ASP B 1 436 ? 16.759 -10.522 23.968 1.00 32.60 434 ASP C N 1
ATOM 7132 C CA . ASP B 1 436 ? 15.356 -10.963 23.948 1.00 33.93 434 ASP C CA 1
ATOM 7133 C C . ASP B 1 436 ? 14.376 -9.786 23.754 1.00 33.11 434 ASP C C 1
ATOM 7134 O O . ASP B 1 436 ? 13.420 -9.912 23.000 1.00 33.02 434 ASP C O 1
ATOM 7139 N N . GLN B 1 437 ? 14.643 -8.655 24.408 1.00 32.84 435 GLN C N 1
ATOM 7140 C CA . GLN B 1 437 ? 13.840 -7.446 24.230 1.00 32.73 435 GLN C CA 1
ATOM 7141 C C . GLN B 1 437 ? 13.931 -6.861 22.826 1.00 31.87 435 GLN C C 1
ATOM 7142 O O . GLN B 1 437 ? 12.920 -6.454 22.270 1.00 31.78 435 GLN C O 1
ATOM 7148 N N . LEU B 1 438 ? 15.122 -6.851 22.234 1.00 31.06 436 LEU C N 1
ATOM 7149 C CA . LEU B 1 438 ? 15.246 -6.499 20.822 1.00 30.65 436 LEU C CA 1
ATOM 7150 C C . LEU B 1 438 ? 14.400 -7.384 19.917 1.00 30.71 436 LEU C C 1
ATOM 7151 O O . LEU B 1 438 ? 13.742 -6.892 18.984 1.00 29.96 436 LEU C O 1
ATOM 7156 N N . LEU B 1 439 ? 14.391 -8.689 20.212 1.00 30.80 437 LEU C N 1
ATOM 7157 C CA . LEU B 1 439 ? 13.616 -9.674 19.445 1.00 31.40 437 LEU C CA 1
ATOM 7158 C C . LEU B 1 439 ? 12.102 -9.570 19.677 1.00 31.51 437 LEU C C 1
ATOM 7159 O O . LEU B 1 439 ? 11.329 -10.071 18.877 1.00 30.86 437 LEU C O 1
ATOM 7164 N N . GLU B 1 440 ? 11.686 -8.951 20.770 1.00 32.34 438 GLU C N 1
ATOM 7165 C CA . GLU B 1 440 ? 10.242 -8.695 21.000 1.00 35.46 438 GLU C CA 1
ATOM 7166 C C . GLU B 1 440 ? 9.717 -7.365 20.409 1.00 33.96 438 GLU C C 1
ATOM 7167 O O . GLU B 1 440 ? 8.513 -7.149 20.345 1.00 35.28 438 GLU C O 1
ATOM 7173 N N . LEU B 1 441 ? 10.627 -6.489 19.995 1.00 32.74 439 LEU C N 1
ATOM 7174 C CA . LEU B 1 441 ? 10.280 -5.213 19.387 1.00 31.77 439 LEU C CA 1
ATOM 7175 C C . LEU B 1 441 ? 9.651 -5.440 18.022 1.00 30.66 439 LEU C C 1
ATOM 7176 O O . LEU B 1 441 ? 10.149 -6.261 17.238 1.00 30.05 439 LEU C O 1
ATOM 7181 N N . THR B 1 442 ? 8.544 -4.743 17.749 1.00 28.85 440 THR C N 1
ATOM 7182 C CA . THR B 1 442 ? 7.971 -4.687 16.404 1.00 28.27 440 THR C CA 1
ATOM 7183 C C . THR B 1 442 ? 7.758 -3.218 16.030 1.00 27.61 440 THR C C 1
ATOM 7184 O O . THR B 1 442 ? 7.733 -2.352 16.903 1.00 26.82 440 THR C O 1
ATOM 7188 N N . PRO B 1 443 ? 7.588 -2.928 14.732 1.00 27.87 441 PRO C N 1
ATOM 7189 C CA . PRO B 1 443 ? 7.207 -1.552 14.399 1.00 28.60 441 PRO C CA 1
ATOM 7190 C C . PRO B 1 443 ? 5.927 -1.061 15.127 1.00 29.31 441 PRO C C 1
ATOM 7191 O O . PRO B 1 443 ? 5.888 0.088 15.565 1.00 30.02 441 PRO C O 1
ATOM 7195 N N . ALA B 1 444 ? 4.916 -1.916 15.304 1.00 29.41 442 ALA C N 1
ATOM 7196 C CA . ALA B 1 444 ? 3.743 -1.576 16.130 1.00 29.16 442 ALA C CA 1
ATOM 7197 C C . ALA B 1 444 ? 4.029 -1.257 17.609 1.00 28.94 442 ALA C C 1
ATOM 7198 O O . ALA B 1 444 ? 3.310 -0.468 18.214 1.00 29.82 442 ALA C O 1
ATOM 7200 N N . THR B 1 445 ? 5.054 -1.868 18.210 1.00 28.01 443 THR C N 1
ATOM 7201 C CA . THR B 1 445 ? 5.321 -1.625 19.637 1.00 27.49 443 THR C CA 1
ATOM 7202 C C . THR B 1 445 ? 6.418 -0.585 19.829 1.00 27.02 443 THR C C 1
ATOM 7203 O O . THR B 1 445 ? 6.667 -0.172 20.955 1.00 28.34 443 THR C O 1
ATOM 7207 N N . TYR B 1 446 ? 7.093 -0.175 18.755 1.00 25.28 444 TYR C N 1
ATOM 7208 C CA . TYR B 1 446 ? 8.146 0.857 18.871 1.00 24.43 444 TYR C CA 1
ATOM 7209 C C . TYR B 1 446 ? 7.488 2.245 18.710 1.00 25.22 444 TYR C C 1
ATOM 7210 O O . TYR B 1 446 ? 7.667 2.880 17.686 1.00 25.55 444 TYR C O 1
ATOM 7219 N N . THR B 1 447 ? 6.734 2.698 19.706 1.00 25.15 445 THR C N 1
ATOM 7220 C CA . THR B 1 447 ? 5.992 3.962 19.564 1.00 26.03 445 THR C CA 1
ATOM 7221 C C . THR B 1 447 ? 6.383 5.007 20.605 1.00 25.62 445 THR C C 1
ATOM 7222 O O . THR B 1 447 ? 5.723 6.036 20.728 1.00 26.74 445 THR C O 1
ATOM 7226 N N . GLY B 1 448 ? 7.479 4.764 21.326 1.00 25.71 446 GLY C N 1
ATOM 7227 C CA . GLY B 1 448 ? 7.949 5.646 22.364 1.00 24.91 446 GLY C CA 1
ATOM 7228 C C . GLY B 1 448 ? 6.843 5.913 23.365 1.00 26.62 446 GLY C C 1
ATOM 7229 O O . GLY B 1 448 ? 6.072 5.006 23.683 1.00 26.52 446 GLY C O 1
ATOM 7230 N N . TYR B 1 449 ? 6.754 7.159 23.859 1.00 26.43 447 TYR C N 1
ATOM 7231 C CA . TYR B 1 449 ? 5.696 7.564 24.776 1.00 26.06 447 TYR C CA 1
ATOM 7232 C C . TYR B 1 449 ? 4.517 8.243 24.084 1.00 26.22 447 TYR C C 1
ATOM 7233 O O . TYR B 1 449 ? 3.814 9.063 24.700 1.00 26.39 447 TYR C O 1
ATOM 7242 N N . ALA B 1 450 ? 4.269 7.874 22.836 1.00 25.34 448 ALA C N 1
ATOM 7243 C CA . ALA B 1 450 ? 3.121 8.424 22.080 1.00 25.77 448 ALA C CA 1
ATOM 7244 C C . ALA B 1 450 ? 1.796 8.248 22.834 1.00 26.27 448 ALA C C 1
ATOM 7245 O O . ALA B 1 450 ? 0.979 9.149 22.860 1.00 26.12 448 ALA C O 1
ATOM 7247 N N . ASP B 1 451 ? 1.603 7.095 23.478 1.00 27.22 449 ASP C N 1
ATOM 7248 C CA . ASP B 1 451 ? 0.339 6.806 24.169 1.00 27.24 449 ASP C CA 1
ATOM 7249 C C . ASP B 1 451 ? 0.194 7.679 25.432 1.00 26.92 449 ASP C C 1
ATOM 7250 O O . ASP B 1 451 ? -0.845 8.341 25.653 1.00 26.87 449 ASP C O 1
ATOM 7255 N N . TYR B 1 452 ? 1.233 7.712 26.256 1.00 26.12 450 TYR C N 1
ATOM 7256 C CA . TYR B 1 452 ? 1.229 8.566 27.416 1.00 26.65 450 TYR C CA 1
ATOM 7257 C C . TYR B 1 452 ? 0.936 10.044 27.003 1.00 26.70 450 TYR C C 1
ATOM 7258 O O . TYR B 1 452 ? 0.045 10.711 27.578 1.00 25.85 450 TYR C O 1
ATOM 7267 N N . LEU B 1 453 ? 1.719 10.549 26.043 1.00 25.55 451 LEU C N 1
ATOM 7268 C CA . LEU B 1 453 ? 1.589 11.951 25.580 1.00 25.50 451 LEU C CA 1
ATOM 7269 C C . LEU B 1 453 ? 0.183 12.235 25.012 1.00 24.73 451 LEU C C 1
ATOM 7270 O O . LEU B 1 453 ? -0.428 13.241 25.385 1.00 25.63 451 LEU C O 1
ATOM 7275 N N . ALA B 1 454 ? -0.311 11.359 24.138 1.00 23.90 452 ALA C N 1
ATOM 7276 C CA . ALA B 1 454 ? -1.667 11.480 23.585 1.00 24.54 452 ALA C CA 1
ATOM 7277 C C . ALA B 1 454 ? -2.756 11.568 24.674 1.00 25.50 452 ALA C C 1
ATOM 7278 O O . ALA B 1 454 ? -3.551 12.529 24.691 1.00 25.24 452 ALA C O 1
ATOM 7280 N N . LYS B 1 455 ? -2.759 10.647 25.652 1.00 26.30 453 LYS C N 1
ATOM 7281 C CA . LYS B 1 455 ? -3.838 10.685 26.639 1.00 27.44 453 LYS C CA 1
ATOM 7282 C C . LYS B 1 455 ? -3.691 11.772 27.676 1.00 27.17 453 LYS C 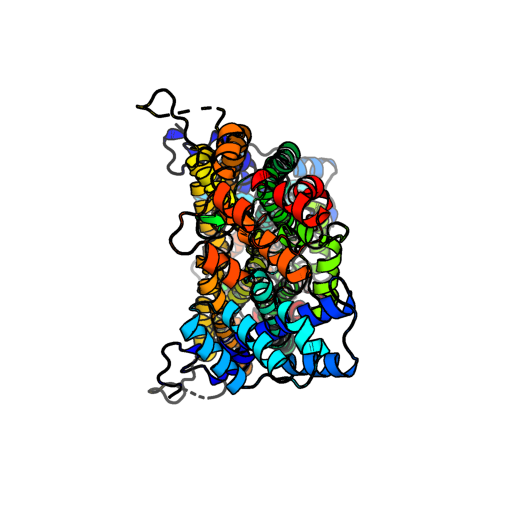C 1
ATOM 7283 O O . LYS B 1 455 ? -4.671 12.160 28.301 1.00 27.92 453 LYS C O 1
ATOM 7289 N N . ASN B 1 456 ? -2.480 12.303 27.823 1.00 27.39 454 ASN C N 1
ATOM 7290 C CA . ASN B 1 456 ? -2.194 13.366 28.810 1.00 27.46 454 ASN C CA 1
ATOM 7291 C C . ASN B 1 456 ? -2.060 14.780 28.225 1.00 27.20 454 ASN C C 1
ATOM 7292 O O . ASN B 1 456 ? -1.521 15.690 28.888 1.00 26.50 454 ASN C O 1
ATOM 7297 N N . VAL B 1 457 ? -2.541 14.961 26.997 1.00 26.67 455 VAL C N 1
ATOM 7298 C CA . VAL B 1 457 ? -2.332 16.225 26.288 1.00 27.33 455 VAL C CA 1
ATOM 7299 C C . VAL B 1 457 ? -3.036 17.417 26.962 1.00 28.05 455 VAL C C 1
ATOM 7300 O O . VAL B 1 457 ? -2.489 18.515 27.015 1.00 26.52 455 VAL C O 1
ATOM 7304 N N . GLU B 1 458 ? -4.242 17.214 27.495 1.00 30.02 456 GLU C N 1
ATOM 7305 C CA . GLU B 1 458 ? -4.903 18.324 28.175 1.00 32.01 456 GLU C CA 1
ATOM 7306 C C . GLU B 1 458 ? -4.017 18.933 29.266 1.00 32.60 456 GLU C C 1
ATOM 7307 O O . GLU B 1 458 ? -3.913 20.157 29.384 1.00 31.93 456 GLU C O 1
ATOM 7313 N N . ARG B 1 459 ? -3.377 18.059 30.042 1.00 34.10 457 ARG C N 1
ATOM 7314 C CA . ARG B 1 459 ? -2.577 18.439 31.210 1.00 36.53 457 ARG C CA 1
ATOM 7315 C C . ARG B 1 459 ? -1.195 18.931 30.790 1.00 36.80 457 ARG C C 1
ATOM 7316 O O . ARG B 1 459 ? -0.690 19.900 31.347 1.00 36.69 457 ARG C O 1
ATOM 7324 N N . LEU B 1 460 ? -0.597 18.285 29.786 1.00 37.67 458 LEU C N 1
ATOM 7325 C CA . LEU B 1 460 ? 0.806 18.545 29.431 1.00 38.77 458 LEU C CA 1
ATOM 7326 C C . LEU B 1 460 ? 1.040 19.575 28.335 1.00 40.32 458 LEU C C 1
ATOM 7327 O O . LEU B 1 460 ? 2.170 20.047 28.165 1.00 41.34 458 LEU C O 1
ATOM 7332 N N . SER B 1 461 ? 0.009 19.894 27.554 1.00 41.34 459 SER C N 1
ATOM 7333 C CA . SER B 1 461 ? 0.165 20.945 26.570 1.00 42.76 459 SER C CA 1
ATOM 7334 C C . SER B 1 461 ? 0.375 22.274 27.350 1.00 43.81 459 SER C C 1
ATOM 7335 O O . SER B 1 461 ? -0.186 22.464 28.439 1.00 44.29 459 SER C O 1
ATOM 7338 N N . GLY B 1 462 ? 1.207 23.167 26.822 1.00 44.96 460 GLY C N 1
ATOM 7339 C CA . GLY B 1 462 ? 1.504 24.442 27.514 1.00 46.29 460 GLY C CA 1
ATOM 7340 C C . GLY B 1 462 ? 0.355 25.450 27.507 1.00 46.78 460 GLY C C 1
ATOM 7341 O O . GLY B 1 462 ? -0.822 25.080 27.342 1.00 47.14 460 GLY C O 1
#

CATH classification: 1.10.275.10 (+2 more: 1.20.200.10, 1.10.40.30)

Nearest PDB structures (foldseek):
  2qga-assembly1_B-2  TM=9.997E-01  e=6.855E-66  Plasmodium vivax
  2hvg-assembly1_A  TM=9.984E-01  e=6.199E-61  Plasmodium vivax
  7t29-assembly1_A  TM=9.511E-01  e=2.967E-37  Pseudomonas aeruginosa
  3bhg-assembly1_A  TM=9.452E-01  e=2.528E-36  Legionella pneumophila subsp. pneumophila str. Philadelphia 1
  4mx2-assembly2_D  TM=9.571E-01  e=2.156E-32  Leishmania donovani